Protein AF-A0A7I8VWS4-F1 (afdb_monomer)

Solvent-accessible surface area (backbone atoms only — not comparable to full-atom values): 45517 Å² total; per-residue (Å²): 125,75,73,67,64,61,66,64,58,60,60,64,64,61,76,52,66,89,84,66,71,73,38,46,51,31,59,54,70,61,37,36,38,35,37,26,59,60,66,60,71,60,40,41,75,38,78,86,65,87,64,78,62,92,76,53,64,41,37,33,36,35,39,28,40,64,86,44,62,29,54,75,32,78,76,51,76,36,69,62,56,59,71,47,60,47,67,45,83,55,57,91,85,61,58,32,39,38,42,32,24,52,66,18,42,35,36,35,34,30,51,45,73,52,96,44,43,37,36,77,74,40,72,40,77,79,47,74,49,75,42,80,89,35,37,58,53,32,74,47,65,49,46,62,34,80,50,64,41,59,58,76,79,61,88,79,58,59,43,63,67,79,40,38,40,73,43,90,32,50,32,33,33,46,28,75,90,44,82,87,40,42,33,50,36,37,39,36,34,28,29,57,28,38,40,32,39,36,41,42,40,91,86,78,70,48,73,50,74,54,78,44,52,72,54,83,86,45,71,49,66,36,63,32,39,32,79,36,38,34,55,84,20,25,36,41,35,42,38,27,63,27,51,49,90,51,53,36,40,27,34,40,39,35,47,44,61,53,95,85,39,78,48,78,49,80,44,82,50,73,62,45,73,66,92,67,92,61,95,70,38,31,46,70,47,50,41,56,61,39,56,56,34,90,60,58,37,40,36,41,30,35,35,45,94,71,20,20,38,42,36,36,33,35,57,43,76,45,78,43,77,64,59,66,77,63,55,72,72,48,96,61,102,63,90,64,72,41,77,44,80,45,79,42,81,77,34,75,46,79,44,90,30,38,72,51,29,70,22,44,22,57,51,65,65,58,75,84,37,90,69,62,73,44,50,40,35,41,39,26,20,63,72,42,42,40,37,34,31,30,70,79,76,60,39,82,50,47,56,44,90,79,49,84,86,65,62,86,84,61,25,38,47,19,42,28,35,30,52,76,25,34,26,37,40,32,28,25,80,85,57,50,82,45,78,44,77,54,68,72,56,80,46,92,84,53,76,82,54,59,66,57,56,35,53,50,50,53,46,20,62,76,68,64,44,74,48,66,52,62,55,52,71,60,51,49,88,54,37,60,62,32,52,51,52,48,50,56,46,47,72,61,35,58,67,72,58,40,65,72,42,46,49,59,54,28,40,48,49,26,58,48,45,47,55,48,78,80,59,75,26,60,27,49,31,32,48,52,44,27,48,52,52,47,48,52,53,50,52,70,60,60,64,56,79,65,79,98,78,68,80,73,55,60,60,53,48,52,51,48,53,48,46,50,48,60,50,56,71,69,52,86,68,56,54,76,79,75,68,74,80,62,89,78,47,62,51,53,69,69,57,45,66,49,40,40,42,47,54,48,46,55,54,49,50,53,43,50,45,29,42,35,66,48,64,74,46,79,82,58,60,60,50,83,71,38,44,68,50,42,43,54,51,37,51,47,49,52,52,54,56,61,31,44,62,98,84,61,74,55,74,77,56,61,77,51,55,88,82,63,97,55,66,61,58,53,51,38,28,52,47,45,53,54,32,54,40,44,68,70,59,87,54,80,80,52,69,69,57,37,51,55,30,41,52,55,33,75,57,43,97,73,75,82,85,81,68,44,67,45,59,66,44,61,82,54,88,58,68,55,93,64,90,80,86,85,48,51,67,47,81,78,83,65,88,76,59,78,80,50,77,82,58,66,77,64,70,56,41,50,16,63,85,46,60,39,76,66,42,74,58,91,50,90,46,34,29,35,22,71,61,39,63,30,35,33,83,40,74,95,68,89,54,87,68,69,60,73,72,55,65,48,63,44,45,89,82,69,23,49,31,32,70,118

Sequence (804 aa):
MEQIFSIKSQKVHEWIPKGDYNVLCALCDDTLAFTSAQDLKLKAQNPDSPKPIEDATTISLYVCDILEPWHLFLINRRCENIIHLIWSSNSPNQKRLLVADESGKIEVWQRKQTMTHVLLNDWTCTHSVNLSGEIIVCAKWFQNGAERNIKLWREIIGLYDDKYPKIDCKCTVEELQSPGEGADGFCVITSSGLFAWAVISKVNSDVYVEKHSLFQNCRSYIAVADINFHIDSSFVVAVSDGCSTSPISTYKVQISSQNSAYSTSISSGLGIVLQDNSSEISVTHLKFTCRFSLNDELIVVTEQDKRSKVTFLKLDKEVSNLHPAILNASHGNMPLKFEESCWISLAEFMCNSLVMSIAAPHRYGDRSDVNNSFEQVVISESNGAVHLFSLKDWQLSCSSDHFEKYDYDKCLSCVDQSYNGTVFVGLDRYGTITCYKVTNTRDSSFPLSSFCISSMLEYCLLREKDSWDVMCCLKSPNAEAIWKQINDNFYRQLKPVQDYFAVSILMLNVRIQKVLSTSNSRPADYYLEALLTHYWYLFSRKLHLRRPTQMMERVKLQKMIEILSSTIENSRELDPNNLVSLKEIELRQDVFTTCLPSLEFVCQLAIQVFFEVANMSNYLVSIHRNPGALCKLRCLIFVIRNSIKSNFEPPLLRKGVQTQRDGLGRIYTLLTKLWMVRIEKDAECDENLLNDMSLIHAHFLTHPPQVPQTLTSRDFIYQGNASNNFHYGEEPEIKNATNLSSLQRPKQEYDCITQMALGCISTKSTRQCTRCGGLSYYSPTEQKSSQYTCTRWRCLCGGQWRCF

InterPro domains:
  IPR021665 Mediator complex, subunit Med16, N-terminal [PF11635] (133-407)
  IPR048338 Mediator complex, subunit Med16 [PTHR13224] (28-802)
  IPR048339 Mediator complex subunit 16, C-terminal [PF20719] (738-802)
  IPR048616 Mediator of RNA polymerase II transcription subunit 16 , central helical bridge [PF20718] (456-641)
  IPR060769 EIF3B-like, beta-propeller domain superfamily [SSF69322] (29-439)

Structure (mmCIF, N/CA/C/O backbone):
data_AF-A0A7I8VWS4-F1
#
_entry.id   AF-A0A7I8VWS4-F1
#
loop_
_atom_site.group_PDB
_atom_site.id
_atom_site.type_symbol
_atom_site.label_atom_id
_atom_site.label_alt_id
_atom_site.label_comp_id
_atom_site.label_asym_id
_atom_site.label_entity_id
_atom_site.label_seq_id
_atom_site.pdbx_PDB_ins_code
_atom_site.Cartn_x
_atom_site.Cartn_y
_atom_site.Cartn_z
_atom_site.occupancy
_atom_site.B_iso_or_equiv
_atom_site.auth_seq_id
_atom_site.auth_comp_id
_atom_site.auth_asym_id
_atom_site.auth_atom_id
_atom_site.pdbx_PDB_model_num
ATOM 1 N N . MET A 1 1 ? -34.693 -20.554 37.209 1.00 34.50 1 MET A N 1
ATOM 2 C CA . MET A 1 1 ? -33.283 -20.144 37.016 1.00 34.50 1 MET A CA 1
ATOM 3 C C . MET A 1 1 ? -32.827 -20.187 35.553 1.00 34.50 1 MET A C 1
ATOM 5 O O . MET A 1 1 ? -31.902 -19.459 35.235 1.00 34.50 1 MET A O 1
ATOM 9 N N . GLU A 1 2 ? -33.498 -20.900 34.638 1.00 25.77 2 GLU A N 1
ATOM 10 C CA . GLU A 1 2 ? -33.161 -20.878 33.194 1.00 25.77 2 GLU A CA 1
ATOM 11 C C . GLU A 1 2 ? -33.728 -19.671 32.412 1.00 25.77 2 GLU A C 1
ATOM 13 O O . GLU A 1 2 ? -33.180 -19.289 31.386 1.00 25.77 2 GLU A O 1
ATOM 18 N N . GLN A 1 3 ? -34.757 -18.981 32.918 1.00 23.89 3 GLN A N 1
ATOM 19 C CA . GLN A 1 3 ? -35.330 -17.802 32.240 1.00 23.89 3 GLN A CA 1
ATOM 20 C C . GLN A 1 3 ? -34.534 -16.495 32.424 1.00 23.89 3 GLN A C 1
ATOM 22 O O . GLN A 1 3 ? -34.740 -15.550 31.670 1.00 23.89 3 GLN A O 1
ATOM 27 N N . ILE A 1 4 ? -33.597 -16.423 33.379 1.00 27.58 4 ILE A N 1
ATOM 28 C CA . ILE A 1 4 ? -32.823 -15.192 33.646 1.00 27.58 4 ILE A CA 1
ATOM 29 C C . ILE A 1 4 ? -31.620 -15.060 32.691 1.00 27.58 4 ILE A C 1
ATOM 31 O O . ILE A 1 4 ? -31.212 -13.947 32.367 1.00 27.58 4 ILE A O 1
ATOM 35 N N . PHE A 1 5 ? -31.105 -16.171 32.150 1.00 26.02 5 PHE A N 1
ATOM 36 C CA . PHE A 1 5 ? -30.032 -16.146 31.144 1.00 26.02 5 PHE A CA 1
ATOM 37 C C . PHE A 1 5 ? -30.525 -15.818 29.724 1.00 26.02 5 PHE A C 1
ATOM 39 O O . PHE A 1 5 ? -29.746 -15.335 28.909 1.00 26.02 5 PHE A O 1
ATOM 46 N N . SER A 1 6 ? -31.822 -15.984 29.440 1.00 25.03 6 SER A N 1
ATOM 47 C CA . SER A 1 6 ? -32.405 -15.693 28.120 1.00 25.03 6 SER A CA 1
ATOM 48 C C . SER A 1 6 ? -32.612 -14.197 27.841 1.00 25.03 6 SER A C 1
ATOM 50 O O . SER A 1 6 ? -32.764 -13.817 26.684 1.00 25.03 6 SER A O 1
ATOM 52 N N . ILE A 1 7 ? -32.639 -13.341 28.869 1.00 25.48 7 ILE A N 1
ATOM 53 C CA . ILE A 1 7 ? -32.995 -11.916 28.714 1.00 25.48 7 ILE A CA 1
ATOM 54 C C . ILE A 1 7 ? -31.748 -11.035 28.486 1.00 25.48 7 ILE A C 1
ATOM 56 O O . ILE A 1 7 ? -31.857 -9.928 27.965 1.00 25.48 7 ILE A O 1
ATOM 60 N N . LYS A 1 8 ? -30.536 -11.532 28.783 1.00 27.80 8 LYS A N 1
ATOM 61 C CA . LYS A 1 8 ? -29.282 -10.802 28.503 1.00 27.80 8 LYS A CA 1
ATOM 62 C C . LYS A 1 8 ? -28.668 -11.094 27.129 1.00 27.80 8 LYS A C 1
ATOM 64 O O . LYS A 1 8 ? -27.928 -10.250 26.642 1.00 27.80 8 LYS A O 1
ATOM 69 N N . SER A 1 9 ? -29.007 -12.204 26.466 1.00 26.95 9 SER A N 1
ATOM 70 C CA . SER A 1 9 ? -28.551 -12.465 25.087 1.00 26.95 9 SER A CA 1
ATOM 71 C C . SER A 1 9 ? -29.355 -11.699 24.028 1.00 26.95 9 SER A C 1
ATOM 73 O O . SER A 1 9 ? -28.834 -11.425 22.952 1.00 26.95 9 SER A O 1
ATOM 75 N N . GLN A 1 10 ? -30.592 -11.280 24.327 1.00 25.20 10 GLN A N 1
ATOM 76 C CA . GLN A 1 10 ? -31.412 -10.514 23.379 1.00 25.20 10 GLN A CA 1
ATOM 77 C C . GLN A 1 10 ? -30.914 -9.081 23.149 1.00 25.20 10 GLN A C 1
ATOM 79 O O . GLN A 1 10 ? -31.050 -8.586 22.033 1.00 25.20 10 GLN A O 1
ATOM 84 N N . LYS A 1 11 ? -30.276 -8.443 24.143 1.00 27.80 11 LYS A N 1
ATOM 85 C CA . LYS A 1 11 ? -29.691 -7.100 23.973 1.00 27.80 11 LYS A CA 1
ATOM 86 C C . LYS A 1 11 ? -28.351 -7.100 23.238 1.00 27.80 11 LYS A C 1
ATOM 88 O O . LYS A 1 11 ? -28.027 -6.109 22.604 1.00 27.80 11 LYS A O 1
ATOM 93 N N . VAL A 1 12 ? -27.596 -8.203 23.256 1.00 31.64 12 VAL A N 1
ATOM 94 C CA . VAL A 1 12 ? -26.326 -8.310 22.506 1.00 31.64 12 VAL A CA 1
ATOM 95 C C . VAL A 1 12 ? -26.579 -8.308 20.990 1.00 31.64 12 VAL A C 1
ATOM 97 O O . VAL A 1 12 ? -25.778 -7.781 20.228 1.00 31.64 12 VAL A O 1
ATOM 100 N N . HIS A 1 13 ? -27.746 -8.789 20.550 1.00 26.56 13 HIS A N 1
ATOM 101 C CA . HIS A 1 13 ? -28.162 -8.751 19.144 1.00 26.56 13 HIS A CA 1
ATOM 102 C C . HIS A 1 13 ? -28.751 -7.407 18.677 1.00 26.56 13 HIS A C 1
ATOM 104 O O . HIS A 1 13 ? -29.155 -7.308 17.522 1.00 26.56 13 HIS A O 1
ATOM 110 N N . GLU A 1 14 ? -28.849 -6.390 19.538 1.00 25.27 14 GLU A N 1
ATOM 111 C CA . GLU A 1 14 ? -29.332 -5.050 19.150 1.00 25.27 14 GLU A CA 1
ATOM 112 C C . GLU A 1 14 ? -28.202 -4.063 18.825 1.00 25.27 14 GLU A C 1
ATOM 114 O O . GLU A 1 14 ? -28.476 -2.996 18.290 1.00 25.27 14 GLU A O 1
ATOM 119 N N . TRP A 1 15 ? -26.943 -4.420 19.104 1.00 31.14 15 TRP A N 1
ATOM 120 C CA . TRP A 1 15 ? -25.779 -3.538 18.915 1.00 31.14 15 TRP A CA 1
ATOM 121 C C . TRP A 1 15 ? -25.131 -3.668 17.535 1.00 31.14 15 TRP A C 1
ATOM 123 O O . TRP A 1 15 ? -24.329 -2.829 17.140 1.00 31.14 15 TRP A O 1
ATOM 133 N N . ILE A 1 16 ? -25.508 -4.700 16.785 1.00 32.69 16 ILE A N 1
ATOM 134 C CA . ILE A 1 16 ? -25.315 -4.741 15.340 1.00 32.69 16 ILE A CA 1
ATOM 135 C C . ILE A 1 16 ? -26.631 -4.208 14.776 1.00 32.69 16 ILE A C 1
ATOM 137 O O . ILE A 1 16 ? -27.661 -4.834 15.052 1.00 32.69 16 ILE A O 1
ATOM 141 N N . PRO A 1 17 ? -26.660 -3.069 14.057 1.00 31.92 17 PRO A N 1
ATOM 142 C CA . PRO A 1 17 ? -27.892 -2.587 13.455 1.00 31.92 17 PRO A CA 1
ATOM 143 C C . PRO A 1 17 ? -28.497 -3.716 12.616 1.00 31.92 17 PRO A C 1
ATOM 145 O O . PRO A 1 17 ? -27.956 -4.120 11.586 1.00 31.92 17 PRO A O 1
ATOM 148 N N . LYS A 1 18 ? -29.601 -4.286 13.116 1.00 26.58 18 LYS A N 1
ATOM 149 C CA . LYS A 1 18 ? -30.382 -5.327 12.447 1.00 26.58 18 LYS A CA 1
ATOM 150 C C . LYS A 1 18 ? -30.856 -4.754 11.113 1.00 26.58 18 LYS A C 1
ATOM 152 O O . LYS A 1 18 ? -31.862 -4.053 11.074 1.00 26.58 18 LYS A O 1
ATOM 157 N N . GLY A 1 19 ? -30.121 -5.038 10.042 1.00 31.84 19 GLY A N 1
ATOM 158 C CA . GLY A 1 19 ? -30.481 -4.642 8.680 1.00 31.84 19 GLY A CA 1
ATOM 159 C C . GLY A 1 19 ? -29.334 -4.147 7.800 1.00 31.84 19 GLY A C 1
ATOM 160 O O . GLY A 1 19 ? -29.513 -4.125 6.584 1.00 31.84 19 GLY A O 1
ATOM 161 N N . ASP A 1 20 ? -28.167 -3.812 8.356 1.00 44.34 20 ASP A N 1
ATOM 162 C CA . ASP A 1 20 ? -27.045 -3.316 7.555 1.00 44.34 20 ASP A CA 1
ATOM 163 C C . ASP A 1 20 ? -25.984 -4.403 7.379 1.00 44.34 20 ASP A C 1
ATOM 165 O O . ASP A 1 20 ? -25.277 -4.793 8.303 1.00 44.34 20 ASP A O 1
ATOM 169 N N . TYR A 1 21 ? -25.894 -4.933 6.161 1.00 53.25 21 TYR A N 1
ATOM 170 C CA . TYR A 1 21 ? -24.818 -5.827 5.757 1.00 53.25 21 TYR A CA 1
ATOM 171 C C . TYR A 1 21 ? -23.456 -5.177 6.064 1.00 53.25 21 TYR A C 1
ATOM 173 O O . TYR A 1 21 ? -23.195 -4.066 5.602 1.00 53.25 21 TYR A O 1
ATOM 181 N N . ASN A 1 22 ? -22.580 -5.866 6.806 1.00 67.31 22 ASN A N 1
ATOM 182 C CA . ASN A 1 22 ? -21.244 -5.367 7.153 1.00 67.31 22 ASN A CA 1
ATOM 183 C C . ASN A 1 22 ? -20.377 -5.192 5.892 1.00 67.31 22 ASN A C 1
ATOM 185 O O . ASN A 1 22 ? -19.736 -6.126 5.394 1.00 67.31 22 ASN A O 1
ATOM 189 N N . VAL A 1 23 ? -20.361 -3.968 5.369 1.00 82.06 23 VAL A N 1
ATOM 190 C CA . VAL A 1 23 ? -19.465 -3.537 4.298 1.00 82.06 23 VAL A CA 1
ATOM 191 C C . VAL A 1 23 ? -18.199 -2.980 4.931 1.00 82.06 23 VAL A C 1
ATOM 193 O O . VAL A 1 23 ? -18.249 -2.022 5.695 1.00 82.06 23 VAL A O 1
ATOM 196 N N . LEU A 1 24 ? -17.062 -3.578 4.592 1.00 88.56 24 LEU A N 1
ATOM 197 C CA . LEU A 1 24 ? -15.742 -3.219 5.096 1.00 88.56 24 LEU A CA 1
ATOM 198 C C . LEU A 1 24 ? -14.817 -2.917 3.921 1.00 88.56 24 LEU A C 1
ATOM 200 O O . LEU A 1 24 ? -14.867 -3.618 2.910 1.00 88.56 24 LEU A O 1
ATOM 204 N N . CYS A 1 25 ? -13.932 -1.933 4.074 1.00 91.12 25 CYS A N 1
ATOM 205 C CA . CYS A 1 25 ? -12.808 -1.694 3.169 1.00 91.12 25 CYS A CA 1
ATOM 206 C C . CYS A 1 25 ? -11.474 -1.730 3.909 1.00 91.12 25 CYS A C 1
ATOM 208 O O . CYS A 1 25 ? -11.372 -1.301 5.054 1.00 91.12 25 CYS A O 1
ATOM 210 N N . ALA A 1 26 ? -10.439 -2.174 3.202 1.00 90.50 26 ALA A N 1
ATOM 211 C CA . ALA A 1 26 ? -9.053 -2.030 3.613 1.00 90.50 26 ALA A CA 1
ATOM 212 C C . ALA A 1 26 ? -8.185 -1.676 2.399 1.00 90.50 26 ALA A C 1
ATOM 214 O O . ALA A 1 26 ? -8.167 -2.404 1.398 1.00 90.50 26 ALA A O 1
ATOM 215 N N . LEU A 1 27 ? -7.425 -0.591 2.491 1.00 89.38 27 LEU A N 1
ATOM 216 C CA . LEU A 1 27 ? -6.555 -0.062 1.448 1.00 89.38 27 LEU A CA 1
ATOM 217 C C . LEU A 1 27 ? -5.083 -0.311 1.803 1.00 89.38 27 LEU A C 1
ATOM 219 O O . LEU A 1 27 ? -4.622 -0.039 2.910 1.00 89.38 27 LEU A O 1
ATOM 223 N N . CYS A 1 28 ? -4.303 -0.827 0.852 1.00 86.25 28 CYS A N 1
ATOM 224 C CA . CYS A 1 28 ? -2.858 -0.979 1.017 1.00 86.25 28 CYS A CA 1
ATOM 225 C C . CYS A 1 28 ? -2.099 -0.678 -0.270 1.00 86.25 28 CYS A C 1
ATOM 227 O O . CYS A 1 28 ? -2.120 -1.450 -1.235 1.00 86.25 28 CYS A O 1
ATOM 229 N N . ASP A 1 29 ? -1.328 0.408 -0.238 1.00 80.69 29 ASP A N 1
ATOM 230 C CA . ASP A 1 29 ? -0.799 1.081 -1.421 1.00 80.69 29 ASP A CA 1
ATOM 231 C C . ASP A 1 29 ? -1.933 1.275 -2.447 1.00 80.69 29 ASP A C 1
ATOM 233 O O . ASP A 1 29 ? -2.873 2.003 -2.160 1.00 80.69 29 ASP A O 1
ATOM 237 N N . ASP A 1 30 ? -1.865 0.636 -3.613 1.00 81.06 30 ASP A N 1
ATOM 238 C CA . ASP A 1 30 ? -2.804 0.716 -4.739 1.00 81.06 30 ASP A CA 1
ATOM 239 C C . ASP A 1 30 ? -3.871 -0.399 -4.746 1.00 81.06 30 ASP A C 1
ATOM 241 O O . ASP A 1 30 ? -4.644 -0.515 -5.688 1.00 81.06 30 ASP A O 1
ATOM 245 N N . THR A 1 31 ? -3.922 -1.263 -3.727 1.00 87.75 31 THR A N 1
ATOM 246 C CA . THR A 1 31 ? -4.875 -2.390 -3.672 1.00 87.75 31 THR A CA 1
ATOM 247 C C . THR A 1 31 ? -5.956 -2.154 -2.636 1.00 87.75 31 THR A C 1
ATOM 249 O O . THR A 1 31 ? -5.643 -1.971 -1.458 1.00 87.75 31 THR A O 1
ATOM 252 N N . LEU A 1 32 ? -7.213 -2.250 -3.061 1.00 91.06 32 LEU A N 1
ATOM 253 C CA . LEU A 1 32 ? -8.381 -2.212 -2.190 1.00 91.06 32 LEU A CA 1
ATOM 254 C C . LEU A 1 32 ? -8.939 -3.629 -2.019 1.00 91.06 32 LEU A C 1
ATOM 256 O O . LEU A 1 32 ? -9.196 -4.312 -3.010 1.00 91.06 32 LEU A O 1
ATOM 260 N N . ALA A 1 33 ? -9.128 -4.063 -0.774 1.00 92.00 33 ALA A N 1
ATOM 261 C CA . ALA A 1 33 ? -9.950 -5.220 -0.426 1.00 92.00 33 ALA A CA 1
ATOM 262 C C . ALA A 1 33 ? -11.254 -4.737 0.194 1.00 92.00 33 ALA A C 1
ATOM 264 O O . ALA A 1 33 ? -11.234 -3.812 1.008 1.00 92.00 33 ALA A O 1
ATOM 265 N N . PHE A 1 34 ? -12.368 -5.364 -0.168 1.00 92.31 34 PHE A N 1
ATOM 266 C CA . PHE A 1 34 ? -13.657 -4.992 0.388 1.00 92.31 34 PHE A CA 1
ATOM 267 C C . PHE A 1 34 ? -14.696 -6.105 0.370 1.00 92.31 34 PHE A C 1
ATOM 269 O O . PHE A 1 34 ? -14.615 -7.039 -0.430 1.00 92.31 34 PHE A O 1
ATOM 276 N N . THR A 1 35 ? -15.692 -5.992 1.246 1.00 90.25 35 THR A N 1
ATOM 277 C CA . THR A 1 35 ? -16.852 -6.885 1.269 1.00 90.25 35 THR A CA 1
ATOM 278 C C . THR A 1 35 ? -18.057 -6.264 0.585 1.00 90.25 35 THR A C 1
ATOM 280 O O . THR A 1 35 ? -18.272 -5.056 0.623 1.00 90.25 35 THR A O 1
ATOM 283 N N . SER A 1 36 ? -18.874 -7.107 -0.034 1.00 85.44 36 SER A N 1
ATOM 284 C CA . SER A 1 36 ? -20.215 -6.730 -0.466 1.00 85.44 36 SER A CA 1
ATOM 285 C C . SER A 1 36 ? -21.169 -7.899 -0.258 1.00 85.44 36 SER A C 1
ATOM 287 O O . SER A 1 36 ? -20.820 -9.052 -0.526 1.00 85.44 36 SER A O 1
ATOM 289 N N . ALA A 1 37 ? -22.378 -7.595 0.207 1.00 75.50 37 ALA A N 1
ATOM 290 C CA . ALA A 1 37 ? -23.481 -8.552 0.246 1.00 75.50 37 ALA A CA 1
ATOM 291 C C . ALA A 1 37 ? -24.133 -8.756 -1.131 1.00 75.50 37 ALA A C 1
ATOM 293 O O . ALA A 1 37 ? -24.852 -9.729 -1.339 1.00 75.50 37 ALA A O 1
ATOM 294 N N . GLN A 1 38 ? -23.872 -7.864 -2.093 1.00 74.38 38 GLN A N 1
ATOM 295 C CA . GLN A 1 38 ? -24.326 -8.025 -3.471 1.00 74.38 38 GLN A CA 1
ATOM 296 C C . GLN A 1 38 ? -23.275 -8.785 -4.289 1.00 74.38 38 GLN A C 1
ATOM 298 O O . GLN A 1 38 ? -22.066 -8.574 -4.148 1.00 74.38 38 GLN A O 1
ATOM 303 N N . ASP A 1 39 ? -23.726 -9.646 -5.205 1.00 75.44 39 ASP A N 1
ATOM 304 C CA . ASP A 1 39 ? -22.831 -10.187 -6.226 1.00 75.44 39 ASP A CA 1
ATOM 305 C C . ASP A 1 39 ? -22.582 -9.118 -7.302 1.00 75.44 39 ASP A C 1
ATOM 307 O O . ASP A 1 39 ? -23.333 -8.958 -8.268 1.00 75.44 39 ASP A O 1
ATOM 311 N N . LEU A 1 40 ? -21.507 -8.355 -7.108 1.00 75.38 40 LEU A N 1
ATOM 312 C CA . LEU A 1 40 ? -21.116 -7.261 -7.992 1.00 75.38 40 LEU A CA 1
ATOM 313 C C . LEU A 1 40 ? -20.704 -7.742 -9.388 1.00 75.38 40 LEU A C 1
ATOM 315 O O . LEU A 1 40 ? -20.784 -6.964 -10.336 1.00 75.38 40 LEU A O 1
ATOM 319 N N . LYS A 1 41 ? -20.307 -9.013 -9.555 1.00 71.44 41 LYS A N 1
ATOM 320 C CA . LYS A 1 41 ? -20.009 -9.568 -10.885 1.00 71.44 41 LYS A CA 1
ATOM 321 C C . LYS A 1 41 ? -21.280 -9.811 -11.690 1.00 71.44 41 LYS A C 1
ATOM 323 O O . LYS A 1 41 ? -21.280 -9.559 -12.890 1.00 71.44 41 LYS A O 1
ATOM 328 N N . LEU A 1 42 ? -22.354 -10.265 -11.043 1.00 66.12 42 LEU A N 1
ATOM 329 C CA . LEU A 1 42 ? -23.664 -10.382 -11.692 1.00 66.12 42 LEU A CA 1
ATOM 330 C C . LEU A 1 42 ? -24.238 -9.001 -12.029 1.00 66.12 42 LEU A C 1
ATOM 332 O O . LEU A 1 42 ? -24.734 -8.801 -13.136 1.00 66.12 42 LEU A O 1
ATOM 336 N N . LYS A 1 43 ? -24.086 -8.027 -11.123 1.00 65.38 43 LYS A N 1
ATOM 337 C CA . LYS A 1 43 ? -24.483 -6.629 -11.358 1.00 65.38 43 LYS A CA 1
ATOM 338 C C . LYS A 1 43 ? -23.740 -5.997 -12.540 1.00 65.38 43 LYS A C 1
ATOM 340 O O . LYS A 1 43 ? -24.355 -5.300 -13.335 1.00 65.38 43 LYS A O 1
ATOM 345 N N . ALA A 1 44 ? -22.448 -6.292 -12.691 1.00 61.66 44 ALA A N 1
ATOM 346 C CA . ALA A 1 44 ? -21.647 -5.855 -13.836 1.00 61.66 44 ALA A CA 1
ATOM 347 C C . ALA A 1 44 ? -22.123 -6.445 -15.178 1.00 61.66 44 ALA A C 1
ATOM 349 O O . ALA A 1 44 ? -21.906 -5.845 -16.222 1.00 61.66 44 ALA A O 1
ATOM 350 N N . GLN A 1 45 ? -22.760 -7.621 -15.172 1.00 64.25 45 GLN A N 1
ATOM 351 C CA . GLN A 1 45 ? -23.283 -8.257 -16.388 1.00 64.25 45 GLN A CA 1
ATOM 352 C C . GLN A 1 45 ? -24.712 -7.809 -16.729 1.00 64.25 45 GLN A C 1
ATOM 354 O O . GLN A 1 45 ? -25.077 -7.828 -17.899 1.00 64.25 45 GLN A O 1
ATOM 359 N N . ASN A 1 46 ? -25.507 -7.413 -15.728 1.00 62.53 46 ASN A N 1
ATOM 360 C CA . ASN A 1 46 ? -26.893 -6.963 -15.879 1.00 62.53 46 ASN A CA 1
ATOM 361 C C . ASN A 1 46 ? -27.163 -5.720 -15.001 1.00 62.53 46 ASN A C 1
ATOM 363 O O . ASN A 1 46 ? -27.691 -5.867 -13.889 1.00 62.53 46 ASN A O 1
ATOM 367 N N . PRO A 1 47 ? -26.845 -4.503 -15.483 1.00 60.38 47 PRO A N 1
ATOM 368 C CA . PRO A 1 47 ? -27.001 -3.265 -14.710 1.00 60.38 47 PRO A CA 1
ATOM 369 C C . PRO A 1 47 ? -28.462 -2.965 -14.337 1.00 60.38 47 PRO A C 1
ATOM 371 O O . PRO A 1 47 ? -28.716 -2.389 -13.281 1.00 60.38 47 PRO A O 1
ATOM 374 N N . ASP A 1 48 ? -29.418 -3.432 -15.148 1.00 54.97 48 ASP A N 1
ATOM 375 C CA . ASP A 1 48 ? -30.860 -3.230 -14.953 1.00 54.97 48 ASP A CA 1
ATOM 376 C C . ASP A 1 48 ? -31.515 -4.236 -13.997 1.00 54.97 48 ASP A C 1
ATOM 378 O O . ASP A 1 48 ? -32.731 -4.194 -13.836 1.00 54.97 48 ASP A O 1
ATOM 382 N N . SER A 1 49 ? -30.766 -5.157 -13.374 1.00 47.22 49 SER A N 1
ATOM 383 C CA . SER A 1 49 ? -31.323 -6.101 -12.392 1.00 47.22 49 SER A CA 1
ATOM 384 C C . SER A 1 49 ? -31.417 -5.442 -11.005 1.00 47.22 49 SER A C 1
ATOM 386 O O . SER A 1 49 ? -30.432 -5.398 -10.265 1.00 47.22 49 SER A O 1
ATOM 388 N N . PRO A 1 50 ? -32.584 -4.904 -10.596 1.00 46.16 50 PRO A N 1
ATOM 389 C CA . PRO A 1 50 ? -32.684 -4.066 -9.422 1.00 46.16 50 PRO A CA 1
ATOM 390 C C . PRO A 1 50 ? -33.413 -4.888 -8.379 1.00 46.16 50 PRO A C 1
ATOM 392 O O . PRO A 1 50 ? -34.622 -4.758 -8.209 1.00 46.16 50 PRO A O 1
ATOM 395 N N . LYS A 1 51 ? -32.707 -5.808 -7.737 1.00 42.81 51 LYS A N 1
ATOM 396 C CA . LYS A 1 51 ? -33.138 -6.309 -6.440 1.00 42.81 51 LYS A CA 1
ATOM 397 C C . LYS A 1 51 ? -31.906 -6.794 -5.692 1.00 42.81 51 LYS A C 1
ATOM 399 O O . LYS A 1 51 ? -31.196 -7.649 -6.227 1.00 42.81 51 LYS A O 1
ATOM 404 N N . PRO A 1 52 ? -31.623 -6.277 -4.479 1.00 46.16 52 PRO A N 1
ATOM 405 C CA . PRO A 1 52 ? -30.845 -7.073 -3.545 1.00 46.16 52 PRO A CA 1
ATOM 406 C C . PRO A 1 52 ? -31.513 -8.447 -3.524 1.00 46.16 52 PRO A C 1
ATOM 408 O O . PRO A 1 52 ? -32.742 -8.530 -3.502 1.00 46.16 52 PRO A O 1
ATOM 411 N N . ILE A 1 53 ? -30.739 -9.524 -3.618 1.00 45.25 53 ILE A N 1
ATOM 412 C CA . ILE A 1 53 ? -31.298 -10.820 -3.254 1.00 45.25 53 ILE A CA 1
ATOM 413 C C . ILE A 1 53 ? -31.678 -10.615 -1.784 1.00 45.25 53 ILE A C 1
ATOM 415 O O . ILE A 1 53 ? -30.794 -10.467 -0.947 1.00 45.25 53 ILE A O 1
ATOM 419 N N . GLU A 1 54 ? -32.972 -10.463 -1.490 1.00 42.72 54 GLU A N 1
ATOM 420 C CA . GLU A 1 54 ? -33.479 -10.246 -0.124 1.00 42.72 54 GLU A CA 1
ATOM 421 C C . GLU A 1 54 ? -33.075 -11.418 0.797 1.00 42.72 54 GLU A C 1
ATOM 423 O O . GLU A 1 54 ? -33.032 -11.260 2.011 1.00 42.72 54 GLU A O 1
ATOM 428 N N . ASP A 1 55 ? -32.629 -12.525 0.189 1.00 43.03 55 ASP A N 1
ATOM 429 C CA . ASP A 1 55 ? -32.030 -13.714 0.793 1.00 43.03 55 ASP A CA 1
ATOM 430 C C . ASP A 1 55 ? -30.517 -13.869 0.494 1.00 43.03 55 ASP A C 1
ATOM 432 O O . ASP A 1 55 ? -30.026 -14.990 0.338 1.00 43.03 55 ASP A O 1
ATOM 436 N N . ALA A 1 56 ? -29.743 -12.787 0.334 1.00 50.56 56 ALA A N 1
ATOM 437 C CA . ALA A 1 56 ? -28.287 -12.890 0.185 1.00 50.56 56 ALA A CA 1
ATOM 438 C C . ALA A 1 56 ? -27.653 -13.351 1.509 1.00 50.56 56 ALA A C 1
ATOM 440 O O . ALA A 1 56 ? -27.114 -12.560 2.277 1.00 50.56 56 ALA A O 1
ATOM 441 N N . THR A 1 57 ? -27.675 -14.657 1.769 1.00 60.59 57 THR A N 1
ATOM 442 C CA . THR A 1 57 ? -27.042 -15.284 2.939 1.00 60.59 57 THR A CA 1
ATOM 443 C C . THR A 1 57 ? -25.515 -15.305 2.850 1.00 60.59 57 THR A C 1
ATOM 445 O O . THR A 1 57 ? -24.875 -15.953 3.672 1.00 60.59 57 THR A O 1
ATOM 448 N N . THR A 1 58 ? -24.917 -14.692 1.820 1.00 75.12 58 THR A N 1
ATOM 449 C CA . THR A 1 58 ? -23.481 -14.795 1.550 1.00 75.12 58 THR A CA 1
ATOM 450 C C . THR A 1 58 ? -22.824 -13.446 1.301 1.00 75.12 58 THR A C 1
ATOM 452 O O . THR A 1 58 ? -23.223 -12.710 0.399 1.00 75.12 58 THR A O 1
ATOM 455 N N . ILE A 1 59 ? -21.740 -13.179 2.021 1.00 83.69 59 ILE A N 1
ATOM 456 C CA . ILE A 1 59 ? -20.857 -12.031 1.837 1.00 83.69 59 ILE A CA 1
ATOM 457 C C . ILE A 1 59 ? -19.708 -12.416 0.911 1.00 83.69 59 ILE A C 1
ATOM 459 O O . ILE A 1 59 ? -19.013 -13.416 1.109 1.00 83.69 59 ILE A O 1
ATOM 463 N N . SER A 1 60 ? -19.496 -11.603 -0.117 1.00 88.06 60 SER A N 1
ATOM 464 C CA . SER A 1 60 ? -18.415 -11.775 -1.083 1.00 88.06 60 SER A CA 1
ATOM 465 C C . SER A 1 60 ? -17.248 -10.846 -0.752 1.00 88.06 60 SER A C 1
ATOM 467 O O . SER A 1 60 ? -17.445 -9.651 -0.538 1.00 88.06 60 SER A O 1
ATOM 469 N N . LEU A 1 61 ? -16.031 -11.391 -0.735 1.00 90.75 61 LEU A N 1
ATOM 470 C CA . LEU A 1 61 ? -14.783 -10.649 -0.556 1.00 90.75 61 LEU A CA 1
ATOM 471 C C . LEU A 1 61 ? -14.151 -10.363 -1.922 1.00 90.75 61 LEU A C 1
ATOM 473 O O . LEU A 1 61 ? -13.725 -11.288 -2.623 1.00 90.75 61 LEU A O 1
ATOM 477 N N . TYR A 1 62 ? -14.054 -9.086 -2.273 1.00 91.38 62 TYR A N 1
ATOM 478 C CA . TYR A 1 62 ? -13.479 -8.599 -3.521 1.00 91.38 62 TYR A CA 1
ATOM 479 C C . TYR A 1 62 ? -12.139 -7.898 -3.297 1.00 91.38 62 TYR A C 1
ATOM 481 O O . TYR A 1 62 ? -11.877 -7.326 -2.239 1.00 91.38 62 TYR A O 1
ATOM 489 N N . VAL A 1 63 ? -11.302 -7.917 -4.331 1.00 91.50 63 VAL A N 1
ATOM 490 C CA . VAL A 1 63 ? -10.099 -7.096 -4.450 1.00 91.50 63 VAL A CA 1
ATOM 491 C C . VAL A 1 63 ? -10.051 -6.438 -5.822 1.00 91.50 63 VAL A C 1
ATOM 493 O O . VAL A 1 63 ? -10.360 -7.068 -6.835 1.00 91.50 63 VAL A O 1
ATOM 496 N N . CYS A 1 64 ? -9.612 -5.184 -5.856 1.00 88.69 64 CYS A N 1
ATOM 497 C CA . CYS A 1 64 ? -9.323 -4.454 -7.084 1.00 88.69 64 CYS A CA 1
ATOM 498 C C . CYS A 1 64 ? -8.077 -3.569 -6.933 1.00 88.69 64 CYS A C 1
ATOM 500 O O . CYS A 1 64 ? -7.642 -3.247 -5.822 1.00 88.69 64 CYS A O 1
ATOM 502 N N . ASP A 1 65 ? -7.496 -3.189 -8.070 1.00 86.62 65 ASP A N 1
ATOM 503 C CA . ASP A 1 65 ? -6.548 -2.076 -8.126 1.00 86.62 65 ASP A CA 1
ATOM 504 C C . ASP A 1 65 ? -7.365 -0.783 -8.076 1.00 86.62 65 ASP A C 1
ATOM 506 O O . ASP A 1 65 ? -8.326 -0.632 -8.833 1.00 86.62 65 ASP A O 1
ATOM 510 N N . ILE A 1 66 ? -7.021 0.136 -7.173 1.00 84.19 66 ILE A N 1
ATOM 511 C CA . ILE A 1 66 ? -7.764 1.389 -7.036 1.00 84.19 66 ILE A CA 1
ATOM 512 C C . ILE A 1 66 ? -7.666 2.238 -8.298 1.00 84.19 66 ILE A C 1
ATOM 514 O O . ILE A 1 66 ? -8.554 3.052 -8.491 1.00 84.19 66 ILE A O 1
ATOM 518 N N . LEU A 1 67 ? -6.634 2.050 -9.134 1.00 78.75 67 LEU A N 1
ATOM 519 C CA . LEU A 1 67 ? -6.436 2.773 -10.393 1.00 78.75 67 LEU A CA 1
ATOM 520 C C . LEU A 1 67 ? -7.315 2.250 -11.539 1.00 78.75 67 LEU A C 1
ATOM 522 O O . LEU A 1 67 ? -7.582 2.991 -12.483 1.00 78.75 67 LEU A O 1
ATOM 526 N N . GLU A 1 68 ? -7.769 0.998 -11.445 1.00 79.56 68 GLU A N 1
ATOM 527 C CA . GLU A 1 68 ? -8.681 0.347 -12.394 1.00 79.56 68 GLU A CA 1
ATOM 528 C C . GLU A 1 68 ? -9.854 -0.315 -11.633 1.00 79.56 68 GLU A C 1
ATOM 530 O O . GLU A 1 68 ? -10.026 -1.540 -11.676 1.00 79.56 68 GLU A O 1
ATOM 535 N N . PRO A 1 69 ? -10.681 0.463 -10.905 1.00 79.31 69 PRO A N 1
ATOM 536 C CA . PRO A 1 69 ? -11.672 -0.073 -9.966 1.00 79.31 69 PRO A CA 1
ATOM 537 C C . PRO A 1 69 ? -12.803 -0.867 -10.641 1.00 79.31 69 PRO A C 1
ATOM 539 O O . PRO A 1 69 ? -13.500 -1.633 -9.976 1.00 79.31 69 PRO A O 1
ATOM 542 N N . TRP A 1 70 ? -12.984 -0.726 -11.959 1.00 82.44 70 TRP A N 1
ATOM 543 C CA . TRP A 1 70 ? -13.950 -1.508 -12.739 1.00 82.44 70 TRP A CA 1
ATOM 544 C C . TRP A 1 70 ? -13.532 -2.979 -12.912 1.00 82.44 70 TRP A C 1
ATOM 546 O O . TRP A 1 70 ? -14.379 -3.825 -13.210 1.00 82.44 70 TRP A O 1
ATOM 556 N N . HIS A 1 71 ? -12.260 -3.327 -12.689 1.00 82.94 71 HIS A N 1
ATOM 557 C CA . HIS A 1 71 ? -11.770 -4.704 -12.745 1.00 82.94 71 HIS A CA 1
ATOM 558 C C . HIS A 1 71 ? -11.779 -5.370 -11.360 1.00 82.94 71 HIS A C 1
ATOM 560 O O . HIS A 1 71 ? -10.831 -5.260 -10.581 1.00 82.94 71 HIS A O 1
ATOM 566 N N . LEU A 1 72 ? -12.859 -6.106 -11.072 1.00 86.25 72 LEU A N 1
ATOM 567 C CA . LEU A 1 72 ? -13.077 -6.782 -9.790 1.00 86.25 72 LEU A CA 1
ATOM 568 C C . LEU A 1 72 ? -12.628 -8.250 -9.786 1.00 86.25 72 LEU A C 1
ATOM 570 O O . LEU A 1 72 ? -13.045 -9.060 -10.624 1.00 86.25 72 LEU A O 1
ATOM 574 N N . PHE A 1 73 ? -11.885 -8.637 -8.750 1.00 86.94 73 PHE A N 1
ATOM 575 C CA . PHE A 1 73 ? -11.487 -10.020 -8.498 1.00 86.94 73 PHE A CA 1
ATOM 576 C C . PHE A 1 73 ? -12.135 -10.534 -7.215 1.00 86.94 73 PHE A C 1
ATOM 578 O O . PHE A 1 73 ? -12.034 -9.917 -6.164 1.00 86.94 73 PHE A O 1
ATOM 585 N N . LEU A 1 74 ? -12.822 -11.671 -7.306 1.00 88.31 74 LEU A N 1
ATOM 586 C CA . LEU A 1 74 ? -13.460 -12.320 -6.161 1.00 88.31 74 LEU A CA 1
ATOM 587 C C . LEU A 1 74 ? -12.438 -13.252 -5.503 1.00 88.31 74 LEU A C 1
ATOM 589 O O . LEU A 1 74 ? -11.922 -14.136 -6.185 1.00 88.31 74 LEU A O 1
ATOM 593 N N . ILE A 1 75 ? -12.172 -13.066 -4.210 1.00 88.62 75 ILE A N 1
ATOM 594 C CA . ILE A 1 75 ? -11.277 -13.930 -3.426 1.00 88.62 75 ILE A CA 1
ATOM 595 C C . ILE A 1 75 ? -12.052 -15.103 -2.838 1.00 88.62 75 ILE A C 1
ATOM 597 O O . ILE A 1 75 ? -11.662 -16.255 -3.009 1.00 88.62 75 ILE A O 1
ATOM 601 N N . ASN A 1 76 ? -13.135 -14.808 -2.117 1.00 87.38 76 ASN A N 1
ATOM 602 C CA . ASN A 1 76 ? -13.895 -15.810 -1.380 1.00 87.38 76 ASN A CA 1
ATOM 603 C C . ASN A 1 76 ? -15.359 -15.372 -1.205 1.00 87.38 76 ASN A C 1
ATOM 605 O O . ASN A 1 76 ? -15.655 -14.177 -1.227 1.00 87.38 76 ASN A O 1
ATOM 609 N N . ARG A 1 77 ? -16.262 -16.336 -1.008 1.00 86.69 77 ARG A N 1
ATOM 610 C CA . ARG A 1 77 ? -17.650 -16.114 -0.577 1.00 86.69 77 ARG A CA 1
ATOM 611 C C . ARG A 1 77 ? -17.859 -16.821 0.757 1.00 86.69 77 ARG A C 1
ATOM 613 O O . ARG A 1 77 ? -17.462 -17.976 0.895 1.00 86.69 77 ARG A O 1
ATOM 620 N N . ARG A 1 78 ? -18.460 -16.139 1.727 1.00 81.06 78 ARG A N 1
ATOM 621 C CA . ARG A 1 78 ? -18.715 -16.663 3.077 1.00 81.06 78 ARG A CA 1
ATOM 622 C C . ARG A 1 78 ? -20.171 -16.498 3.461 1.00 81.06 78 ARG A C 1
ATOM 624 O O . ARG A 1 78 ? -20.821 -15.598 2.946 1.00 81.06 78 ARG A O 1
ATOM 631 N N . CYS A 1 79 ? -20.658 -17.346 4.358 1.00 77.25 79 CYS A N 1
ATOM 632 C CA . CYS A 1 79 ? -21.994 -17.204 4.936 1.00 77.25 79 CYS A CA 1
ATOM 633 C C . CYS A 1 79 ? -21.966 -16.350 6.209 1.00 77.25 79 CYS A C 1
ATOM 635 O O . CYS A 1 79 ? -22.943 -15.689 6.539 1.00 77.25 79 CYS A O 1
ATOM 637 N N . GLU A 1 80 ? -20.839 -16.356 6.919 1.00 82.19 80 GLU A N 1
ATOM 638 C CA . GLU A 1 80 ? -20.626 -15.577 8.130 1.00 82.19 80 GLU A CA 1
ATOM 639 C C . GLU A 1 80 ? -20.203 -14.137 7.817 1.00 82.19 80 GLU A C 1
ATOM 641 O O . GLU A 1 80 ? -19.499 -13.866 6.835 1.00 82.19 80 GLU A O 1
ATOM 646 N N . ASN A 1 81 ? -20.581 -13.215 8.705 1.00 83.25 81 ASN A N 1
ATOM 647 C CA . ASN A 1 81 ? -20.164 -11.823 8.619 1.00 83.25 81 ASN A CA 1
ATOM 648 C C . ASN A 1 81 ? -18.659 -11.690 8.840 1.00 83.25 81 ASN A C 1
ATOM 650 O O . ASN A 1 81 ? -18.108 -12.170 9.831 1.00 83.25 81 ASN A O 1
ATOM 654 N N . ILE A 1 82 ? -17.996 -10.993 7.921 1.00 88.00 82 ILE A N 1
ATOM 655 C CA . ILE A 1 82 ? -16.614 -10.556 8.108 1.00 88.00 82 ILE A CA 1
ATOM 656 C C . ILE A 1 82 ? -16.655 -9.306 8.993 1.00 88.00 82 ILE A C 1
ATOM 658 O O . ILE A 1 82 ? -17.422 -8.387 8.713 1.00 88.00 82 ILE A O 1
ATOM 662 N N . ILE A 1 83 ? -15.845 -9.288 10.054 1.00 87.81 83 ILE A N 1
ATOM 663 C CA . ILE A 1 83 ? -15.776 -8.183 11.026 1.00 87.81 83 ILE A CA 1
ATOM 664 C C . ILE A 1 83 ? -14.544 -7.308 10.777 1.00 87.81 83 ILE A C 1
ATOM 666 O O . ILE A 1 83 ? -14.629 -6.088 10.877 1.00 87.81 83 ILE A O 1
ATOM 670 N N . HIS A 1 84 ? -13.401 -7.904 10.414 1.00 87.75 84 HIS A N 1
ATOM 671 C CA . HIS A 1 84 ? -12.161 -7.155 10.170 1.00 87.75 84 HIS A CA 1
ATOM 672 C C . HIS A 1 84 ? -11.468 -7.569 8.876 1.00 87.75 84 HIS A C 1
ATOM 674 O O . HIS A 1 84 ? -11.296 -8.759 8.595 1.00 87.75 84 HIS A O 1
ATOM 680 N N . LEU A 1 85 ? -11.002 -6.558 8.138 1.00 91.44 85 LEU A N 1
ATOM 681 C CA . LEU A 1 85 ? -10.114 -6.673 6.983 1.00 91.44 85 LEU A CA 1
ATOM 682 C C . LEU A 1 85 ? -8.863 -5.837 7.233 1.00 91.44 85 LEU A C 1
ATOM 684 O O . LEU A 1 85 ? -8.957 -4.623 7.390 1.00 91.44 85 LEU A O 1
ATOM 688 N N . ILE A 1 86 ? -7.685 -6.465 7.285 1.00 90.12 86 ILE A N 1
ATOM 689 C CA . ILE A 1 86 ? -6.448 -5.744 7.626 1.00 90.12 86 ILE A CA 1
ATOM 690 C C . ILE A 1 86 ? -5.270 -6.238 6.796 1.00 90.12 86 ILE A C 1
ATOM 692 O O . ILE A 1 86 ? -4.927 -7.422 6.792 1.00 90.12 86 ILE A O 1
ATOM 696 N N . TRP A 1 87 ? -4.586 -5.303 6.146 1.00 88.81 87 TRP A N 1
ATOM 697 C CA . TRP A 1 87 ? -3.358 -5.573 5.407 1.00 88.81 87 TRP A CA 1
ATOM 698 C C . TRP A 1 87 ? -2.125 -5.626 6.307 1.00 88.81 87 TRP A C 1
ATOM 700 O O . TRP A 1 87 ? -1.948 -4.784 7.194 1.00 88.81 87 TRP A O 1
ATOM 710 N N . SER A 1 88 ? -1.224 -6.565 6.019 1.00 85.00 88 SER A N 1
ATOM 711 C CA . SER A 1 88 ? 0.091 -6.619 6.651 1.00 85.00 88 SER A CA 1
ATOM 712 C C . SER A 1 88 ? 0.922 -5.389 6.276 1.00 85.00 88 SER A C 1
ATOM 714 O O . SER A 1 88 ? 1.009 -4.998 5.109 1.00 85.00 88 SER A O 1
ATOM 716 N N . SER A 1 89 ? 1.574 -4.773 7.263 1.00 69.19 89 SER A N 1
ATOM 717 C CA . SER A 1 89 ? 2.571 -3.714 7.041 1.00 69.19 89 SER A CA 1
ATOM 718 C C . SER A 1 89 ? 3.911 -4.264 6.539 1.00 69.19 89 SER A C 1
ATOM 720 O O . SER A 1 89 ? 4.713 -3.509 5.981 1.00 69.19 89 SER A O 1
ATOM 722 N N . ASN A 1 90 ? 4.141 -5.569 6.709 1.00 60.38 90 ASN A N 1
ATOM 723 C CA . ASN A 1 90 ? 5.430 -6.214 6.491 1.00 60.38 90 ASN A CA 1
ATOM 724 C C . ASN A 1 90 ? 5.724 -6.430 5.001 1.00 60.38 90 ASN A C 1
ATOM 726 O O . ASN A 1 90 ? 4.958 -7.082 4.300 1.00 60.38 90 ASN A O 1
ATOM 730 N N . SER A 1 91 ? 6.870 -5.888 4.568 1.00 55.53 91 SER A N 1
ATOM 731 C CA . SER A 1 91 ? 7.491 -5.970 3.237 1.00 55.53 91 SER A CA 1
ATOM 732 C C . SER A 1 91 ? 6.610 -5.558 2.034 1.00 55.53 91 SER A C 1
ATOM 734 O O . SER A 1 91 ? 5.535 -6.112 1.811 1.00 55.53 91 SER A O 1
ATOM 736 N N . PRO A 1 92 ? 7.078 -4.658 1.142 1.00 54.97 92 PRO A N 1
ATOM 737 C CA . PRO A 1 92 ? 6.317 -4.225 -0.047 1.00 54.97 92 PRO A CA 1
ATOM 738 C C . PRO A 1 92 ? 5.962 -5.373 -1.014 1.00 54.97 92 PRO A C 1
ATOM 740 O O . PRO A 1 92 ? 5.079 -5.240 -1.869 1.00 54.97 92 PRO A O 1
ATOM 743 N N . ASN A 1 93 ? 6.647 -6.503 -0.866 1.00 52.91 93 ASN A N 1
ATOM 744 C CA . ASN A 1 93 ? 6.651 -7.626 -1.782 1.00 52.91 93 ASN A CA 1
ATOM 745 C C . ASN A 1 93 ? 5.770 -8.806 -1.313 1.00 52.91 93 ASN A C 1
ATOM 747 O O . ASN A 1 93 ? 5.345 -9.605 -2.143 1.00 52.91 93 ASN A O 1
ATOM 751 N N . GLN A 1 94 ? 5.428 -8.902 -0.022 1.00 66.75 94 GLN A N 1
ATOM 752 C CA . GLN A 1 94 ? 4.606 -9.990 0.533 1.00 66.75 94 GLN A CA 1
ATOM 753 C C . GLN A 1 94 ? 3.416 -9.445 1.326 1.00 66.75 94 GLN A C 1
ATOM 755 O O . GLN A 1 94 ? 3.288 -9.664 2.527 1.00 66.75 94 GLN A O 1
ATOM 760 N N . LYS A 1 95 ? 2.520 -8.738 0.636 1.00 77.56 95 LYS A N 1
ATOM 761 C CA . LYS A 1 95 ? 1.275 -8.268 1.249 1.00 77.56 95 LYS A CA 1
ATOM 762 C C . LYS A 1 95 ? 0.352 -9.444 1.553 1.00 77.56 95 LYS A C 1
ATOM 764 O O . LYS A 1 95 ? -0.029 -10.185 0.642 1.00 77.56 95 LYS A O 1
ATOM 769 N N . ARG A 1 96 ? -0.029 -9.573 2.819 1.00 87.06 96 ARG A N 1
ATOM 770 C CA . ARG A 1 96 ? -1.014 -10.533 3.315 1.00 87.06 96 ARG A CA 1
ATOM 771 C C . ARG A 1 96 ? -2.252 -9.775 3.783 1.00 87.06 96 ARG A C 1
ATOM 773 O O . ARG A 1 96 ? -2.140 -8.707 4.382 1.00 87.06 96 ARG A O 1
ATOM 780 N N . LEU A 1 97 ? -3.421 -10.320 3.486 1.00 91.62 97 LEU A N 1
ATOM 781 C CA . LEU A 1 97 ? -4.714 -9.825 3.937 1.00 91.62 97 LEU A CA 1
ATOM 782 C C . LEU A 1 97 ? -5.200 -10.726 5.069 1.00 91.62 97 LEU A C 1
ATOM 784 O O . LEU A 1 97 ? -5.342 -11.931 4.878 1.00 91.62 97 LEU A O 1
ATOM 788 N N . LEU A 1 98 ? -5.448 -10.151 6.238 1.00 93.00 98 LEU A N 1
ATOM 789 C CA . LEU A 1 98 ? -6.100 -10.837 7.345 1.00 93.00 98 LEU A CA 1
ATOM 790 C C . LEU A 1 98 ? -7.605 -10.609 7.252 1.00 93.00 98 LEU A C 1
ATOM 792 O O . LEU A 1 98 ? -8.047 -9.466 7.128 1.00 93.00 98 LEU A O 1
ATOM 796 N N . VAL A 1 99 ? -8.364 -11.700 7.312 1.00 93.44 99 VAL A N 1
ATOM 797 C CA . VAL A 1 99 ? -9.827 -11.709 7.265 1.00 93.44 99 VAL A CA 1
ATOM 798 C C . VAL A 1 99 ? -10.334 -12.432 8.504 1.00 93.44 99 VAL A C 1
ATOM 800 O O . VAL A 1 99 ? -10.088 -13.630 8.659 1.00 93.44 99 VAL A O 1
ATOM 803 N N . ALA A 1 100 ? -11.041 -11.714 9.369 1.00 91.38 100 ALA A N 1
ATOM 804 C CA . ALA A 1 100 ? -11.642 -12.258 10.583 1.00 91.38 100 ALA A CA 1
ATOM 805 C C . ALA A 1 100 ? -13.169 -12.217 10.490 1.00 91.38 100 ALA A C 1
ATOM 807 O O . ALA A 1 100 ? -13.730 -11.209 10.054 1.00 91.38 100 ALA A O 1
ATOM 808 N N . ASP A 1 101 ? -13.826 -13.297 10.903 1.00 88.75 101 ASP A N 1
ATOM 809 C CA . ASP A 1 101 ? -15.285 -13.409 10.909 1.00 88.75 101 ASP A CA 1
ATOM 810 C C . ASP A 1 101 ? -15.899 -13.479 12.312 1.00 88.75 101 ASP A C 1
ATOM 812 O O . ASP A 1 101 ? -15.213 -13.610 13.328 1.00 88.75 101 ASP A O 1
ATOM 816 N N . GLU A 1 102 ? -17.226 -13.379 12.344 1.00 85.12 102 GLU A N 1
ATOM 817 C CA . GLU A 1 102 ? -18.050 -13.448 13.552 1.00 85.12 102 GLU A CA 1
ATOM 818 C C . GLU A 1 102 ? -18.003 -14.812 14.247 1.00 85.12 102 GLU A C 1
ATOM 820 O O . GLU A 1 102 ? -18.182 -14.890 15.460 1.00 85.12 102 GLU A O 1
ATOM 825 N N . SER A 1 103 ? -17.691 -15.883 13.512 1.00 86.31 103 SER A N 1
ATOM 826 C CA . SER A 1 103 ? -17.581 -17.234 14.076 1.00 86.31 103 SER A CA 1
ATOM 827 C C . SER A 1 103 ? -16.294 -17.470 14.876 1.00 86.31 103 SER A C 1
ATOM 829 O O . SER A 1 103 ? -16.148 -18.520 15.510 1.00 86.31 103 SER A O 1
ATOM 831 N N . GLY A 1 104 ? -15.361 -16.512 14.840 1.00 86.25 104 GLY A N 1
ATOM 832 C CA . GLY A 1 104 ? -14.054 -16.617 15.482 1.00 86.25 104 GLY A CA 1
ATOM 833 C C . GLY A 1 104 ? -12.972 -17.212 14.581 1.00 86.25 104 GLY A C 1
ATOM 834 O O . GLY A 1 104 ? -11.871 -17.515 15.051 1.00 86.25 104 GLY A O 1
ATOM 835 N N . LYS A 1 105 ? -13.239 -17.386 13.284 1.00 91.38 105 LYS A N 1
ATOM 836 C CA . LYS A 1 105 ? -12.270 -17.890 12.313 1.00 91.38 105 LYS A CA 1
ATOM 837 C C . LYS A 1 105 ? -11.507 -16.728 11.675 1.00 91.38 105 LYS A C 1
ATOM 839 O O . LYS A 1 105 ? -12.051 -15.742 11.178 1.00 91.38 105 LYS A O 1
ATOM 844 N N . ILE A 1 106 ? -10.190 -16.874 11.686 1.00 93.44 106 ILE A N 1
ATOM 845 C CA . ILE A 1 106 ? -9.221 -15.916 11.168 1.00 93.44 106 ILE A CA 1
ATOM 846 C C . ILE A 1 106 ? -8.484 -16.601 10.033 1.00 93.44 106 ILE A C 1
ATOM 848 O O . ILE A 1 106 ? -7.929 -17.687 10.203 1.00 93.44 106 ILE A O 1
ATOM 852 N N . GLU A 1 107 ? -8.470 -15.977 8.867 1.00 92.69 107 GLU A N 1
ATOM 853 C CA . GLU A 1 107 ? -7.755 -16.473 7.699 1.00 92.69 107 GLU A CA 1
ATOM 854 C C . GLU A 1 107 ? -6.753 -15.436 7.214 1.00 92.69 107 GLU A C 1
ATOM 856 O O . GLU A 1 107 ? -7.047 -14.242 7.131 1.00 92.69 107 GLU A O 1
ATOM 861 N N . VAL A 1 108 ? -5.569 -15.915 6.853 1.00 91.88 108 VAL A N 1
ATOM 862 C CA . VAL A 1 108 ? -4.538 -15.115 6.207 1.00 91.88 108 VAL A CA 1
ATOM 863 C C . VAL A 1 108 ? -4.524 -15.472 4.731 1.00 91.88 108 VAL A C 1
ATOM 865 O O . VAL A 1 108 ? -4.214 -16.597 4.343 1.00 91.88 108 VAL A O 1
ATOM 868 N N . TRP A 1 109 ? -4.855 -14.494 3.903 1.00 90.81 109 TRP A N 1
ATOM 869 C CA . TRP A 1 109 ? -4.866 -14.598 2.456 1.00 90.81 109 TRP A CA 1
ATOM 870 C C . TRP A 1 109 ? -3.628 -13.928 1.888 1.00 90.81 109 TRP A C 1
ATOM 872 O O . TRP A 1 109 ? -3.259 -12.819 2.273 1.00 90.81 109 TRP A O 1
ATOM 882 N N . GLN A 1 110 ? -2.983 -14.583 0.935 1.00 87.44 110 GLN A N 1
ATOM 883 C CA . GLN A 1 110 ? -1.899 -13.979 0.179 1.00 87.44 110 GLN A CA 1
ATOM 884 C C . GLN A 1 110 ? -2.096 -14.245 -1.303 1.00 87.44 110 GLN A C 1
ATOM 886 O O . GLN A 1 110 ? -2.698 -15.244 -1.702 1.00 87.44 110 GLN A O 1
ATOM 891 N N . ARG A 1 111 ? -1.541 -13.362 -2.127 1.00 84.06 111 ARG A N 1
ATOM 892 C CA . ARG A 1 111 ? -1.447 -13.617 -3.563 1.00 84.06 111 ARG A CA 1
ATOM 893 C C . ARG A 1 111 ? -0.579 -14.835 -3.787 1.00 84.06 111 ARG A C 1
ATOM 895 O O . ARG A 1 111 ? 0.487 -14.937 -3.173 1.00 84.06 111 ARG A O 1
ATOM 902 N N . LYS A 1 112 ? -1.003 -15.731 -4.670 1.00 76.50 112 LYS A N 1
ATOM 903 C CA . LYS A 1 112 ? -0.228 -16.924 -4.988 1.00 76.50 112 LYS A CA 1
ATOM 904 C C . LYS A 1 112 ? 1.133 -16.495 -5.532 1.00 76.50 112 LYS A C 1
ATOM 906 O O . LYS A 1 112 ? 1.235 -15.893 -6.602 1.00 76.50 112 LYS A O 1
ATOM 911 N N . GLN A 1 113 ? 2.178 -16.762 -4.756 1.00 68.38 113 GLN A N 1
ATOM 912 C CA . GLN A 1 113 ? 3.547 -16.488 -5.166 1.00 68.38 113 GLN A CA 1
ATOM 913 C C . GLN A 1 113 ? 4.063 -17.725 -5.880 1.00 68.38 113 GLN A C 1
ATOM 915 O O . GLN A 1 113 ? 4.222 -18.788 -5.286 1.00 68.38 113 GLN A O 1
ATOM 920 N N . THR A 1 114 ? 4.312 -17.583 -7.172 1.00 59.09 114 THR A N 1
ATOM 921 C CA . THR A 1 114 ? 5.160 -18.526 -7.901 1.00 59.09 114 THR A CA 1
ATOM 922 C C . THR A 1 114 ? 6.582 -17.976 -7.901 1.00 59.09 114 THR A C 1
ATOM 924 O O . THR A 1 114 ? 6.783 -16.778 -7.691 1.00 59.09 114 THR A O 1
ATOM 927 N N . MET A 1 115 ? 7.589 -18.814 -8.164 1.00 51.72 115 MET A N 1
ATOM 928 C CA . MET A 1 115 ? 8.989 -18.356 -8.212 1.00 51.72 115 MET A CA 1
ATOM 929 C C . MET A 1 115 ? 9.213 -17.180 -9.183 1.00 51.72 115 MET A C 1
ATOM 931 O O . MET A 1 115 ? 10.184 -16.436 -9.046 1.00 51.72 115 MET A O 1
ATOM 935 N N . THR A 1 116 ? 8.323 -16.995 -10.160 1.00 49.62 116 THR A N 1
ATOM 936 C CA . THR A 1 116 ? 8.445 -15.980 -11.207 1.00 49.62 116 THR A CA 1
ATOM 937 C C . THR A 1 116 ? 7.423 -14.845 -11.091 1.00 49.62 116 THR A C 1
ATOM 939 O O . THR A 1 116 ? 7.732 -13.728 -11.517 1.00 49.62 116 THR A O 1
ATOM 942 N N . HIS A 1 117 ? 6.233 -15.066 -10.514 1.00 61.94 117 HIS A N 1
ATOM 943 C CA . HIS A 1 117 ? 5.117 -14.117 -10.625 1.00 61.94 117 HIS A CA 1
ATOM 944 C C . HIS A 1 117 ? 4.238 -14.021 -9.368 1.00 61.94 117 HIS A C 1
ATOM 946 O O . HIS A 1 117 ? 4.021 -15.004 -8.659 1.00 61.94 117 HIS A O 1
ATOM 952 N N . VAL A 1 118 ? 3.673 -12.823 -9.169 1.00 69.94 118 VAL A N 1
ATOM 953 C CA . VAL A 1 118 ? 2.612 -12.518 -8.202 1.00 69.94 118 VAL A CA 1
ATOM 954 C C . VAL A 1 118 ? 1.482 -11.838 -8.972 1.00 69.94 118 VAL A C 1
ATOM 956 O O . VAL A 1 118 ? 1.701 -10.781 -9.568 1.00 69.94 118 VAL A O 1
ATOM 959 N N . LEU A 1 119 ? 0.305 -12.461 -9.001 1.00 79.62 119 LEU A N 1
ATOM 960 C CA . LEU A 1 119 ? -0.860 -11.971 -9.739 1.00 79.62 119 LEU A CA 1
ATOM 961 C C . LEU A 1 119 ? -1.878 -11.336 -8.787 1.00 79.62 119 LEU A C 1
ATOM 963 O O . LEU A 1 119 ? -2.048 -11.784 -7.656 1.00 79.62 119 LEU A O 1
ATOM 967 N N . LEU A 1 120 ? -2.558 -10.288 -9.248 1.00 82.81 120 LEU A N 1
ATOM 968 C CA . LEU A 1 120 ? -3.634 -9.620 -8.515 1.00 82.81 120 LEU A CA 1
ATOM 969 C C . LEU A 1 120 ? -4.903 -10.479 -8.447 1.00 82.81 120 LEU A C 1
ATOM 971 O O . LEU A 1 120 ? -5.657 -10.365 -7.489 1.00 82.81 120 LEU A O 1
ATOM 975 N N . ASN A 1 121 ? -5.136 -11.345 -9.432 1.00 85.12 121 ASN A N 1
ATOM 976 C CA . ASN A 1 121 ? -6.345 -12.160 -9.537 1.00 85.12 121 ASN A CA 1
ATOM 977 C C . ASN A 1 121 ? -6.197 -13.602 -9.024 1.00 85.12 121 ASN A C 1
ATOM 979 O O . ASN A 1 121 ? -7.140 -14.375 -9.158 1.00 85.12 121 ASN A O 1
ATOM 983 N N . ASP A 1 122 ? -5.055 -13.962 -8.429 1.00 83.94 122 ASP A N 1
ATOM 984 C CA . ASP A 1 122 ? -4.785 -15.312 -7.914 1.00 83.94 122 ASP A CA 1
ATOM 985 C C . ASP A 1 122 ? -4.428 -15.259 -6.420 1.00 83.94 122 ASP A C 1
ATOM 987 O O . ASP A 1 122 ? -3.357 -14.775 -6.035 1.00 83.94 122 ASP A O 1
ATOM 991 N N . TRP A 1 123 ? -5.345 -15.731 -5.574 1.00 88.25 123 TRP A N 1
ATOM 992 C CA . TRP A 1 123 ? -5.258 -15.660 -4.114 1.00 88.25 123 TRP A CA 1
ATOM 993 C C . TRP A 1 123 ? -5.381 -17.042 -3.486 1.00 88.25 123 TRP A C 1
ATOM 995 O O . TRP A 1 123 ? -6.189 -17.869 -3.900 1.00 88.25 123 TRP A O 1
ATOM 1005 N N . THR A 1 124 ? -4.602 -17.271 -2.434 1.00 88.81 124 THR A N 1
ATOM 1006 C CA . THR A 1 124 ? -4.609 -18.515 -1.662 1.00 88.81 124 THR A CA 1
ATOM 1007 C C . THR A 1 124 ? -4.628 -18.206 -0.172 1.00 88.81 124 THR A C 1
ATOM 1009 O O . THR A 1 124 ? -3.861 -17.359 0.294 1.00 88.81 124 THR A O 1
ATOM 1012 N N . CYS A 1 125 ? -5.465 -18.921 0.577 1.00 89.44 125 CYS A N 1
ATOM 1013 C CA . CYS A 1 125 ? -5.421 -18.918 2.035 1.00 89.44 125 CYS A CA 1
ATOM 1014 C C . CYS A 1 125 ? -4.182 -19.695 2.502 1.00 89.44 125 CYS A C 1
ATOM 1016 O O . CYS A 1 125 ? -4.029 -20.867 2.158 1.00 89.44 125 CYS A O 1
ATOM 1018 N N . THR A 1 126 ? -3.291 -19.055 3.258 1.00 86.12 126 THR A N 1
ATOM 1019 C CA . THR A 1 126 ? -2.070 -19.689 3.785 1.00 86.12 126 THR A CA 1
ATOM 1020 C C . THR A 1 126 ? -2.279 -20.329 5.133 1.00 86.12 126 THR A C 1
ATOM 1022 O O . THR A 1 126 ? -1.835 -21.448 5.369 1.00 86.12 126 THR A O 1
ATOM 1025 N N . HIS A 1 127 ? -2.945 -19.603 6.021 1.00 87.88 127 HIS A N 1
ATOM 1026 C CA . HIS A 1 127 ? -3.129 -19.991 7.405 1.00 87.88 127 HIS A CA 1
ATOM 1027 C C . HIS A 1 127 ? -4.567 -19.714 7.806 1.00 87.88 127 HIS A C 1
ATOM 1029 O O . HIS A 1 127 ? -5.147 -18.699 7.418 1.00 87.88 127 HIS A O 1
ATOM 1035 N N . SER A 1 128 ? -5.123 -20.612 8.610 1.00 90.94 128 SER A N 1
ATOM 1036 C CA . SER A 1 128 ? -6.417 -20.426 9.244 1.00 90.94 128 SER A CA 1
ATOM 1037 C C . SER A 1 128 ? -6.293 -20.779 10.719 1.00 90.94 128 SER A C 1
ATOM 1039 O O . SER A 1 128 ? -5.770 -21.835 11.067 1.00 90.94 128 SER A O 1
ATOM 1041 N N . VAL A 1 129 ? -6.746 -19.873 11.577 1.00 91.19 129 VAL A N 1
ATOM 1042 C CA . VAL A 1 129 ? -6.801 -20.038 13.029 1.00 91.19 129 VAL A CA 1
ATOM 1043 C C . VAL A 1 129 ? -8.261 -19.916 13.438 1.00 91.19 129 VAL A C 1
ATOM 1045 O O . VAL A 1 129 ? -8.946 -19.004 12.990 1.00 91.19 129 VAL A O 1
ATOM 1048 N N . ASN A 1 130 ? -8.746 -20.827 14.278 1.00 92.12 130 ASN A N 1
ATOM 1049 C CA . ASN A 1 130 ? -10.130 -20.812 14.744 1.00 92.12 130 ASN A CA 1
ATOM 1050 C C . ASN A 1 130 ? -10.191 -20.621 16.267 1.00 92.12 130 ASN A C 1
ATOM 1052 O O . ASN A 1 130 ? -9.620 -21.402 17.037 1.00 92.12 130 ASN A O 1
ATOM 1056 N N . LEU A 1 131 ? -10.894 -19.578 16.696 1.00 88.50 131 LEU A N 1
ATOM 1057 C CA . LEU A 1 131 ? -11.246 -19.280 18.078 1.00 88.50 131 LEU A CA 1
ATOM 1058 C C . LEU A 1 131 ? -12.723 -19.622 18.287 1.00 88.50 131 LEU A C 1
ATOM 1060 O O . LEU A 1 131 ? -13.577 -18.751 18.386 1.00 88.50 131 LEU A O 1
ATOM 1064 N N . SER A 1 132 ? -13.015 -20.920 18.340 1.00 82.38 132 SER A N 1
ATOM 1065 C CA . SER A 1 132 ? -14.378 -21.444 18.434 1.00 82.38 132 SER A CA 1
ATOM 1066 C C . SER A 1 132 ? -15.192 -20.780 19.553 1.00 82.38 132 SER A C 1
ATOM 1068 O O . SER A 1 132 ? -14.796 -20.864 20.719 1.00 82.38 132 SER A O 1
ATOM 1070 N N . GLY A 1 133 ? -16.343 -20.197 19.209 1.00 81.50 133 GLY A N 1
ATOM 1071 C CA . GLY A 1 133 ? -17.278 -19.614 20.179 1.00 81.50 133 GLY A CA 1
ATOM 1072 C C . GLY A 1 133 ? -16.908 -18.210 20.668 1.00 81.50 133 GLY A C 1
ATOM 1073 O O . GLY A 1 133 ? -17.593 -17.687 21.543 1.00 81.50 133 GLY A O 1
ATOM 1074 N N . GLU A 1 134 ? -15.853 -17.605 20.123 1.00 88.31 134 GLU A N 1
ATOM 1075 C CA . GLU A 1 134 ? -15.422 -16.246 20.448 1.00 88.31 134 GLU A CA 1
ATOM 1076 C C . GLU A 1 134 ? -15.712 -15.307 19.275 1.00 88.31 134 GLU A C 1
ATOM 1078 O O . GLU A 1 134 ? -15.309 -15.578 18.146 1.00 88.31 134 GLU A O 1
ATOM 1083 N N . ILE A 1 135 ? -16.360 -14.173 19.545 1.00 87.94 135 ILE A N 1
ATOM 1084 C CA . ILE A 1 135 ? -16.588 -13.134 18.533 1.00 87.94 135 ILE A CA 1
ATOM 1085 C C . ILE A 1 135 ? -15.373 -12.211 18.519 1.00 87.94 135 ILE A C 1
ATOM 1087 O O . ILE A 1 135 ? -14.939 -11.730 19.568 1.00 87.94 135 ILE A O 1
ATOM 1091 N N . ILE A 1 136 ? -14.813 -11.959 17.339 1.00 90.25 136 ILE A N 1
ATOM 1092 C CA . ILE A 1 136 ? -13.639 -11.097 17.179 1.00 90.25 136 ILE A CA 1
ATOM 1093 C C . ILE A 1 136 ? -14.084 -9.636 17.188 1.00 90.25 136 ILE A C 1
ATOM 1095 O O . ILE A 1 136 ? -14.922 -9.242 16.387 1.00 90.25 136 ILE A O 1
ATOM 1099 N N . VAL A 1 137 ? -13.491 -8.828 18.066 1.00 89.38 137 VAL A N 1
ATOM 1100 C CA . VAL A 1 137 ? -13.790 -7.391 18.201 1.00 89.38 137 VAL A CA 1
ATOM 1101 C C . VAL A 1 137 ? -12.738 -6.533 17.515 1.00 89.38 137 VAL A C 1
ATOM 1103 O O . VAL A 1 137 ? -13.078 -5.507 16.940 1.00 89.38 137 VAL A O 1
ATOM 1106 N N . CYS A 1 138 ? -11.465 -6.930 17.558 1.00 90.44 138 CYS A N 1
ATOM 1107 C CA . CYS A 1 138 ? -10.366 -6.184 16.945 1.00 90.44 138 CYS A CA 1
ATOM 1108 C C . CYS A 1 138 ? -9.241 -7.132 16.522 1.00 90.44 138 CYS A C 1
ATOM 1110 O O . CYS A 1 138 ? -9.009 -8.151 17.174 1.00 90.44 138 CYS A O 1
ATOM 1112 N N . ALA A 1 139 ? -8.525 -6.793 15.452 1.00 91.88 139 ALA A N 1
ATOM 1113 C CA . ALA A 1 139 ? -7.343 -7.514 14.995 1.00 91.88 139 ALA A CA 1
ATOM 1114 C C . ALA A 1 139 ? -6.218 -6.537 14.613 1.00 91.88 139 ALA A C 1
ATOM 1116 O O . ALA A 1 139 ? -6.470 -5.388 14.251 1.00 91.88 139 ALA A O 1
ATOM 1117 N N . LYS A 1 140 ? -4.960 -6.981 14.670 1.00 90.56 140 LYS A N 1
ATOM 1118 C CA . LYS A 1 140 ? -3.797 -6.204 14.214 1.00 90.56 140 LYS A CA 1
ATOM 1119 C C . LYS A 1 140 ? -2.648 -7.127 13.812 1.00 90.56 140 LYS A C 1
ATOM 1121 O O . LYS A 1 140 ? -2.442 -8.167 14.424 1.00 90.56 140 LYS A O 1
ATOM 1126 N N . TRP A 1 141 ? -1.873 -6.741 12.802 1.00 90.38 141 TRP A N 1
ATOM 1127 C CA . TRP A 1 141 ? -0.605 -7.407 12.472 1.00 90.38 141 TRP A CA 1
ATOM 1128 C C . TRP A 1 141 ? 0.493 -7.050 13.481 1.00 90.38 141 TRP A C 1
ATOM 1130 O O . TRP A 1 141 ? 0.372 -6.056 14.181 1.00 90.38 141 TRP A O 1
ATOM 1140 N N . PHE A 1 142 ? 1.572 -7.823 13.554 1.00 87.88 142 PHE A N 1
ATOM 1141 C CA . PHE A 1 142 ? 2.791 -7.438 14.273 1.00 87.88 142 PHE A CA 1
ATOM 1142 C C . PHE A 1 142 ? 3.620 -6.428 13.480 1.00 87.88 142 PHE A C 1
ATOM 1144 O O . PHE A 1 142 ? 3.516 -6.353 12.253 1.00 87.88 142 PHE A O 1
ATOM 1151 N N . GLN A 1 143 ? 4.469 -5.675 14.179 1.00 81.12 143 GLN A N 1
ATOM 1152 C CA . GLN A 1 143 ? 5.385 -4.722 13.565 1.00 81.12 143 GLN A CA 1
ATOM 1153 C C . GLN A 1 143 ? 6.834 -5.219 13.625 1.00 81.12 143 GLN A C 1
ATOM 1155 O O . GLN A 1 143 ? 7.373 -5.480 14.701 1.00 81.12 143 GLN A O 1
ATOM 1160 N N . ASN A 1 144 ? 7.515 -5.210 12.476 1.00 73.31 144 ASN A N 1
ATOM 1161 C CA . ASN A 1 144 ? 8.888 -5.717 12.333 1.00 73.31 144 ASN A CA 1
ATOM 1162 C C . ASN A 1 144 ? 9.994 -4.648 12.520 1.00 73.31 144 ASN A C 1
ATOM 1164 O O . ASN A 1 144 ? 11.081 -4.781 11.966 1.00 73.31 144 ASN A O 1
ATOM 1168 N N . GLY A 1 145 ? 9.737 -3.586 13.293 1.00 58.53 145 GLY A N 1
ATOM 1169 C CA . GLY A 1 145 ? 10.792 -2.716 13.848 1.00 58.53 145 GLY A CA 1
ATOM 1170 C C . GLY A 1 145 ? 11.546 -1.780 12.886 1.00 58.53 145 GLY A C 1
ATOM 1171 O O . GLY A 1 145 ? 12.641 -1.339 13.205 1.00 58.53 145 GLY A O 1
ATOM 1172 N N . ALA A 1 146 ? 11.010 -1.443 11.706 1.00 60.06 146 ALA A N 1
ATOM 1173 C CA . ALA A 1 146 ? 11.682 -0.500 10.800 1.00 60.06 146 ALA A CA 1
ATOM 1174 C C . ALA A 1 146 ? 10.733 0.570 10.245 1.00 60.06 146 ALA A C 1
ATOM 1176 O O . ALA A 1 146 ? 10.144 0.418 9.167 1.00 60.06 146 ALA A O 1
ATOM 1177 N N . GLU A 1 147 ? 10.646 1.703 10.938 1.00 63.38 147 GLU A N 1
ATOM 1178 C CA . GLU A 1 147 ? 9.958 2.914 10.477 1.00 63.38 147 GLU A CA 1
ATOM 1179 C C . GLU A 1 147 ? 10.987 4.020 10.182 1.00 63.38 147 GLU A C 1
ATOM 1181 O O . GLU A 1 147 ? 12.025 4.124 10.836 1.00 63.38 147 GLU A O 1
ATOM 1186 N N . ARG A 1 148 ? 10.742 4.839 9.155 1.00 59.91 148 ARG A N 1
ATOM 1187 C CA . ARG A 1 148 ? 11.524 6.065 8.912 1.00 59.91 148 ARG A CA 1
ATOM 1188 C C . ARG A 1 148 ? 10.608 7.259 9.104 1.00 59.91 148 ARG A C 1
ATOM 1190 O O . ARG A 1 148 ? 9.498 7.247 8.565 1.00 59.91 148 ARG A O 1
ATOM 1197 N N . ASN A 1 149 ? 11.099 8.273 9.810 1.00 61.41 149 ASN A N 1
ATOM 1198 C CA . ASN A 1 149 ? 10.388 9.531 9.980 1.00 61.41 149 ASN A CA 1
ATOM 1199 C C . ASN A 1 149 ? 10.551 10.409 8.731 1.00 61.41 149 ASN A C 1
ATOM 1201 O O . ASN A 1 149 ? 11.565 10.327 8.030 1.00 61.41 149 ASN A O 1
ATOM 1205 N N . ILE A 1 150 ? 9.583 11.286 8.484 1.00 65.12 150 ILE A N 1
ATOM 1206 C CA . ILE A 1 150 ? 9.706 12.384 7.525 1.00 65.12 150 ILE A CA 1
ATOM 1207 C C . ILE A 1 150 ? 9.826 13.680 8.312 1.00 65.12 150 ILE A C 1
ATOM 1209 O O . ILE A 1 150 ? 8.896 14.032 9.028 1.00 65.12 150 ILE A O 1
ATOM 1213 N N . LYS A 1 151 ? 10.925 14.416 8.119 1.00 61.38 151 LYS A N 1
ATOM 1214 C CA . LYS A 1 151 ? 11.068 15.786 8.627 1.00 61.38 151 LYS A CA 1
ATOM 1215 C C . LYS A 1 151 ? 10.832 16.796 7.499 1.00 61.38 151 LYS A C 1
ATOM 1217 O O . LYS A 1 151 ? 11.650 16.906 6.586 1.00 61.38 151 LYS A O 1
ATOM 1222 N N . LEU A 1 152 ? 9.722 17.535 7.546 1.00 57.72 152 LEU A N 1
ATOM 1223 C CA . LEU A 1 152 ? 9.235 18.445 6.486 1.00 57.72 152 LEU A CA 1
ATOM 1224 C C . LEU A 1 152 ? 9.735 19.906 6.617 1.00 57.72 152 LEU A C 1
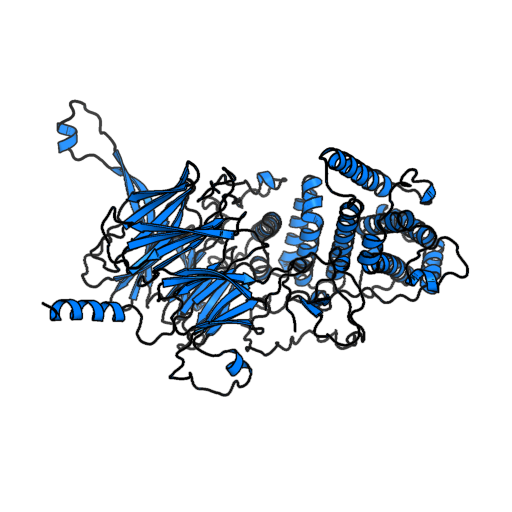ATOM 1226 O O . LEU A 1 152 ? 9.215 20.801 5.951 1.00 57.72 152 LEU A O 1
ATOM 1230 N N . TRP A 1 153 ? 10.740 20.176 7.455 1.00 50.44 153 TRP A N 1
ATOM 1231 C CA . TRP A 1 153 ? 11.259 21.533 7.725 1.00 50.44 153 TRP A CA 1
ATOM 1232 C C . TRP A 1 153 ? 12.656 21.805 7.160 1.00 50.44 153 TRP A C 1
ATOM 1234 O O . TRP A 1 153 ? 13.122 22.942 7.164 1.00 50.44 153 TRP A O 1
ATOM 1244 N N . ARG A 1 154 ? 13.358 20.776 6.676 1.00 55.66 154 ARG A N 1
ATOM 1245 C CA . ARG A 1 154 ? 14.777 20.888 6.329 1.00 55.66 154 ARG A CA 1
ATOM 1246 C C . ARG A 1 154 ? 14.986 20.977 4.821 1.00 55.66 154 ARG A C 1
ATOM 1248 O O . ARG A 1 154 ? 15.458 20.030 4.201 1.00 55.66 154 ARG A O 1
ATOM 1255 N N . GLU A 1 155 ? 14.672 22.134 4.239 1.00 53.16 155 GLU A N 1
ATOM 1256 C CA . GLU A 1 155 ? 14.927 22.423 2.815 1.00 53.16 155 GLU A CA 1
ATOM 1257 C C . GLU A 1 155 ? 16.421 22.335 2.435 1.00 53.16 155 GLU A C 1
ATOM 1259 O O . GLU A 1 155 ? 16.757 22.111 1.275 1.00 53.16 155 GLU A O 1
ATOM 1264 N N . ILE A 1 156 ? 17.317 22.477 3.421 1.00 54.62 156 ILE A N 1
ATOM 1265 C CA . ILE A 1 156 ? 18.768 22.636 3.229 1.00 54.62 156 ILE A CA 1
ATOM 1266 C C . ILE A 1 156 ? 19.543 21.315 3.409 1.00 54.62 156 ILE A C 1
ATOM 1268 O O . ILE A 1 156 ? 20.710 21.226 3.028 1.00 54.62 156 ILE A O 1
ATOM 1272 N N . ILE A 1 157 ? 18.929 20.260 3.959 1.00 61.12 157 ILE A N 1
ATOM 1273 C CA . ILE A 1 157 ? 19.646 18.995 4.163 1.00 61.12 157 ILE A CA 1
ATOM 1274 C C . ILE A 1 157 ? 19.785 18.233 2.845 1.00 61.12 157 ILE A C 1
ATOM 1276 O O . ILE A 1 157 ? 18.799 17.842 2.223 1.00 61.12 157 ILE A O 1
ATOM 1280 N N . GLY A 1 158 ? 21.039 18.017 2.443 1.00 66.69 158 GLY A N 1
ATOM 1281 C CA . GLY A 1 158 ? 21.385 17.413 1.161 1.00 66.69 158 GLY A CA 1
ATOM 1282 C C . GLY A 1 158 ? 21.299 15.889 1.117 1.00 66.69 158 GLY A C 1
ATOM 1283 O O . GLY A 1 158 ? 21.058 15.362 0.039 1.00 66.69 158 GLY A O 1
ATOM 1284 N N . LEU A 1 159 ? 21.479 15.172 2.234 1.00 82.06 159 LEU A N 1
ATOM 1285 C CA . LEU A 1 159 ? 21.531 13.703 2.253 1.00 82.06 159 LEU A CA 1
ATOM 1286 C C . LEU A 1 159 ? 20.253 13.078 2.821 1.00 82.06 159 LEU A C 1
ATOM 1288 O O . LEU A 1 159 ? 19.675 13.560 3.795 1.00 82.06 159 LEU A O 1
ATOM 1292 N N . TYR A 1 160 ? 19.821 11.969 2.224 1.00 83.88 160 TYR A N 1
ATOM 1293 C CA . TYR A 1 160 ? 18.582 11.287 2.595 1.00 83.88 160 TYR A CA 1
ATOM 1294 C C . TYR A 1 160 ? 18.593 10.723 4.013 1.00 83.88 160 TYR A C 1
ATOM 1296 O O . TYR A 1 160 ? 17.551 10.752 4.659 1.00 83.88 160 TYR A O 1
ATOM 1304 N N . ASP A 1 161 ? 19.728 10.247 4.522 1.00 78.81 161 ASP A N 1
ATOM 1305 C CA . ASP A 1 161 ? 19.787 9.711 5.888 1.00 78.81 161 ASP A CA 1
ATOM 1306 C C . ASP A 1 161 ? 19.584 10.803 6.953 1.00 78.81 161 ASP A C 1
ATOM 1308 O O . ASP A 1 161 ? 18.961 10.552 7.984 1.00 78.81 161 ASP A O 1
ATOM 1312 N N . ASP A 1 162 ? 20.001 12.037 6.659 1.00 77.50 162 ASP A N 1
ATOM 1313 C CA . ASP A 1 162 ? 19.800 13.196 7.532 1.00 77.50 162 ASP A CA 1
ATOM 1314 C C . ASP A 1 162 ? 18.392 13.803 7.386 1.00 77.50 162 ASP A C 1
ATOM 1316 O O . ASP A 1 162 ? 17.837 14.366 8.339 1.00 77.50 162 ASP A O 1
ATOM 1320 N N . LYS A 1 163 ? 17.817 13.721 6.176 1.00 77.75 163 LYS A N 1
ATOM 1321 C CA . LYS A 1 163 ? 16.471 14.225 5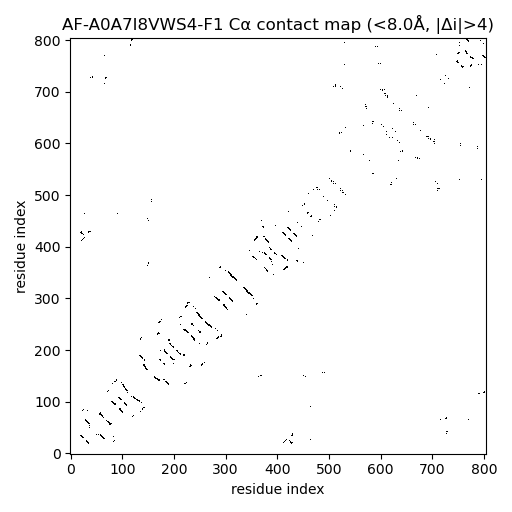.855 1.00 77.75 163 LYS A CA 1
ATOM 1322 C C . LYS A 1 163 ? 15.368 13.284 6.358 1.00 77.75 163 LYS A C 1
ATOM 1324 O O . LYS A 1 163 ? 14.334 13.754 6.833 1.00 77.75 163 LYS A O 1
ATOM 1329 N N . TYR A 1 164 ? 15.602 11.973 6.298 1.00 78.19 164 TYR A N 1
ATOM 1330 C CA . TYR A 1 164 ? 14.661 10.915 6.676 1.00 78.19 164 TYR A CA 1
ATOM 1331 C C . TYR A 1 164 ? 15.280 9.998 7.740 1.00 78.19 164 TYR A C 1
ATOM 1333 O O . TYR A 1 164 ? 15.652 8.854 7.431 1.00 78.19 164 TYR A O 1
ATOM 1341 N N . PRO A 1 165 ? 15.413 10.486 8.989 1.00 74.19 165 PRO A N 1
ATOM 1342 C CA . PRO A 1 165 ? 16.048 9.720 10.047 1.00 74.19 165 PRO A CA 1
ATOM 1343 C C . PRO A 1 165 ? 15.266 8.433 10.315 1.00 74.19 165 PRO A C 1
ATOM 1345 O O . PRO A 1 165 ? 14.028 8.402 10.311 1.00 74.19 165 PRO A O 1
ATOM 1348 N N . LYS A 1 166 ? 16.009 7.351 10.548 1.00 73.12 166 LYS A N 1
ATOM 1349 C CA . LYS A 1 166 ? 15.430 6.090 11.012 1.00 73.12 166 LYS A CA 1
ATOM 1350 C C . LYS A 1 166 ? 14.879 6.298 12.419 1.00 73.12 166 LYS A C 1
ATOM 1352 O O . LYS A 1 166 ? 15.513 6.962 13.235 1.00 73.12 166 LYS A O 1
ATOM 1357 N N . ILE A 1 167 ? 13.690 5.762 12.668 1.00 70.31 167 ILE A N 1
ATOM 1358 C CA . ILE A 1 167 ? 13.145 5.670 14.017 1.00 70.31 167 ILE A CA 1
ATOM 1359 C C . ILE A 1 167 ? 13.538 4.288 14.517 1.00 70.31 167 ILE A C 1
ATOM 1361 O O . ILE A 1 167 ? 13.159 3.285 13.907 1.00 70.31 167 ILE A O 1
ATOM 1365 N N . ASP A 1 168 ? 14.312 4.244 15.597 1.00 64.12 168 ASP A N 1
ATOM 1366 C CA . ASP A 1 168 ? 14.713 2.999 16.247 1.00 64.12 168 ASP A CA 1
ATOM 1367 C C . ASP A 1 168 ? 13.517 2.422 17.020 1.00 64.12 168 ASP A C 1
ATOM 1369 O O . ASP A 1 168 ? 13.427 2.501 18.243 1.00 64.12 168 ASP A O 1
ATOM 1373 N N . CYS A 1 169 ? 12.550 1.872 16.287 1.00 66.69 169 CYS A N 1
ATOM 1374 C CA . CYS A 1 169 ? 11.445 1.117 16.859 1.00 66.69 169 CYS A CA 1
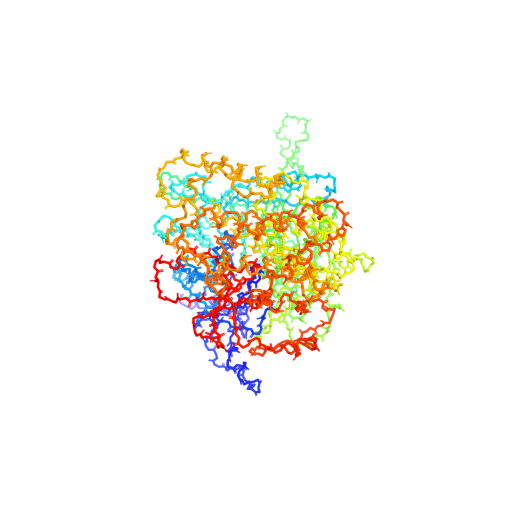ATOM 1375 C C . CYS A 1 169 ? 11.872 -0.340 17.021 1.00 66.69 169 CYS A C 1
ATOM 1377 O O . CYS A 1 169 ? 12.301 -0.976 16.060 1.00 66.69 169 CYS A O 1
ATOM 1379 N N . LYS A 1 170 ? 11.692 -0.912 18.211 1.00 73.75 170 LYS A N 1
ATOM 1380 C CA . LYS A 1 170 ? 11.853 -2.359 18.381 1.00 73.75 170 LYS A CA 1
ATOM 1381 C C . LYS A 1 170 ? 10.698 -3.095 17.698 1.00 73.75 170 LYS A C 1
ATOM 1383 O O . LYS A 1 170 ? 9.590 -2.568 17.592 1.00 73.75 170 LYS A O 1
ATOM 1388 N N . CYS A 1 171 ? 10.953 -4.306 17.210 1.00 78.69 171 CYS A N 1
ATOM 1389 C CA . CYS A 1 171 ? 9.871 -5.161 16.731 1.00 78.69 171 CYS A CA 1
ATOM 1390 C C . CYS A 1 171 ? 8.969 -5.579 17.903 1.00 78.69 171 CYS A C 1
ATOM 1392 O O . CYS A 1 171 ? 9.427 -5.682 19.037 1.00 78.69 171 CYS A O 1
ATOM 1394 N N . THR A 1 172 ? 7.676 -5.775 17.647 1.00 79.12 172 THR A N 1
ATOM 1395 C CA . THR A 1 172 ? 6.704 -6.124 18.702 1.00 79.12 172 THR A CA 1
ATOM 1396 C C . THR A 1 172 ? 6.864 -7.556 19.195 1.00 79.12 172 THR A C 1
ATOM 1398 O O . THR A 1 172 ? 6.527 -7.858 20.333 1.00 79.12 172 THR A O 1
ATOM 1401 N N . VAL A 1 173 ? 7.333 -8.442 18.316 1.00 80.69 173 VAL A N 1
ATOM 1402 C CA . VAL A 1 173 ? 7.612 -9.846 18.613 1.00 80.69 173 VAL A CA 1
ATOM 1403 C C . VAL A 1 173 ? 8.890 -10.223 17.880 1.00 80.69 173 VAL A C 1
ATOM 1405 O O . VAL A 1 173 ? 8.996 -9.979 16.678 1.00 80.69 173 VAL A O 1
ATOM 1408 N N . GLU A 1 174 ? 9.840 -10.818 18.590 1.00 79.62 174 GLU A N 1
ATOM 1409 C CA . GLU A 1 174 ? 11.078 -11.341 18.010 1.00 79.62 174 GLU A CA 1
ATOM 1410 C C . GLU A 1 174 ? 10.910 -12.803 17.571 1.00 79.62 174 GLU A C 1
ATOM 1412 O O . GLU A 1 174 ? 10.117 -13.570 18.125 1.00 79.62 174 GLU A O 1
ATOM 1417 N N . GLU A 1 175 ? 11.635 -13.207 16.535 1.00 77.19 175 GLU A N 1
ATOM 1418 C CA . GLU A 1 175 ? 11.628 -14.584 16.051 1.00 77.19 175 GLU A CA 1
ATOM 1419 C C . GLU A 1 175 ? 12.444 -15.499 16.984 1.00 77.19 175 GLU A C 1
ATOM 1421 O O . GLU A 1 175 ? 13.574 -15.183 17.351 1.00 77.19 175 GLU A O 1
ATOM 1426 N N . LEU A 1 176 ? 11.897 -16.667 17.358 1.00 76.25 176 LEU A N 1
ATOM 1427 C CA . LEU A 1 176 ? 12.548 -17.581 18.321 1.00 76.25 176 LEU A CA 1
ATOM 1428 C C . LEU A 1 176 ? 13.935 -18.056 17.875 1.00 76.25 176 LEU A C 1
ATOM 1430 O O . LEU A 1 176 ? 14.784 -18.353 18.712 1.00 76.25 176 LEU A O 1
ATOM 1434 N N . GLN A 1 177 ? 14.136 -18.188 16.563 1.00 71.94 177 GLN A N 1
ATOM 1435 C CA . GLN A 1 177 ? 15.356 -18.741 15.970 1.00 71.94 177 GLN A CA 1
ATOM 1436 C C . GLN A 1 177 ? 16.361 -17.654 15.548 1.00 71.94 177 GLN A C 1
ATOM 1438 O O . GLN A 1 177 ? 17.535 -17.969 15.353 1.00 71.94 177 GLN A O 1
ATOM 1443 N N . SER A 1 178 ? 15.933 -16.390 15.442 1.00 70.81 178 SER A N 1
ATOM 1444 C CA . SER A 1 178 ? 16.770 -15.237 15.083 1.00 70.81 178 SER A CA 1
ATOM 1445 C C . SER A 1 178 ? 16.454 -14.026 15.984 1.00 70.81 178 SER A C 1
ATOM 1447 O O . SER A 1 178 ? 15.661 -13.159 15.610 1.00 70.81 178 SER A O 1
ATOM 1449 N N . PRO A 1 179 ? 17.077 -13.930 17.180 1.00 67.88 179 PRO A N 1
ATOM 1450 C CA . PRO A 1 179 ? 16.845 -12.810 18.091 1.00 67.88 179 PRO A CA 1
ATOM 1451 C C . PRO A 1 179 ? 17.237 -11.481 17.430 1.00 67.88 179 PRO A C 1
ATOM 1453 O O . PRO A 1 179 ? 18.299 -11.370 16.811 1.00 67.88 179 PRO A O 1
ATOM 1456 N N . GLY A 1 180 ? 16.367 -10.477 17.555 1.00 68.12 180 GLY A N 1
ATOM 1457 C CA . GLY A 1 180 ? 16.486 -9.177 16.885 1.00 68.12 180 GLY A CA 1
ATOM 1458 C C . GLY A 1 180 ? 15.805 -9.071 15.512 1.00 68.12 180 GLY A C 1
ATOM 1459 O O . GLY A 1 180 ? 15.632 -7.955 15.018 1.00 68.12 180 GLY A O 1
ATOM 1460 N N . GLU A 1 181 ? 15.365 -10.176 14.900 1.00 74.88 181 GLU A N 1
ATOM 1461 C CA . GLU A 1 181 ? 14.492 -10.128 13.721 1.00 74.88 181 GLU A CA 1
ATOM 1462 C C . GLU A 1 181 ? 13.016 -10.154 14.136 1.00 74.88 181 GLU A C 1
ATOM 1464 O O . GLU A 1 181 ? 12.592 -10.984 14.938 1.00 74.88 181 GLU A O 1
ATOM 1469 N N . GLY A 1 182 ? 12.209 -9.256 13.560 1.00 77.56 182 GLY A N 1
ATOM 1470 C CA . GLY A 1 182 ? 10.769 -9.224 13.818 1.00 77.56 182 GLY A CA 1
ATOM 1471 C C . GLY A 1 182 ? 10.057 -10.456 13.258 1.00 77.56 182 GLY A C 1
ATOM 1472 O O . GLY A 1 182 ? 10.251 -10.803 12.087 1.00 77.56 182 GLY A O 1
ATOM 1473 N N . ALA A 1 183 ? 9.235 -11.100 14.082 1.00 81.12 183 ALA A N 1
ATOM 1474 C CA . ALA A 1 183 ? 8.399 -12.226 13.692 1.00 81.12 183 ALA A CA 1
ATOM 1475 C C . ALA A 1 183 ? 7.147 -11.749 12.940 1.00 81.12 183 ALA A C 1
ATOM 1477 O O . ALA A 1 183 ? 6.528 -10.749 13.303 1.00 81.12 183 ALA A O 1
ATOM 1478 N N . ASP A 1 184 ? 6.729 -12.498 11.919 1.00 85.00 184 ASP A N 1
ATOM 1479 C CA . ASP A 1 184 ? 5.459 -12.231 11.246 1.00 85.00 184 ASP A CA 1
ATOM 1480 C C . ASP A 1 184 ? 4.309 -12.862 12.031 1.00 85.00 184 ASP A C 1
ATOM 1482 O O . ASP A 1 184 ? 4.407 -13.990 12.499 1.00 85.00 184 ASP A O 1
ATOM 1486 N N . GLY A 1 185 ? 3.189 -12.161 12.152 1.00 88.44 185 GLY A N 1
ATOM 1487 C CA . GLY A 1 185 ? 2.037 -12.674 12.882 1.00 88.44 185 GLY A CA 1
ATOM 1488 C C . GLY A 1 185 ? 1.008 -11.597 13.173 1.00 88.44 185 GLY A C 1
ATOM 1489 O O . GLY A 1 185 ? 1.123 -10.469 12.692 1.00 88.44 185 GLY A O 1
ATOM 1490 N N . PHE A 1 186 ? -0.015 -11.955 13.932 1.00 91.81 186 PHE A N 1
ATOM 1491 C CA . PHE A 1 186 ? -1.124 -11.067 14.257 1.00 91.81 186 PHE A CA 1
ATOM 1492 C C . PHE A 1 186 ? -1.636 -11.304 15.678 1.00 91.81 186 PHE A C 1
ATOM 1494 O O . PHE A 1 186 ? -1.470 -12.382 16.245 1.00 91.81 186 PHE A O 1
ATOM 1501 N N . CYS A 1 187 ? -2.295 -10.300 16.244 1.00 93.12 187 CYS A N 1
ATOM 1502 C CA . CYS A 1 187 ? -3.047 -10.390 17.488 1.00 93.12 187 CYS A CA 1
ATOM 1503 C C . CYS A 1 187 ? -4.515 -10.031 17.264 1.00 93.12 187 CYS A C 1
ATOM 1505 O O . CYS A 1 187 ? -4.863 -9.305 16.330 1.00 93.12 187 CYS A O 1
ATOM 1507 N N . VAL A 1 188 ? -5.377 -10.566 18.124 1.00 93.88 188 VAL A N 1
ATOM 1508 C CA . VAL A 1 188 ? -6.818 -10.338 18.119 1.00 93.88 188 VAL A CA 1
ATOM 1509 C C . VAL A 1 188 ? -7.355 -10.192 19.536 1.00 93.88 188 VAL A C 1
ATOM 1511 O O . VAL A 1 188 ? -6.851 -10.804 20.480 1.00 93.88 188 VAL A O 1
ATOM 1514 N N . ILE A 1 189 ? -8.415 -9.403 19.663 1.00 93.25 189 ILE A N 1
ATOM 1515 C CA . ILE A 1 189 ? -9.207 -9.248 20.881 1.00 93.25 189 ILE A CA 1
ATOM 1516 C C . ILE A 1 189 ? -10.609 -9.763 20.597 1.00 93.25 189 ILE A C 1
ATOM 1518 O O . ILE A 1 189 ? -11.183 -9.491 19.542 1.00 93.25 189 ILE A O 1
ATOM 1522 N N . THR A 1 190 ? -11.148 -10.506 21.551 1.00 92.12 190 THR A N 1
ATOM 1523 C CA . THR A 1 190 ? -12.482 -11.107 21.478 1.00 92.12 190 THR A CA 1
ATOM 1524 C C . THR A 1 190 ? -13.456 -10.410 22.421 1.00 92.12 190 THR A C 1
ATOM 1526 O O . THR A 1 190 ? -13.047 -9.767 23.392 1.00 92.12 190 THR A O 1
ATOM 1529 N N . SER A 1 191 ? -14.752 -10.584 22.176 1.00 90.25 191 SER A N 1
ATOM 1530 C CA . SER A 1 191 ? -15.818 -9.984 22.985 1.00 90.25 191 SER A CA 1
ATOM 1531 C C . SER A 1 191 ? -15.856 -10.503 24.420 1.00 90.25 191 SER A C 1
ATOM 1533 O O . SER A 1 191 ? -16.398 -9.831 25.289 1.00 90.25 191 SER A O 1
ATOM 1535 N N . SER A 1 192 ? -15.261 -11.666 24.706 1.00 89.69 192 SER A N 1
ATOM 1536 C CA . SER A 1 192 ? -15.168 -12.203 26.069 1.00 89.69 192 SER A CA 1
ATOM 1537 C C . SER A 1 192 ? -13.940 -11.717 26.853 1.00 89.69 192 SER A C 1
ATOM 1539 O O . SER A 1 192 ? -13.732 -12.135 27.997 1.00 89.69 192 SER A O 1
ATOM 1541 N N . GLY A 1 193 ? -13.108 -10.854 26.261 1.00 88.12 193 GLY A N 1
ATOM 1542 C CA . GLY A 1 193 ? -11.912 -10.331 26.916 1.00 88.12 193 GLY A CA 1
ATOM 1543 C C . GLY A 1 193 ? -10.650 -11.165 26.732 1.00 88.12 193 GLY A C 1
ATOM 1544 O O . GLY A 1 193 ? -9.675 -10.958 27.460 1.00 88.12 193 GLY A O 1
ATOM 1545 N N . LEU A 1 194 ? -10.639 -12.109 25.786 1.00 90.81 194 LEU A N 1
ATOM 1546 C CA . LEU A 1 194 ? -9.416 -12.828 25.429 1.00 90.81 194 LEU A CA 1
ATOM 1547 C C . LEU A 1 194 ? -8.591 -12.018 24.437 1.00 90.81 194 LEU A C 1
ATOM 1549 O O . LEU A 1 194 ? -9.097 -11.598 23.393 1.00 90.81 194 LEU A O 1
ATOM 1553 N N . PHE A 1 195 ? -7.307 -11.896 24.748 1.00 92.44 195 PHE A N 1
ATOM 1554 C CA . PHE A 1 195 ? -6.250 -11.515 23.831 1.00 92.44 195 PHE A CA 1
ATOM 1555 C C . PHE A 1 195 ? -5.599 -12.785 23.289 1.00 92.44 195 PHE A C 1
ATOM 1557 O O . PHE A 1 195 ? -4.972 -13.543 24.032 1.00 92.44 195 PHE A O 1
ATOM 1564 N N . ALA A 1 196 ? -5.763 -13.039 21.998 1.00 92.19 196 ALA A N 1
ATOM 1565 C CA . ALA A 1 196 ? -5.114 -14.153 21.327 1.00 92.19 196 ALA A CA 1
ATOM 1566 C C . ALA A 1 196 ? -4.111 -13.625 20.310 1.00 92.19 196 ALA A C 1
ATOM 1568 O O . ALA A 1 196 ? -4.327 -12.592 19.680 1.00 92.19 196 ALA A O 1
ATOM 1569 N N . TRP A 1 197 ? -3.010 -14.336 20.129 1.00 93.44 197 TRP A N 1
ATOM 1570 C CA . TRP A 1 197 ? -2.014 -13.972 19.136 1.00 93.44 197 TRP A CA 1
ATOM 1571 C C . TRP A 1 197 ? -1.513 -15.209 18.407 1.00 93.44 197 TRP A C 1
ATOM 1573 O O . TRP A 1 197 ? -1.541 -16.318 18.939 1.00 93.44 197 TRP A O 1
ATOM 1583 N N . ALA A 1 198 ? -1.096 -15.005 17.162 1.00 91.81 198 ALA A N 1
ATOM 1584 C CA . ALA A 1 198 ? -0.571 -16.035 16.290 1.00 91.81 198 ALA A CA 1
ATOM 1585 C C . ALA A 1 198 ? 0.748 -15.569 15.664 1.00 91.81 198 ALA A C 1
ATOM 1587 O O . ALA A 1 198 ? 0.767 -14.573 14.940 1.00 91.81 198 ALA A O 1
ATOM 1588 N N . VAL A 1 199 ? 1.839 -16.291 15.920 1.00 88.94 199 VAL A N 1
ATOM 1589 C CA . VAL A 1 199 ? 3.137 -16.079 15.264 1.00 88.94 199 VAL A CA 1
ATOM 1590 C C . VAL A 1 199 ? 3.294 -17.085 14.132 1.00 88.94 199 VAL A C 1
ATOM 1592 O O . VAL A 1 199 ? 3.160 -18.289 14.335 1.00 88.94 199 VAL A O 1
ATOM 1595 N N . ILE A 1 200 ? 3.615 -16.588 12.944 1.00 86.06 200 ILE A N 1
ATOM 1596 C CA . ILE A 1 200 ? 3.903 -17.361 11.740 1.00 86.06 200 ILE A CA 1
ATOM 1597 C C . ILE A 1 200 ? 5.427 -17.456 11.606 1.00 86.06 200 ILE A C 1
ATOM 1599 O O . ILE A 1 200 ? 6.099 -16.464 11.312 1.00 86.06 200 ILE A O 1
ATOM 1603 N N . SER A 1 201 ? 5.985 -18.649 11.814 1.00 79.12 201 SER A N 1
ATOM 1604 C CA . SER A 1 201 ? 7.428 -18.881 11.679 1.00 79.12 201 SER A CA 1
ATOM 1605 C C . SER A 1 201 ? 7.873 -18.761 10.221 1.00 79.12 201 SER A C 1
ATOM 1607 O O . SER A 1 201 ? 7.277 -19.385 9.339 1.00 79.12 201 SER A O 1
ATOM 1609 N N . LYS A 1 202 ? 8.962 -18.026 9.950 1.00 73.06 202 LYS A N 1
ATOM 1610 C CA . LYS A 1 202 ? 9.496 -17.903 8.582 1.00 73.06 202 LYS A CA 1
ATOM 1611 C C . LYS A 1 202 ? 10.215 -19.165 8.109 1.00 73.06 202 LYS A C 1
ATOM 1613 O O . LYS A 1 202 ? 10.323 -19.380 6.905 1.00 73.06 202 LYS A O 1
ATOM 1618 N N . VAL A 1 203 ? 10.709 -19.984 9.038 1.00 68.12 203 VAL A N 1
ATOM 1619 C CA . VAL A 1 203 ? 11.549 -21.154 8.735 1.00 68.12 203 VAL A CA 1
ATOM 1620 C C . VAL A 1 203 ? 10.703 -22.383 8.411 1.00 68.12 203 VAL A C 1
ATOM 1622 O O . VAL A 1 203 ? 10.928 -23.022 7.386 1.00 68.12 203 VAL A O 1
ATOM 1625 N N . ASN A 1 204 ? 9.696 -22.676 9.238 1.00 66.62 204 ASN A N 1
ATOM 1626 C CA . ASN A 1 204 ? 8.877 -23.883 9.082 1.00 66.62 204 ASN A CA 1
ATOM 1627 C C . ASN A 1 204 ? 7.480 -23.616 8.504 1.00 66.62 204 ASN A C 1
ATOM 1629 O O . ASN A 1 204 ? 6.772 -24.562 8.182 1.00 66.62 204 ASN A O 1
ATOM 1633 N N . SER A 1 205 ? 7.062 -22.349 8.369 1.00 73.25 205 SER A N 1
ATOM 1634 C CA . SER A 1 205 ? 5.663 -21.968 8.082 1.00 73.25 205 SER A CA 1
ATOM 1635 C C . SER A 1 205 ? 4.642 -22.456 9.125 1.00 73.25 205 SER A C 1
ATOM 1637 O O . SER A 1 205 ? 3.435 -22.367 8.893 1.00 73.25 205 SER A O 1
ATOM 1639 N N . ASP A 1 206 ? 5.115 -22.936 10.279 1.00 80.81 206 ASP A N 1
ATOM 1640 C CA . ASP A 1 206 ? 4.281 -23.308 11.418 1.00 80.81 206 ASP A CA 1
ATOM 1641 C C . ASP A 1 206 ? 3.665 -22.061 12.062 1.00 80.81 206 ASP A C 1
ATOM 1643 O O . ASP A 1 206 ? 4.268 -20.981 12.079 1.00 80.81 206 ASP A O 1
ATOM 1647 N N . VAL A 1 207 ? 2.465 -22.227 12.622 1.00 84.88 207 VAL A N 1
ATOM 1648 C CA . VAL A 1 207 ? 1.736 -21.161 13.315 1.00 84.88 207 VAL A CA 1
ATOM 1649 C C . VAL A 1 207 ? 1.639 -21.496 14.798 1.00 84.88 207 VAL A C 1
ATOM 1651 O O . VAL A 1 207 ? 1.003 -22.477 15.180 1.00 84.88 207 VAL A O 1
ATOM 1654 N N . TYR A 1 208 ? 2.245 -20.660 15.635 1.00 87.38 208 TYR A N 1
ATOM 1655 C CA . TYR A 1 208 ? 2.133 -20.727 17.090 1.00 87.38 208 TYR A CA 1
ATOM 1656 C C . TYR A 1 208 ? 0.977 -19.846 17.533 1.00 87.38 208 TYR A C 1
ATOM 1658 O O . TYR A 1 208 ? 0.969 -18.668 17.192 1.00 87.38 208 TYR A O 1
ATOM 1666 N N . VAL A 1 209 ? 0.016 -20.393 18.277 1.00 89.69 209 VAL A N 1
ATOM 1667 C CA . VAL A 1 209 ? -1.166 -19.655 18.741 1.00 89.69 209 VAL A CA 1
ATOM 1668 C C . VAL A 1 209 ? -1.267 -19.741 20.256 1.00 89.69 209 VAL A C 1
ATOM 1670 O O . VAL A 1 209 ? -1.314 -20.842 20.804 1.00 89.69 209 VAL A O 1
ATOM 1673 N N . GLU A 1 210 ? -1.385 -18.596 20.923 1.00 89.75 210 GLU A N 1
ATOM 1674 C CA . GLU A 1 210 ? -1.679 -18.521 22.357 1.00 89.75 210 GLU A CA 1
ATOM 1675 C C . GLU A 1 210 ? -2.891 -17.637 22.648 1.00 89.75 210 GLU A C 1
ATOM 1677 O O . GLU A 1 210 ? -3.279 -16.781 21.849 1.00 89.75 210 GLU A O 1
ATOM 1682 N N . LYS A 1 211 ? -3.505 -17.868 23.813 1.00 90.25 211 LYS A N 1
ATOM 1683 C CA . LYS A 1 211 ? -4.700 -17.167 24.288 1.00 90.25 211 LYS A CA 1
ATOM 1684 C C . LYS A 1 211 ? -4.494 -16.772 25.744 1.00 90.25 211 LYS A C 1
ATOM 1686 O O . LYS A 1 211 ? -4.237 -17.631 26.582 1.00 90.25 211 LYS A O 1
ATOM 1691 N N . HIS A 1 212 ? -4.667 -15.493 26.037 1.00 89.88 212 HIS A N 1
ATOM 1692 C CA . HIS A 1 212 ? -4.500 -14.906 27.362 1.00 89.88 212 HIS A CA 1
ATOM 1693 C C . HIS A 1 212 ? -5.735 -14.078 27.708 1.00 89.88 212 HIS A C 1
ATOM 1695 O O . HIS A 1 212 ? -6.361 -13.493 26.828 1.00 89.88 212 HIS A O 1
ATOM 1701 N N . SER A 1 213 ? -6.113 -14.023 28.984 1.00 88.75 213 SER A N 1
ATOM 1702 C CA . SER A 1 213 ? -7.151 -13.081 29.415 1.00 88.75 213 SER A CA 1
ATOM 1703 C C . SER A 1 213 ? -6.538 -11.704 29.662 1.00 88.75 213 SER A C 1
ATOM 1705 O O . SER A 1 213 ? -5.525 -11.602 30.353 1.00 88.75 213 SER A O 1
ATOM 1707 N N . LEU A 1 214 ? -7.184 -10.649 29.157 1.00 85.06 214 LEU A N 1
ATOM 1708 C CA . LEU A 1 214 ? -6.799 -9.265 29.450 1.00 85.06 214 LEU A CA 1
ATOM 1709 C C . LEU A 1 214 ? -7.024 -8.899 30.926 1.00 85.06 214 LEU A C 1
ATOM 1711 O O . LEU A 1 214 ? -6.244 -8.147 31.506 1.00 85.06 214 LEU A O 1
ATOM 1715 N N . PHE A 1 215 ? -8.050 -9.464 31.567 1.00 81.94 215 PHE A N 1
ATOM 1716 C CA . PHE A 1 215 ? -8.504 -9.057 32.902 1.00 81.94 215 PHE A CA 1
ATOM 1717 C C . PHE A 1 215 ? -7.879 -9.872 34.044 1.00 81.94 215 PHE A C 1
ATOM 1719 O O . PHE A 1 215 ? -8.581 -10.220 34.991 1.00 81.94 215 PHE A O 1
ATOM 1726 N N . GLN A 1 216 ? -6.586 -10.216 33.949 1.00 71.12 216 GLN A N 1
ATOM 1727 C CA . GLN A 1 216 ? -5.812 -10.902 35.003 1.00 71.12 216 GLN A CA 1
ATOM 1728 C C . GLN A 1 216 ? -6.621 -11.999 35.739 1.00 71.12 216 GLN A C 1
ATOM 1730 O O . GLN A 1 216 ? -6.775 -11.969 36.958 1.00 71.12 216 GLN A O 1
ATOM 1735 N N . ASN A 1 217 ? -7.128 -12.968 34.958 1.00 67.88 217 ASN A N 1
ATOM 1736 C CA . ASN A 1 217 ? -7.928 -14.154 35.338 1.00 67.88 217 ASN A CA 1
ATOM 1737 C C . ASN A 1 217 ? -9.461 -14.028 35.301 1.00 67.88 217 ASN A C 1
ATOM 1739 O O . ASN A 1 217 ? -10.143 -15.034 35.500 1.00 67.88 217 ASN A O 1
ATOM 1743 N N . CYS A 1 218 ? -10.021 -12.864 34.977 1.00 71.88 218 CYS A N 1
ATOM 1744 C CA . CYS A 1 218 ? -11.462 -12.714 34.744 1.00 71.88 218 CYS A CA 1
ATOM 1745 C C . CYS A 1 218 ? -11.790 -12.621 33.249 1.00 71.88 218 CYS A C 1
ATOM 1747 O O . CYS A 1 218 ? -10.912 -12.400 32.423 1.00 71.88 218 CYS A O 1
ATOM 1749 N N . ARG A 1 219 ? -13.058 -12.800 32.879 1.00 78.06 219 ARG A N 1
ATOM 1750 C CA . ARG A 1 219 ? -13.571 -12.426 31.554 1.00 78.06 219 ARG A CA 1
ATOM 1751 C C . ARG A 1 219 ? -14.548 -11.280 31.744 1.00 78.06 219 ARG A C 1
ATOM 1753 O O . ARG A 1 219 ? -15.391 -11.350 32.637 1.00 78.06 219 ARG A O 1
ATOM 1760 N N . SER A 1 220 ? -14.420 -10.248 30.925 1.00 83.31 220 SER A N 1
ATOM 1761 C CA . SER A 1 220 ? -15.387 -9.157 30.859 1.00 83.31 220 SER A CA 1
ATOM 1762 C C . SER A 1 220 ? -15.823 -8.988 29.420 1.00 83.31 220 SER A C 1
ATOM 1764 O O . SER A 1 220 ? -15.051 -9.252 28.498 1.00 83.31 220 SER A O 1
ATOM 1766 N N . TYR A 1 221 ? -17.069 -8.565 29.248 1.00 88.62 221 TYR A N 1
ATOM 1767 C CA . TYR A 1 221 ? -17.592 -8.257 27.933 1.00 88.62 221 TYR A CA 1
ATOM 1768 C C . TYR A 1 221 ? -16.889 -7.017 27.373 1.00 88.62 221 TYR A C 1
ATOM 1770 O O . TYR A 1 221 ? -16.743 -6.014 28.071 1.00 88.62 221 TYR A O 1
ATOM 1778 N N . ILE A 1 222 ? -16.455 -7.105 26.121 1.00 89.50 222 ILE A N 1
ATOM 1779 C CA . ILE A 1 222 ? -15.875 -6.007 25.356 1.00 89.50 222 ILE A CA 1
ATOM 1780 C C . ILE A 1 222 ? -16.756 -5.799 24.129 1.00 89.50 222 ILE A C 1
ATOM 1782 O O . ILE A 1 222 ? -16.908 -6.711 23.316 1.00 89.50 222 ILE A O 1
ATOM 1786 N N . ALA A 1 223 ? -17.310 -4.597 23.998 1.00 87.38 223 ALA A N 1
ATOM 1787 C CA . ALA A 1 223 ? -18.064 -4.186 22.820 1.00 87.38 223 ALA A CA 1
ATOM 1788 C C . ALA A 1 223 ? -17.140 -3.587 21.754 1.00 87.38 223 ALA A C 1
ATOM 1790 O O . ALA A 1 223 ? -17.275 -3.893 20.573 1.00 87.38 223 ALA A O 1
ATOM 1791 N N . VAL A 1 224 ? -16.183 -2.751 22.174 1.00 89.50 224 VAL A N 1
ATOM 1792 C CA . VAL A 1 224 ? -15.328 -1.969 21.272 1.00 89.50 224 VAL A CA 1
ATOM 1793 C C . VAL A 1 224 ? -13.881 -2.036 21.746 1.00 89.50 224 VAL A C 1
ATOM 1795 O O . VAL A 1 224 ? -13.608 -1.912 22.943 1.00 89.50 224 VAL A O 1
ATOM 1798 N N . ALA A 1 225 ? -12.948 -2.222 20.811 1.00 91.81 225 ALA A N 1
ATOM 1799 C CA . ALA A 1 225 ? -11.520 -2.242 21.097 1.00 91.81 225 ALA A CA 1
ATOM 1800 C C . ALA A 1 225 ? -10.679 -1.723 19.925 1.00 91.81 225 ALA A C 1
ATOM 1802 O O . ALA A 1 225 ? -11.019 -1.947 18.763 1.00 91.81 225 ALA A O 1
ATOM 1803 N N . ASP A 1 226 ? -9.532 -1.121 20.234 1.00 91.94 226 ASP A N 1
ATOM 1804 C CA . ASP A 1 226 ? -8.478 -0.847 19.252 1.00 91.94 226 ASP A CA 1
ATOM 1805 C C . ASP A 1 226 ? -7.096 -1.202 19.814 1.00 91.94 226 ASP A C 1
ATOM 1807 O O . ASP A 1 226 ? -6.883 -1.244 21.031 1.00 91.94 226 ASP A O 1
ATOM 1811 N N . ILE A 1 227 ? -6.160 -1.488 18.909 1.00 91.12 227 ILE A N 1
ATOM 1812 C CA . ILE A 1 227 ? -4.798 -1.927 19.222 1.00 91.12 227 ILE A CA 1
ATOM 1813 C C . ILE A 1 227 ? -3.801 -1.018 18.511 1.00 91.12 227 ILE A C 1
ATOM 1815 O O . ILE A 1 227 ? -3.855 -0.845 17.283 1.00 91.12 227 ILE A O 1
ATOM 1819 N N . ASN A 1 228 ? -2.830 -0.513 19.266 1.00 87.88 228 ASN A N 1
ATOM 1820 C CA . ASN A 1 228 ? -1.726 0.282 18.753 1.00 87.88 228 ASN A CA 1
ATOM 1821 C C . ASN A 1 228 ? -0.357 -0.255 19.174 1.00 87.88 228 ASN A C 1
ATOM 1823 O O . ASN A 1 228 ? -0.246 -0.994 20.152 1.00 87.88 228 ASN A O 1
ATOM 1827 N N . PHE A 1 229 ? 0.692 0.124 18.443 1.00 83.69 229 PHE A N 1
ATOM 1828 C CA . PHE A 1 229 ? 2.068 -0.227 18.791 1.00 83.69 229 PHE A CA 1
ATOM 1829 C C . PHE A 1 229 ? 2.739 0.916 19.546 1.00 83.69 229 PHE A C 1
ATOM 1831 O O . PHE A 1 229 ? 2.700 2.069 19.111 1.00 83.69 229 PHE A O 1
ATOM 1838 N N . HIS A 1 230 ? 3.408 0.573 20.637 1.00 81.50 230 HIS A N 1
ATOM 1839 C CA . HIS A 1 230 ? 4.273 1.467 21.390 1.00 81.50 230 HIS A CA 1
ATOM 1840 C C . HIS A 1 230 ? 5.740 1.220 21.018 1.00 81.50 230 HIS A C 1
ATOM 1842 O O . HIS A 1 230 ? 6.129 0.099 20.674 1.00 81.50 230 HIS A O 1
ATOM 1848 N N . ILE A 1 231 ? 6.579 2.254 21.119 1.00 75.38 231 ILE A N 1
ATOM 1849 C CA . ILE A 1 231 ? 7.999 2.182 20.728 1.00 75.38 231 ILE A CA 1
ATOM 1850 C C . ILE A 1 231 ? 8.803 1.144 21.537 1.00 75.38 231 ILE A C 1
ATOM 1852 O O . ILE A 1 231 ? 9.764 0.559 21.036 1.00 75.38 231 ILE A O 1
ATOM 1856 N N . ASP A 1 232 ? 8.346 0.842 22.757 1.00 77.31 232 ASP A N 1
ATOM 1857 C CA . ASP A 1 232 ? 8.926 -0.149 23.676 1.00 77.31 232 ASP A CA 1
ATOM 1858 C C . ASP A 1 232 ? 8.620 -1.616 23.302 1.00 77.31 232 ASP A C 1
ATOM 1860 O O . ASP A 1 232 ? 8.528 -2.458 24.196 1.00 77.31 232 ASP A O 1
ATOM 1864 N N . SER A 1 233 ? 8.390 -1.970 22.031 1.00 80.12 233 SER A N 1
ATOM 1865 C CA . SER A 1 233 ? 8.017 -3.344 21.607 1.00 80.12 233 SER A CA 1
ATOM 1866 C C . SER A 1 233 ? 6.729 -3.899 22.246 1.00 80.12 233 SER A C 1
ATOM 1868 O O . SER A 1 233 ? 6.539 -5.107 22.333 1.00 80.12 233 SER A O 1
ATOM 1870 N N . SER A 1 234 ? 5.830 -3.031 22.708 1.00 86.50 234 SER A N 1
ATOM 1871 C CA . SER A 1 234 ? 4.578 -3.426 23.370 1.00 86.50 234 SER A CA 1
ATOM 1872 C C . SER A 1 234 ? 3.361 -2.951 22.588 1.00 86.50 234 SER A C 1
ATOM 1874 O O . SER A 1 234 ? 3.424 -1.989 21.824 1.00 86.50 234 SER A O 1
ATOM 1876 N N . PHE A 1 235 ? 2.245 -3.639 22.781 1.00 89.12 235 PHE A N 1
ATOM 1877 C CA . PHE A 1 235 ? 0.937 -3.238 22.292 1.00 89.12 235 PHE A CA 1
ATOM 1878 C C . PHE A 1 235 ? 0.234 -2.419 23.367 1.00 89.12 235 PHE A C 1
ATOM 1880 O O . PHE A 1 235 ? 0.232 -2.813 24.534 1.00 89.12 235 PHE A O 1
ATOM 1887 N N . VAL A 1 236 ? -0.392 -1.319 22.970 1.00 89.50 236 VAL A N 1
ATOM 1888 C CA . VAL A 1 236 ? -1.350 -0.587 23.800 1.00 89.50 236 VAL A CA 1
ATOM 1889 C C . VAL A 1 236 ? -2.737 -0.917 23.279 1.00 89.50 236 VAL A C 1
ATOM 1891 O O . VAL A 1 236 ? -3.014 -0.813 22.085 1.00 89.50 236 VAL A O 1
ATOM 1894 N N . VAL A 1 237 ? -3.589 -1.376 24.179 1.00 91.81 237 VAL A N 1
ATOM 1895 C CA . VAL A 1 237 ? -4.926 -1.880 23.892 1.00 91.81 237 VAL A CA 1
ATOM 1896 C C . VAL A 1 237 ? -5.916 -1.026 24.666 1.00 91.81 237 VAL A C 1
ATOM 1898 O O . VAL A 1 237 ? -5.782 -0.918 25.880 1.00 91.81 237 VAL A O 1
ATOM 1901 N N . ALA A 1 238 ? -6.897 -0.435 23.991 1.00 91.50 238 ALA A N 1
ATOM 1902 C CA . ALA A 1 238 ? -8.002 0.281 24.631 1.00 91.50 238 ALA A CA 1
ATOM 1903 C C . ALA A 1 238 ? -9.295 -0.510 24.432 1.00 91.50 238 ALA A C 1
ATOM 1905 O O . ALA A 1 238 ? -9.572 -0.937 23.310 1.00 91.50 238 ALA A O 1
ATOM 1906 N N . VAL A 1 239 ? -10.066 -0.724 25.502 1.00 92.38 239 VAL A N 1
ATOM 1907 C CA . VAL A 1 239 ? -11.293 -1.535 25.478 1.00 92.38 239 VAL A CA 1
ATOM 1908 C C . VAL A 1 239 ? -12.423 -0.877 26.264 1.00 92.38 239 VAL A C 1
ATOM 1910 O O . VAL A 1 239 ? -12.205 -0.268 27.315 1.00 92.38 239 VAL A O 1
ATOM 1913 N N . SER A 1 240 ? -13.645 -1.038 25.766 1.00 90.94 240 SER A N 1
ATOM 1914 C CA . SER A 1 240 ? -14.879 -0.613 26.428 1.00 90.94 240 SER A CA 1
ATOM 1915 C C . SER A 1 240 ? -15.949 -1.698 26.298 1.00 90.94 240 SER A C 1
ATOM 1917 O O . SER A 1 240 ? -16.020 -2.404 25.289 1.00 90.94 240 SER A O 1
ATOM 1919 N N . ASP A 1 241 ? -16.796 -1.828 27.315 1.00 87.25 241 ASP A N 1
ATOM 1920 C CA . ASP A 1 241 ? -17.995 -2.677 27.298 1.00 87.25 241 ASP A CA 1
ATOM 1921 C C . ASP A 1 241 ? -19.189 -2.003 26.587 1.00 87.25 241 ASP A C 1
ATOM 1923 O O . ASP A 1 241 ? -20.263 -2.597 26.494 1.00 87.25 241 ASP A O 1
ATOM 1927 N N . GLY A 1 242 ? -18.995 -0.782 26.071 1.00 83.44 242 GLY A N 1
ATOM 1928 C CA . GLY A 1 242 ? -19.996 0.011 25.363 1.00 83.44 242 GLY A CA 1
ATOM 1929 C C . GLY A 1 242 ? -20.828 0.920 26.267 1.00 83.44 242 GLY A C 1
ATOM 1930 O O . GLY A 1 242 ? -21.565 1.763 25.759 1.00 83.44 242 GLY A O 1
ATOM 1931 N N . CYS A 1 243 ? -20.723 0.801 27.591 1.00 81.69 243 CYS A N 1
ATOM 1932 C CA . CYS A 1 243 ? -21.451 1.660 28.520 1.00 81.69 243 CYS A CA 1
ATOM 1933 C C . CYS A 1 243 ? -20.653 2.934 28.842 1.00 81.69 243 CYS A C 1
ATOM 1935 O O . CYS A 1 243 ? -19.427 2.921 28.863 1.00 81.69 243 CYS A O 1
ATOM 1937 N N . SER A 1 244 ? -21.338 4.046 29.121 1.00 74.12 244 SER A N 1
ATOM 1938 C CA . SER A 1 244 ? -20.693 5.272 29.615 1.00 74.12 244 SER A CA 1
ATOM 1939 C C . SER A 1 244 ? -20.337 5.230 31.102 1.00 74.12 244 SER A C 1
ATOM 1941 O O . SER A 1 244 ? -19.483 5.989 31.552 1.00 74.12 244 SER A O 1
ATOM 1943 N N . THR A 1 245 ? -21.008 4.372 31.879 1.00 78.00 245 THR A N 1
ATOM 1944 C CA . THR A 1 245 ? -20.816 4.286 33.340 1.00 78.00 245 THR A CA 1
ATOM 1945 C C . THR A 1 245 ? -19.562 3.509 33.734 1.00 78.00 245 THR A C 1
ATOM 1947 O O . THR A 1 245 ? -19.044 3.666 34.840 1.00 78.00 245 THR A O 1
ATOM 1950 N N . SER A 1 246 ? -19.075 2.663 32.833 1.00 83.19 246 SER A N 1
ATOM 1951 C CA . SER A 1 246 ? -17.844 1.899 32.963 1.00 83.19 246 SER A CA 1
ATOM 1952 C C . SER A 1 246 ? -16.667 2.712 32.407 1.00 83.19 246 SER A C 1
ATOM 1954 O O . SER A 1 246 ? -16.795 3.413 31.400 1.00 83.19 246 SER A O 1
ATOM 1956 N N . PRO A 1 247 ? -15.484 2.639 33.039 1.00 86.75 247 PRO A N 1
ATOM 1957 C CA . PRO A 1 247 ? -14.300 3.267 32.482 1.00 86.75 247 PRO A CA 1
ATOM 1958 C C . PRO A 1 247 ? -13.835 2.518 31.230 1.00 86.75 247 PRO A C 1
ATOM 1960 O O . PRO A 1 247 ? -13.815 1.284 31.194 1.00 86.75 247 PRO A O 1
ATOM 1963 N N . ILE A 1 248 ? -13.358 3.261 30.233 1.00 89.62 248 ILE A N 1
ATOM 1964 C CA . ILE A 1 248 ? -12.592 2.679 29.128 1.00 89.62 248 ILE A CA 1
ATOM 1965 C C . ILE A 1 248 ? -11.252 2.250 29.720 1.00 89.62 248 ILE A C 1
ATOM 1967 O O . ILE A 1 248 ? -10.525 3.067 30.285 1.00 89.62 248 ILE A O 1
ATOM 1971 N N . SER A 1 249 ? -10.927 0.966 29.633 1.00 90.00 249 SER A N 1
ATOM 1972 C CA . SER A 1 249 ? -9.704 0.418 30.221 1.00 90.00 249 SER A CA 1
ATOM 1973 C C . SER A 1 249 ? -8.609 0.321 29.170 1.00 90.00 249 SER A C 1
ATOM 1975 O O . SER A 1 249 ? -8.859 -0.020 28.013 1.00 90.00 249 SER A O 1
ATOM 1977 N N . THR A 1 250 ? -7.383 0.643 29.573 1.00 90.25 250 THR A N 1
ATOM 1978 C CA . THR A 1 250 ? -6.206 0.500 28.718 1.00 90.25 250 THR A CA 1
ATOM 1979 C C . THR A 1 250 ? -5.307 -0.603 29.258 1.00 90.25 250 THR A C 1
ATOM 1981 O O . THR A 1 250 ? -5.241 -0.822 30.465 1.00 90.25 250 THR A O 1
ATOM 1984 N N . TYR A 1 251 ? -4.629 -1.330 28.377 1.00 90.75 251 TYR A N 1
ATOM 1985 C CA . TYR A 1 251 ? -3.715 -2.415 28.722 1.00 90.75 251 TYR A CA 1
ATOM 1986 C C . TYR A 1 251 ? -2.449 -2.300 27.886 1.00 90.75 251 TYR A C 1
ATOM 1988 O O . TYR A 1 251 ? -2.510 -2.056 26.683 1.00 90.75 251 TYR A O 1
ATOM 1996 N N . LYS A 1 252 ? -1.298 -2.523 28.516 1.00 90.38 252 LYS A N 1
ATOM 1997 C CA . LYS A 1 252 ? -0.012 -2.683 27.840 1.00 90.38 252 LYS A CA 1
ATOM 1998 C C . LYS A 1 252 ? 0.326 -4.171 27.812 1.00 90.38 252 LYS A C 1
ATOM 2000 O O . LYS A 1 252 ? 0.414 -4.807 28.864 1.00 90.38 252 LYS A O 1
ATOM 2005 N N . VAL A 1 253 ? 0.477 -4.725 26.613 1.00 90.81 253 VAL A N 1
ATOM 2006 C CA . VAL A 1 253 ? 0.768 -6.144 26.377 1.00 90.81 253 VAL A CA 1
ATOM 2007 C C . VAL A 1 253 ? 2.134 -6.275 25.724 1.00 90.81 253 VAL A C 1
ATOM 2009 O O . VAL A 1 253 ? 2.408 -5.621 24.720 1.00 90.81 253 VAL A O 1
ATOM 2012 N N . GLN A 1 254 ? 2.995 -7.128 26.262 1.00 90.06 254 GLN A N 1
ATOM 2013 C CA . GLN A 1 254 ? 4.310 -7.404 25.696 1.00 90.06 254 GLN A CA 1
ATOM 2014 C C . GLN A 1 254 ? 4.461 -8.904 25.457 1.00 90.06 254 GLN A C 1
ATOM 2016 O O . GLN A 1 254 ? 4.132 -9.720 26.316 1.00 90.06 254 GLN A O 1
ATOM 2021 N N . ILE A 1 255 ? 4.956 -9.263 24.274 1.00 89.69 255 ILE A N 1
ATOM 2022 C CA . ILE A 1 255 ? 5.213 -10.648 23.883 1.00 89.69 255 ILE A CA 1
ATOM 2023 C C . ILE A 1 255 ? 6.726 -10.795 23.768 1.00 89.69 255 ILE A C 1
ATOM 2025 O O . ILE A 1 255 ? 7.359 -10.120 22.959 1.00 89.69 255 ILE A O 1
ATOM 2029 N N . SER A 1 256 ? 7.317 -11.652 24.594 1.00 84.81 256 SER A N 1
ATOM 2030 C CA . SER A 1 256 ? 8.758 -11.891 24.597 1.00 84.81 256 SER A CA 1
ATOM 2031 C C . SER A 1 256 ? 9.082 -13.314 24.164 1.00 84.81 256 SER A C 1
ATOM 2033 O O . SER A 1 256 ? 8.399 -14.261 24.544 1.00 84.81 256 SER A O 1
ATOM 2035 N N . SER A 1 257 ? 10.131 -13.472 23.363 1.00 82.38 257 SER A N 1
ATOM 2036 C CA . SER A 1 257 ? 10.707 -14.768 23.008 1.00 82.38 257 SER A CA 1
ATOM 2037 C C . SER A 1 257 ? 11.793 -15.123 24.027 1.00 82.38 257 SER A C 1
ATOM 2039 O O . SER A 1 257 ? 12.897 -14.580 23.972 1.00 82.38 257 SER A O 1
ATOM 2041 N N . GLN A 1 258 ? 11.502 -16.013 24.977 1.00 75.00 258 GLN A N 1
ATOM 2042 C CA . GLN A 1 258 ? 12.473 -16.489 25.970 1.00 75.00 258 GLN A CA 1
ATOM 2043 C C . GLN A 1 258 ? 12.595 -18.013 25.906 1.00 75.00 258 GLN A C 1
ATOM 2045 O O . GLN A 1 258 ? 11.596 -18.721 25.857 1.00 75.00 258 GLN A O 1
ATOM 2050 N N . ASN A 1 259 ? 13.825 -18.539 25.950 1.00 64.00 259 ASN A N 1
ATOM 2051 C CA . ASN A 1 259 ? 14.101 -19.979 26.068 1.00 64.00 259 ASN A CA 1
ATOM 2052 C C . ASN A 1 259 ? 13.323 -20.855 25.066 1.00 64.00 259 ASN A C 1
ATOM 2054 O O . ASN A 1 259 ? 12.705 -21.842 25.460 1.00 64.00 259 ASN A O 1
ATOM 2058 N N . SER A 1 260 ? 13.338 -20.509 23.773 1.00 71.44 260 SER A N 1
ATOM 2059 C CA . SER A 1 260 ? 12.619 -21.228 22.700 1.00 71.44 260 SER A CA 1
ATOM 2060 C C . SER A 1 260 ? 11.086 -21.294 22.833 1.00 71.44 260 SER A C 1
ATOM 2062 O O . SER A 1 260 ? 10.444 -22.023 22.082 1.00 71.44 260 SER A O 1
ATOM 2064 N N . ALA A 1 261 ? 10.494 -20.485 23.715 1.00 81.31 261 ALA A N 1
ATOM 2065 C CA . ALA A 1 261 ? 9.055 -20.291 23.826 1.00 81.31 261 ALA A CA 1
ATOM 2066 C C . ALA A 1 261 ? 8.696 -18.798 23.799 1.00 81.31 261 ALA A C 1
ATOM 2068 O O . ALA A 1 261 ? 9.522 -17.919 24.056 1.00 81.31 261 ALA A O 1
ATOM 2069 N N . TYR A 1 262 ? 7.442 -18.514 23.477 1.00 86.25 262 TYR A N 1
ATOM 2070 C CA . TYR A 1 262 ? 6.876 -17.182 23.624 1.00 86.25 262 TYR A CA 1
ATOM 2071 C C . TYR A 1 262 ? 6.244 -17.049 25.011 1.00 86.25 262 TYR A C 1
ATOM 2073 O O . TYR A 1 262 ? 5.686 -18.003 25.543 1.00 86.25 262 TYR A O 1
ATOM 2081 N N . SER A 1 263 ? 6.344 -15.870 25.614 1.00 86.50 263 SER A N 1
ATOM 2082 C CA . SER A 1 263 ? 5.659 -15.532 26.859 1.00 86.50 263 SER A CA 1
ATOM 2083 C C . SER A 1 263 ? 4.990 -14.169 26.730 1.00 86.50 263 SER A C 1
ATOM 2085 O O . SER A 1 263 ? 5.527 -13.255 26.103 1.00 86.50 263 SER A O 1
ATOM 2087 N N . THR A 1 264 ? 3.799 -14.038 27.312 1.00 88.94 264 THR A N 1
ATOM 2088 C CA . THR A 1 264 ? 2.996 -12.810 27.246 1.00 88.94 264 THR A CA 1
ATOM 2089 C C . THR A 1 264 ? 2.890 -12.193 28.634 1.00 88.94 264 THR A C 1
ATOM 2091 O O . THR A 1 264 ? 2.478 -12.868 29.576 1.00 88.94 264 THR A O 1
ATOM 2094 N N . SER A 1 265 ? 3.233 -10.913 28.769 1.00 89.06 265 SER A N 1
ATOM 2095 C CA . SER A 1 265 ? 2.986 -10.120 29.975 1.00 89.06 265 SER A CA 1
ATOM 2096 C C . SER A 1 265 ? 1.929 -9.052 29.692 1.00 89.06 265 SER A C 1
ATOM 2098 O O . SER A 1 265 ? 1.977 -8.355 28.679 1.00 89.06 265 SER A O 1
ATOM 2100 N N . ILE A 1 266 ? 0.942 -8.948 30.585 1.00 89.56 266 ILE A N 1
ATOM 2101 C CA . ILE A 1 266 ? -0.175 -8.002 30.476 1.00 89.56 266 ILE A CA 1
ATOM 2102 C C . ILE A 1 266 ? -0.183 -7.131 31.730 1.00 89.56 266 ILE A C 1
ATOM 2104 O O . ILE A 1 266 ? -0.352 -7.630 32.846 1.00 89.56 266 ILE A O 1
ATOM 2108 N N . SER A 1 267 ? -0.020 -5.825 31.542 1.00 88.88 267 SER A N 1
ATOM 2109 C CA . SER A 1 267 ? -0.139 -4.818 32.596 1.00 88.88 267 SER A CA 1
ATOM 2110 C C . SER A 1 267 ? -1.309 -3.888 32.306 1.00 88.88 267 SER A C 1
ATOM 2112 O O . SER A 1 267 ? -1.429 -3.372 31.195 1.00 88.88 267 SER A O 1
ATOM 2114 N N . SER A 1 268 ? -2.157 -3.657 33.304 1.00 86.31 268 SER A N 1
ATOM 2115 C CA . SER A 1 268 ? -3.249 -2.687 33.211 1.00 86.31 268 SER A CA 1
ATOM 2116 C C . SER A 1 268 ? -2.694 -1.261 33.166 1.00 86.31 268 SER A C 1
ATOM 2118 O O . SER A 1 268 ? -1.809 -0.911 33.945 1.00 86.31 268 SER A O 1
ATOM 2120 N N . GLY A 1 269 ? -3.207 -0.460 32.241 1.00 80.94 269 GLY A N 1
ATOM 2121 C CA . GLY A 1 269 ? -2.963 0.972 32.125 1.00 80.94 269 GLY A CA 1
ATOM 2122 C C . GLY A 1 269 ? -4.048 1.800 32.817 1.00 80.94 269 GLY A C 1
ATOM 2123 O O . GLY A 1 269 ? -4.901 1.280 33.540 1.00 80.94 269 GLY A O 1
ATOM 2124 N N . LEU A 1 270 ? -4.002 3.113 32.598 1.00 82.00 270 LEU A N 1
ATOM 2125 C CA . LEU A 1 270 ? -4.949 4.064 33.178 1.00 82.00 270 LEU A CA 1
ATOM 2126 C C . LEU A 1 270 ? -6.318 3.960 32.505 1.00 82.00 270 LEU A C 1
ATOM 2128 O O . LEU A 1 270 ? -6.421 3.964 31.274 1.00 82.00 270 LEU A O 1
ATOM 2132 N N . GLY A 1 271 ? -7.364 3.885 33.325 1.00 80.31 271 GLY A N 1
ATOM 2133 C CA . GLY A 1 271 ? -8.744 3.956 32.862 1.00 80.31 271 GLY A CA 1
ATOM 2134 C C . GLY A 1 271 ? -9.147 5.388 32.509 1.00 80.31 271 GLY A C 1
ATOM 2135 O O . GLY A 1 271 ? -8.698 6.341 33.145 1.00 80.31 271 GLY A O 1
ATOM 2136 N N . ILE A 1 272 ? -10.012 5.533 31.513 1.00 83.44 272 ILE A N 1
ATOM 2137 C CA . ILE A 1 272 ? -10.625 6.802 31.120 1.00 83.44 272 ILE A CA 1
ATOM 2138 C C . ILE A 1 272 ? -12.060 6.788 31.628 1.00 83.44 272 ILE A C 1
ATOM 2140 O O . ILE A 1 272 ? -12.842 5.910 31.263 1.00 83.44 272 ILE A O 1
ATOM 2144 N N . VAL A 1 273 ? -12.408 7.771 32.451 1.00 82.06 273 VAL A N 1
ATOM 2145 C CA . VAL A 1 273 ? -13.786 8.001 32.891 1.00 82.06 273 VAL A CA 1
ATOM 2146 C C . VAL A 1 273 ? -14.336 9.180 32.104 1.00 82.06 273 VAL A C 1
ATOM 2148 O O . VAL A 1 273 ? -13.761 10.268 32.124 1.00 82.06 273 VAL A O 1
ATOM 2151 N N . LEU A 1 274 ? -15.444 8.964 31.404 1.00 76.69 274 LEU A N 1
ATOM 2152 C CA . LEU A 1 274 ? -16.140 10.020 30.679 1.00 76.69 274 LEU A CA 1
ATOM 2153 C C . LEU A 1 274 ? -16.913 10.877 31.694 1.00 76.69 274 LEU A C 1
ATOM 2155 O O . LEU A 1 274 ? -17.686 10.348 32.487 1.00 76.69 274 LEU A O 1
ATOM 2159 N N . GLN A 1 275 ? -16.695 12.194 31.702 1.00 66.81 275 GLN A N 1
ATOM 2160 C CA . GLN A 1 275 ? -17.274 13.115 32.698 1.00 66.81 275 GLN A CA 1
ATOM 2161 C C . GLN A 1 275 ? -18.738 13.518 32.412 1.00 66.81 275 GLN A C 1
ATOM 2163 O O . GLN A 1 275 ? -19.218 14.527 32.928 1.00 66.81 275 GLN A O 1
ATOM 2168 N N . ASP A 1 276 ? -19.470 12.735 31.617 1.00 62.34 276 ASP A N 1
ATOM 2169 C CA . ASP A 1 276 ? -20.835 13.064 31.208 1.00 62.34 276 ASP A CA 1
ATOM 2170 C C . ASP A 1 276 ? -21.865 12.336 32.101 1.00 62.34 276 ASP A C 1
ATOM 2172 O O . ASP A 1 276 ? -22.034 11.121 32.047 1.00 62.34 276 ASP A O 1
ATOM 2176 N N . ASN A 1 277 ? -22.577 13.103 32.939 1.00 54.31 277 ASN A N 1
ATOM 2177 C CA . ASN A 1 277 ? -23.520 12.616 33.966 1.00 54.31 277 ASN A CA 1
ATOM 2178 C C . ASN A 1 277 ? -24.870 12.082 33.422 1.00 54.31 277 ASN A C 1
ATOM 2180 O O . ASN A 1 277 ? -25.795 11.842 34.203 1.00 54.31 277 ASN A O 1
ATOM 2184 N N . SER A 1 278 ? -25.038 11.936 32.105 1.00 61.91 278 SER A N 1
ATOM 2185 C CA . SER A 1 278 ? -26.293 11.481 31.489 1.00 61.91 278 SER A CA 1
ATOM 2186 C C . SER A 1 278 ? -26.316 9.966 31.280 1.00 61.91 278 SER A C 1
ATOM 2188 O O . SER A 1 278 ? -25.405 9.385 30.696 1.00 61.91 278 SER A O 1
ATOM 2190 N N . SER A 1 279 ? -27.401 9.327 31.715 1.00 59.47 279 SER A N 1
ATOM 2191 C CA . SER A 1 279 ? -27.544 7.869 31.824 1.00 59.47 279 SER A CA 1
ATOM 2192 C C . SER A 1 279 ? -27.715 7.092 30.507 1.00 59.47 279 SER A C 1
ATOM 2194 O O . SER A 1 279 ? -27.820 5.871 30.559 1.00 59.47 279 SER A O 1
ATOM 2196 N N . GLU A 1 280 ? -27.754 7.753 29.346 1.00 66.50 280 GLU A N 1
ATOM 2197 C CA . GLU A 1 280 ? -28.078 7.128 28.046 1.00 66.50 280 GLU A CA 1
ATOM 2198 C C . GLU A 1 280 ? -26.954 7.246 27.004 1.00 66.50 280 GLU A C 1
ATOM 2200 O O . GLU A 1 280 ? -27.205 7.218 25.804 1.00 66.50 280 GLU A O 1
ATOM 2205 N N . ILE A 1 281 ? -25.705 7.388 27.451 1.00 78.19 281 ILE A N 1
ATOM 2206 C CA . ILE A 1 281 ? -24.553 7.447 26.546 1.00 78.19 281 ILE A CA 1
ATOM 2207 C C . ILE A 1 281 ? -23.974 6.040 26.326 1.00 78.19 281 ILE A C 1
ATOM 2209 O O . ILE A 1 281 ? -23.700 5.319 27.290 1.00 78.19 281 ILE A O 1
ATOM 2213 N N . SER A 1 282 ? -23.725 5.664 25.070 1.00 86.06 282 SER A N 1
ATOM 2214 C CA . SER A 1 282 ? -22.990 4.440 24.710 1.00 86.06 282 SER A CA 1
ATOM 2215 C C . SER A 1 282 ? -21.707 4.745 23.943 1.00 86.06 282 SER A C 1
ATOM 2217 O O . SER A 1 282 ? -21.682 5.624 23.086 1.00 86.06 282 SER A O 1
ATOM 2219 N N . VAL A 1 283 ? -20.630 4.013 24.227 1.00 87.75 283 VAL A N 1
ATOM 2220 C CA . VAL A 1 283 ? -19.365 4.109 23.481 1.00 87.75 283 VAL A CA 1
ATOM 2221 C C . VAL A 1 283 ? -19.466 3.235 22.233 1.00 87.75 283 VAL A C 1
ATOM 2223 O O . VAL A 1 283 ? -19.650 2.024 22.349 1.00 87.75 283 VAL A O 1
ATOM 2226 N N . THR A 1 284 ? -19.339 3.838 21.049 1.00 87.31 284 THR A N 1
ATOM 2227 C CA . THR A 1 284 ? -19.522 3.144 19.761 1.00 87.31 284 THR A CA 1
ATOM 2228 C C . THR A 1 284 ? -18.208 2.865 19.042 1.00 87.31 284 THR A C 1
ATOM 2230 O O . THR A 1 284 ? -18.034 1.776 18.502 1.00 87.31 284 THR A O 1
ATOM 2233 N N . HIS A 1 285 ? -17.253 3.801 19.073 1.00 89.06 285 HIS A N 1
ATOM 2234 C CA . HIS A 1 285 ? -15.960 3.647 18.398 1.00 89.06 285 HIS A CA 1
ATOM 2235 C C . HIS A 1 285 ? -14.793 4.058 19.295 1.00 89.06 285 HIS A C 1
ATOM 2237 O O . HIS A 1 285 ? -14.852 5.066 20.000 1.00 89.06 285 HIS A O 1
ATOM 2243 N N . LEU A 1 286 ? -13.705 3.292 19.208 1.00 91.38 286 LEU A N 1
ATOM 2244 C CA . LEU A 1 286 ? -12.395 3.617 19.764 1.00 91.38 286 LEU A CA 1
ATOM 2245 C C . LEU A 1 286 ? -11.375 3.547 18.632 1.00 91.38 286 LEU A C 1
ATOM 2247 O O . LEU A 1 286 ? -11.353 2.566 17.885 1.00 91.38 286 LEU A O 1
ATOM 2251 N N . LYS A 1 287 ? -10.537 4.575 18.488 1.00 90.31 287 LYS A N 1
ATOM 2252 C CA . LYS A 1 287 ? -9.498 4.587 17.455 1.00 90.31 287 LYS A CA 1
ATOM 2253 C C . LYS A 1 287 ? -8.249 5.325 17.906 1.00 90.31 287 LYS A C 1
ATOM 2255 O O . LYS A 1 287 ? -8.321 6.493 18.271 1.00 90.31 287 LYS A O 1
ATOM 2260 N N . PHE A 1 288 ? -7.091 4.687 17.821 1.00 89.00 288 PHE A N 1
ATOM 2261 C CA . PHE A 1 288 ? -5.815 5.374 17.992 1.00 89.00 288 PHE A CA 1
ATOM 2262 C C . PHE A 1 288 ? -5.497 6.251 16.773 1.00 89.00 288 PHE A C 1
ATOM 2264 O O . PHE A 1 288 ? -5.725 5.859 15.625 1.00 89.00 288 PHE A O 1
ATOM 2271 N N . THR A 1 289 ? -4.952 7.443 17.020 1.00 79.81 289 THR A N 1
ATOM 2272 C CA . THR A 1 289 ? -4.719 8.481 15.992 1.00 79.81 289 THR A CA 1
ATOM 2273 C C . THR A 1 289 ? -3.581 8.152 15.024 1.00 79.81 289 THR A C 1
ATOM 2275 O O . THR A 1 289 ? -3.574 8.630 13.892 1.00 79.81 289 THR A O 1
ATOM 2278 N N . CYS A 1 290 ? -2.630 7.320 15.449 1.00 70.06 290 CYS A N 1
ATOM 2279 C CA . CYS A 1 290 ? -1.467 6.900 14.672 1.00 70.06 290 CYS A CA 1
ATOM 2280 C C . CYS A 1 290 ? -1.267 5.390 14.800 1.00 70.06 290 CYS A C 1
ATOM 2282 O O . CYS A 1 290 ? -1.586 4.815 15.837 1.00 70.06 290 CYS A O 1
ATOM 2284 N N . ARG A 1 291 ? -0.640 4.754 13.798 1.00 64.94 291 ARG A N 1
ATOM 2285 C CA . ARG A 1 291 ? -0.151 3.364 13.923 1.00 64.94 291 ARG A CA 1
ATOM 2286 C C . ARG A 1 291 ? 1.015 3.203 14.905 1.00 64.94 291 ARG A C 1
ATOM 2288 O O . ARG A 1 291 ? 1.269 2.084 15.326 1.00 64.94 291 ARG A O 1
ATOM 2295 N N . PHE A 1 292 ? 1.732 4.279 15.226 1.00 63.91 292 PHE A N 1
ATOM 2296 C CA . PHE A 1 292 ? 2.835 4.283 16.188 1.00 63.91 292 PHE A CA 1
ATOM 2297 C C . PHE A 1 292 ? 2.562 5.324 17.253 1.00 63.91 292 PHE A C 1
ATOM 2299 O O . PHE A 1 292 ? 2.503 6.518 16.953 1.00 63.91 292 PHE A O 1
ATOM 2306 N N . SER A 1 293 ? 2.394 4.859 18.485 1.00 61.16 293 SER A N 1
ATOM 2307 C CA . SER A 1 293 ? 2.252 5.722 19.644 1.00 61.16 293 SER A CA 1
ATOM 2308 C C . SER A 1 293 ? 3.636 6.112 20.163 1.00 61.16 293 SER A C 1
ATOM 2310 O O . SER A 1 293 ? 4.380 5.272 20.673 1.00 61.16 293 SER A O 1
ATOM 2312 N N . LEU A 1 294 ? 3.994 7.388 19.995 1.00 60.19 294 LEU A N 1
ATOM 2313 C CA . LEU A 1 294 ? 4.904 8.074 20.925 1.00 60.19 294 LEU A CA 1
ATOM 2314 C C . LEU A 1 294 ? 4.120 8.807 22.017 1.00 60.19 294 LEU A C 1
ATOM 2316 O O . LEU A 1 294 ? 4.583 8.905 23.147 1.00 60.19 294 LEU A O 1
ATOM 2320 N N . ASN A 1 295 ? 2.945 9.319 21.646 1.00 62.25 295 ASN A N 1
ATOM 2321 C CA . ASN A 1 295 ? 1.976 9.930 22.534 1.00 62.25 295 ASN A CA 1
ATOM 2322 C C . ASN A 1 295 ? 0.746 9.024 22.489 1.00 62.25 295 ASN A C 1
ATOM 2324 O O . ASN A 1 295 ? 0.172 8.851 21.409 1.00 62.25 295 ASN A O 1
ATOM 2328 N N . ASP A 1 296 ? 0.363 8.431 23.619 1.00 76.81 296 ASP A N 1
ATOM 2329 C CA . ASP A 1 296 ? -0.842 7.607 23.685 1.00 76.81 296 ASP A CA 1
ATOM 2330 C C . ASP A 1 296 ? -2.059 8.515 23.485 1.00 76.81 296 ASP A C 1
ATOM 2332 O O . ASP A 1 296 ? -2.468 9.254 24.375 1.00 76.81 296 ASP A O 1
ATOM 2336 N N . GLU A 1 297 ? -2.596 8.504 22.268 1.00 86.50 297 GLU A N 1
ATOM 2337 C CA . GLU A 1 297 ? -3.691 9.363 21.833 1.00 86.50 297 GLU A CA 1
ATOM 2338 C C . GLU A 1 297 ? -4.839 8.530 21.280 1.00 86.50 297 GLU A C 1
ATOM 2340 O O . GLU A 1 297 ? -4.658 7.697 20.384 1.00 86.50 297 GLU A O 1
ATOM 2345 N N . LEU A 1 298 ? -6.034 8.790 21.793 1.00 90.00 298 LEU A N 1
ATOM 2346 C CA . LEU A 1 298 ? -7.217 7.983 21.557 1.00 90.00 298 LEU A CA 1
ATOM 2347 C C . LEU A 1 298 ? -8.385 8.871 21.136 1.00 90.00 298 LEU A C 1
ATOM 2349 O O . LEU A 1 298 ? -8.683 9.877 21.774 1.00 90.00 298 LEU A O 1
ATOM 2353 N N . ILE A 1 299 ? -9.068 8.470 20.073 1.00 90.56 299 ILE A N 1
ATOM 2354 C CA . ILE A 1 299 ? -10.352 9.023 19.660 1.00 90.56 299 ILE A CA 1
ATOM 2355 C C . ILE A 1 299 ? -11.431 8.143 20.270 1.00 90.56 299 ILE A C 1
ATOM 2357 O O . ILE A 1 299 ? -11.445 6.929 20.041 1.00 90.56 299 ILE A O 1
ATOM 2361 N N . VAL A 1 300 ? -12.331 8.759 21.024 1.00 91.50 300 VAL A N 1
ATOM 2362 C CA . VAL A 1 300 ? -13.500 8.100 21.600 1.00 91.50 300 VAL A CA 1
ATOM 2363 C C . VAL A 1 300 ? -14.739 8.704 20.965 1.00 91.50 300 VAL A C 1
ATOM 2365 O O . VAL A 1 300 ? -14.884 9.924 20.902 1.00 91.50 300 VAL A O 1
ATOM 2368 N N . VAL A 1 301 ? -15.635 7.849 20.480 1.00 90.00 301 VAL A N 1
ATOM 2369 C CA . VAL A 1 301 ? -16.944 8.284 19.998 1.00 90.00 301 VAL A CA 1
ATOM 2370 C C . VAL A 1 301 ? -18.019 7.745 20.910 1.00 90.00 301 VAL A C 1
ATOM 2372 O O . VAL A 1 301 ? -18.107 6.539 21.156 1.00 90.00 301 VAL A O 1
ATOM 2375 N N . THR A 1 302 ? -18.840 8.662 21.394 1.00 89.50 302 THR A N 1
ATOM 2376 C CA . THR A 1 302 ? -20.007 8.358 22.201 1.00 89.50 302 THR A CA 1
ATOM 2377 C C . THR A 1 302 ? -21.274 8.699 21.435 1.00 89.50 302 THR A C 1
ATOM 2379 O O . THR A 1 302 ? -21.305 9.637 20.641 1.00 89.50 302 THR A O 1
ATOM 2382 N N . GLU A 1 303 ? -22.321 7.914 21.632 1.00 87.69 303 GLU A N 1
ATOM 2383 C CA . GLU A 1 303 ? -23.642 8.132 21.060 1.00 87.69 303 GLU A CA 1
ATOM 2384 C C . GLU A 1 303 ? -24.608 8.595 22.148 1.00 87.69 303 GLU A C 1
ATOM 2386 O O . GLU A 1 303 ? -24.631 8.038 23.245 1.00 87.69 303 GLU A O 1
ATOM 2391 N N . GLN A 1 304 ? -25.403 9.611 21.820 1.00 83.00 304 GLN A N 1
ATOM 2392 C CA . GLN A 1 304 ? -26.495 10.126 22.634 1.00 83.00 304 GLN A CA 1
ATOM 2393 C C . GLN A 1 304 ? -27.637 10.555 21.706 1.00 83.00 304 GLN A C 1
ATOM 2395 O O . GLN A 1 304 ? -27.433 11.384 20.820 1.00 83.00 304 GLN A O 1
ATOM 2400 N N . ASP A 1 305 ? -28.842 10.010 21.890 1.00 80.50 305 ASP A N 1
ATOM 2401 C CA . ASP A 1 305 ? -30.052 10.409 21.148 1.00 80.50 305 ASP A CA 1
ATOM 2402 C C . ASP A 1 305 ? -29.881 10.459 19.612 1.00 80.50 305 ASP A C 1
ATOM 2404 O O . ASP A 1 305 ? -30.310 11.409 18.949 1.00 80.50 305 ASP A O 1
ATOM 2408 N N . LYS A 1 306 ? -29.245 9.434 19.023 1.00 79.56 306 LYS A N 1
ATOM 2409 C CA . LYS A 1 306 ? -28.919 9.341 17.580 1.00 79.56 306 LYS A CA 1
ATOM 2410 C C . LYS A 1 306 ? -27.935 10.398 17.058 1.00 79.56 306 LYS A C 1
ATOM 2412 O O . LYS A 1 306 ? -27.813 10.599 15.846 1.00 79.56 306 LYS A O 1
ATOM 2417 N N . ARG A 1 307 ? -27.235 11.082 17.956 1.00 85.38 307 ARG A N 1
ATOM 2418 C CA . ARG A 1 307 ? -26.109 11.964 17.651 1.00 85.38 307 ARG A CA 1
ATOM 2419 C C . ARG A 1 307 ? -24.843 11.365 18.222 1.00 85.38 307 ARG A C 1
ATOM 2421 O O . ARG A 1 307 ? -24.884 10.652 19.221 1.00 85.38 307 ARG A O 1
ATOM 2428 N N . SER A 1 308 ? -23.716 11.679 17.605 1.00 88.06 308 SER A N 1
ATOM 2429 C CA . SER A 1 308 ? -22.417 11.252 18.109 1.00 88.06 308 SER A CA 1
ATOM 2430 C C . SER A 1 308 ? -21.608 12.433 18.633 1.00 88.06 308 SER A C 1
ATOM 2432 O O . SER A 1 308 ? -21.640 13.523 18.069 1.00 88.06 308 SER A O 1
ATOM 2434 N N . LYS A 1 309 ? -20.857 12.216 19.707 1.00 90.06 309 LYS A N 1
ATOM 2435 C CA . LYS A 1 309 ? -19.844 13.130 20.229 1.00 90.06 309 LYS A CA 1
ATOM 2436 C C . LYS A 1 309 ? -18.484 12.470 20.042 1.00 90.06 309 LYS A C 1
ATOM 2438 O O . LYS A 1 309 ? -18.262 11.350 20.490 1.00 90.06 309 LYS A O 1
ATOM 2443 N N . VAL A 1 310 ? -17.585 13.158 19.352 1.00 90.88 310 VAL A N 1
ATOM 2444 C CA . VAL A 1 310 ? -16.206 12.727 19.116 1.00 90.88 310 VAL A CA 1
ATOM 2445 C C . VAL A 1 310 ? -15.310 13.468 20.097 1.00 90.88 310 VAL A C 1
ATOM 2447 O O . VAL A 1 310 ? -15.276 14.698 20.081 1.00 90.88 310 VAL A O 1
ATOM 2450 N N . THR A 1 311 ? -14.577 12.743 20.935 1.00 90.75 311 THR A N 1
ATOM 2451 C CA . THR A 1 311 ? -13.604 13.310 21.872 1.00 90.75 311 THR A CA 1
ATOM 2452 C C . THR A 1 311 ? -12.199 12.817 21.545 1.00 90.75 311 THR A C 1
ATOM 2454 O O . THR A 1 311 ? -11.958 11.630 21.310 1.00 90.75 311 THR A O 1
ATOM 2457 N N . PHE A 1 312 ? -11.256 13.752 21.493 1.00 90.25 312 PHE A N 1
ATOM 2458 C CA . PHE A 1 312 ? -9.844 13.480 21.263 1.00 90.25 312 PHE A CA 1
ATOM 2459 C C . PHE A 1 312 ? -9.115 13.522 22.601 1.00 90.25 312 PHE A C 1
ATOM 2461 O O . PHE A 1 312 ? -9.094 14.561 23.258 1.00 90.25 312 PHE A O 1
ATOM 2468 N N . LEU A 1 313 ? -8.518 12.405 23.002 1.00 89.56 313 LEU A N 1
ATOM 2469 C CA . LEU A 1 313 ? -7.842 12.246 24.284 1.00 89.56 313 LEU A CA 1
ATOM 2470 C C . LEU A 1 313 ? -6.346 12.015 24.079 1.00 89.56 313 LEU A C 1
ATOM 2472 O O . LEU A 1 313 ? -5.939 11.315 23.151 1.00 89.56 313 LEU A O 1
ATOM 2476 N N . LYS A 1 314 ? -5.531 12.547 24.987 1.00 87.94 314 LYS A N 1
ATOM 2477 C CA . LYS A 1 314 ? -4.090 12.285 25.056 1.00 87.94 314 LYS A CA 1
ATOM 2478 C C . LYS A 1 314 ? -3.689 11.942 26.480 1.00 87.94 314 LYS A C 1
ATOM 2480 O O . LYS A 1 314 ? -4.135 12.593 27.422 1.00 87.94 314 LYS A O 1
ATOM 2485 N N . LEU A 1 315 ? -2.826 10.946 26.627 1.00 84.44 315 LEU A N 1
ATOM 2486 C CA . LEU A 1 315 ? -2.164 10.656 27.886 1.00 84.44 315 LEU A CA 1
ATOM 2487 C C . LEU A 1 315 ? -1.045 11.678 28.110 1.00 84.44 315 LEU A C 1
ATOM 2489 O O . LEU A 1 315 ? -0.095 11.756 27.324 1.00 84.44 315 LEU A O 1
ATOM 2493 N N . ASP A 1 316 ? -1.157 12.464 29.174 1.00 82.06 316 ASP A N 1
ATOM 2494 C CA . ASP A 1 316 ? -0.142 13.438 29.569 1.00 82.06 316 ASP A CA 1
ATOM 2495 C C . ASP A 1 316 ? 0.167 13.338 31.065 1.00 82.06 316 ASP A C 1
ATOM 2497 O O . ASP A 1 316 ? -0.536 12.667 31.825 1.00 82.06 316 ASP A O 1
ATOM 2501 N N . LYS A 1 317 ? 1.251 13.985 31.492 1.00 80.69 317 LYS A N 1
ATOM 2502 C CA . LYS A 1 317 ? 1.626 14.070 32.905 1.00 80.69 317 LYS A CA 1
ATOM 2503 C C . LYS A 1 317 ? 1.114 15.375 33.489 1.00 80.69 317 LYS A C 1
ATOM 2505 O O . LYS A 1 317 ? 1.596 16.447 33.128 1.00 80.69 317 LYS A O 1
ATOM 2510 N N . GLU A 1 318 ? 0.189 15.283 34.431 1.00 76.88 318 GLU A N 1
ATOM 2511 C CA . GLU A 1 318 ? -0.249 16.432 35.212 1.00 76.88 318 GLU A CA 1
ATOM 2512 C C . GLU A 1 318 ? 0.472 16.484 36.556 1.00 76.88 318 GLU A C 1
ATOM 2514 O O . GLU A 1 318 ? 0.669 15.480 37.245 1.00 76.88 318 GLU A O 1
ATOM 2519 N N . VAL A 1 319 ? 0.878 17.694 36.937 1.00 74.00 319 VAL A N 1
ATOM 2520 C CA . VAL A 1 319 ? 1.495 17.953 38.236 1.00 74.00 319 VAL A CA 1
ATOM 2521 C C . VAL A 1 319 ? 0.392 18.295 39.227 1.00 74.00 319 VAL A C 1
ATOM 2523 O O . VAL A 1 319 ? -0.098 19.425 39.256 1.00 74.00 319 VAL A O 1
ATOM 2526 N N . SER A 1 320 ? 0.027 17.327 40.059 1.00 68.62 320 SER A N 1
ATOM 2527 C CA . SER A 1 320 ? -1.000 17.493 41.084 1.00 68.62 320 SER A CA 1
ATOM 2528 C C . SER A 1 320 ? -0.383 17.838 42.438 1.00 68.62 320 SER A C 1
ATOM 2530 O O . SER A 1 320 ? 0.684 17.346 42.823 1.00 68.62 320 SER A O 1
ATOM 2532 N N . ASN A 1 321 ? -1.073 18.697 43.190 1.00 66.38 321 ASN A N 1
ATOM 2533 C CA . ASN A 1 321 ? -0.723 18.972 44.580 1.00 66.38 321 ASN A CA 1
ATOM 2534 C C . ASN A 1 321 ? -1.296 17.862 45.464 1.00 66.38 321 ASN A C 1
ATOM 2536 O O . ASN A 1 321 ? -2.494 17.584 45.414 1.00 66.38 321 ASN A O 1
ATOM 2540 N N . LEU A 1 322 ? -0.454 17.251 46.299 1.00 62.88 322 LEU A N 1
ATOM 2541 C CA . LEU A 1 322 ? -0.917 16.270 47.276 1.00 62.88 322 LEU A CA 1
ATOM 2542 C C . LEU A 1 322 ? -1.929 16.898 48.239 1.00 62.88 322 LEU A C 1
ATOM 2544 O O . LEU A 1 322 ? -1.802 18.056 48.647 1.00 62.88 322 LEU A O 1
ATOM 2548 N N . HIS A 1 323 ? -2.922 16.104 48.637 1.00 65.31 323 HIS A N 1
ATOM 2549 C CA . HIS A 1 323 ? -3.913 16.527 49.616 1.00 65.31 323 HIS A CA 1
ATOM 2550 C C . HIS A 1 323 ? -3.217 16.961 50.927 1.00 65.31 323 HIS A C 1
ATOM 2552 O O . HIS A 1 323 ? -2.325 16.249 51.404 1.00 65.31 323 HIS A O 1
ATOM 2558 N N . PRO A 1 324 ? -3.628 18.073 51.569 1.00 62.09 324 PRO A N 1
ATOM 2559 C CA . PRO A 1 324 ? -2.969 18.606 52.767 1.00 62.09 324 PRO A CA 1
ATOM 2560 C C . PRO A 1 324 ? -2.886 17.607 53.933 1.00 62.09 324 PRO A C 1
ATOM 2562 O O . PRO A 1 324 ? -1.968 17.678 54.740 1.00 62.09 324 PRO A O 1
ATOM 2565 N N . ALA A 1 325 ? -3.783 16.618 53.994 1.00 63.78 325 ALA A N 1
ATOM 2566 C CA . ALA A 1 325 ? -3.712 15.535 54.982 1.00 63.78 325 ALA A CA 1
ATOM 2567 C C . ALA A 1 325 ? -2.464 14.634 54.842 1.00 63.78 325 ALA A C 1
ATOM 2569 O O . ALA A 1 325 ? -1.971 14.135 55.848 1.00 63.78 325 ALA A O 1
ATOM 2570 N N . ILE A 1 326 ? -1.942 14.443 53.623 1.00 62.22 326 ILE A N 1
ATOM 2571 C CA . ILE A 1 326 ? -0.717 13.665 53.355 1.00 62.22 326 ILE A CA 1
ATOM 2572 C C . ILE A 1 326 ? 0.520 14.523 53.658 1.00 62.22 326 ILE A C 1
ATOM 2574 O O . ILE A 1 326 ? 1.485 14.038 54.242 1.00 62.22 326 ILE A O 1
ATOM 2578 N N . LEU A 1 327 ? 0.454 15.821 53.343 1.00 58.28 327 LEU A N 1
ATOM 2579 C CA . LEU A 1 327 ? 1.510 16.795 53.646 1.00 58.28 327 LEU A CA 1
ATOM 2580 C C . LEU A 1 327 ? 1.688 17.009 55.159 1.00 58.28 327 LEU A C 1
ATOM 2582 O O . LEU A 1 327 ? 2.813 17.163 55.627 1.00 58.28 327 LEU A O 1
ATOM 2586 N N . ASN A 1 328 ? 0.603 16.943 55.937 1.00 58.50 328 ASN A N 1
ATOM 2587 C CA . ASN A 1 328 ? 0.640 17.071 57.398 1.00 58.50 328 ASN A CA 1
ATOM 2588 C C . ASN A 1 328 ? 1.279 15.861 58.110 1.00 58.50 328 ASN A C 1
ATOM 2590 O O . ASN A 1 328 ? 1.640 15.975 59.279 1.00 58.50 328 ASN A O 1
ATOM 2594 N N . ALA A 1 329 ? 1.421 14.714 57.431 1.00 58.91 329 ALA A N 1
ATOM 2595 C CA . ALA A 1 329 ? 2.091 13.525 57.967 1.00 58.91 329 ALA A CA 1
ATOM 2596 C C . ALA A 1 329 ? 3.614 13.535 57.727 1.00 58.91 329 ALA A C 1
ATOM 2598 O O . ALA A 1 329 ? 4.358 12.838 58.419 1.00 58.91 329 ALA A O 1
ATOM 2599 N N . SER A 1 330 ? 4.097 14.335 56.773 1.00 55.50 330 SER A N 1
ATOM 2600 C CA . SER A 1 330 ? 5.523 14.528 56.508 1.00 55.50 330 SER A CA 1
ATOM 2601 C C . SER A 1 330 ? 6.037 15.771 57.236 1.00 55.50 330 SER A C 1
ATOM 2603 O O . SER A 1 330 ? 5.711 16.896 56.868 1.00 55.50 330 SER A O 1
ATOM 2605 N N . HIS A 1 331 ? 6.875 15.592 58.260 1.00 52.09 331 HIS A N 1
ATOM 2606 C CA . HIS A 1 331 ? 7.623 16.694 58.869 1.00 52.09 331 HIS A CA 1
ATOM 2607 C C . HIS A 1 331 ? 8.604 17.300 57.847 1.00 52.09 331 HIS A C 1
ATOM 2609 O O . HIS A 1 331 ? 9.744 16.859 57.729 1.00 52.09 331 HIS A O 1
ATOM 2615 N N . GLY A 1 332 ? 8.166 18.312 57.099 1.00 53.62 332 GLY A N 1
ATOM 2616 C CA . GLY A 1 332 ? 9.024 19.063 56.186 1.00 53.62 332 GLY A CA 1
ATOM 2617 C C . GLY A 1 332 ? 8.229 19.991 55.274 1.00 53.62 332 GLY A C 1
ATOM 2618 O O . GLY A 1 332 ? 7.476 19.533 54.425 1.00 53.62 332 GLY A O 1
ATOM 2619 N N . ASN A 1 333 ? 8.427 21.302 55.432 1.00 53.19 333 ASN A N 1
ATOM 2620 C CA . ASN A 1 333 ? 7.862 22.358 54.586 1.00 53.19 333 ASN A CA 1
ATOM 2621 C C . ASN A 1 333 ? 8.454 22.329 53.160 1.00 53.19 333 ASN A C 1
ATOM 2623 O O . ASN A 1 333 ? 9.234 23.206 52.789 1.00 53.19 333 ASN A O 1
ATOM 2627 N N . MET A 1 334 ? 8.076 21.349 52.340 1.00 52.41 334 MET A N 1
ATOM 2628 C CA . MET A 1 334 ? 8.153 21.466 50.883 1.00 52.41 334 MET A CA 1
ATOM 2629 C C . MET A 1 334 ? 6.830 21.020 50.255 1.00 52.41 334 MET A C 1
ATOM 2631 O O . MET A 1 334 ? 6.325 19.956 50.613 1.00 52.41 334 MET A O 1
ATOM 2635 N N . PRO A 1 335 ? 6.268 21.782 49.298 1.00 54.50 335 PRO A N 1
ATOM 2636 C CA . PRO A 1 335 ? 5.182 21.279 48.473 1.00 54.50 335 PRO A CA 1
ATOM 2637 C C . PRO A 1 335 ? 5.738 20.150 47.597 1.00 54.50 335 PRO A C 1
ATOM 2639 O O . PRO A 1 335 ? 6.406 20.394 46.591 1.00 54.50 335 PRO A O 1
ATOM 2642 N N . LEU A 1 336 ? 5.502 18.907 48.011 1.00 59.22 336 LEU A N 1
ATOM 2643 C CA . LEU A 1 336 ? 5.783 17.723 47.208 1.00 59.22 336 LEU A CA 1
ATOM 2644 C C . LEU A 1 336 ? 4.816 17.729 46.019 1.00 59.22 336 LEU A C 1
ATOM 2646 O O . LEU A 1 336 ? 3.639 17.398 46.150 1.00 59.22 336 LEU A O 1
ATOM 2650 N N . LYS A 1 337 ? 5.317 18.182 44.869 1.00 62.06 337 LYS A N 1
ATOM 2651 C CA . LYS A 1 337 ? 4.638 18.073 43.578 1.00 62.06 337 LYS A CA 1
ATOM 2652 C C . LYS A 1 337 ? 4.708 16.615 43.128 1.00 62.06 337 LYS A C 1
ATOM 2654 O O . LYS A 1 337 ? 5.804 16.059 43.071 1.00 62.06 337 LYS A O 1
ATOM 2659 N N . PHE A 1 338 ? 3.561 16.007 42.841 1.00 67.00 338 PHE A N 1
ATOM 2660 C CA . PHE A 1 338 ? 3.476 14.642 42.327 1.00 67.00 338 PHE A CA 1
ATOM 2661 C C . PHE A 1 338 ? 3.070 14.696 40.853 1.00 67.00 338 PHE A C 1
ATOM 2663 O O . PHE A 1 338 ? 2.073 15.328 40.511 1.00 67.00 338 PHE A O 1
ATOM 2670 N N . GLU A 1 339 ? 3.869 14.081 39.983 1.00 71.06 339 GLU A N 1
ATOM 2671 C CA . GLU A 1 339 ? 3.530 13.924 38.567 1.00 71.06 339 GLU A CA 1
ATOM 2672 C C . GLU A 1 339 ? 2.698 12.652 38.406 1.00 71.06 339 GLU A C 1
ATOM 2674 O O . GLU A 1 339 ? 3.216 11.545 38.563 1.00 71.06 339 GLU A O 1
ATOM 2679 N N . GLU A 1 340 ? 1.415 12.805 38.095 1.00 77.06 340 GLU A N 1
ATOM 2680 C CA . GLU A 1 340 ? 0.520 11.694 37.779 1.00 77.06 340 GLU A CA 1
ATOM 2681 C C . GLU A 1 340 ? 0.222 11.696 36.280 1.00 77.06 340 GLU A C 1
ATOM 2683 O O . GLU A 1 340 ? 0.056 12.745 35.663 1.00 77.06 340 GLU A O 1
ATOM 2688 N N . SER A 1 341 ? 0.189 10.516 35.663 1.00 78.56 341 SER A N 1
ATOM 2689 C CA . SER A 1 341 ? -0.246 10.405 34.269 1.00 78.56 341 SER A CA 1
ATOM 2690 C C . SER A 1 341 ? -1.768 10.344 34.233 1.00 78.56 341 SER A C 1
ATOM 2692 O O . SER A 1 341 ? -2.365 9.552 34.959 1.00 78.56 341 SER A O 1
ATOM 2694 N N . CYS A 1 342 ? -2.398 11.161 33.398 1.00 82.62 342 CYS A N 1
ATOM 2695 C CA . CYS A 1 342 ? -3.845 11.178 33.234 1.00 82.62 342 CYS A CA 1
ATOM 2696 C C . CYS A 1 342 ? -4.228 11.417 31.770 1.00 82.62 342 CYS A C 1
ATOM 2698 O O . CYS A 1 342 ? -3.429 11.882 30.955 1.00 82.62 342 CYS A O 1
ATOM 2700 N N . TRP A 1 343 ? -5.458 11.045 31.429 1.00 85.06 343 TRP A N 1
ATOM 2701 C CA . TRP A 1 343 ? -6.018 11.288 30.107 1.00 85.06 343 TRP A CA 1
ATOM 2702 C C . TRP A 1 343 ? -6.665 12.670 30.064 1.00 85.06 343 TRP A C 1
ATOM 2704 O O . TRP A 1 343 ? -7.594 12.941 30.823 1.00 85.06 343 TRP A O 1
ATOM 2714 N N . ILE A 1 344 ? -6.193 13.520 29.155 1.00 86.31 344 ILE A N 1
ATOM 2715 C CA . ILE A 1 344 ? -6.658 14.897 28.979 1.00 86.31 344 ILE A CA 1
ATOM 2716 C C . ILE A 1 344 ? -7.442 15.002 27.669 1.00 86.31 344 ILE A C 1
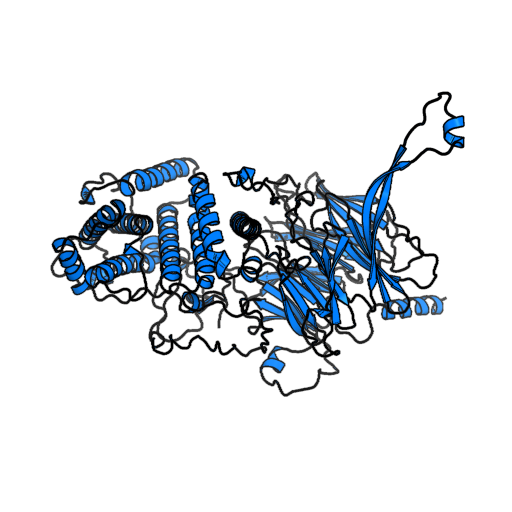ATOM 2718 O O . ILE A 1 344 ? -6.997 14.506 26.631 1.00 86.31 344 ILE A O 1
ATOM 2722 N N . SER A 1 345 ? -8.602 15.665 27.716 1.00 86.19 345 SER A N 1
ATOM 2723 C CA . SER A 1 345 ? -9.400 15.996 26.528 1.00 86.19 345 SER A CA 1
ATOM 2724 C C . SER A 1 345 ? -8.776 17.175 25.784 1.00 86.19 345 SER A C 1
ATOM 2726 O O . SER A 1 345 ? -8.618 18.260 26.341 1.00 86.19 345 SER A O 1
ATOM 2728 N N . LEU A 1 346 ? -8.386 16.948 24.529 1.00 85.31 346 LEU A N 1
ATOM 2729 C CA . LEU A 1 346 ? -7.778 17.950 23.653 1.00 85.31 346 LEU A CA 1
ATOM 2730 C C . LEU A 1 346 ? -8.828 18.728 22.861 1.00 85.31 346 LEU A C 1
ATOM 2732 O O . LEU A 1 346 ? -8.704 19.939 22.688 1.00 85.31 346 LEU A O 1
ATOM 2736 N N . ALA A 1 347 ? -9.846 18.027 22.362 1.00 86.06 347 ALA A N 1
ATOM 2737 C CA . ALA A 1 347 ? -10.942 18.615 21.610 1.00 86.06 347 ALA A CA 1
ATOM 2738 C C . ALA A 1 347 ? -12.181 17.722 21.668 1.00 86.06 347 ALA A C 1
ATOM 2740 O O . ALA A 1 347 ? -12.082 16.495 21.733 1.00 86.06 347 ALA A O 1
ATOM 2741 N N . GLU A 1 348 ? -13.348 18.352 21.575 1.00 88.50 348 GLU A N 1
ATOM 2742 C CA . GLU A 1 348 ? -14.640 17.678 21.503 1.00 88.50 348 GLU A CA 1
ATOM 2743 C C . GLU A 1 348 ? -15.440 18.243 20.331 1.00 88.50 348 GLU A C 1
ATOM 2745 O O . GLU A 1 348 ? -15.456 19.455 20.099 1.00 88.50 348 GLU A O 1
ATOM 2750 N N . PHE A 1 349 ? -16.104 17.367 19.584 1.00 87.88 349 PHE A N 1
ATOM 2751 C CA . PHE A 1 349 ? -16.932 17.742 18.449 1.00 87.88 349 PHE A CA 1
ATOM 2752 C C . PHE A 1 349 ? -18.268 17.007 18.493 1.00 87.88 349 PHE A C 1
ATOM 2754 O O . PHE A 1 349 ? -18.313 15.792 18.671 1.00 87.88 349 PHE A O 1
ATOM 2761 N N . MET A 1 350 ? -19.358 17.749 18.304 1.00 87.44 350 MET A N 1
ATOM 2762 C CA . MET A 1 350 ? -20.706 17.191 18.228 1.00 87.44 350 MET A CA 1
ATOM 2763 C C . MET A 1 350 ? -21.089 16.973 16.765 1.00 87.44 350 MET A C 1
ATOM 2765 O O . MET A 1 350 ? -21.215 17.933 16.004 1.00 87.44 350 MET A O 1
ATOM 2769 N N . CYS A 1 351 ? -21.302 15.717 16.393 1.00 84.12 351 CYS A N 1
ATOM 2770 C CA . CYS A 1 351 ? -21.854 15.312 15.109 1.00 84.12 351 CYS A CA 1
ATOM 2771 C C . CYS A 1 351 ? -23.382 15.433 15.122 1.00 84.12 351 CYS A C 1
ATOM 2773 O O . CYS A 1 351 ? -24.049 15.179 16.131 1.00 84.12 351 CYS A O 1
ATOM 2775 N N . ASN A 1 352 ? -23.957 15.798 13.977 1.00 82.69 352 ASN A N 1
ATOM 2776 C CA . ASN A 1 352 ? -25.412 15.925 13.838 1.00 82.69 352 ASN A CA 1
ATOM 2777 C C . ASN A 1 352 ? -26.103 14.567 13.664 1.00 82.69 352 ASN A C 1
ATOM 2779 O O . ASN A 1 352 ? -27.325 14.473 13.802 1.00 82.69 352 ASN A O 1
ATOM 2783 N N . SER A 1 353 ? -25.327 13.537 13.341 1.00 84.69 353 SER A N 1
ATOM 2784 C CA . SER A 1 353 ? -25.774 12.177 13.082 1.00 84.69 353 SER A CA 1
ATOM 2785 C C . SER A 1 353 ? -24.790 11.157 13.666 1.00 84.69 353 SER A C 1
ATOM 2787 O O . SER A 1 353 ? -23.784 11.530 14.275 1.00 84.69 353 SER A O 1
ATOM 2789 N N . LEU A 1 354 ? -25.097 9.869 13.506 1.00 85.81 354 LEU A N 1
ATOM 2790 C CA . LEU A 1 354 ? -24.270 8.769 13.994 1.00 85.81 354 LEU A CA 1
ATOM 2791 C C . LEU A 1 354 ? -22.981 8.638 13.194 1.00 85.81 354 LEU A C 1
ATOM 2793 O O . LEU A 1 354 ? -23.016 8.650 11.966 1.00 85.81 354 LEU A O 1
ATOM 2797 N N . VAL A 1 355 ? -21.854 8.464 13.878 1.00 88.44 355 VAL A N 1
ATOM 2798 C CA . VAL A 1 355 ? -20.580 8.138 13.227 1.00 88.44 355 VAL A CA 1
ATOM 2799 C C . VAL A 1 355 ? -20.590 6.681 12.771 1.00 88.44 355 VAL A C 1
ATOM 2801 O O . VAL A 1 355 ? -20.773 5.768 13.577 1.00 88.44 355 VAL A O 1
ATOM 2804 N N . MET A 1 356 ? -20.334 6.468 11.482 1.00 86.50 356 MET A N 1
ATOM 2805 C CA . MET A 1 356 ? -20.282 5.140 10.870 1.00 86.50 356 MET A CA 1
ATOM 2806 C C . MET A 1 356 ? -18.876 4.547 10.913 1.00 86.50 356 MET A C 1
ATOM 2808 O O . MET A 1 356 ? -18.695 3.393 11.293 1.00 86.50 356 MET A O 1
ATOM 2812 N N . SER A 1 357 ? -17.863 5.329 10.533 1.00 88.38 357 SER A N 1
ATOM 2813 C CA . SER A 1 357 ? -16.489 4.837 10.429 1.00 88.38 357 SER A CA 1
ATOM 2814 C C . SER A 1 357 ? -15.456 5.956 10.567 1.00 88.38 357 SER A C 1
ATOM 2816 O O . SER A 1 357 ? -15.703 7.105 10.179 1.00 88.38 357 SER A O 1
ATOM 2818 N N . ILE A 1 358 ? -14.293 5.592 11.118 1.00 90.44 358 ILE A N 1
ATOM 2819 C CA . ILE A 1 358 ? -13.155 6.474 11.397 1.00 90.44 358 ILE A CA 1
ATOM 2820 C C . ILE A 1 358 ? -11.904 5.905 10.725 1.00 90.44 358 ILE A C 1
ATOM 2822 O O . ILE A 1 358 ? -11.470 4.792 11.043 1.00 90.44 358 ILE A O 1
ATOM 2826 N N . ALA A 1 359 ? -11.277 6.699 9.859 1.00 88.25 359 ALA A N 1
ATOM 2827 C CA . ALA A 1 359 ? -9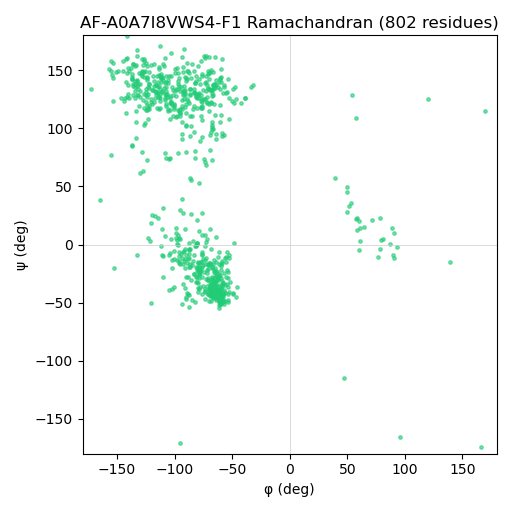.989 6.378 9.253 1.00 88.25 359 ALA A CA 1
ATOM 2828 C C . ALA A 1 359 ? -8.906 7.338 9.752 1.00 88.25 359 ALA A C 1
ATOM 2830 O O . ALA A 1 359 ? -9.063 8.558 9.706 1.00 88.25 359 ALA A O 1
ATOM 2831 N N . ALA A 1 360 ? -7.797 6.767 10.214 1.00 83.81 360 ALA A N 1
ATOM 2832 C CA . ALA A 1 360 ? -6.632 7.496 10.694 1.00 83.81 360 ALA A CA 1
ATOM 2833 C C . ALA A 1 360 ? -5.431 7.256 9.762 1.00 83.81 360 ALA A C 1
ATOM 2835 O O . ALA A 1 360 ? -5.331 6.180 9.152 1.00 83.81 360 ALA A O 1
ATOM 2836 N N . PRO A 1 361 ? -4.498 8.219 9.663 1.00 75.69 361 PRO A N 1
ATOM 2837 C CA . PRO A 1 361 ? -3.358 8.097 8.776 1.00 75.69 361 PRO A CA 1
ATOM 2838 C C . PRO A 1 361 ? -2.448 6.950 9.219 1.00 75.69 361 PRO A C 1
ATOM 2840 O O . PRO A 1 361 ? -2.162 6.729 10.395 1.00 75.69 361 PRO A O 1
ATOM 2843 N N . HIS A 1 362 ? -1.972 6.199 8.233 1.00 73.94 362 HIS A N 1
ATOM 2844 C CA . HIS A 1 362 ? -1.130 5.026 8.451 1.00 73.94 362 HIS A CA 1
ATOM 2845 C C . HIS A 1 362 ? 0.331 5.377 8.748 1.00 73.94 362 HIS A C 1
ATOM 2847 O O . HIS A 1 362 ? 1.046 4.576 9.351 1.00 73.94 362 HIS A O 1
ATOM 2853 N N . ARG A 1 363 ? 0.777 6.545 8.278 1.00 71.44 363 ARG A N 1
ATOM 2854 C CA . ARG A 1 363 ? 2.137 7.057 8.429 1.00 71.44 363 ARG A CA 1
ATOM 2855 C C . ARG A 1 363 ? 2.320 7.710 9.798 1.00 71.44 363 ARG A C 1
ATOM 2857 O O . ARG A 1 363 ? 1.485 8.497 10.226 1.00 71.44 363 ARG A O 1
ATOM 2864 N N . TYR A 1 364 ? 3.474 7.465 10.409 1.00 63.66 364 TYR A N 1
ATOM 2865 C CA . TYR A 1 364 ? 3.984 8.282 11.503 1.00 63.66 364 TYR A CA 1
ATOM 2866 C C . TYR A 1 364 ? 4.622 9.574 10.961 1.00 63.66 364 TYR A C 1
ATOM 2868 O O . TYR A 1 364 ? 5.505 9.519 10.097 1.00 63.66 364 TYR A O 1
ATOM 2876 N N . GLY A 1 365 ? 4.194 10.731 11.460 1.00 61.03 365 GLY A N 1
ATOM 2877 C CA . GLY A 1 365 ? 4.873 12.000 11.224 1.00 61.03 365 GLY A CA 1
ATOM 2878 C C . GLY A 1 365 ? 5.155 12.729 12.532 1.00 61.03 365 GLY A C 1
ATOM 2879 O O . GLY A 1 365 ? 4.451 12.583 13.531 1.00 61.03 365 GLY A O 1
ATOM 2880 N N . ASP A 1 366 ? 6.252 13.483 12.536 1.00 60.72 366 ASP A N 1
ATOM 2881 C CA . ASP A 1 366 ? 6.567 14.384 13.636 1.00 60.72 366 ASP A CA 1
ATOM 2882 C C . ASP A 1 366 ? 5.572 15.552 13.611 1.00 60.72 366 ASP A C 1
ATOM 2884 O O . ASP A 1 366 ? 5.529 16.337 12.659 1.00 60.72 366 ASP A O 1
ATOM 2888 N N . ARG A 1 367 ? 4.743 15.653 14.651 1.00 61.41 367 ARG A N 1
ATOM 2889 C CA . ARG A 1 367 ? 3.717 16.699 14.770 1.00 61.41 367 ARG A CA 1
ATOM 2890 C C . ARG A 1 367 ? 4.272 18.064 15.137 1.00 61.41 367 ARG A C 1
ATOM 2892 O O . ARG A 1 367 ? 3.561 19.059 15.008 1.00 61.41 367 ARG A O 1
ATOM 2899 N N . SER A 1 368 ? 5.533 18.130 15.563 1.00 55.75 368 SER A N 1
ATOM 2900 C CA . SER A 1 368 ? 6.215 19.409 15.766 1.00 55.75 368 SER A CA 1
ATOM 2901 C C . SER A 1 368 ? 6.501 20.134 14.443 1.00 55.75 368 SER A C 1
ATOM 2903 O O . SER A 1 368 ? 6.718 21.349 14.435 1.00 55.75 368 SER A O 1
ATOM 2905 N N . ASP A 1 369 ? 6.426 19.428 13.309 1.00 55.97 369 ASP A N 1
ATOM 2906 C CA . ASP A 1 369 ? 6.649 20.013 11.995 1.00 55.97 369 ASP A CA 1
ATOM 2907 C C . ASP A 1 369 ? 5.444 20.847 11.541 1.00 55.97 369 ASP A C 1
ATOM 2909 O O . ASP A 1 369 ? 4.416 20.340 11.088 1.00 55.97 369 ASP A O 1
ATOM 2913 N N . VAL A 1 370 ? 5.617 22.171 11.564 1.00 50.81 370 VAL A N 1
ATOM 2914 C CA . VAL A 1 370 ? 4.608 23.166 11.155 1.00 50.81 370 VAL A CA 1
ATOM 2915 C C . VAL A 1 370 ? 4.056 22.907 9.742 1.00 50.81 370 VAL A C 1
ATOM 2917 O O . VAL A 1 370 ? 2.887 23.206 9.490 1.00 50.81 370 VAL A O 1
ATOM 2920 N N . ASN A 1 371 ? 4.858 22.296 8.864 1.00 52.81 371 ASN A N 1
ATOM 2921 C CA . ASN A 1 371 ? 4.539 22.007 7.462 1.00 52.81 371 ASN A CA 1
ATOM 2922 C C . ASN A 1 371 ? 3.815 20.663 7.234 1.00 52.81 371 ASN A C 1
ATOM 2924 O O . ASN A 1 371 ? 3.436 20.357 6.100 1.00 52.81 371 ASN A O 1
ATOM 2928 N N . ASN A 1 372 ? 3.612 19.840 8.268 1.00 59.81 372 ASN A N 1
ATOM 2929 C CA . ASN A 1 372 ? 3.022 18.508 8.131 1.00 59.81 372 ASN A CA 1
ATOM 2930 C C . ASN A 1 372 ? 1.484 18.563 8.066 1.00 59.81 372 ASN A C 1
ATOM 2932 O O . ASN A 1 372 ? 0.780 18.346 9.044 1.00 59.81 372 ASN A O 1
ATOM 2936 N N . SER A 1 373 ? 0.955 18.878 6.881 1.00 58.38 373 SER A N 1
ATOM 2937 C CA . SER A 1 373 ? -0.487 19.068 6.634 1.00 58.38 373 SER A CA 1
ATOM 2938 C C . SER A 1 373 ? -1.298 17.779 6.410 1.00 58.38 373 SER A C 1
ATOM 2940 O O . SER A 1 373 ? -2.505 17.857 6.178 1.00 58.38 373 SER A O 1
ATOM 2942 N N . PHE A 1 374 ? -0.653 16.608 6.421 1.00 63.41 374 PHE A N 1
ATOM 2943 C CA . PHE A 1 374 ? -1.238 15.336 5.959 1.00 63.41 374 PHE A CA 1
ATOM 2944 C C . PHE A 1 374 ? -1.674 14.397 7.087 1.00 63.41 374 PHE A C 1
ATOM 2946 O O . PHE A 1 374 ? -2.083 13.267 6.834 1.00 63.41 374 PHE A O 1
ATOM 2953 N N . GLU A 1 375 ? -1.584 14.851 8.333 1.00 72.94 375 GLU A N 1
ATOM 2954 C CA . GLU A 1 375 ? -2.103 14.122 9.488 1.00 72.94 375 GLU A CA 1
ATOM 2955 C C . GLU A 1 375 ? -3.544 14.541 9.741 1.00 72.94 375 GLU A C 1
ATOM 2957 O O . GLU A 1 375 ? -3.839 15.405 10.568 1.00 72.94 375 GLU A O 1
ATOM 2962 N N . GLN A 1 376 ? -4.439 13.961 8.945 1.00 79.81 376 GLN A N 1
ATOM 2963 C CA . GLN A 1 376 ? -5.867 14.215 9.035 1.00 79.81 376 GLN A CA 1
ATOM 2964 C C . GLN A 1 376 ? -6.620 12.920 9.288 1.00 79.81 376 GLN A C 1
ATOM 2966 O O . GLN A 1 376 ? -6.366 11.922 8.614 1.00 79.81 376 GLN A O 1
ATOM 2971 N N . VAL A 1 377 ? -7.559 12.968 10.227 1.00 86.94 377 VAL A N 1
ATOM 2972 C CA . VAL A 1 377 ? -8.503 11.883 10.503 1.00 86.94 377 VAL A CA 1
ATOM 2973 C C . VAL A 1 377 ? -9.785 12.142 9.729 1.00 86.94 377 VAL A C 1
ATOM 2975 O O . VAL A 1 377 ? -10.290 13.266 9.714 1.00 86.94 377 VAL A O 1
ATOM 2978 N N . VAL A 1 378 ? -10.305 11.093 9.101 1.00 88.31 378 VAL A N 1
ATOM 2979 C CA . VAL A 1 378 ? -11.571 11.112 8.369 1.00 88.31 378 VAL A CA 1
ATOM 2980 C C . VAL A 1 378 ? -12.648 10.475 9.234 1.00 88.31 378 VAL A C 1
ATOM 2982 O O . VAL A 1 378 ? -12.467 9.358 9.719 1.00 88.31 378 VAL A O 1
ATOM 2985 N N . ILE A 1 379 ? -13.771 11.167 9.400 1.00 89.44 379 ILE A N 1
ATOM 2986 C CA . ILE A 1 379 ? -14.954 10.667 10.105 1.00 89.44 379 ILE A CA 1
ATOM 2987 C C . ILE A 1 379 ? -16.143 10.732 9.152 1.00 89.44 379 ILE A C 1
ATOM 2989 O O . ILE A 1 379 ? -16.381 11.766 8.531 1.00 89.44 379 ILE A O 1
ATOM 2993 N N . SER A 1 380 ? -16.872 9.626 9.030 1.00 87.81 380 SER A N 1
ATOM 2994 C CA . SER A 1 380 ? -18.087 9.518 8.211 1.00 87.81 380 SER A CA 1
ATOM 2995 C C . SER A 1 380 ? -19.333 9.422 9.092 1.00 87.81 380 SER A C 1
ATOM 2997 O O . SER A 1 380 ? -19.318 8.728 10.109 1.00 87.81 380 SER A O 1
ATOM 2999 N N . GLU A 1 381 ? -20.401 10.116 8.705 1.00 84.94 381 GLU A N 1
ATOM 3000 C CA . GLU A 1 381 ? -21.688 10.159 9.404 1.00 84.94 381 GLU A CA 1
ATOM 3001 C C . GLU A 1 381 ? -22.801 9.425 8.632 1.00 84.94 381 GLU A C 1
ATOM 3003 O O . GLU A 1 381 ? -22.783 9.325 7.401 1.00 84.94 381 GLU A O 1
ATOM 3008 N N . SER A 1 382 ? -23.830 8.965 9.352 1.00 82.06 382 SER A N 1
ATOM 3009 C CA . SER A 1 382 ? -24.957 8.206 8.790 1.00 82.06 382 SER A CA 1
ATOM 3010 C C . SER A 1 382 ? -25.852 9.026 7.848 1.00 82.06 382 SER A C 1
ATOM 3012 O O . SER A 1 382 ? -26.539 8.473 6.996 1.00 82.06 382 SER A O 1
ATOM 3014 N N . ASN A 1 383 ? -25.790 10.358 7.940 1.00 76.50 383 ASN A N 1
ATOM 3015 C CA . ASN A 1 383 ? -26.438 11.299 7.015 1.00 76.50 383 ASN A CA 1
ATOM 3016 C C . ASN A 1 383 ? -25.649 11.513 5.700 1.00 76.50 383 ASN A C 1
ATOM 3018 O O . ASN A 1 383 ? -26.064 12.326 4.876 1.00 76.50 383 ASN A O 1
ATOM 3022 N N . GLY A 1 384 ? -24.509 10.833 5.522 1.00 74.81 384 GLY A N 1
ATOM 3023 C CA . GLY A 1 384 ? -23.612 10.985 4.373 1.00 74.81 384 GLY A CA 1
ATOM 3024 C C . GLY A 1 384 ? -22.562 12.091 4.518 1.00 74.81 384 GLY A C 1
ATOM 3025 O O . GLY A 1 384 ? -21.752 12.275 3.608 1.00 74.81 384 GLY A O 1
ATOM 3026 N N . ALA A 1 385 ? -22.531 12.816 5.640 1.00 81.88 385 ALA A N 1
ATOM 3027 C CA . ALA A 1 385 ? -21.511 13.823 5.895 1.00 81.88 385 ALA A CA 1
ATOM 3028 C C . ALA A 1 385 ? -20.142 13.184 6.162 1.00 81.88 385 ALA A C 1
ATOM 3030 O O . ALA A 1 385 ? -20.020 12.100 6.733 1.00 81.88 385 ALA A O 1
ATOM 3031 N N . VAL A 1 386 ? -19.090 13.883 5.743 1.00 84.81 386 VAL A N 1
ATOM 3032 C CA . VAL A 1 386 ? -17.696 13.491 5.953 1.00 84.81 386 VAL A CA 1
ATOM 3033 C C . VAL A 1 386 ? -16.939 14.679 6.524 1.00 84.81 386 VAL A C 1
ATOM 3035 O O . VAL A 1 386 ? -16.951 15.775 5.956 1.00 84.81 386 VAL A O 1
ATOM 3038 N N . HIS A 1 387 ? -16.265 14.443 7.643 1.00 86.25 387 HIS A N 1
ATOM 3039 C CA . HIS A 1 387 ? -15.506 15.431 8.392 1.00 86.25 387 HIS A CA 1
ATOM 3040 C C . HIS A 1 387 ? -14.020 15.079 8.370 1.00 86.25 387 HIS A C 1
ATOM 3042 O O . HIS A 1 387 ? -13.630 13.944 8.648 1.00 86.25 387 HIS A O 1
ATOM 3048 N N . LEU A 1 388 ? -13.187 16.067 8.048 1.00 85.62 388 LEU A N 1
ATOM 3049 C CA . LEU A 1 388 ? -11.730 15.960 8.094 1.00 85.62 388 LEU A CA 1
ATOM 3050 C C . LEU A 1 388 ? -11.211 16.759 9.285 1.00 85.62 388 LEU A C 1
ATOM 3052 O O . LEU A 1 388 ? -11.384 17.978 9.323 1.00 85.62 388 LEU A O 1
ATOM 3056 N N . PHE A 1 389 ? -10.549 16.099 10.231 1.00 84.50 389 PHE A N 1
ATOM 3057 C CA . PHE A 1 389 ? -9.951 16.728 11.411 1.00 84.50 389 PHE A CA 1
ATOM 3058 C C . PHE A 1 389 ? -8.434 16.778 11.286 1.00 84.50 389 PHE A C 1
ATOM 3060 O O . PHE A 1 389 ? -7.804 15.758 11.021 1.00 84.50 389 PHE A O 1
ATOM 3067 N N . SER A 1 390 ? -7.835 17.951 11.500 1.00 82.00 390 SER A N 1
ATOM 3068 C CA . SER A 1 390 ? -6.376 18.086 11.605 1.00 82.00 390 SER A CA 1
ATOM 3069 C C . SER A 1 390 ? -5.908 17.582 12.968 1.00 82.00 390 SER A C 1
ATOM 3071 O O . SER A 1 390 ? -6.320 18.136 13.985 1.00 82.00 390 SER A O 1
ATOM 3073 N N . LEU A 1 391 ? -5.006 16.597 12.998 1.00 76.69 391 LEU A N 1
ATOM 3074 C CA . LEU A 1 391 ? -4.375 16.108 14.235 1.00 76.69 391 LEU A CA 1
ATOM 3075 C C . LEU A 1 391 ? -3.346 17.087 14.820 1.00 76.69 391 LEU A C 1
ATOM 3077 O O . LEU A 1 391 ? -2.899 16.915 15.951 1.00 76.69 391 LEU A O 1
ATOM 3081 N N . LYS A 1 392 ? -2.958 18.113 14.056 1.00 73.31 392 LYS A N 1
ATOM 3082 C CA . LYS A 1 392 ? -2.053 19.167 14.527 1.00 73.31 392 LYS A CA 1
ATOM 3083 C C . LYS A 1 392 ? -2.760 20.120 15.489 1.00 73.31 392 LYS A C 1
ATOM 3085 O O . LYS A 1 392 ? -2.231 20.429 16.549 1.00 73.31 392 LYS A O 1
ATOM 3090 N N . ASP A 1 393 ? -3.954 20.565 15.102 1.00 73.12 393 ASP A N 1
ATOM 3091 C CA . ASP A 1 393 ? -4.701 21.600 15.828 1.00 73.12 393 ASP A CA 1
ATOM 3092 C C . ASP A 1 393 ? -5.972 21.057 16.493 1.00 73.12 393 ASP A C 1
ATOM 3094 O O . ASP A 1 393 ? -6.708 21.822 17.104 1.00 73.12 393 ASP A O 1
ATOM 3098 N N . TRP A 1 394 ? -6.261 19.761 16.330 1.00 75.56 394 TRP A N 1
ATOM 3099 C CA . TRP A 1 394 ? -7.452 19.083 16.860 1.00 75.56 394 TRP A CA 1
ATOM 3100 C C . TRP A 1 394 ? -8.764 19.775 16.478 1.00 75.56 394 TRP A C 1
ATOM 3102 O O . TRP A 1 394 ? -9.725 19.835 17.235 1.00 75.56 394 TRP A O 1
ATOM 3112 N N . GLN A 1 395 ? -8.789 20.327 15.268 1.00 78.69 395 GLN A N 1
ATOM 3113 C CA . GLN A 1 395 ? -9.874 21.163 14.768 1.00 78.69 395 GLN A CA 1
ATOM 3114 C C . GLN A 1 395 ? -10.361 20.656 13.413 1.00 78.69 395 GLN A C 1
ATOM 3116 O O . GLN A 1 395 ? -9.581 20.138 12.602 1.00 78.69 395 GLN A O 1
ATOM 3121 N N . LEU A 1 396 ? -11.649 20.874 13.147 1.00 78.62 396 LEU A N 1
ATOM 3122 C CA . LEU A 1 396 ? -12.277 20.569 11.868 1.00 78.62 396 LEU A CA 1
ATOM 3123 C C . LEU A 1 396 ? -11.593 21.370 10.747 1.00 78.62 396 LEU A C 1
ATOM 3125 O O . LEU A 1 396 ? -11.527 22.597 10.784 1.00 78.62 396 LEU A O 1
ATOM 3129 N N . SER A 1 397 ? -11.036 20.669 9.766 1.00 69.81 397 SER A N 1
ATOM 3130 C CA . SER A 1 397 ? -10.395 21.252 8.581 1.00 69.81 397 SER A CA 1
ATOM 3131 C C . SER A 1 397 ? -11.375 21.424 7.429 1.00 69.81 397 SER A C 1
ATOM 3133 O O . SER A 1 397 ? -11.280 22.396 6.685 1.00 69.81 397 SER A O 1
ATOM 3135 N N . CYS A 1 398 ? -12.295 20.472 7.263 1.00 68.62 398 CYS A N 1
ATOM 3136 C CA . CYS A 1 398 ? -13.316 20.498 6.224 1.00 68.62 398 CYS A CA 1
ATOM 3137 C C . CYS A 1 398 ? -14.538 19.690 6.675 1.00 68.62 398 CYS A C 1
ATOM 3139 O O . CYS A 1 398 ? -14.390 18.653 7.325 1.00 68.62 398 CYS A O 1
ATOM 3141 N N . SER A 1 399 ? -15.728 20.162 6.312 1.00 65.25 399 SER A N 1
ATOM 3142 C CA . SER A 1 399 ? -16.989 19.428 6.445 1.00 65.25 399 SER A CA 1
ATOM 3143 C C . SER A 1 399 ? -17.685 19.365 5.085 1.00 65.25 399 SER A C 1
ATOM 3145 O O . SER A 1 399 ? -17.409 20.184 4.205 1.00 65.25 399 SER A O 1
ATOM 3147 N N . SER A 1 400 ? -18.545 18.367 4.896 1.00 58.22 400 SER A N 1
ATOM 3148 C CA . SER A 1 400 ? -19.059 17.917 3.597 1.00 58.22 400 SER A CA 1
ATOM 3149 C C . SER A 1 400 ? -19.918 18.886 2.786 1.00 58.22 400 SER A C 1
ATOM 3151 O O . SER A 1 400 ? -20.373 18.500 1.713 1.00 58.22 400 SER A O 1
ATOM 3153 N N . ASP A 1 401 ? -20.083 20.141 3.198 1.00 47.97 401 ASP A N 1
ATOM 3154 C CA . ASP A 1 401 ? -20.673 21.179 2.339 1.00 47.97 401 ASP A CA 1
ATOM 3155 C C . ASP A 1 401 ? -19.837 21.443 1.062 1.00 47.97 401 ASP A C 1
ATOM 3157 O O . ASP A 1 401 ? -20.301 22.106 0.134 1.00 47.97 401 ASP A O 1
ATOM 3161 N N . HIS A 1 402 ? -18.617 20.891 0.984 1.00 42.84 402 HIS A N 1
ATOM 3162 C CA . HIS A 1 402 ? -17.710 20.961 -0.168 1.00 42.84 402 HIS A CA 1
ATOM 3163 C C . HIS A 1 402 ? -17.669 19.709 -1.059 1.00 42.84 402 HIS A C 1
ATOM 3165 O O . HIS A 1 402 ? -17.003 19.739 -2.096 1.00 42.84 402 HIS A O 1
ATOM 3171 N N . PHE A 1 403 ? -18.351 18.621 -0.694 1.00 50.22 403 PHE A N 1
ATOM 3172 C CA . PHE A 1 403 ? -18.530 17.482 -1.595 1.00 50.22 403 PHE A CA 1
ATOM 3173 C C . PHE A 1 403 ? -19.845 17.692 -2.347 1.00 50.22 403 PHE A C 1
ATOM 3175 O O . PHE A 1 403 ? -20.845 18.068 -1.738 1.00 50.22 403 PHE A O 1
ATOM 3182 N N . GLU A 1 404 ? -19.850 17.524 -3.676 1.00 42.16 404 GLU A N 1
ATOM 3183 C CA . GLU A 1 404 ? -21.099 17.569 -4.448 1.00 42.16 404 GLU A CA 1
ATOM 3184 C C . GLU A 1 404 ? -22.115 16.662 -3.748 1.00 42.16 404 GLU A C 1
ATOM 3186 O O . GLU A 1 404 ? -21.811 15.497 -3.501 1.00 42.16 404 GLU A O 1
ATOM 3191 N N . LYS A 1 405 ? -23.269 17.219 -3.351 1.00 38.94 405 LYS A N 1
ATOM 3192 C CA . LYS A 1 405 ? -24.334 16.488 -2.656 1.00 38.94 405 LYS A CA 1
ATOM 3193 C C . LYS A 1 405 ? -24.758 15.300 -3.519 1.00 38.94 405 LYS A C 1
ATOM 3195 O O . LYS A 1 405 ? -25.581 15.450 -4.417 1.00 38.94 405 LYS A O 1
ATOM 3200 N N . TYR A 1 406 ? -24.170 14.138 -3.266 1.00 46.34 406 TYR A N 1
ATOM 3201 C CA . TYR A 1 406 ? -24.684 12.870 -3.752 1.00 46.34 406 TYR A CA 1
ATOM 3202 C C . TYR A 1 406 ? -25.938 12.537 -2.942 1.00 46.34 406 TYR A C 1
ATOM 3204 O O . TYR A 1 406 ? -26.030 12.909 -1.773 1.00 46.34 406 TYR A O 1
ATOM 3212 N N . ASP A 1 407 ? -26.915 11.909 -3.603 1.00 45.50 407 ASP A N 1
ATOM 3213 C CA . ASP A 1 407 ? -28.214 11.519 -3.045 1.00 45.50 407 ASP A CA 1
ATOM 3214 C C . ASP A 1 407 ? -28.145 11.128 -1.564 1.00 45.50 407 ASP A C 1
ATOM 3216 O O . ASP A 1 407 ? -27.294 10.331 -1.167 1.00 45.50 407 ASP A O 1
ATOM 3220 N N . TYR A 1 408 ? -29.108 11.622 -0.779 1.00 42.97 408 TYR A N 1
ATOM 3221 C CA . TYR A 1 408 ? -29.286 11.349 0.655 1.00 42.97 408 TYR A CA 1
ATOM 3222 C C . TYR A 1 408 ? -29.326 9.846 1.028 1.00 42.97 408 TYR A C 1
ATOM 3224 O O . TYR A 1 408 ? -29.262 9.513 2.206 1.00 42.97 408 TYR A O 1
ATOM 3232 N N . ASP A 1 409 ? -29.384 8.943 0.043 1.00 48.88 409 ASP A N 1
ATOM 3233 C CA . ASP A 1 409 ? -29.348 7.485 0.209 1.00 48.88 409 ASP A CA 1
ATOM 3234 C C . ASP A 1 409 ? -27.934 6.864 0.231 1.00 48.88 409 ASP A C 1
ATOM 3236 O O . ASP A 1 409 ? -27.800 5.668 0.516 1.00 48.88 409 ASP A O 1
ATOM 3240 N N . LYS A 1 410 ? -26.868 7.623 -0.067 1.00 62.78 410 LYS A N 1
ATOM 3241 C CA . LYS A 1 410 ? -25.489 7.101 -0.168 1.00 62.78 410 LYS A CA 1
ATOM 3242 C C . LYS A 1 410 ? -24.612 7.536 1.009 1.00 62.78 410 LYS A C 1
ATOM 3244 O O . LYS A 1 410 ? -23.729 8.377 0.874 1.00 62.78 410 LYS A O 1
ATOM 3249 N N . CYS A 1 411 ? -24.837 6.928 2.172 1.00 75.81 411 CYS A N 1
ATOM 3250 C CA . CYS A 1 411 ? -23.933 7.035 3.318 1.00 75.81 411 CYS A CA 1
ATOM 3251 C C . CYS A 1 411 ? -22.697 6.129 3.138 1.00 75.81 411 CYS A C 1
ATOM 3253 O O . CYS A 1 411 ? -22.825 4.979 2.709 1.00 75.81 411 CYS A O 1
ATOM 3255 N N . LEU A 1 412 ? -21.511 6.639 3.496 1.00 83.69 412 LEU A N 1
ATOM 3256 C CA . LEU A 1 412 ? -20.286 5.840 3.578 1.00 83.69 412 LEU A CA 1
ATOM 3257 C C . LEU A 1 412 ? -20.305 5.003 4.863 1.00 83.69 412 LEU A C 1
ATOM 3259 O O . LEU A 1 412 ? -20.180 5.540 5.961 1.00 83.69 412 LEU A O 1
ATOM 3263 N N . SER A 1 413 ? -20.449 3.689 4.723 1.00 84.19 413 SER A N 1
ATOM 3264 C CA . SER A 1 413 ? -20.496 2.743 5.840 1.00 84.19 413 SER A CA 1
ATOM 3265 C C . SER A 1 413 ? -19.109 2.416 6.390 1.00 84.19 413 SER A C 1
ATOM 3267 O O . SER A 1 413 ? -18.954 2.192 7.586 1.00 84.19 413 SER A O 1
ATOM 3269 N N . CYS A 1 414 ? -18.089 2.389 5.531 1.00 87.69 414 CYS A N 1
ATOM 3270 C CA . CYS A 1 414 ? -16.709 2.133 5.927 1.00 87.69 414 CYS A CA 1
ATOM 3271 C C . CYS A 1 414 ? -15.764 3.044 5.149 1.00 87.69 414 CYS A C 1
ATOM 3273 O O . CYS A 1 414 ? -15.939 3.234 3.942 1.00 87.69 414 CYS A O 1
ATOM 3275 N N . VAL A 1 415 ? -14.770 3.601 5.840 1.00 90.31 415 VAL A N 1
ATOM 3276 C CA . VAL A 1 415 ? -13.726 4.434 5.244 1.00 90.31 415 VAL A CA 1
ATOM 3277 C C . VAL A 1 415 ? -12.342 3.909 5.607 1.00 90.31 415 VAL A C 1
ATOM 3279 O O . VAL A 1 415 ? -12.112 3.452 6.725 1.00 90.31 415 VAL A O 1
ATOM 3282 N N . ASP A 1 416 ? -11.403 4.011 4.670 1.00 90.81 416 ASP A N 1
ATOM 3283 C CA . ASP A 1 416 ? -9.986 3.755 4.921 1.00 90.81 416 ASP A CA 1
ATOM 3284 C C . ASP A 1 416 ? -9.099 4.756 4.169 1.00 90.81 416 ASP A C 1
ATOM 3286 O O . ASP A 1 416 ? -9.469 5.293 3.120 1.00 90.81 416 ASP A O 1
ATOM 3290 N N . GLN A 1 417 ? -7.918 5.035 4.712 1.00 87.31 417 GLN A N 1
ATOM 3291 C CA . GLN A 1 417 ? -7.019 6.071 4.213 1.00 87.31 417 GLN A CA 1
ATOM 3292 C C . GLN A 1 417 ? -5.747 5.471 3.614 1.00 87.31 417 GLN A C 1
ATOM 3294 O O . GLN A 1 417 ? -5.186 4.495 4.108 1.00 87.31 417 GLN A O 1
ATOM 3299 N N . SER A 1 418 ? -5.263 6.093 2.540 1.00 86.38 418 SER A N 1
ATOM 3300 C CA . SER A 1 418 ? -3.977 5.762 1.919 1.00 86.38 418 SER A CA 1
ATOM 3301 C C . SER A 1 418 ? -2.812 5.910 2.901 1.00 86.38 418 SER A C 1
ATOM 3303 O O . SER A 1 418 ? -2.893 6.632 3.899 1.00 86.38 418 SER A O 1
ATOM 3305 N N . TYR A 1 419 ? -1.690 5.250 2.594 1.00 79.81 419 TYR A N 1
ATOM 3306 C CA . TYR A 1 419 ? -0.538 5.219 3.493 1.00 79.81 419 TYR A CA 1
ATOM 3307 C C . TYR A 1 419 ? -0.034 6.625 3.850 1.00 79.81 419 TYR A C 1
ATOM 3309 O O . TYR A 1 419 ? 0.267 6.893 5.014 1.00 79.81 419 TYR A O 1
ATOM 3317 N N . ASN A 1 420 ? 0.015 7.533 2.870 1.00 78.50 420 ASN A N 1
ATOM 3318 C CA . ASN A 1 420 ? 0.502 8.893 3.078 1.00 78.50 420 ASN A CA 1
ATOM 3319 C C . ASN A 1 420 ? -0.572 9.876 3.574 1.00 78.50 420 ASN A C 1
ATOM 3321 O O . ASN A 1 420 ? -0.240 11.030 3.843 1.00 78.50 420 ASN A O 1
ATOM 3325 N N . GLY A 1 421 ? -1.833 9.449 3.695 1.00 79.62 421 GLY A N 1
ATOM 3326 C CA . GLY A 1 421 ? -2.932 10.293 4.171 1.00 79.62 421 GLY A CA 1
ATOM 3327 C C . GLY A 1 421 ? -3.510 11.262 3.131 1.00 79.62 421 GLY A C 1
ATOM 3328 O O . GLY A 1 421 ? -4.392 12.047 3.465 1.00 79.62 421 GLY A O 1
ATOM 3329 N N . THR A 1 422 ? -3.046 11.232 1.876 1.00 80.44 422 THR A N 1
ATOM 3330 C CA . THR A 1 422 ? -3.441 12.200 0.828 1.00 80.44 422 THR A CA 1
ATOM 3331 C C . THR A 1 422 ? -4.736 11.840 0.108 1.00 80.44 422 THR A C 1
ATOM 3333 O O . THR A 1 422 ? -5.332 12.682 -0.560 1.00 80.44 422 THR A O 1
ATOM 3336 N N . VAL A 1 423 ? -5.168 10.590 0.215 1.00 84.38 423 VAL A N 1
ATOM 3337 C CA . VAL A 1 423 ? -6.401 10.062 -0.377 1.00 84.38 423 VAL A CA 1
ATOM 3338 C C . VAL A 1 423 ? -7.094 9.175 0.652 1.00 84.38 423 VAL A C 1
ATOM 3340 O O . VAL A 1 423 ? -6.415 8.438 1.375 1.00 84.38 423 VAL A O 1
ATOM 3343 N N . PHE A 1 424 ? -8.422 9.212 0.702 1.00 88.00 424 PHE A N 1
ATOM 3344 C CA . PHE A 1 424 ? -9.222 8.200 1.392 1.00 88.00 424 PHE A CA 1
ATOM 3345 C C . PHE A 1 424 ? -10.240 7.579 0.442 1.00 88.00 424 PHE A C 1
ATOM 3347 O O . PHE A 1 424 ? -10.652 8.186 -0.549 1.00 88.00 424 PHE A O 1
ATOM 3354 N N . VAL A 1 425 ? -10.623 6.350 0.752 1.00 89.31 425 VAL A N 1
ATOM 3355 C CA . VAL A 1 425 ? -11.626 5.582 0.027 1.00 89.31 425 VAL A CA 1
ATOM 3356 C C . VAL A 1 425 ? -12.769 5.289 0.987 1.00 89.31 425 VAL A C 1
ATOM 3358 O O . VAL A 1 425 ? -12.534 4.945 2.143 1.00 89.31 425 VAL A O 1
ATOM 3361 N N . GLY A 1 426 ? -13.998 5.447 0.513 1.00 89.06 426 GLY A N 1
ATOM 3362 C CA . GLY A 1 426 ? -15.208 5.105 1.242 1.00 89.06 426 GLY A CA 1
ATOM 3363 C C . GLY A 1 426 ? -16.067 4.131 0.451 1.00 89.06 426 GLY A C 1
ATOM 3364 O O . GLY A 1 426 ? -16.159 4.227 -0.775 1.00 89.06 426 GLY A O 1
ATOM 3365 N N . LEU A 1 427 ? -16.710 3.212 1.158 1.00 87.50 427 LEU A N 1
ATOM 3366 C CA . LEU A 1 427 ? -17.716 2.312 0.608 1.00 87.50 427 LEU A CA 1
ATOM 3367 C C . LEU A 1 427 ? -19.094 2.664 1.136 1.00 87.50 427 LEU A C 1
ATOM 3369 O O . LEU A 1 427 ? -19.232 2.968 2.318 1.00 87.50 427 LEU A O 1
ATOM 3373 N N . ASP A 1 428 ? -20.102 2.558 0.277 1.00 82.38 428 ASP A N 1
ATOM 3374 C CA . ASP A 1 428 ? -21.500 2.577 0.700 1.00 82.38 428 ASP A CA 1
ATOM 3375 C C . ASP A 1 428 ? -22.042 1.157 0.968 1.00 82.38 428 ASP A C 1
ATOM 3377 O O . ASP A 1 428 ? -21.458 0.141 0.575 1.00 82.38 428 ASP A O 1
ATOM 3381 N N . ARG A 1 429 ? -23.227 1.086 1.585 1.00 75.44 429 ARG A N 1
ATOM 3382 C CA . ARG A 1 429 ? -23.975 -0.164 1.839 1.00 75.44 429 ARG A CA 1
ATOM 3383 C C . ARG A 1 429 ? -24.326 -0.970 0.577 1.00 75.44 429 ARG A C 1
ATOM 3385 O O . ARG A 1 429 ? -24.693 -2.139 0.672 1.00 75.44 429 ARG A O 1
ATOM 3392 N N . TYR A 1 430 ? -24.243 -0.358 -0.602 1.00 74.75 430 TYR A N 1
ATOM 3393 C CA . TYR A 1 430 ? -24.563 -0.972 -1.892 1.00 74.75 430 TYR A CA 1
ATOM 3394 C C . TYR A 1 430 ? -23.317 -1.479 -2.633 1.00 74.75 430 TYR A C 1
ATOM 3396 O O . TYR A 1 430 ? -23.440 -2.038 -3.729 1.00 74.75 430 TYR A O 1
ATOM 3404 N N . GLY A 1 431 ? -22.132 -1.324 -2.037 1.00 77.44 431 GLY A N 1
ATOM 3405 C CA . GLY A 1 431 ? -20.857 -1.717 -2.620 1.00 77.44 431 GLY A CA 1
ATOM 3406 C C . GLY A 1 431 ? -20.320 -0.738 -3.662 1.00 77.44 431 GLY A C 1
ATOM 3407 O O . GLY A 1 431 ? -19.543 -1.165 -4.503 1.00 77.44 431 GLY A O 1
ATOM 3408 N N . THR A 1 432 ? -20.724 0.534 -3.648 1.00 83.25 432 THR A N 1
ATOM 3409 C CA . THR A 1 432 ? -20.126 1.607 -4.456 1.00 83.25 432 THR A CA 1
ATOM 3410 C C . THR A 1 432 ? -18.836 2.091 -3.800 1.00 83.25 432 THR A C 1
ATOM 3412 O O . THR A 1 432 ? -18.832 2.468 -2.629 1.00 83.25 432 THR A O 1
ATOM 3415 N N . ILE A 1 433 ? -17.747 2.137 -4.569 1.00 86.56 433 ILE A N 1
ATOM 3416 C CA . ILE A 1 433 ? -16.465 2.709 -4.138 1.00 86.56 433 ILE A CA 1
ATOM 3417 C C . ILE A 1 433 ? -16.427 4.199 -4.475 1.00 86.56 433 ILE A C 1
ATOM 3419 O O . ILE A 1 433 ? -16.569 4.587 -5.633 1.00 86.56 433 ILE A O 1
ATOM 3423 N N . THR A 1 434 ? -16.159 5.026 -3.471 1.00 85.69 434 THR A N 1
ATOM 3424 C CA . THR A 1 434 ? -15.901 6.462 -3.614 1.00 85.69 434 THR A CA 1
ATOM 3425 C C . THR A 1 434 ? -14.471 6.767 -3.183 1.00 85.69 434 THR A C 1
ATOM 3427 O O . THR A 1 434 ? -13.977 6.218 -2.203 1.00 85.69 434 THR A O 1
ATOM 3430 N N . CYS A 1 435 ? -13.767 7.613 -3.930 1.00 85.12 435 CYS A N 1
ATOM 3431 C CA . CYS A 1 435 ? -12.372 7.956 -3.664 1.00 85.12 435 CYS A CA 1
ATOM 3432 C C . CYS A 1 435 ? -12.235 9.476 -3.617 1.00 85.12 435 CYS A C 1
ATOM 3434 O O . CYS A 1 435 ? -12.606 10.165 -4.568 1.00 85.12 435 CYS A O 1
ATOM 3436 N N . TYR A 1 436 ? -11.699 9.992 -2.516 1.00 81.12 436 TYR A N 1
ATOM 3437 C CA . TYR A 1 436 ? -11.609 11.419 -2.241 1.00 81.12 436 TYR A CA 1
ATOM 3438 C C . TYR A 1 436 ? -10.162 11.839 -2.023 1.00 81.12 436 TYR A C 1
ATOM 3440 O O . TYR A 1 436 ? -9.392 11.186 -1.316 1.00 81.12 436 TYR A O 1
ATOM 3448 N N . LYS A 1 437 ? -9.800 12.985 -2.600 1.00 80.62 437 LYS A N 1
ATOM 3449 C CA . LYS A 1 437 ? -8.511 13.627 -2.344 1.00 80.62 437 LYS A CA 1
ATOM 3450 C C . LYS A 1 437 ? -8.590 14.408 -1.039 1.00 80.62 437 LYS A C 1
ATOM 3452 O O . LYS A 1 437 ? -9.449 15.271 -0.881 1.00 80.62 437 LYS A O 1
ATOM 3457 N N . VAL A 1 438 ? -7.652 14.149 -0.142 1.00 75.31 438 VAL A N 1
ATOM 3458 C CA . VAL A 1 438 ? -7.458 14.913 1.089 1.00 75.31 438 VAL A CA 1
ATOM 3459 C C . VAL A 1 438 ? -6.548 16.091 0.765 1.00 75.31 438 VAL A C 1
ATOM 3461 O O . VAL A 1 438 ? -5.321 15.982 0.759 1.00 75.31 438 VAL A O 1
ATOM 3464 N N . THR A 1 439 ? -7.144 17.233 0.438 1.00 65.38 439 THR A N 1
ATOM 3465 C CA . THR A 1 439 ? -6.413 18.499 0.313 1.00 65.38 439 THR A CA 1
ATOM 3466 C C . THR A 1 439 ? -6.588 19.308 1.590 1.00 65.38 439 THR A C 1
ATOM 3468 O O . THR A 1 439 ? -7.705 19.437 2.076 1.00 65.38 439 THR A O 1
ATOM 3471 N N . ASN A 1 440 ? -5.508 19.872 2.136 1.00 55.97 440 ASN A N 1
ATOM 3472 C CA . ASN A 1 440 ? -5.613 20.800 3.260 1.00 55.97 440 ASN A CA 1
ATOM 3473 C C . ASN A 1 440 ? -6.309 22.088 2.778 1.00 55.97 440 ASN A C 1
ATOM 3475 O O . ASN A 1 440 ? -5.704 22.874 2.055 1.00 55.97 440 ASN A O 1
ATOM 3479 N N . THR A 1 441 ? -7.594 22.252 3.098 1.00 50.81 441 THR A N 1
ATOM 3480 C CA . THR A 1 441 ? -8.454 23.341 2.602 1.00 50.81 441 THR A CA 1
ATOM 3481 C C . THR A 1 441 ? -8.616 24.498 3.577 1.00 50.81 441 THR A C 1
ATOM 3483 O O . THR A 1 441 ? -9.445 25.365 3.315 1.00 50.81 441 THR A O 1
ATOM 3486 N N . ARG A 1 442 ? -7.856 24.563 4.682 1.00 47.00 442 ARG A N 1
ATOM 3487 C CA . ARG A 1 442 ? -8.015 25.693 5.615 1.00 47.00 442 ARG A CA 1
ATOM 3488 C C . ARG A 1 442 ? -7.751 27.049 4.964 1.00 47.00 442 ARG A C 1
ATOM 3490 O O . ARG A 1 442 ? -8.415 28.010 5.322 1.00 47.00 442 ARG A O 1
ATOM 3497 N N . ASP A 1 443 ? -6.894 27.081 3.946 1.00 41.91 443 ASP A N 1
ATOM 3498 C CA . ASP A 1 443 ? -6.672 28.252 3.109 1.00 41.91 443 ASP A CA 1
ATOM 3499 C C . ASP A 1 443 ? -6.851 27.873 1.636 1.00 41.91 443 ASP A C 1
ATOM 3501 O O . ASP A 1 443 ? -5.960 27.310 0.998 1.00 41.91 443 ASP A O 1
ATOM 3505 N N . SER A 1 444 ? -7.994 28.230 1.044 1.00 43.62 444 SER A N 1
ATOM 3506 C CA . SER A 1 444 ? -8.216 28.149 -0.411 1.00 43.62 444 SER A CA 1
ATOM 3507 C C . SER A 1 444 ? -7.171 28.929 -1.231 1.00 43.62 444 SER A C 1
ATOM 3509 O O . SER A 1 444 ? -7.106 28.795 -2.453 1.00 43.62 444 SER A O 1
ATOM 3511 N N . SER A 1 445 ? -6.367 29.762 -0.567 1.00 39.28 445 SER A N 1
ATOM 3512 C CA . SER A 1 445 ? -5.326 30.625 -1.118 1.00 39.28 445 SER A CA 1
ATOM 3513 C C . SER A 1 445 ? -3.953 29.956 -1.263 1.00 39.28 445 SER A C 1
ATOM 3515 O O . SER A 1 445 ? -3.166 30.442 -2.077 1.00 39.28 445 SER A O 1
ATOM 3517 N N . PHE A 1 446 ? -3.654 28.844 -0.574 1.00 44.91 446 PHE A N 1
ATOM 3518 C CA . PHE A 1 446 ? -2.341 28.191 -0.678 1.00 44.91 446 PHE A CA 1
ATOM 3519 C C . PHE A 1 446 ? -2.446 26.707 -1.059 1.00 44.91 446 PHE A C 1
ATOM 3521 O O . PHE A 1 446 ? -2.779 25.867 -0.224 1.00 44.91 446 PHE A O 1
ATOM 3528 N N . PRO A 1 447 ? -2.135 26.331 -2.318 1.00 56.28 447 PRO A N 1
ATOM 3529 C CA . PRO A 1 447 ? -1.966 24.924 -2.660 1.00 56.28 447 PRO A CA 1
ATOM 3530 C C . PRO A 1 447 ? -0.839 24.313 -1.817 1.00 56.28 447 PRO A C 1
ATOM 3532 O O . PRO A 1 447 ? 0.113 25.005 -1.456 1.00 56.28 447 PRO A O 1
ATOM 3535 N N . LEU A 1 448 ? -0.936 23.005 -1.549 1.00 64.25 448 LEU A N 1
ATOM 3536 C CA . LEU A 1 448 ? 0.126 22.212 -0.922 1.00 64.25 448 LEU A CA 1
ATOM 3537 C C . LEU A 1 448 ? 1.504 22.641 -1.440 1.00 64.25 448 LEU A C 1
ATOM 3539 O O . LEU A 1 448 ? 1.731 22.655 -2.655 1.00 64.25 448 LEU A O 1
ATOM 3543 N N . SER A 1 449 ? 2.409 22.984 -0.518 1.00 72.00 449 SER A N 1
ATOM 3544 C CA . SER A 1 449 ? 3.756 23.423 -0.878 1.00 72.00 449 SER A CA 1
ATOM 3545 C C . SER A 1 449 ? 4.429 22.373 -1.762 1.00 72.00 449 SER A C 1
ATOM 3547 O O . SER A 1 449 ? 4.458 21.184 -1.425 1.00 72.00 449 SER A O 1
ATOM 3549 N N . SER A 1 450 ? 5.006 22.814 -2.883 1.00 76.06 450 SER A N 1
ATOM 3550 C CA . SER A 1 450 ? 5.782 21.962 -3.792 1.00 76.06 450 SER A CA 1
ATOM 3551 C C . SER A 1 450 ? 6.876 21.186 -3.049 1.00 76.06 450 SER A C 1
ATOM 3553 O O . SER A 1 450 ? 7.138 20.028 -3.371 1.00 76.06 450 SER A O 1
ATOM 3555 N N . PHE A 1 451 ? 7.440 21.779 -1.990 1.00 77.62 451 PHE A N 1
ATOM 3556 C CA . PHE A 1 451 ? 8.416 21.132 -1.116 1.00 77.62 451 PHE A CA 1
ATOM 3557 C C . PHE A 1 451 ? 7.845 19.915 -0.372 1.00 77.62 451 PHE A C 1
ATOM 3559 O O . PHE A 1 451 ? 8.507 18.879 -0.260 1.00 77.62 451 PHE A O 1
ATOM 3566 N N . CYS A 1 452 ? 6.610 20.021 0.126 1.00 77.62 452 CYS A N 1
ATOM 3567 C CA . CYS A 1 452 ? 5.954 18.939 0.855 1.00 77.62 452 CYS A CA 1
ATOM 3568 C C . CYS A 1 452 ? 5.677 17.750 -0.069 1.00 77.62 452 CYS A C 1
ATOM 3570 O O . CYS A 1 452 ? 6.030 16.621 0.263 1.00 77.62 452 CYS A O 1
ATOM 3572 N N . ILE A 1 453 ? 5.134 18.013 -1.263 1.00 80.88 453 ILE A N 1
ATOM 3573 C CA . ILE A 1 453 ? 4.883 16.976 -2.275 1.00 80.88 453 ILE A CA 1
ATOM 3574 C C . ILE A 1 453 ? 6.201 16.309 -2.692 1.00 80.88 453 ILE A C 1
ATOM 3576 O O . ILE A 1 453 ? 6.287 15.083 -2.718 1.00 80.88 453 ILE A O 1
ATOM 3580 N N . SER A 1 454 ? 7.245 17.102 -2.956 1.00 85.81 454 SER A N 1
ATOM 3581 C CA . SER A 1 454 ? 8.583 16.600 -3.293 1.00 85.81 454 SER A CA 1
ATOM 3582 C C . SER A 1 454 ? 9.134 15.660 -2.213 1.00 85.81 454 SER A C 1
ATOM 3584 O O . SER A 1 454 ? 9.523 14.528 -2.504 1.00 85.81 454 SER A O 1
ATOM 3586 N N . SER A 1 455 ? 9.066 16.073 -0.946 1.00 82.81 455 SER A N 1
ATOM 3587 C CA . SER A 1 455 ? 9.563 15.272 0.179 1.00 82.81 455 SER A CA 1
ATOM 3588 C C . SER A 1 455 ? 8.750 13.989 0.407 1.00 82.81 455 SER A C 1
ATOM 3590 O O . SER A 1 455 ? 9.310 12.957 0.768 1.00 82.81 455 SER A O 1
ATOM 3592 N N . MET A 1 456 ? 7.440 14.000 0.147 1.00 82.75 456 MET A N 1
ATOM 3593 C CA . MET A 1 456 ? 6.618 12.784 0.213 1.00 82.75 456 MET A CA 1
ATOM 3594 C C . MET A 1 456 ? 6.929 11.806 -0.923 1.00 82.75 456 MET A C 1
ATOM 3596 O O . MET A 1 456 ? 6.982 10.599 -0.690 1.00 82.75 456 MET A O 1
ATOM 3600 N N . LEU A 1 457 ? 7.172 12.302 -2.140 1.00 87.56 457 LEU A N 1
ATOM 3601 C CA . LEU A 1 457 ? 7.571 11.461 -3.272 1.00 87.56 457 LEU A CA 1
ATOM 3602 C C . LEU A 1 457 ? 8.955 10.832 -3.049 1.00 87.56 457 LEU A C 1
ATOM 3604 O O . LEU A 1 457 ? 9.133 9.640 -3.302 1.00 87.56 457 LEU A O 1
ATOM 3608 N N . GLU A 1 458 ? 9.910 11.597 -2.519 1.00 87.12 458 GLU A N 1
ATOM 3609 C CA . GLU A 1 458 ? 11.217 11.086 -2.083 1.00 87.12 458 GLU A CA 1
ATOM 3610 C C . GLU A 1 458 ? 11.083 10.042 -0.964 1.00 87.12 458 GLU A C 1
ATOM 3612 O O . GLU A 1 458 ? 11.758 9.013 -0.984 1.00 87.12 458 GLU A O 1
ATOM 3617 N N . TYR A 1 459 ? 10.183 10.255 -0.004 1.00 84.19 459 TYR A N 1
ATOM 3618 C CA . TYR A 1 459 ? 9.921 9.267 1.038 1.00 84.19 459 TYR A CA 1
ATOM 3619 C C . TYR A 1 459 ? 9.317 7.970 0.487 1.00 84.19 459 TYR A C 1
ATOM 3621 O O . TYR A 1 459 ? 9.747 6.881 0.876 1.00 84.19 459 TYR A O 1
ATOM 3629 N N . CYS A 1 460 ? 8.368 8.065 -0.451 1.00 85.19 460 CYS A N 1
ATOM 3630 C CA . CYS A 1 460 ? 7.818 6.897 -1.144 1.00 85.19 460 CYS A CA 1
ATOM 3631 C C . CYS A 1 460 ? 8.925 6.121 -1.871 1.00 85.19 460 CYS A C 1
ATOM 3633 O O . CYS A 1 460 ? 8.982 4.896 -1.764 1.00 85.19 460 CYS A O 1
ATOM 3635 N N . LEU A 1 461 ? 9.844 6.834 -2.536 1.00 85.31 461 LEU A N 1
ATOM 3636 C CA . LEU A 1 461 ? 11.019 6.250 -3.185 1.00 85.31 461 LEU A CA 1
ATOM 3637 C C . LEU A 1 461 ? 11.892 5.481 -2.179 1.00 85.31 461 LEU A C 1
ATOM 3639 O O . LEU A 1 461 ? 12.215 4.320 -2.419 1.00 85.31 461 LEU A O 1
ATOM 3643 N N . LEU A 1 462 ? 12.220 6.095 -1.038 1.00 82.19 462 LEU A N 1
ATOM 3644 C CA . LEU A 1 462 ? 13.077 5.506 0.000 1.00 82.19 462 LEU A CA 1
ATOM 3645 C C . LEU A 1 462 ? 12.450 4.315 0.729 1.00 82.19 462 LEU A C 1
ATOM 3647 O O . LEU A 1 462 ? 13.169 3.415 1.166 1.00 82.19 462 LEU A O 1
ATOM 3651 N N . ARG A 1 463 ? 11.124 4.314 0.900 1.00 76.94 463 ARG A N 1
ATOM 3652 C CA . ARG A 1 463 ? 10.375 3.208 1.522 1.00 76.94 463 ARG A CA 1
ATOM 3653 C C . ARG A 1 463 ? 9.968 2.123 0.528 1.00 76.94 463 ARG A C 1
ATOM 3655 O O . ARG A 1 463 ? 9.378 1.134 0.957 1.00 76.94 463 ARG A O 1
ATOM 3662 N N . GLU A 1 464 ? 10.242 2.316 -0.763 1.00 75.44 464 GLU A N 1
ATOM 3663 C CA . GLU A 1 464 ? 9.735 1.474 -1.855 1.00 75.44 464 GLU A CA 1
ATOM 3664 C C . GLU A 1 464 ? 8.204 1.299 -1.786 1.00 75.44 464 GLU A C 1
ATOM 3666 O O . GLU A 1 464 ? 7.644 0.252 -2.126 1.00 75.44 464 GLU A O 1
ATOM 3671 N N . LYS A 1 465 ? 7.521 2.344 -1.307 1.00 77.75 465 LYS A N 1
ATOM 3672 C CA . LYS A 1 465 ? 6.063 2.432 -1.249 1.00 77.75 465 LYS A CA 1
ATOM 3673 C C . LYS A 1 465 ? 5.557 3.104 -2.509 1.00 77.75 465 LYS A C 1
ATOM 3675 O O . LYS A 1 465 ? 6.261 3.876 -3.160 1.00 77.75 465 LYS A O 1
ATOM 3680 N N . ASP A 1 466 ? 4.333 2.770 -2.882 1.00 78.94 466 ASP A N 1
ATOM 3681 C CA . ASP A 1 466 ? 3.765 3.364 -4.074 1.00 78.94 466 ASP A CA 1
ATOM 3682 C C . ASP A 1 466 ? 3.375 4.824 -3.835 1.00 78.94 466 ASP A C 1
ATOM 3684 O O . ASP A 1 466 ? 2.842 5.161 -2.787 1.00 78.94 466 ASP A O 1
ATOM 3688 N N . SER A 1 467 ? 3.641 5.677 -4.821 1.00 84.06 467 SER A N 1
ATOM 3689 C CA . SER A 1 467 ? 3.431 7.123 -4.748 1.00 84.06 467 SER A CA 1
ATOM 3690 C C . SER A 1 467 ? 2.112 7.593 -5.365 1.00 84.06 467 SER A C 1
ATOM 3692 O O . SER A 1 467 ? 1.928 8.792 -5.558 1.00 84.06 467 SER A O 1
ATOM 3694 N N . TRP A 1 468 ? 1.221 6.675 -5.755 1.00 82.69 468 TRP A N 1
ATOM 3695 C CA . TRP A 1 468 ? 0.008 7.004 -6.516 1.00 82.69 468 TRP A CA 1
ATOM 3696 C C . TRP A 1 468 ? -0.886 8.023 -5.789 1.00 82.69 468 TRP A C 1
ATOM 3698 O O . TRP A 1 468 ? -1.415 8.936 -6.421 1.00 82.69 468 TRP A O 1
ATOM 3708 N N . ASP A 1 469 ? -1.001 7.906 -4.467 1.00 81.94 469 ASP A N 1
ATOM 3709 C CA . ASP A 1 469 ? -1.826 8.749 -3.605 1.00 81.94 469 ASP A CA 1
ATOM 3710 C C . ASP A 1 469 ? -1.290 10.188 -3.564 1.00 81.94 469 ASP A C 1
ATOM 3712 O O . ASP A 1 469 ? -2.056 11.148 -3.661 1.00 81.94 469 ASP A O 1
ATOM 3716 N N . VAL A 1 470 ? 0.031 10.363 -3.499 1.00 84.56 470 VAL A N 1
ATOM 3717 C CA . VAL A 1 470 ? 0.699 11.673 -3.576 1.00 84.56 470 VAL A CA 1
ATOM 3718 C C . VAL A 1 470 ? 0.593 12.257 -4.985 1.00 84.56 470 VAL A C 1
ATOM 3720 O O . VAL A 1 470 ? 0.366 13.458 -5.149 1.00 84.56 470 VAL A O 1
ATOM 3723 N N . MET A 1 471 ? 0.705 11.415 -6.018 1.00 81.50 471 MET A N 1
ATOM 3724 C CA . MET A 1 471 ? 0.567 11.837 -7.416 1.00 81.50 471 MET A CA 1
ATOM 3725 C C . MET A 1 471 ? -0.834 12.389 -7.723 1.00 81.50 471 MET A C 1
ATOM 3727 O O . MET A 1 471 ? -0.949 13.288 -8.555 1.00 81.50 471 MET A O 1
ATOM 3731 N N . CYS A 1 472 ? -1.884 11.930 -7.030 1.00 77.94 472 CYS A N 1
ATOM 3732 C CA . CYS A 1 472 ? -3.246 12.468 -7.162 1.00 77.94 472 CYS A CA 1
ATOM 3733 C C . CYS A 1 472 ? -3.366 13.944 -6.734 1.00 77.94 472 CYS A C 1
ATOM 3735 O O . CYS A 1 472 ? -4.270 14.651 -7.192 1.00 77.94 472 CYS A O 1
ATOM 3737 N N . CYS A 1 473 ? -2.453 14.417 -5.879 1.00 75.88 473 CYS A N 1
ATOM 3738 C CA . CYS A 1 473 ? -2.390 15.803 -5.409 1.00 75.88 473 CYS A CA 1
ATOM 3739 C C . CYS A 1 473 ? -1.516 16.708 -6.296 1.00 75.88 473 CYS A C 1
ATOM 3741 O O . CYS A 1 473 ? -1.502 17.928 -6.109 1.00 75.88 473 CYS A O 1
ATOM 3743 N N . LEU A 1 474 ? -0.783 16.142 -7.261 1.00 76.88 474 LEU A N 1
ATOM 3744 C CA . LEU A 1 474 ? 0.127 16.889 -8.124 1.00 76.88 474 LEU A CA 1
ATOM 3745 C C . LEU A 1 474 ? -0.645 17.657 -9.209 1.00 76.88 474 LEU A C 1
ATOM 3747 O O . LEU A 1 474 ? -1.276 17.064 -10.082 1.00 76.88 474 LEU A O 1
ATOM 3751 N N . LYS A 1 475 ? -0.549 18.991 -9.199 1.00 73.81 475 LYS A N 1
ATOM 3752 C CA . LYS A 1 475 ? -1.089 19.851 -10.266 1.00 73.81 475 LYS A CA 1
ATOM 3753 C C . LYS A 1 475 ? -0.034 20.091 -11.355 1.00 73.81 475 LYS A C 1
ATOM 3755 O O . LYS A 1 475 ? 1.129 20.346 -11.044 1.00 73.81 475 LYS A O 1
ATOM 3760 N N . SER A 1 476 ? -0.458 20.104 -12.624 1.00 68.25 476 SER A N 1
ATOM 3761 C CA . SER A 1 476 ? 0.405 20.326 -13.801 1.00 68.25 476 SER A CA 1
ATOM 3762 C C . SER A 1 476 ? 1.390 21.510 -13.704 1.00 68.25 476 SER A C 1
ATOM 3764 O O . SER A 1 476 ? 2.544 21.294 -14.068 1.00 68.25 476 SER A O 1
ATOM 3766 N N . PRO A 1 477 ? 1.028 22.725 -13.230 1.00 69.62 477 PRO A N 1
ATOM 3767 C CA . PRO A 1 477 ? 1.976 23.848 -13.191 1.00 69.62 477 PRO A CA 1
ATOM 3768 C C . PRO A 1 477 ? 3.129 23.657 -12.192 1.00 69.62 477 PRO A C 1
ATOM 3770 O O . PRO A 1 477 ? 4.224 24.160 -12.420 1.00 69.62 477 PRO A O 1
ATOM 3773 N N . ASN A 1 478 ? 2.925 22.895 -11.113 1.00 74.56 478 ASN A N 1
ATOM 3774 C CA . ASN A 1 478 ? 3.954 22.668 -10.089 1.00 74.56 478 ASN A CA 1
ATOM 3775 C C . ASN A 1 478 ? 4.832 21.449 -10.400 1.00 74.56 478 ASN A C 1
ATOM 3777 O O . ASN A 1 478 ? 5.903 21.286 -9.814 1.00 74.56 478 ASN A O 1
ATOM 3781 N N . ALA A 1 479 ? 4.391 20.588 -11.320 1.00 79.12 479 ALA A N 1
ATOM 3782 C CA . ALA A 1 479 ? 5.038 19.315 -11.600 1.00 79.12 479 ALA A CA 1
ATOM 3783 C C . ALA A 1 479 ? 6.478 19.471 -12.123 1.00 79.12 479 ALA A C 1
ATOM 3785 O O . ALA A 1 479 ? 7.314 18.624 -11.823 1.00 79.12 479 ALA A O 1
ATOM 3786 N N . GLU A 1 480 ? 6.811 20.559 -12.832 1.00 84.25 480 GLU A N 1
ATOM 3787 C CA . GLU A 1 480 ? 8.156 20.750 -13.393 1.00 84.25 480 GLU A CA 1
ATOM 3788 C C . GLU A 1 480 ? 9.147 21.160 -12.306 1.00 84.25 480 GLU A C 1
ATOM 3790 O O . GLU A 1 480 ? 10.254 20.628 -12.241 1.00 84.25 480 GLU A O 1
ATOM 3795 N N . ALA A 1 481 ? 8.731 22.072 -11.423 1.00 84.94 481 ALA A N 1
ATOM 3796 C CA . ALA A 1 481 ? 9.532 22.499 -10.283 1.00 84.94 481 ALA A CA 1
ATOM 3797 C C . ALA A 1 481 ? 9.804 21.325 -9.332 1.00 84.94 481 ALA A C 1
ATOM 3799 O O . ALA A 1 481 ? 10.946 21.108 -8.932 1.00 84.94 481 ALA A O 1
ATOM 3800 N N . ILE A 1 482 ? 8.773 20.525 -9.039 1.00 86.19 482 ILE A N 1
ATOM 3801 C CA . ILE A 1 482 ? 8.892 19.330 -8.194 1.00 86.19 482 ILE A CA 1
ATOM 3802 C C . ILE A 1 482 ? 9.805 18.292 -8.855 1.00 86.19 482 ILE A C 1
ATOM 3804 O O . ILE A 1 482 ? 10.691 17.749 -8.200 1.00 86.19 482 ILE A O 1
ATOM 3808 N N . TRP A 1 483 ? 9.642 18.051 -10.159 1.00 88.31 483 TRP A N 1
ATOM 3809 C CA . TRP A 1 483 ? 10.509 17.149 -10.917 1.00 88.31 483 TRP A CA 1
ATOM 3810 C C . TRP A 1 483 ? 11.985 17.573 -10.851 1.00 88.31 483 TRP A C 1
ATOM 3812 O O . TRP A 1 483 ? 12.835 16.735 -10.545 1.00 88.31 483 TRP A O 1
ATOM 3822 N N . LYS A 1 484 ? 12.303 18.856 -11.086 1.00 87.69 484 LYS A N 1
ATOM 3823 C CA . LYS A 1 484 ? 13.684 19.371 -10.984 1.00 87.69 484 LYS A CA 1
ATOM 3824 C C . LYS A 1 484 ? 14.235 19.189 -9.573 1.00 87.69 484 LYS A C 1
ATOM 3826 O O . LYS A 1 484 ? 15.302 18.613 -9.409 1.00 87.69 484 LYS A O 1
ATOM 3831 N N . GLN A 1 485 ? 13.461 19.580 -8.562 1.00 87.88 485 GLN A N 1
ATOM 3832 C CA . GLN A 1 485 ? 13.868 19.494 -7.163 1.00 87.88 485 GLN A CA 1
ATOM 3833 C C . GLN A 1 485 ? 14.190 18.058 -6.721 1.00 87.88 485 GLN A C 1
ATOM 3835 O O . GLN A 1 485 ? 15.218 17.835 -6.086 1.00 87.88 485 GLN A O 1
ATOM 3840 N N . ILE A 1 486 ? 13.341 17.084 -7.067 1.00 89.25 486 ILE A N 1
ATOM 3841 C CA . ILE A 1 486 ? 13.567 15.671 -6.728 1.00 89.25 486 ILE A CA 1
ATOM 3842 C C . ILE A 1 486 ? 14.851 15.160 -7.388 1.00 89.25 486 ILE A C 1
ATOM 3844 O O . ILE A 1 486 ? 15.648 14.487 -6.737 1.00 89.25 486 ILE A O 1
ATOM 3848 N N . ASN A 1 487 ? 15.069 15.482 -8.668 1.00 89.56 487 ASN A N 1
ATOM 3849 C CA . ASN A 1 487 ? 16.270 15.043 -9.377 1.00 89.56 487 ASN A CA 1
ATOM 3850 C C . ASN A 1 487 ? 17.532 15.701 -8.806 1.00 89.56 487 ASN A C 1
ATOM 3852 O O . ASN A 1 487 ? 18.505 14.997 -8.547 1.00 89.56 487 ASN A O 1
ATOM 3856 N N . ASP A 1 488 ? 17.510 17.004 -8.528 1.00 89.19 488 ASP A N 1
ATOM 3857 C CA . ASP A 1 488 ? 18.641 17.707 -7.918 1.00 89.19 488 ASP A CA 1
ATOM 3858 C C . ASP A 1 488 ? 18.993 17.119 -6.544 1.00 89.19 488 ASP A C 1
ATOM 3860 O O . ASP A 1 488 ? 20.165 16.882 -6.247 1.00 89.19 488 ASP A O 1
ATOM 3864 N N . ASN A 1 489 ? 17.987 16.815 -5.717 1.00 88.12 489 ASN A N 1
ATOM 3865 C CA . ASN A 1 489 ? 18.192 16.169 -4.421 1.00 88.12 489 ASN A CA 1
ATOM 3866 C C . ASN A 1 489 ? 18.724 14.739 -4.571 1.00 88.12 489 ASN A C 1
ATOM 3868 O O . ASN A 1 489 ? 19.600 14.326 -3.811 1.00 88.12 489 ASN A O 1
ATOM 3872 N N . PHE A 1 490 ? 18.231 13.983 -5.552 1.00 89.94 490 PHE A N 1
ATOM 3873 C CA . PHE A 1 490 ? 18.683 12.621 -5.823 1.00 89.94 490 PHE A CA 1
ATOM 3874 C C . PHE A 1 490 ? 20.148 12.576 -6.278 1.00 89.94 490 PHE A C 1
ATOM 3876 O O . PHE A 1 490 ? 20.934 11.778 -5.768 1.00 89.94 490 PHE A O 1
ATOM 3883 N N . TYR A 1 491 ? 20.553 13.468 -7.184 1.00 88.81 491 TYR A N 1
ATOM 3884 C CA . TYR A 1 491 ? 21.928 13.512 -7.690 1.00 88.81 491 TYR A CA 1
ATOM 3885 C C . TYR A 1 491 ? 22.942 14.071 -6.681 1.00 88.81 491 TYR A C 1
ATOM 3887 O O . TYR A 1 491 ? 24.144 13.873 -6.861 1.00 88.81 491 TYR A O 1
ATOM 3895 N N . ARG A 1 492 ? 22.488 14.702 -5.589 1.00 89.31 492 ARG A N 1
ATOM 3896 C CA . ARG A 1 492 ? 23.336 15.049 -4.431 1.00 89.31 492 ARG A CA 1
ATOM 3897 C C . ARG A 1 492 ? 23.649 13.856 -3.523 1.00 89.31 492 ARG A C 1
ATOM 3899 O O . ARG A 1 492 ? 24.551 13.959 -2.696 1.00 89.31 492 ARG A O 1
ATOM 3906 N N . GLN A 1 493 ? 22.922 12.743 -3.647 1.00 88.69 493 GLN A N 1
ATOM 3907 C CA . GLN A 1 493 ? 23.141 11.568 -2.801 1.00 88.69 493 GLN A CA 1
ATOM 3908 C C . GLN A 1 493 ? 24.457 10.862 -3.124 1.00 88.69 493 GLN A C 1
ATOM 3910 O O . GLN A 1 493 ? 25.008 10.994 -4.214 1.00 88.69 493 GLN A O 1
ATOM 3915 N N . LEU A 1 494 ? 24.936 10.035 -2.197 1.00 87.06 494 LEU A N 1
ATOM 3916 C CA . LEU A 1 494 ? 26.092 9.176 -2.440 1.00 87.06 494 LEU A CA 1
ATOM 3917 C C . LEU A 1 494 ? 25.818 8.201 -3.598 1.00 87.06 494 LEU A C 1
ATOM 3919 O O . LEU A 1 494 ? 24.722 7.649 -3.717 1.00 87.06 494 LEU A O 1
ATOM 3923 N N . LYS A 1 495 ? 26.843 7.927 -4.413 1.00 82.12 495 LYS A N 1
ATOM 3924 C CA . LYS A 1 495 ? 26.756 7.044 -5.589 1.00 82.12 495 LYS A CA 1
ATOM 3925 C C . LYS A 1 495 ? 26.092 5.676 -5.311 1.00 82.12 495 LYS A C 1
ATOM 3927 O O . LYS A 1 495 ? 25.224 5.300 -6.094 1.00 82.12 495 LYS A O 1
ATOM 3932 N N . PRO A 1 496 ? 26.362 4.976 -4.187 1.00 81.69 496 PRO A N 1
ATOM 3933 C CA . PRO A 1 496 ? 25.679 3.717 -3.875 1.00 81.69 496 PRO A CA 1
ATOM 3934 C C . PRO A 1 496 ? 24.156 3.851 -3.715 1.00 81.69 496 PRO A C 1
ATOM 3936 O O . PRO A 1 496 ? 23.416 2.949 -4.101 1.00 81.69 496 PRO A O 1
ATOM 3939 N N . VAL A 1 497 ? 23.679 4.975 -3.169 1.00 82.75 497 VAL A N 1
ATOM 3940 C CA . VAL A 1 497 ? 22.241 5.258 -3.012 1.00 82.75 497 VAL A CA 1
ATOM 3941 C C . VAL A 1 497 ? 21.614 5.537 -4.373 1.00 82.75 497 VAL A C 1
ATOM 3943 O O . VAL A 1 497 ? 20.546 5.005 -4.680 1.00 82.75 497 VAL A O 1
ATOM 3946 N N . GLN A 1 498 ? 22.305 6.319 -5.209 1.00 86.19 498 GLN A N 1
ATOM 3947 C CA . GLN A 1 498 ? 21.860 6.592 -6.574 1.00 86.19 498 GLN A CA 1
ATOM 3948 C C . GLN A 1 498 ? 21.732 5.299 -7.385 1.00 86.19 498 GLN A C 1
ATOM 3950 O O . GLN A 1 498 ? 20.717 5.080 -8.039 1.00 86.19 498 GLN A O 1
ATOM 3955 N N . ASP A 1 499 ? 22.724 4.413 -7.296 1.00 81.94 499 ASP A N 1
ATOM 3956 C CA . ASP A 1 499 ? 22.726 3.144 -8.022 1.00 81.94 499 ASP A CA 1
ATOM 3957 C C . ASP A 1 499 ? 21.629 2.190 -7.514 1.00 81.94 499 ASP A C 1
ATOM 3959 O O . ASP A 1 499 ? 20.980 1.507 -8.308 1.00 81.94 499 ASP A O 1
ATOM 3963 N N . TYR A 1 500 ? 21.360 2.169 -6.203 1.00 81.88 500 TYR A N 1
ATOM 3964 C CA . TYR A 1 500 ? 20.292 1.345 -5.628 1.00 81.88 500 TYR A CA 1
ATOM 3965 C C . TYR A 1 500 ? 18.899 1.763 -6.134 1.00 81.88 500 TYR A C 1
ATOM 3967 O O . TYR A 1 500 ? 18.102 0.915 -6.538 1.00 81.88 500 TYR A O 1
ATOM 3975 N N . PHE A 1 501 ? 18.615 3.068 -6.170 1.00 84.31 501 PHE A N 1
ATOM 3976 C CA . PHE A 1 501 ? 17.303 3.612 -6.545 1.00 84.31 501 PHE A CA 1
ATOM 3977 C C . PHE A 1 501 ? 17.191 4.049 -8.017 1.00 84.31 501 PHE A C 1
ATOM 3979 O O . PHE A 1 501 ? 16.148 4.572 -8.412 1.00 84.31 501 PHE A O 1
ATOM 3986 N N . ALA A 1 502 ? 18.210 3.807 -8.850 1.00 85.12 502 ALA A N 1
ATOM 3987 C CA . ALA A 1 502 ? 18.305 4.317 -10.223 1.00 85.12 502 ALA A CA 1
ATOM 3988 C C . ALA A 1 502 ? 17.085 3.985 -11.103 1.00 85.12 502 ALA A C 1
ATOM 3990 O O . ALA A 1 502 ? 16.591 4.832 -11.841 1.00 85.12 502 ALA A O 1
ATOM 3991 N N . VAL A 1 503 ? 16.561 2.757 -11.023 1.00 85.00 503 VAL A N 1
ATOM 3992 C CA . VAL A 1 503 ? 15.354 2.376 -11.781 1.00 85.00 503 VAL A CA 1
ATOM 3993 C C . VAL A 1 503 ? 14.114 3.058 -11.200 1.00 85.00 503 VAL A C 1
ATOM 3995 O O . VAL A 1 503 ? 13.278 3.561 -11.946 1.00 85.00 503 VAL A O 1
ATOM 3998 N N . SER A 1 504 ? 13.997 3.102 -9.873 1.00 86.31 504 SER A N 1
ATOM 3999 C CA . SER A 1 504 ? 12.829 3.647 -9.179 1.00 86.31 504 SER A CA 1
ATOM 4000 C C . SER A 1 504 ? 12.660 5.152 -9.420 1.00 86.31 504 SER A C 1
ATOM 4002 O O . SER A 1 504 ? 11.541 5.597 -9.675 1.00 86.31 504 SER A O 1
ATOM 4004 N N . ILE A 1 505 ? 13.753 5.928 -9.434 1.00 89.81 505 ILE A N 1
ATOM 4005 C CA . ILE A 1 505 ? 13.708 7.369 -9.733 1.00 89.81 505 ILE A CA 1
ATOM 4006 C C . ILE A 1 505 ? 13.334 7.646 -11.194 1.00 89.81 505 ILE A C 1
ATOM 4008 O O . ILE A 1 505 ? 12.524 8.530 -11.462 1.00 89.81 505 ILE A O 1
ATOM 4012 N N . LEU A 1 506 ? 13.841 6.853 -12.147 1.00 88.75 506 LEU A N 1
ATOM 4013 C CA . LEU A 1 506 ? 13.475 6.990 -13.559 1.00 88.75 506 LEU A CA 1
ATOM 4014 C C . LEU A 1 506 ? 11.982 6.717 -13.759 1.00 88.75 506 LEU A C 1
ATOM 4016 O O . LEU A 1 506 ? 11.302 7.466 -14.455 1.00 88.75 506 LEU A O 1
ATOM 4020 N N . MET A 1 507 ? 11.436 5.708 -13.081 1.00 86.62 507 MET A N 1
ATOM 4021 C CA . MET A 1 507 ? 10.006 5.404 -13.145 1.00 86.62 507 MET A CA 1
ATOM 4022 C C . MET A 1 507 ? 9.138 6.440 -12.426 1.00 86.62 507 MET A C 1
ATOM 4024 O O . MET A 1 507 ? 8.019 6.700 -12.870 1.00 86.62 507 MET A O 1
ATOM 4028 N N . LEU A 1 508 ? 9.640 7.076 -11.366 1.00 87.62 508 LEU A N 1
ATOM 4029 C CA . LEU A 1 508 ? 8.991 8.244 -10.770 1.00 87.62 508 LEU A CA 1
ATOM 4030 C C . LEU A 1 508 ? 8.974 9.425 -11.755 1.00 87.62 508 LEU A C 1
ATOM 4032 O O . LEU A 1 508 ? 7.930 10.048 -11.941 1.00 87.62 508 LEU A O 1
ATOM 4036 N N . ASN A 1 509 ? 10.082 9.672 -12.460 1.00 87.50 509 ASN A N 1
ATOM 4037 C CA . ASN A 1 509 ? 10.166 10.698 -13.501 1.00 87.50 509 ASN A CA 1
ATOM 4038 C C . ASN A 1 509 ? 9.168 10.441 -14.637 1.00 87.50 509 ASN A C 1
ATOM 4040 O O . ASN A 1 509 ? 8.483 11.374 -15.046 1.00 87.50 509 ASN A O 1
ATOM 4044 N N . VAL A 1 510 ? 9.000 9.192 -15.089 1.00 83.75 510 VAL A N 1
ATOM 4045 C CA . VAL A 1 510 ? 7.951 8.821 -16.062 1.00 83.75 510 VAL A CA 1
ATOM 4046 C C . VAL A 1 510 ? 6.569 9.275 -15.576 1.00 83.75 510 VAL A C 1
ATOM 4048 O O . VAL A 1 510 ? 5.832 9.915 -16.326 1.00 83.75 510 VAL A O 1
ATOM 4051 N N . ARG A 1 511 ? 6.223 8.993 -14.312 1.00 81.50 511 ARG A N 1
ATOM 4052 C CA . ARG A 1 511 ? 4.917 9.356 -13.729 1.00 81.50 511 ARG A CA 1
ATOM 4053 C C . ARG A 1 511 ? 4.720 10.868 -13.640 1.00 81.50 511 ARG A C 1
ATOM 4055 O O . ARG A 1 511 ? 3.644 11.353 -13.968 1.00 81.50 511 ARG A O 1
ATOM 4062 N N . ILE A 1 512 ? 5.741 11.617 -13.226 1.00 83.44 512 ILE A N 1
ATOM 4063 C CA . ILE A 1 512 ? 5.653 13.081 -13.128 1.00 83.44 512 ILE A CA 1
ATOM 4064 C C . ILE A 1 512 ? 5.546 13.718 -14.521 1.00 83.44 512 ILE A C 1
ATOM 4066 O O . ILE A 1 512 ? 4.727 14.611 -14.733 1.00 83.44 512 ILE A O 1
ATOM 4070 N N . GLN A 1 513 ? 6.306 13.223 -15.501 1.00 79.69 513 GLN A N 1
ATOM 4071 C CA . GLN A 1 513 ? 6.277 13.738 -16.874 1.00 79.69 513 GLN A CA 1
ATOM 4072 C C . GLN A 1 513 ? 4.942 13.475 -17.581 1.00 79.69 513 GLN A C 1
ATOM 4074 O O . GLN A 1 513 ? 4.503 14.314 -18.366 1.00 79.69 513 GLN A O 1
ATOM 4079 N N . LYS A 1 514 ? 4.239 12.382 -17.249 1.00 75.81 514 LYS A N 1
ATOM 4080 C CA . LYS A 1 514 ? 2.854 12.161 -17.704 1.00 75.81 514 LYS A CA 1
ATOM 4081 C C . LYS A 1 514 ? 1.901 13.287 -17.284 1.00 75.81 514 LYS A C 1
ATOM 4083 O O . LYS A 1 514 ? 0.980 13.607 -18.031 1.00 75.81 514 LYS A O 1
ATOM 4088 N N . VAL A 1 515 ? 2.125 13.899 -16.117 1.00 75.31 515 VAL A N 1
ATOM 4089 C CA . VAL A 1 515 ? 1.312 15.018 -15.602 1.00 75.31 515 VAL A CA 1
ATOM 4090 C C . VAL A 1 515 ? 1.643 16.333 -16.321 1.00 75.31 515 VAL A C 1
ATOM 4092 O O . VAL A 1 515 ? 0.791 17.205 -16.446 1.00 75.31 515 VAL A O 1
ATOM 4095 N N . LEU A 1 516 ? 2.875 16.482 -16.822 1.00 71.38 516 LEU A N 1
ATOM 4096 C CA . LEU A 1 516 ? 3.430 17.752 -17.301 1.00 71.38 516 LEU A CA 1
ATOM 4097 C C . LEU A 1 516 ? 2.944 18.232 -18.673 1.00 71.38 516 LEU A C 1
ATOM 4099 O O . LEU A 1 516 ? 3.204 19.375 -19.032 1.00 71.38 516 LEU A O 1
ATOM 4103 N N . SER A 1 517 ? 2.214 17.418 -19.436 1.00 59.25 517 SER A N 1
ATOM 4104 C CA . SER A 1 517 ? 1.554 17.773 -20.710 1.00 59.25 517 SER A CA 1
ATOM 4105 C C . SER A 1 517 ? 2.429 18.271 -21.881 1.00 59.25 517 SER A C 1
ATOM 4107 O O . SER A 1 517 ? 1.896 18.432 -22.976 1.00 59.25 517 SER A O 1
ATOM 4109 N N . THR A 1 518 ? 3.742 18.472 -21.716 1.00 52.81 518 THR A N 1
ATOM 4110 C CA . THR A 1 518 ? 4.560 19.251 -22.670 1.00 52.81 518 THR A CA 1
ATOM 4111 C C . THR A 1 518 ? 5.324 18.461 -23.739 1.00 52.81 518 THR A C 1
ATOM 4113 O O . THR A 1 518 ? 5.881 19.077 -24.639 1.00 52.81 518 THR A O 1
ATOM 4116 N N . SER A 1 519 ? 5.356 17.124 -23.724 1.00 53.56 519 SER A N 1
ATOM 4117 C CA . SER A 1 519 ? 5.827 16.318 -24.875 1.00 53.56 519 SER A CA 1
ATOM 4118 C C . SER A 1 519 ? 5.588 14.824 -24.648 1.00 53.56 519 SER A C 1
ATOM 4120 O O . SER A 1 519 ? 5.916 14.299 -23.587 1.00 53.56 519 SER A O 1
ATOM 4122 N N . ASN A 1 520 ? 5.059 14.120 -25.654 1.00 57.53 520 ASN A N 1
ATOM 4123 C CA . ASN A 1 520 ? 4.776 12.681 -25.556 1.00 57.53 520 ASN A CA 1
ATOM 4124 C C . ASN A 1 520 ? 6.047 11.803 -25.517 1.00 57.53 520 ASN A C 1
ATOM 4126 O O . ASN A 1 520 ? 5.958 10.641 -25.132 1.00 57.53 520 ASN A O 1
ATOM 4130 N N . SER A 1 521 ? 7.222 12.333 -25.884 1.00 64.88 521 SER A N 1
ATOM 4131 C CA . SER A 1 521 ? 8.468 11.554 -25.988 1.00 64.88 521 SER A CA 1
ATOM 4132 C C . SER A 1 521 ? 9.247 11.412 -24.675 1.00 64.88 521 SER A C 1
ATOM 4134 O O . SER A 1 521 ? 9.880 10.385 -24.442 1.00 64.88 521 SER A O 1
ATOM 4136 N N . ARG A 1 522 ? 9.185 12.394 -23.763 1.00 73.69 522 ARG A N 1
ATOM 4137 C CA . ARG A 1 522 ? 9.971 12.364 -22.510 1.00 73.69 522 ARG A CA 1
ATOM 4138 C C . ARG A 1 522 ? 9.646 11.177 -21.590 1.00 73.69 522 ARG A C 1
ATOM 4140 O O . ARG A 1 522 ? 10.583 10.588 -21.052 1.00 73.69 522 ARG A O 1
ATOM 4147 N N . PRO A 1 523 ? 8.372 10.779 -21.384 1.00 75.62 523 PRO A N 1
ATOM 4148 C CA . PRO A 1 523 ? 8.063 9.587 -20.593 1.00 75.62 523 PRO A CA 1
ATOM 4149 C C . PRO A 1 523 ? 8.641 8.306 -21.212 1.00 75.62 523 PRO A C 1
ATOM 4151 O O . PRO A 1 523 ? 9.102 7.427 -20.484 1.00 75.62 523 PRO A O 1
ATOM 4154 N N . ALA A 1 524 ? 8.655 8.209 -22.545 1.00 77.62 524 ALA A N 1
ATOM 4155 C CA . ALA A 1 524 ? 9.249 7.081 -23.254 1.00 77.62 524 ALA A CA 1
ATOM 4156 C C . ALA A 1 524 ? 10.773 7.028 -23.054 1.00 77.62 524 ALA A C 1
ATOM 4158 O O . ALA A 1 524 ? 11.305 5.954 -22.778 1.00 77.62 524 ALA A O 1
ATOM 4159 N N . ASP A 1 525 ? 11.460 8.175 -23.085 1.00 80.38 525 ASP A N 1
ATOM 4160 C CA . ASP A 1 525 ? 12.910 8.257 -22.858 1.00 80.38 525 ASP A CA 1
ATOM 4161 C C . ASP A 1 525 ? 13.316 7.738 -21.476 1.00 80.38 525 ASP A C 1
ATOM 4163 O O . ASP A 1 525 ? 14.194 6.881 -21.368 1.00 80.38 525 ASP A O 1
ATOM 4167 N N . TYR A 1 526 ? 12.647 8.201 -20.415 1.00 84.44 526 TYR A N 1
ATOM 4168 C CA . TYR A 1 526 ? 12.930 7.734 -19.053 1.00 84.44 526 TYR A CA 1
ATOM 4169 C C . TYR A 1 526 ? 12.602 6.252 -18.868 1.00 84.44 526 TYR A C 1
ATOM 4171 O O . TYR A 1 526 ? 13.314 5.551 -18.149 1.00 84.44 526 TYR A O 1
ATOM 4179 N N . TYR A 1 527 ? 11.553 5.753 -19.526 1.00 83.31 527 TYR A N 1
ATOM 4180 C CA . TYR A 1 527 ? 11.207 4.334 -19.489 1.00 83.31 527 TYR A CA 1
ATOM 4181 C C . TYR A 1 527 ? 12.271 3.466 -20.173 1.00 83.31 527 TYR A C 1
ATOM 4183 O O . TYR A 1 527 ? 12.700 2.454 -19.615 1.00 83.31 527 TYR A O 1
ATOM 4191 N N . LEU A 1 528 ? 12.738 3.875 -21.355 1.00 83.12 528 LEU A N 1
ATOM 4192 C CA . LEU A 1 528 ? 13.816 3.192 -22.070 1.00 83.12 528 LEU A CA 1
ATOM 4193 C C . LEU A 1 528 ? 15.128 3.253 -21.285 1.00 83.12 528 LEU A C 1
ATOM 4195 O O . LEU A 1 528 ? 15.827 2.246 -21.176 1.00 83.12 528 LEU A O 1
ATOM 4199 N N . GLU A 1 529 ? 15.436 4.389 -20.660 1.00 85.88 529 GLU A N 1
ATOM 4200 C CA . GLU A 1 529 ? 16.588 4.497 -19.769 1.00 85.88 529 GLU A CA 1
ATOM 4201 C C . GLU A 1 529 ? 16.453 3.571 -18.548 1.00 85.88 529 GLU A C 1
ATOM 4203 O O . GLU A 1 529 ? 17.433 2.942 -18.133 1.00 85.88 529 GLU A O 1
ATOM 4208 N N . ALA A 1 530 ? 15.250 3.428 -17.988 1.00 86.12 530 ALA A N 1
ATOM 4209 C CA . ALA A 1 530 ? 14.982 2.504 -16.889 1.00 86.12 530 ALA A CA 1
ATOM 4210 C C . ALA A 1 530 ? 15.159 1.041 -17.322 1.00 86.12 530 ALA A C 1
ATOM 4212 O O . ALA A 1 530 ? 15.725 0.251 -16.562 1.00 86.12 530 ALA A O 1
ATOM 4213 N N . LEU A 1 531 ? 14.745 0.683 -18.544 1.00 83.94 531 LEU A N 1
ATOM 4214 C CA . LEU A 1 531 ? 14.984 -0.638 -19.136 1.00 83.94 531 LEU A CA 1
ATOM 4215 C C . LEU A 1 531 ? 16.478 -0.907 -19.343 1.00 83.94 531 LEU A C 1
ATOM 4217 O O . LEU A 1 531 ? 16.966 -1.949 -18.910 1.00 83.94 531 LEU A O 1
ATOM 4221 N N . LEU A 1 532 ? 17.226 0.038 -19.919 1.00 85.19 532 LEU A N 1
ATOM 4222 C CA . LEU A 1 532 ? 18.680 -0.084 -20.092 1.00 85.19 532 LEU A CA 1
ATOM 4223 C C . LEU A 1 532 ? 19.395 -0.239 -18.750 1.00 85.19 532 LEU A C 1
ATOM 4225 O O . LEU A 1 532 ? 20.248 -1.109 -18.592 1.00 85.19 532 LEU A O 1
ATOM 4229 N N . THR A 1 533 ? 19.006 0.564 -17.762 1.00 83.56 533 THR A N 1
ATOM 4230 C CA . THR A 1 533 ? 19.535 0.490 -16.395 1.00 83.56 533 THR A CA 1
ATOM 4231 C C . THR A 1 533 ? 19.195 -0.862 -15.757 1.00 83.56 533 THR A C 1
ATOM 4233 O O . THR A 1 533 ? 20.041 -1.498 -15.131 1.00 83.56 533 THR A O 1
ATOM 4236 N N . HIS A 1 534 ? 17.974 -1.360 -15.960 1.00 79.88 534 HIS A N 1
ATOM 4237 C CA . HIS A 1 534 ? 17.568 -2.681 -15.494 1.00 79.88 534 HIS A CA 1
ATOM 4238 C C . HIS A 1 534 ? 18.397 -3.798 -16.135 1.00 79.88 534 HIS A C 1
ATOM 4240 O O . HIS A 1 534 ? 18.887 -4.671 -15.418 1.00 79.88 534 HIS A O 1
ATOM 4246 N N . TYR A 1 535 ? 18.581 -3.764 -17.453 1.00 78.75 535 TYR A N 1
ATOM 4247 C CA . TYR A 1 535 ? 19.394 -4.733 -18.180 1.00 78.75 535 TYR A CA 1
ATOM 4248 C C . TYR A 1 535 ? 20.854 -4.680 -17.751 1.00 78.75 535 TYR A C 1
ATOM 4250 O O . TYR A 1 535 ? 21.434 -5.729 -17.488 1.00 78.75 535 TYR A O 1
ATOM 4258 N N . TRP A 1 536 ? 21.419 -3.487 -17.569 1.00 76.94 536 TRP A N 1
ATOM 4259 C CA . TRP A 1 536 ? 22.761 -3.308 -17.016 1.00 76.94 536 TRP A CA 1
ATOM 4260 C C . TRP A 1 536 ? 22.931 -4.031 -15.673 1.00 76.94 536 TRP A C 1
ATOM 4262 O O . TRP A 1 536 ? 23.847 -4.843 -15.512 1.00 76.94 536 TRP A O 1
ATOM 4272 N N . TYR A 1 537 ? 22.001 -3.833 -14.732 1.00 73.88 537 TYR A N 1
ATOM 4273 C CA . TYR A 1 537 ? 22.020 -4.551 -13.453 1.00 73.88 537 TYR A CA 1
ATOM 4274 C C . TYR A 1 537 ? 21.763 -6.056 -13.593 1.00 73.88 537 TYR A C 1
ATOM 4276 O O . TYR A 1 537 ? 22.345 -6.850 -12.855 1.00 73.88 537 TYR A O 1
ATOM 4284 N N . LEU A 1 538 ? 20.902 -6.481 -14.520 1.00 70.75 538 LEU A N 1
ATOM 4285 C CA . LEU A 1 538 ? 20.664 -7.903 -14.768 1.00 70.75 538 LEU A CA 1
ATOM 4286 C C . LEU A 1 538 ? 21.911 -8.601 -15.312 1.00 70.75 538 LEU A C 1
ATOM 4288 O O . LEU A 1 538 ? 22.242 -9.680 -14.824 1.00 70.75 538 LEU A O 1
ATOM 4292 N N . PHE A 1 539 ? 22.598 -8.012 -16.290 1.00 67.44 539 PHE A N 1
ATOM 4293 C CA . PHE A 1 539 ? 23.798 -8.595 -16.884 1.00 67.44 539 PHE A CA 1
ATOM 4294 C C . PHE A 1 539 ? 24.951 -8.613 -15.884 1.00 67.44 539 PHE A C 1
ATOM 4296 O O . PHE A 1 539 ? 25.512 -9.682 -15.645 1.00 67.44 539 PHE A O 1
ATOM 4303 N N . SER A 1 540 ? 25.216 -7.493 -15.205 1.00 62.06 540 SER A N 1
ATOM 4304 C CA . SER A 1 540 ? 26.244 -7.424 -14.155 1.00 62.06 540 SER A CA 1
ATOM 4305 C C . SER A 1 540 ? 25.996 -8.399 -12.997 1.00 62.06 540 SER A C 1
ATOM 4307 O O . SER A 1 540 ? 26.946 -8.986 -12.493 1.00 62.06 540 SER A O 1
ATOM 4309 N N . ARG A 1 541 ? 24.741 -8.653 -12.592 1.00 58.44 541 ARG A N 1
ATOM 4310 C CA . ARG A 1 541 ? 24.426 -9.641 -11.538 1.00 58.44 541 ARG A CA 1
ATOM 4311 C C . ARG A 1 541 ? 24.447 -11.096 -12.029 1.00 58.44 541 ARG A C 1
ATOM 4313 O O . ARG A 1 541 ? 24.864 -11.979 -11.283 1.00 58.44 541 ARG A O 1
ATOM 4320 N N . LYS A 1 542 ? 23.977 -11.386 -13.251 1.00 52.12 542 LYS A N 1
ATOM 4321 C CA . LYS A 1 542 ? 23.806 -12.767 -13.766 1.00 52.12 542 LYS A CA 1
ATOM 4322 C C . LYS A 1 542 ? 25.020 -13.367 -14.461 1.00 52.12 542 LYS A C 1
ATOM 4324 O O . LYS A 1 542 ? 25.052 -14.587 -14.639 1.00 52.12 542 LYS A O 1
ATOM 4329 N N . LEU A 1 543 ? 26.024 -12.560 -14.786 1.00 47.75 543 LEU A N 1
ATOM 4330 C CA . LEU A 1 543 ? 27.351 -13.037 -15.180 1.00 47.75 543 LEU A CA 1
ATOM 4331 C C . LEU A 1 543 ? 27.998 -13.967 -14.119 1.00 47.75 543 LEU A C 1
ATOM 4333 O O . LEU A 1 543 ? 28.953 -14.667 -14.428 1.00 47.75 543 LEU A O 1
ATOM 4337 N N . HIS A 1 544 ? 27.434 -14.065 -12.904 1.00 48.16 544 HIS A N 1
ATOM 4338 C CA . HIS A 1 544 ? 28.059 -14.713 -11.743 1.00 48.16 544 HIS A CA 1
ATOM 4339 C C . HIS A 1 544 ? 27.451 -16.031 -11.244 1.00 48.16 544 HIS A C 1
ATOM 4341 O O . HIS A 1 544 ? 27.814 -16.491 -10.169 1.00 48.16 544 HIS A O 1
ATOM 4347 N N . LEU A 1 545 ? 26.573 -16.712 -11.981 1.00 37.50 545 LEU A N 1
ATOM 4348 C CA . LEU A 1 545 ? 26.057 -18.015 -11.521 1.00 37.50 545 LEU A CA 1
ATOM 4349 C C . LEU A 1 545 ? 26.957 -19.208 -11.935 1.00 37.50 545 LEU A C 1
ATOM 4351 O O . LEU A 1 545 ? 26.490 -20.174 -12.532 1.00 37.50 545 LEU A O 1
ATOM 4355 N N . ARG A 1 546 ? 28.243 -19.213 -11.562 1.00 32.09 546 ARG A N 1
ATOM 4356 C CA . ARG A 1 546 ? 28.860 -20.465 -11.065 1.00 32.09 546 ARG A CA 1
ATOM 4357 C C . ARG A 1 546 ? 28.540 -20.494 -9.559 1.00 32.09 546 ARG A C 1
ATOM 4359 O O . ARG A 1 546 ? 28.550 -19.452 -8.930 1.00 32.09 546 ARG A O 1
ATOM 4366 N N . ARG A 1 547 ? 28.085 -21.638 -9.035 1.00 33.00 547 ARG A N 1
ATOM 4367 C CA . ARG A 1 547 ? 27.430 -21.826 -7.711 1.00 33.00 547 ARG A CA 1
ATOM 4368 C C . ARG A 1 547 ? 27.911 -20.874 -6.582 1.00 33.00 547 ARG A C 1
ATOM 4370 O O . ARG A 1 547 ? 29.116 -20.752 -6.399 1.00 33.00 547 ARG A O 1
ATOM 4377 N N . PRO A 1 548 ? 27.009 -20.305 -5.750 1.00 33.62 548 PRO A N 1
ATOM 4378 C CA . PRO A 1 548 ? 27.380 -19.426 -4.645 1.00 33.62 548 PRO A CA 1
ATOM 4379 C C . PRO A 1 548 ? 27.896 -20.244 -3.458 1.00 33.62 548 PRO A C 1
ATOM 4381 O O . PRO A 1 548 ? 27.145 -20.626 -2.564 1.00 33.62 548 PRO A O 1
ATOM 4384 N N . THR A 1 549 ? 29.194 -20.500 -3.428 1.00 36.25 549 THR A N 1
ATOM 4385 C CA . THR A 1 549 ? 29.884 -20.940 -2.215 1.00 36.25 549 THR A CA 1
ATOM 4386 C C . THR A 1 549 ? 31.155 -20.117 -2.093 1.00 36.25 549 THR A C 1
ATOM 4388 O O . THR A 1 549 ? 32.103 -20.396 -2.813 1.00 36.25 549 THR A O 1
ATOM 4391 N N . GLN A 1 550 ? 31.149 -19.149 -1.163 1.00 39.41 550 GLN A N 1
ATOM 4392 C CA . GLN A 1 550 ? 32.274 -18.380 -0.587 1.00 39.41 550 GLN A CA 1
ATOM 4393 C C . GLN A 1 550 ? 32.210 -16.849 -0.797 1.00 39.41 550 GLN A C 1
ATOM 4395 O O . GLN A 1 550 ? 32.159 -16.321 -1.903 1.00 39.41 550 GLN A O 1
ATOM 4400 N N . MET A 1 551 ? 32.283 -16.123 0.327 1.00 37.72 551 MET A N 1
ATOM 4401 C CA . MET A 1 551 ? 32.317 -14.653 0.457 1.00 37.72 551 MET A CA 1
ATOM 4402 C C . MET A 1 551 ? 33.411 -13.950 -0.380 1.00 37.72 551 MET A C 1
ATOM 4404 O O . MET A 1 551 ? 33.249 -12.782 -0.725 1.00 37.72 551 MET A O 1
ATOM 4408 N N . MET A 1 552 ? 34.502 -14.638 -0.744 1.00 33.75 552 MET A N 1
ATOM 4409 C CA . MET A 1 552 ? 35.629 -14.065 -1.502 1.00 33.75 552 MET A CA 1
ATOM 4410 C C . MET A 1 552 ? 35.279 -13.626 -2.938 1.00 33.75 552 MET A C 1
ATOM 4412 O O . MET A 1 552 ? 35.947 -12.747 -3.483 1.00 33.75 552 MET A O 1
ATOM 4416 N N . GLU A 1 553 ? 34.229 -14.174 -3.560 1.00 44.84 553 GLU A N 1
ATOM 4417 C CA . GLU A 1 553 ? 33.845 -13.814 -4.937 1.00 44.84 553 GLU A CA 1
ATOM 4418 C C . GLU A 1 553 ? 33.046 -12.501 -5.029 1.00 44.84 553 GLU A C 1
ATOM 4420 O O . GLU A 1 553 ? 33.113 -11.820 -6.054 1.00 44.84 553 GLU A O 1
ATOM 4425 N N . ARG A 1 554 ? 32.377 -12.067 -3.947 1.00 42.97 554 ARG A N 1
ATOM 4426 C CA . ARG A 1 554 ? 31.660 -10.772 -3.897 1.00 42.97 554 ARG A CA 1
ATOM 4427 C C . ARG A 1 554 ? 32.605 -9.570 -4.013 1.00 42.97 554 ARG A C 1
ATOM 4429 O O . ARG A 1 554 ? 32.243 -8.561 -4.608 1.00 42.97 554 ARG A O 1
ATOM 4436 N N . VAL A 1 555 ? 33.832 -9.695 -3.505 1.00 44.91 555 VAL A N 1
ATOM 4437 C CA . VAL A 1 555 ? 34.858 -8.640 -3.590 1.00 44.91 555 VAL A CA 1
ATOM 4438 C C . VAL A 1 555 ? 35.456 -8.554 -5.002 1.00 44.91 555 VAL A C 1
ATOM 4440 O O . VAL A 1 555 ? 35.729 -7.459 -5.487 1.00 44.91 555 VAL A O 1
ATOM 4443 N N . LYS A 1 556 ? 35.617 -9.688 -5.704 1.00 44.53 556 LYS A N 1
ATOM 4444 C CA . LYS A 1 556 ? 36.048 -9.711 -7.117 1.00 44.53 556 LYS A CA 1
ATOM 4445 C C . LYS A 1 556 ? 34.968 -9.158 -8.057 1.00 44.53 556 LYS A C 1
ATOM 4447 O O . LYS A 1 556 ? 35.299 -8.432 -8.986 1.00 44.53 556 LYS A O 1
ATOM 4452 N N . LEU A 1 557 ? 33.695 -9.450 -7.777 1.00 49.59 557 LEU A N 1
ATOM 4453 C CA . LEU A 1 557 ? 32.515 -8.911 -8.466 1.00 49.59 557 LEU A CA 1
ATOM 4454 C C . LEU A 1 557 ? 32.472 -7.382 -8.417 1.00 49.59 557 LEU A C 1
ATOM 4456 O O . LEU A 1 557 ? 32.320 -6.731 -9.446 1.00 49.59 557 LEU A O 1
ATOM 4460 N N . GLN A 1 558 ? 32.612 -6.822 -7.216 1.00 51.03 558 GLN A N 1
ATOM 4461 C CA . GLN A 1 558 ? 32.550 -5.381 -7.011 1.00 51.03 558 GLN A CA 1
ATOM 4462 C C . GLN A 1 558 ? 33.695 -4.683 -7.743 1.00 51.03 558 GLN A C 1
ATOM 4464 O O . GLN A 1 558 ? 33.436 -3.741 -8.477 1.00 51.03 558 GLN A O 1
ATOM 4469 N N . LYS A 1 559 ? 34.911 -5.245 -7.679 1.00 51.06 559 LYS A N 1
ATOM 4470 C CA . LYS A 1 559 ? 36.061 -4.770 -8.459 1.00 51.06 559 LYS A CA 1
ATOM 4471 C C . LYS A 1 559 ? 35.848 -4.878 -9.970 1.00 51.06 559 LYS A C 1
ATOM 4473 O O . LYS A 1 559 ? 36.254 -3.980 -10.684 1.00 51.06 559 LYS A O 1
ATOM 4478 N N . MET A 1 560 ? 35.218 -5.937 -10.485 1.00 51.00 560 MET A N 1
ATOM 4479 C CA . MET A 1 560 ? 34.992 -6.094 -11.930 1.00 51.00 560 MET A CA 1
ATOM 4480 C C . MET A 1 560 ? 33.898 -5.153 -12.452 1.00 51.00 560 MET A C 1
ATOM 4482 O O . MET A 1 560 ? 34.068 -4.565 -13.513 1.00 51.00 560 MET A O 1
ATOM 4486 N N . ILE A 1 561 ? 32.806 -4.968 -11.701 1.00 55.81 561 ILE A N 1
ATOM 4487 C CA . ILE A 1 561 ? 31.772 -3.967 -12.005 1.00 55.81 561 ILE A CA 1
ATOM 4488 C C . ILE A 1 561 ? 32.373 -2.565 -11.938 1.00 55.81 561 ILE A C 1
ATOM 4490 O O . ILE A 1 561 ? 32.117 -1.775 -12.833 1.00 55.81 561 ILE A O 1
ATOM 4494 N N . GLU A 1 562 ? 33.199 -2.289 -10.930 1.00 57.88 562 GLU A N 1
ATOM 4495 C CA . GLU A 1 562 ? 33.920 -1.028 -10.757 1.00 57.88 562 GLU A CA 1
ATOM 4496 C C . GLU A 1 562 ? 34.944 -0.794 -11.873 1.00 57.88 562 GLU A C 1
ATOM 4498 O O . GLU A 1 562 ? 35.070 0.326 -12.346 1.00 57.88 562 GLU A O 1
ATOM 4503 N N . ILE A 1 563 ? 35.622 -1.834 -12.371 1.00 56.69 563 ILE A N 1
ATOM 4504 C CA . ILE A 1 563 ? 36.501 -1.762 -13.549 1.00 56.69 563 ILE A CA 1
ATOM 4505 C C . ILE A 1 563 ? 35.679 -1.529 -14.824 1.00 56.69 563 ILE A C 1
ATOM 4507 O O . ILE A 1 563 ? 36.045 -0.678 -15.626 1.00 56.69 563 ILE A O 1
ATOM 4511 N N . LEU A 1 564 ? 34.560 -2.235 -15.019 1.00 59.41 564 LEU A N 1
ATOM 4512 C CA . LEU A 1 564 ? 33.676 -2.066 -16.178 1.00 59.41 564 LEU A CA 1
ATOM 4513 C C . LEU A 1 564 ? 33.055 -0.666 -16.217 1.00 59.41 564 LEU A C 1
ATOM 4515 O O . LEU A 1 564 ? 33.050 -0.043 -17.274 1.00 59.41 564 LEU A O 1
ATOM 4519 N N . SER A 1 565 ? 32.572 -0.152 -15.085 1.00 61.88 565 SER A N 1
ATOM 4520 C CA . SER A 1 565 ? 32.036 1.205 -14.999 1.00 61.88 565 SER A CA 1
ATOM 4521 C C . SER A 1 565 ? 33.146 2.251 -15.116 1.00 61.88 565 SER A C 1
ATOM 4523 O O . SER A 1 565 ? 33.058 3.123 -15.970 1.00 61.88 565 SER A O 1
ATOM 4525 N N . SER A 1 566 ? 34.251 2.143 -14.372 1.00 61.03 566 SER A N 1
ATOM 4526 C CA . SER A 1 566 ? 35.329 3.150 -14.418 1.00 61.03 566 SER A CA 1
ATOM 4527 C C . SER A 1 566 ? 36.074 3.209 -15.754 1.00 61.03 566 SER A C 1
ATOM 4529 O O . SER A 1 566 ? 36.410 4.308 -16.204 1.00 61.03 566 SER A O 1
ATOM 4531 N N . THR A 1 567 ? 36.299 2.061 -16.401 1.00 60.88 567 THR A N 1
ATOM 4532 C CA . THR A 1 567 ? 37.038 1.970 -17.668 1.00 60.88 567 THR A CA 1
ATOM 4533 C C . THR A 1 567 ? 36.128 2.299 -18.845 1.00 60.88 567 THR A C 1
ATOM 4535 O O . THR A 1 567 ? 36.477 3.145 -19.660 1.00 60.88 567 THR A O 1
ATOM 4538 N N . ILE A 1 568 ? 34.937 1.692 -18.940 1.00 63.06 568 ILE A N 1
ATOM 4539 C CA . ILE A 1 568 ? 34.084 1.858 -20.126 1.00 63.06 568 ILE A CA 1
ATOM 4540 C C . ILE A 1 568 ? 33.328 3.186 -20.077 1.00 63.06 568 ILE A C 1
ATOM 4542 O O . ILE A 1 568 ? 33.275 3.861 -21.104 1.00 63.06 568 ILE A O 1
ATOM 4546 N N . GLU A 1 569 ? 32.800 3.617 -18.922 1.00 64.94 569 GLU A N 1
ATOM 4547 C CA . GLU A 1 569 ? 31.998 4.851 -18.853 1.00 64.94 569 GLU A CA 1
ATOM 4548 C C . GLU A 1 569 ? 32.825 6.101 -19.181 1.00 64.94 569 GLU A C 1
ATOM 4550 O O . GLU A 1 569 ? 32.302 7.024 -19.803 1.00 64.94 569 GLU A O 1
ATOM 4555 N N . ASN A 1 570 ? 34.123 6.103 -18.854 1.00 66.06 570 ASN A N 1
ATOM 4556 C CA . ASN A 1 570 ? 35.022 7.237 -19.091 1.00 66.06 570 ASN A CA 1
ATOM 4557 C C . ASN A 1 570 ? 35.910 7.089 -20.337 1.00 66.06 570 ASN A C 1
ATOM 4559 O O . ASN A 1 570 ? 36.527 8.068 -20.763 1.00 66.06 570 ASN A O 1
ATOM 4563 N N . SER A 1 571 ? 35.991 5.898 -20.940 1.00 66.69 571 SER A N 1
ATOM 4564 C CA . SER A 1 571 ? 36.819 5.692 -22.132 1.00 66.69 571 SER A CA 1
ATOM 4565 C C . SER A 1 571 ? 36.285 6.467 -23.341 1.00 66.69 571 SER A C 1
ATOM 4567 O O . SER A 1 571 ? 35.088 6.474 -23.639 1.00 66.69 571 SER A O 1
ATOM 4569 N N . ARG A 1 572 ? 37.203 7.096 -24.080 1.00 70.38 572 ARG A N 1
ATOM 4570 C CA . ARG A 1 572 ? 36.963 7.655 -25.424 1.00 70.38 572 ARG A CA 1
ATOM 4571 C C . ARG A 1 572 ? 37.458 6.707 -26.526 1.00 70.38 572 ARG A C 1
ATOM 4573 O O . ARG A 1 572 ? 37.620 7.115 -27.672 1.00 70.38 572 ARG A O 1
ATOM 4580 N N . GLU A 1 573 ? 37.747 5.452 -26.177 1.00 71.31 573 GLU A N 1
ATOM 4581 C CA . GLU A 1 573 ? 38.324 4.477 -27.099 1.00 71.31 573 GLU A CA 1
ATOM 4582 C C . GLU A 1 573 ? 37.296 4.022 -28.138 1.00 71.31 573 GLU A C 1
ATOM 4584 O O . GLU A 1 573 ? 36.219 3.519 -27.809 1.00 71.31 573 GLU A O 1
ATOM 4589 N N . LEU A 1 574 ? 37.649 4.213 -29.411 1.00 63.38 574 LEU A N 1
ATOM 4590 C CA . LEU A 1 574 ? 36.814 3.873 -30.564 1.00 63.38 574 LEU A CA 1
ATOM 4591 C C . LEU A 1 574 ? 36.894 2.390 -30.941 1.00 63.38 574 LEU A C 1
ATOM 4593 O O . LEU A 1 574 ? 35.933 1.860 -31.502 1.00 63.38 574 LEU A O 1
ATOM 4597 N N . ASP A 1 575 ? 38.023 1.742 -30.645 1.00 65.75 575 ASP A N 1
ATOM 4598 C CA . ASP A 1 575 ? 38.235 0.318 -30.896 1.00 65.75 575 ASP A CA 1
ATOM 4599 C C . ASP A 1 575 ? 37.918 -0.485 -29.625 1.00 65.75 575 ASP A C 1
ATOM 4601 O O . ASP A 1 575 ? 38.647 -0.372 -28.635 1.00 65.75 575 ASP A O 1
ATOM 4605 N N . PRO A 1 576 ? 36.862 -1.320 -29.628 1.00 64.94 576 PRO A N 1
ATOM 4606 C CA . PRO A 1 576 ? 36.521 -2.142 -28.473 1.00 64.94 576 PRO A CA 1
ATOM 4607 C C . PRO A 1 576 ? 37.598 -3.186 -28.135 1.00 64.94 576 PRO A C 1
ATOM 4609 O O . PRO A 1 576 ? 37.557 -3.753 -27.048 1.00 64.94 576 PRO A O 1
ATOM 4612 N N . ASN A 1 577 ? 38.550 -3.479 -29.028 1.00 67.94 577 ASN A N 1
ATOM 4613 C CA . ASN A 1 577 ? 39.614 -4.455 -28.768 1.00 67.94 577 ASN A CA 1
ATOM 4614 C C . ASN A 1 577 ? 40.763 -3.896 -27.915 1.00 67.94 577 ASN A C 1
ATOM 4616 O O . ASN A 1 577 ? 41.481 -4.679 -27.293 1.00 67.94 577 ASN A O 1
ATOM 4620 N N . ASN A 1 578 ? 40.929 -2.569 -27.876 1.00 63.00 578 ASN A N 1
ATOM 4621 C CA . ASN A 1 578 ? 41.985 -1.902 -27.105 1.00 63.00 578 ASN A CA 1
ATOM 4622 C C . ASN A 1 578 ? 41.644 -1.784 -25.611 1.00 63.00 578 ASN A C 1
ATOM 4624 O O . ASN A 1 578 ? 42.544 -1.676 -24.778 1.00 63.00 578 ASN A O 1
ATOM 4628 N N . LEU A 1 579 ? 40.367 -1.970 -25.268 1.00 61.47 579 LEU A N 1
ATOM 4629 C CA . LEU A 1 579 ? 39.874 -2.160 -23.908 1.00 61.47 579 LEU A CA 1
ATOM 4630 C C . LEU A 1 579 ? 40.255 -3.576 -23.398 1.00 61.47 579 LEU A C 1
ATOM 4632 O O . LEU A 1 579 ? 39.416 -4.467 -23.257 1.00 61.47 579 LEU A O 1
ATOM 4636 N N . VAL A 1 580 ? 41.551 -3.823 -23.172 1.00 53.06 580 VAL A N 1
ATOM 4637 C CA . VAL A 1 580 ? 42.140 -5.120 -22.758 1.00 53.06 580 VAL A CA 1
ATOM 4638 C C . VAL A 1 580 ? 42.041 -5.274 -21.227 1.00 53.06 580 VAL A C 1
ATOM 4640 O O . VAL A 1 580 ? 42.583 -4.468 -20.484 1.00 53.06 580 VAL A O 1
ATOM 4643 N N . SER A 1 581 ? 41.316 -6.234 -20.639 1.00 50.09 581 SER A N 1
ATOM 4644 C CA . SER A 1 581 ? 41.656 -7.663 -20.480 1.00 50.09 581 SER A CA 1
ATOM 4645 C C . SER A 1 581 ? 40.406 -8.484 -20.091 1.00 50.09 581 SER A C 1
ATOM 4647 O O . SER A 1 581 ? 40.457 -9.408 -19.291 1.00 50.09 581 SER A O 1
ATOM 4649 N N . LEU A 1 582 ? 39.239 -8.167 -20.654 1.00 50.28 582 LEU A N 1
ATOM 4650 C CA . LEU A 1 582 ? 37.958 -8.790 -20.278 1.00 50.28 582 LEU A CA 1
ATOM 4651 C C . LEU A 1 582 ? 37.652 -10.106 -21.017 1.00 50.28 582 LEU A C 1
ATOM 4653 O O . LEU A 1 582 ? 36.493 -10.501 -21.136 1.00 50.28 582 LEU A O 1
ATOM 4657 N N . LYS A 1 583 ? 38.689 -10.830 -21.467 1.00 49.16 583 LYS A N 1
ATOM 4658 C CA . LYS A 1 583 ? 38.559 -12.173 -22.075 1.00 49.16 583 LYS A CA 1
ATOM 4659 C C . LYS A 1 583 ? 37.966 -13.224 -21.120 1.00 49.16 583 LYS A C 1
ATOM 4661 O O . LYS A 1 583 ? 37.687 -14.336 -21.549 1.00 49.16 583 LYS A O 1
ATOM 4666 N N . GLU A 1 584 ? 37.764 -12.882 -19.847 1.00 49.56 584 GLU A N 1
ATOM 4667 C CA . GLU A 1 584 ? 37.152 -13.746 -18.831 1.00 49.56 584 GLU A CA 1
ATOM 4668 C C . GLU A 1 584 ? 35.623 -13.582 -18.699 1.00 49.56 584 GLU A C 1
ATOM 4670 O O . GLU A 1 584 ? 34.997 -14.345 -17.961 1.00 49.56 584 GLU A O 1
ATOM 4675 N N . ILE A 1 585 ? 34.987 -12.632 -19.404 1.00 53.19 585 ILE A N 1
ATOM 4676 C CA . ILE A 1 585 ? 33.524 -12.452 -19.359 1.00 53.19 585 ILE A CA 1
ATOM 4677 C C . ILE A 1 585 ? 32.844 -13.449 -20.312 1.00 53.19 585 ILE A C 1
ATOM 4679 O O . ILE A 1 585 ? 32.346 -13.084 -21.373 1.00 53.19 585 ILE A O 1
ATOM 4683 N N . GLU A 1 586 ? 32.785 -14.726 -19.935 1.00 55.91 586 GLU A N 1
ATOM 4684 C CA . GLU A 1 586 ? 31.922 -15.700 -20.615 1.00 55.91 586 GLU A CA 1
ATOM 4685 C C . GLU A 1 586 ? 30.541 -15.759 -19.942 1.00 55.91 586 GLU A C 1
ATOM 4687 O O . GLU A 1 586 ? 30.406 -16.152 -18.780 1.00 55.91 586 GLU A O 1
ATOM 4692 N N . LEU A 1 587 ? 29.479 -15.428 -20.687 1.00 57.31 587 LEU A N 1
ATOM 4693 C CA . LEU A 1 587 ? 28.116 -15.745 -20.255 1.00 57.31 587 LEU A CA 1
ATOM 4694 C C . LEU A 1 587 ? 27.895 -17.258 -20.366 1.00 57.31 587 LEU A C 1
ATOM 4696 O O . LEU A 1 587 ? 28.176 -17.871 -21.396 1.00 57.31 587 LEU A O 1
ATOM 4700 N N . ARG A 1 588 ? 27.309 -17.874 -19.330 1.00 56.50 588 ARG A N 1
ATOM 4701 C CA . ARG A 1 588 ? 26.784 -19.243 -19.457 1.00 56.50 588 ARG A CA 1
ATOM 4702 C C . ARG A 1 588 ? 25.758 -19.278 -20.591 1.00 56.50 588 ARG A C 1
ATOM 4704 O O . ARG A 1 588 ? 24.876 -18.420 -20.641 1.00 56.50 588 ARG A O 1
ATOM 4711 N N . GLN A 1 589 ? 25.831 -20.300 -21.439 1.00 62.12 589 GLN A N 1
ATOM 4712 C CA . GLN A 1 589 ? 24.936 -20.480 -22.587 1.00 62.12 589 GLN A CA 1
ATOM 4713 C C . GLN A 1 589 ? 23.446 -20.453 -22.185 1.00 62.12 589 GLN A C 1
ATOM 4715 O O . GLN A 1 589 ? 22.625 -19.871 -22.892 1.00 62.12 589 GLN A O 1
ATOM 4720 N N . ASP A 1 590 ? 23.108 -20.964 -21.000 1.00 59.00 590 ASP A N 1
ATOM 4721 C CA . ASP A 1 590 ? 21.745 -20.941 -20.445 1.00 59.00 590 ASP A CA 1
ATOM 4722 C C . ASP A 1 590 ? 21.266 -19.519 -20.095 1.00 59.00 590 ASP A C 1
ATOM 4724 O O . ASP A 1 590 ? 20.113 -19.152 -20.309 1.00 59.00 590 ASP A O 1
ATOM 4728 N N . VAL A 1 591 ? 22.159 -18.675 -19.569 1.00 60.69 591 VAL A N 1
ATOM 4729 C CA . VAL A 1 591 ? 21.844 -17.275 -19.234 1.00 60.69 591 VAL A CA 1
ATOM 4730 C C . VAL A 1 591 ? 21.737 -16.450 -20.510 1.00 60.69 591 VAL A C 1
ATOM 4732 O O . VAL A 1 591 ? 20.833 -15.627 -20.637 1.00 60.69 591 VAL A O 1
ATOM 4735 N N . PHE A 1 592 ? 22.632 -16.699 -21.465 1.00 65.00 592 PHE A N 1
ATOM 4736 C CA . PHE A 1 592 ? 22.624 -16.044 -22.765 1.00 65.00 592 PHE A CA 1
ATOM 4737 C C . PHE A 1 592 ? 21.333 -16.338 -23.540 1.00 65.00 592 PHE A C 1
ATOM 4739 O O . PHE A 1 592 ? 20.662 -15.407 -23.970 1.00 65.00 592 PHE A O 1
ATOM 4746 N N . THR A 1 593 ? 20.932 -17.608 -23.652 1.00 66.44 593 THR A N 1
ATOM 4747 C CA . THR A 1 593 ? 19.673 -18.003 -24.317 1.00 66.44 593 THR A CA 1
ATOM 4748 C C . THR A 1 593 ? 18.446 -17.382 -23.652 1.00 66.44 593 THR A C 1
ATOM 4750 O O . THR A 1 593 ? 17.541 -16.924 -24.342 1.00 66.44 593 THR A O 1
ATOM 4753 N N . THR A 1 594 ? 18.443 -17.281 -22.322 1.00 64.25 594 THR A N 1
ATOM 4754 C CA . THR A 1 594 ? 17.331 -16.678 -21.573 1.00 64.25 594 THR A CA 1
ATOM 4755 C C . THR A 1 594 ? 17.261 -15.155 -21.734 1.00 64.25 594 THR A C 1
ATOM 4757 O O . THR A 1 594 ? 16.171 -14.586 -21.769 1.00 64.25 594 THR A O 1
ATOM 4760 N N . CYS A 1 595 ? 18.411 -14.481 -21.830 1.00 69.31 595 CYS A N 1
ATOM 4761 C CA . CYS A 1 595 ? 18.507 -13.028 -21.995 1.00 69.31 595 CYS A CA 1
ATOM 4762 C C . CYS A 1 595 ? 18.549 -12.569 -23.461 1.00 69.31 595 CYS A C 1
ATOM 4764 O O . CYS A 1 595 ? 18.547 -11.362 -23.699 1.00 69.31 595 CYS A O 1
ATOM 4766 N N . LEU A 1 596 ? 18.578 -13.491 -24.429 1.00 73.44 596 LEU A N 1
ATOM 4767 C CA . LEU A 1 596 ? 18.683 -13.196 -25.860 1.00 73.44 596 LEU A CA 1
ATOM 4768 C C . LEU A 1 596 ? 17.680 -12.132 -26.352 1.00 73.44 596 LEU A C 1
ATOM 4770 O O . LEU A 1 596 ? 18.128 -11.214 -27.031 1.00 73.44 596 LEU A O 1
ATOM 4774 N N . PRO A 1 597 ? 16.392 -12.139 -25.949 1.00 74.00 597 PRO A N 1
ATOM 4775 C CA . PRO A 1 597 ? 15.448 -11.092 -26.356 1.00 74.00 597 PRO A CA 1
ATOM 4776 C C . PRO A 1 597 ? 15.849 -9.694 -25.864 1.00 74.00 597 PRO A C 1
ATOM 4778 O O . PRO A 1 597 ? 15.788 -8.717 -26.604 1.00 74.00 597 PRO A O 1
ATOM 4781 N N . SER A 1 598 ? 16.341 -9.597 -24.626 1.00 75.88 598 SER A N 1
ATOM 4782 C CA . SER A 1 598 ? 16.820 -8.332 -24.060 1.00 75.88 598 SER A CA 1
ATOM 4783 C C . SER A 1 598 ? 18.104 -7.855 -24.746 1.00 75.88 598 SER A C 1
ATOM 4785 O O . SER A 1 598 ? 18.292 -6.658 -24.936 1.00 75.88 598 SER A O 1
ATOM 4787 N N . LEU A 1 599 ? 18.978 -8.784 -25.149 1.00 76.44 599 LEU A N 1
ATOM 4788 C CA . LEU A 1 599 ? 20.194 -8.493 -25.917 1.00 76.44 599 LEU A CA 1
ATOM 4789 C C . LEU A 1 599 ? 19.864 -7.997 -27.335 1.00 76.44 599 LEU A C 1
ATOM 4791 O O . LEU A 1 599 ? 20.449 -7.019 -27.804 1.00 76.44 599 LEU A O 1
ATOM 4795 N N . GLU A 1 600 ? 18.911 -8.649 -28.002 1.00 76.25 600 GLU A N 1
ATOM 4796 C CA . GLU A 1 600 ? 18.387 -8.244 -29.309 1.00 76.25 600 GLU A CA 1
ATOM 4797 C C . GLU A 1 600 ? 17.781 -6.843 -29.250 1.00 76.25 600 GLU A C 1
ATOM 4799 O O . GLU A 1 600 ? 18.115 -5.998 -30.080 1.00 76.25 600 GLU A O 1
ATOM 4804 N N . PHE A 1 601 ? 16.975 -6.565 -28.224 1.00 79.75 601 PHE A N 1
ATOM 4805 C CA . PHE A 1 601 ? 16.391 -5.246 -28.013 1.00 79.75 601 PHE A CA 1
ATOM 4806 C C . PHE A 1 601 ? 17.449 -4.152 -27.845 1.00 79.75 601 PHE A C 1
ATOM 4808 O O . PHE A 1 601 ? 17.320 -3.087 -28.441 1.00 79.75 601 PHE A O 1
ATOM 4815 N N . VAL A 1 602 ? 18.515 -4.399 -27.075 1.00 82.56 602 VAL A N 1
ATOM 4816 C CA . VAL A 1 602 ? 19.623 -3.437 -26.912 1.00 82.56 602 VAL A CA 1
ATOM 4817 C C . VAL A 1 602 ? 20.256 -3.100 -28.268 1.00 82.56 602 VAL A C 1
ATOM 4819 O O . VAL A 1 602 ? 20.508 -1.930 -28.556 1.00 82.56 602 VAL A O 1
ATOM 4822 N N . CYS A 1 603 ? 20.464 -4.101 -29.128 1.00 81.00 603 CYS A N 1
ATOM 4823 C CA . CYS A 1 603 ? 21.002 -3.890 -30.475 1.00 81.00 603 CYS A CA 1
ATOM 4824 C C . CYS A 1 603 ? 20.018 -3.119 -31.368 1.00 81.00 603 CYS A C 1
ATOM 4826 O O . CYS A 1 603 ? 20.412 -2.182 -32.062 1.00 81.00 603 CYS A O 1
ATOM 4828 N N . GLN A 1 604 ? 18.734 -3.477 -31.325 1.00 79.06 604 GLN A N 1
ATOM 4829 C CA . GLN A 1 604 ? 17.679 -2.815 -32.090 1.00 79.06 604 GLN A CA 1
ATOM 4830 C C . GLN A 1 604 ? 17.507 -1.350 -31.678 1.00 79.06 604 GLN A C 1
ATOM 4832 O O . GLN A 1 604 ? 17.384 -0.483 -32.540 1.00 79.06 604 GLN A O 1
ATOM 4837 N N . LEU A 1 605 ? 17.558 -1.057 -30.377 1.00 82.62 605 LEU A N 1
ATOM 4838 C CA . LEU A 1 605 ? 17.487 0.302 -29.852 1.00 82.62 605 LEU A CA 1
ATOM 4839 C C . LEU A 1 605 ? 18.679 1.146 -30.319 1.00 82.62 605 LEU A C 1
ATOM 4841 O O . LEU A 1 605 ? 18.485 2.295 -30.701 1.00 82.62 605 LEU A O 1
ATOM 4845 N N . ALA A 1 606 ? 19.893 0.585 -30.353 1.00 84.56 606 ALA A N 1
ATOM 4846 C CA . ALA A 1 606 ? 21.066 1.287 -30.881 1.00 84.56 606 ALA A CA 1
ATOM 4847 C C . ALA A 1 606 ? 20.915 1.660 -32.360 1.00 84.56 606 ALA A C 1
ATOM 4849 O O . ALA A 1 606 ? 21.199 2.793 -32.745 1.00 84.56 606 ALA A O 1
ATOM 4850 N N . ILE A 1 607 ? 20.410 0.737 -33.178 1.00 80.44 607 ILE A N 1
ATOM 4851 C CA . ILE A 1 607 ? 20.164 0.998 -34.600 1.00 80.44 607 ILE A CA 1
ATOM 4852 C C . ILE A 1 607 ? 19.028 2.019 -34.781 1.00 80.44 607 ILE A C 1
ATOM 4854 O O . ILE A 1 607 ? 19.119 2.894 -35.641 1.00 80.44 607 ILE A O 1
ATOM 4858 N N . GLN A 1 608 ? 17.991 1.973 -33.941 1.00 78.94 608 GLN A N 1
ATOM 4859 C CA . GLN A 1 608 ? 16.914 2.963 -33.973 1.00 78.94 608 GLN A CA 1
ATOM 4860 C C . GLN A 1 608 ? 17.406 4.369 -33.602 1.00 78.94 608 GLN A C 1
ATOM 4862 O O . GLN A 1 608 ? 17.002 5.344 -34.230 1.00 78.94 608 GLN A O 1
ATOM 4867 N N . VAL A 1 609 ? 18.305 4.486 -32.623 1.00 81.94 609 VAL A N 1
ATOM 4868 C CA . VAL A 1 609 ? 18.944 5.763 -32.274 1.00 81.94 609 VAL A CA 1
ATOM 4869 C C . VAL A 1 609 ? 19.690 6.342 -33.477 1.00 81.94 609 VAL A C 1
ATOM 4871 O O . VAL A 1 609 ? 19.574 7.535 -33.753 1.00 81.94 609 VAL A O 1
ATOM 4874 N N . PHE A 1 610 ? 20.406 5.507 -34.234 1.00 83.44 610 PHE A N 1
ATOM 4875 C CA . PHE A 1 610 ? 21.075 5.936 -35.464 1.00 83.44 610 PHE A CA 1
ATOM 4876 C C . PHE A 1 610 ? 20.090 6.430 -36.525 1.00 83.44 610 PHE A C 1
ATOM 4878 O O . PHE A 1 610 ? 20.351 7.450 -37.157 1.00 83.44 610 PHE A O 1
ATOM 4885 N N . PHE A 1 611 ? 18.947 5.761 -36.686 1.00 77.94 611 PHE A N 1
ATOM 4886 C CA . PHE A 1 611 ? 17.885 6.201 -37.593 1.00 77.94 611 PHE A CA 1
ATOM 4887 C C . PHE A 1 611 ? 17.319 7.571 -37.218 1.00 77.94 611 PHE A C 1
ATOM 4889 O O . PHE A 1 611 ? 17.182 8.436 -38.082 1.00 77.94 611 PHE A O 1
ATOM 4896 N N . GLU A 1 612 ? 17.001 7.779 -35.938 1.00 76.38 612 GLU A N 1
ATOM 4897 C CA . GLU A 1 612 ? 16.436 9.043 -35.455 1.00 76.38 612 GLU A CA 1
ATOM 4898 C C . GLU A 1 612 ? 17.403 10.210 -35.654 1.00 76.38 612 GLU A C 1
ATOM 4900 O O . GLU A 1 612 ? 16.987 11.283 -36.095 1.00 76.38 612 GLU A O 1
ATOM 4905 N N . VAL A 1 613 ? 18.692 9.990 -35.376 1.00 79.50 613 VAL A N 1
ATOM 4906 C CA . VAL A 1 613 ? 19.734 11.00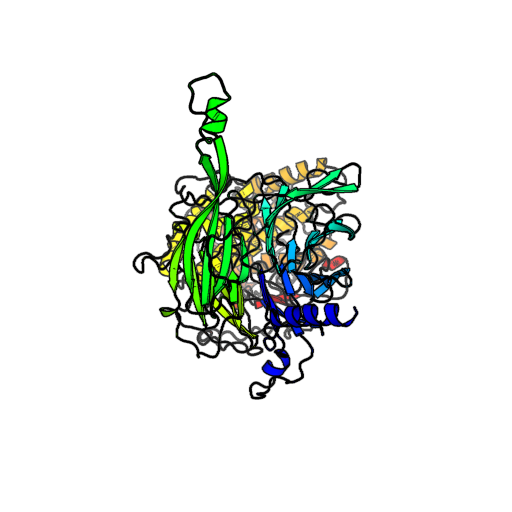3 -35.576 1.00 79.50 613 VAL A CA 1
ATOM 4907 C C . VAL A 1 613 ? 19.964 11.270 -37.065 1.00 79.50 613 VAL A C 1
ATOM 4909 O O . VAL A 1 613 ? 20.071 12.427 -37.455 1.00 79.50 613 VAL A O 1
ATOM 4912 N N . ALA A 1 614 ? 20.002 10.232 -37.906 1.00 77.69 614 ALA A N 1
ATOM 4913 C CA . ALA A 1 614 ? 20.257 10.377 -39.340 1.00 77.69 614 ALA A CA 1
ATOM 4914 C C . ALA A 1 614 ? 19.107 11.053 -40.104 1.00 77.69 614 ALA A C 1
ATOM 4916 O O . ALA A 1 614 ? 19.362 11.815 -41.031 1.00 77.69 614 ALA A O 1
ATOM 4917 N N . ASN A 1 615 ? 17.853 10.803 -39.717 1.00 71.12 615 ASN A N 1
ATOM 4918 C CA . ASN A 1 615 ? 16.678 11.339 -40.415 1.00 71.12 615 ASN A CA 1
ATOM 4919 C C . ASN A 1 615 ? 16.085 12.597 -39.770 1.00 71.12 615 ASN A C 1
ATOM 4921 O O . ASN A 1 615 ? 15.035 13.061 -40.216 1.00 71.12 615 ASN A O 1
ATOM 4925 N N . MET A 1 616 ? 16.713 13.133 -38.714 1.00 63.38 616 MET A N 1
ATOM 4926 C CA . MET A 1 616 ? 16.237 14.307 -37.960 1.00 63.38 616 MET A CA 1
ATOM 4927 C C . MET A 1 616 ? 14.760 14.201 -37.541 1.00 63.38 616 MET A C 1
ATOM 4929 O O . MET A 1 616 ? 14.046 15.195 -37.393 1.00 63.38 616 MET A O 1
ATOM 4933 N N . SER A 1 617 ? 14.279 12.973 -37.369 1.00 58.88 617 SER A N 1
ATOM 4934 C CA . SER A 1 617 ? 12.869 12.683 -37.179 1.00 58.88 617 SER A CA 1
ATOM 4935 C C . SER A 1 617 ? 12.574 12.450 -35.702 1.00 58.88 617 SER A C 1
ATOM 4937 O O . SER A 1 617 ? 13.046 11.474 -35.123 1.00 58.88 617 SER A O 1
ATOM 4939 N N . ASN A 1 618 ? 11.748 13.304 -35.097 1.00 55.06 618 ASN A N 1
ATOM 4940 C CA . ASN A 1 618 ? 11.302 13.157 -33.706 1.00 55.06 618 ASN A CA 1
ATOM 4941 C C . ASN A 1 618 ? 10.072 12.237 -33.617 1.00 55.06 618 ASN A C 1
ATOM 4943 O O . ASN A 1 618 ? 9.023 12.670 -33.141 1.00 55.06 618 ASN A O 1
ATOM 4947 N N . TYR A 1 619 ? 10.158 11.002 -34.128 1.00 52.66 619 TYR A N 1
ATOM 4948 C CA . TYR A 1 619 ? 8.978 10.134 -34.207 1.00 52.66 619 TYR A CA 1
ATOM 4949 C C . TYR A 1 619 ? 8.402 9.825 -32.820 1.00 52.66 619 TYR A C 1
ATOM 4951 O O . TYR A 1 619 ? 7.212 10.058 -32.632 1.00 52.66 619 TYR A O 1
ATOM 4959 N N . LEU A 1 620 ? 9.201 9.356 -31.845 1.00 51.38 620 LEU A N 1
ATOM 4960 C CA . LEU A 1 620 ? 8.686 9.023 -30.501 1.00 51.38 620 LEU A CA 1
ATOM 4961 C C . LEU A 1 620 ? 9.701 9.134 -29.338 1.00 51.38 620 LEU A C 1
ATOM 4963 O O . LEU A 1 620 ? 9.259 9.251 -28.196 1.00 51.38 620 LEU A O 1
ATOM 4967 N N . VAL A 1 621 ? 11.020 9.109 -29.575 1.00 61.88 621 VAL A N 1
ATOM 4968 C CA . VAL A 1 621 ? 12.057 8.988 -28.526 1.00 61.88 621 VAL A CA 1
ATOM 4969 C C . VAL A 1 621 ? 13.175 10.019 -28.779 1.00 61.88 621 VAL A C 1
ATOM 4971 O O . VAL A 1 621 ? 13.556 10.275 -29.914 1.00 61.88 621 VAL A O 1
ATOM 4974 N N . SER A 1 622 ? 13.679 10.682 -27.735 1.00 72.19 622 SER A N 1
ATOM 4975 C CA . SER A 1 622 ? 14.820 11.615 -27.790 1.00 72.19 622 SER A CA 1
ATOM 4976 C C . SER A 1 622 ? 16.023 11.150 -26.960 1.00 72.19 622 SER A C 1
ATOM 4978 O O . SER A 1 622 ? 16.891 11.943 -26.589 1.00 72.19 622 SER A O 1
ATOM 4980 N N . ILE A 1 623 ? 16.128 9.836 -26.733 1.00 77.69 623 ILE A N 1
ATOM 4981 C CA . ILE A 1 623 ? 17.209 9.187 -25.976 1.00 77.69 623 ILE A CA 1
ATOM 4982 C C . ILE A 1 623 ? 18.614 9.516 -26.508 1.00 77.69 623 ILE A C 1
ATOM 4984 O O . ILE A 1 623 ? 19.564 9.576 -25.731 1.00 77.69 623 ILE A O 1
ATOM 4988 N N . HIS A 1 624 ? 18.743 9.813 -27.807 1.00 78.81 624 HIS A N 1
ATOM 4989 C CA . HIS A 1 624 ? 19.996 10.229 -28.445 1.00 78.81 624 HIS A CA 1
ATOM 4990 C C . HIS A 1 624 ? 20.577 11.536 -27.878 1.00 78.81 624 HIS A C 1
ATOM 4992 O O . HIS A 1 624 ? 21.749 11.833 -28.100 1.00 78.81 624 HIS A O 1
ATOM 4998 N N . ARG A 1 625 ? 19.776 12.332 -27.160 1.00 79.56 625 ARG A N 1
ATOM 4999 C CA . ARG A 1 625 ? 20.217 13.570 -26.498 1.00 79.56 625 ARG A CA 1
ATOM 5000 C C . ARG A 1 625 ? 20.775 13.327 -25.099 1.00 79.56 625 ARG A C 1
ATOM 5002 O O . ARG A 1 625 ? 21.436 14.206 -24.560 1.00 79.56 625 ARG A O 1
ATOM 5009 N N . ASN A 1 626 ? 20.505 12.167 -24.500 1.00 81.25 626 ASN A N 1
ATOM 5010 C CA . ASN A 1 626 ? 20.919 11.854 -23.139 1.00 81.25 626 ASN A CA 1
ATOM 5011 C C . ASN A 1 626 ? 22.270 11.107 -23.148 1.00 81.25 626 ASN A C 1
ATOM 5013 O O . ASN A 1 626 ? 22.308 9.909 -23.457 1.00 81.25 626 ASN A O 1
ATOM 5017 N N . PRO A 1 627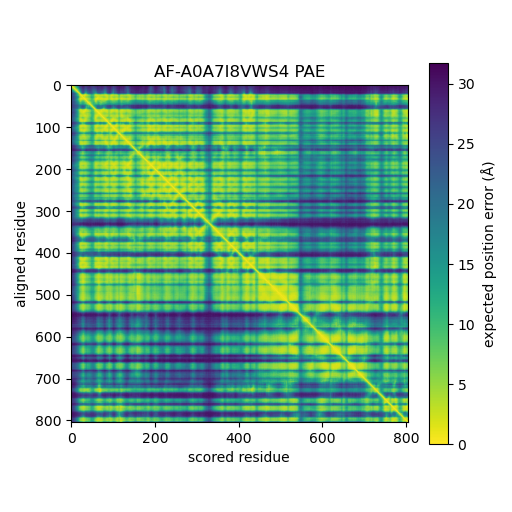 ? 23.387 11.762 -22.771 1.00 81.75 627 PRO A N 1
ATOM 5018 C CA . PRO A 1 627 ? 24.704 11.129 -22.781 1.00 81.75 627 PRO A CA 1
ATOM 5019 C C . PRO A 1 627 ? 24.806 9.966 -21.782 1.00 81.75 627 PRO A C 1
ATOM 5021 O O . PRO A 1 627 ? 25.543 9.013 -22.027 1.00 81.75 627 PRO A O 1
ATOM 5024 N N . GLY A 1 628 ? 24.044 9.991 -20.683 1.00 82.50 628 GLY A N 1
ATOM 5025 C CA . GLY A 1 628 ? 24.008 8.898 -19.709 1.00 82.50 628 GLY A CA 1
ATOM 5026 C C . GLY A 1 628 ? 23.366 7.631 -20.278 1.00 82.50 628 GLY A C 1
ATOM 5027 O O . GLY A 1 628 ? 23.903 6.534 -20.115 1.00 82.50 628 GLY A O 1
ATOM 5028 N N . ALA A 1 629 ? 22.256 7.774 -21.007 1.00 83.25 629 ALA A N 1
ATOM 5029 C CA . ALA A 1 629 ? 21.592 6.653 -21.672 1.00 83.25 629 ALA A CA 1
ATOM 5030 C C . ALA A 1 629 ? 22.456 6.059 -22.800 1.00 83.25 629 ALA A C 1
ATOM 5032 O O . ALA A 1 629 ? 22.593 4.837 -22.886 1.00 83.25 629 ALA A O 1
ATOM 5033 N N . LEU A 1 630 ? 23.104 6.912 -23.606 1.00 86.12 630 LEU A N 1
ATOM 5034 C CA . LEU A 1 630 ? 24.064 6.487 -24.633 1.00 86.12 630 LEU A CA 1
ATOM 5035 C C . LEU A 1 630 ? 25.264 5.747 -24.031 1.00 86.12 630 LEU A C 1
ATOM 5037 O O . LEU A 1 630 ? 25.691 4.732 -24.578 1.00 86.12 630 LEU A O 1
ATOM 5041 N N . CYS A 1 631 ? 25.771 6.207 -22.883 1.00 84.31 631 CYS A N 1
ATOM 5042 C CA . CYS A 1 631 ? 26.847 5.527 -22.169 1.00 84.31 631 CYS A CA 1
ATOM 5043 C C . CYS A 1 631 ? 26.429 4.110 -21.751 1.00 84.31 631 CYS A C 1
ATOM 5045 O O . CYS A 1 631 ? 27.120 3.146 -22.073 1.00 84.31 631 CYS A O 1
ATOM 5047 N N . LYS A 1 632 ? 25.253 3.955 -21.125 1.00 82.25 632 LYS A N 1
ATOM 5048 C CA . LYS A 1 632 ? 24.711 2.640 -20.730 1.00 82.25 632 LYS A CA 1
ATOM 5049 C C . LYS A 1 632 ? 24.520 1.718 -21.935 1.00 82.25 632 LYS A C 1
ATOM 5051 O O . LYS A 1 632 ? 24.862 0.539 -21.866 1.00 82.25 632 LYS A O 1
ATOM 5056 N N . LEU A 1 633 ? 24.005 2.253 -23.042 1.00 86.06 633 LEU A N 1
ATOM 5057 C CA . LEU A 1 633 ? 23.814 1.516 -24.290 1.00 86.06 633 LEU A CA 1
ATOM 5058 C C . LEU A 1 633 ? 25.153 1.028 -24.865 1.00 86.06 633 LEU A C 1
ATOM 5060 O O . LEU A 1 633 ? 25.286 -0.148 -25.200 1.00 86.06 633 LEU A O 1
ATOM 5064 N N . ARG A 1 634 ? 26.165 1.902 -24.896 1.00 84.38 634 ARG A N 1
ATOM 5065 C CA . ARG A 1 634 ? 27.540 1.573 -25.293 1.00 84.38 634 ARG A CA 1
ATOM 5066 C C . ARG A 1 634 ? 28.142 0.480 -24.405 1.00 84.38 634 ARG A C 1
ATOM 5068 O O . ARG A 1 634 ? 28.674 -0.499 -24.929 1.00 84.38 634 ARG A O 1
ATOM 5075 N N . CYS A 1 635 ? 28.028 0.617 -23.083 1.00 79.06 635 CYS A N 1
ATOM 5076 C CA . CYS A 1 635 ? 28.529 -0.368 -22.123 1.00 79.06 635 CYS A CA 1
ATOM 5077 C C . CYS A 1 635 ? 27.858 -1.732 -22.314 1.00 79.06 635 CYS A C 1
ATOM 5079 O O . CYS A 1 635 ? 28.533 -2.760 -22.300 1.00 79.06 635 CYS A O 1
ATOM 5081 N N . LEU A 1 636 ? 26.542 -1.752 -22.543 1.00 80.00 636 LEU A N 1
ATOM 5082 C CA . LEU A 1 636 ? 25.820 -2.982 -22.838 1.00 80.00 636 LEU A CA 1
ATOM 5083 C C . LEU A 1 636 ? 26.337 -3.617 -24.128 1.00 80.00 636 LEU A C 1
ATOM 5085 O O . LEU A 1 636 ? 26.795 -4.748 -24.059 1.00 80.00 636 LEU A O 1
ATOM 5089 N N . ILE A 1 637 ? 26.369 -2.906 -25.261 1.00 80.88 637 ILE A N 1
ATOM 5090 C CA . ILE A 1 637 ? 26.878 -3.441 -26.543 1.00 80.88 637 ILE A CA 1
ATOM 5091 C C . ILE A 1 637 ? 28.286 -4.034 -26.397 1.00 80.88 637 ILE A C 1
ATOM 5093 O O . ILE A 1 637 ? 28.554 -5.117 -26.923 1.00 80.88 637 ILE A O 1
ATOM 5097 N N . PHE A 1 638 ? 29.162 -3.378 -25.633 1.00 78.06 638 PHE A N 1
ATOM 5098 C CA . PHE A 1 638 ? 30.493 -3.898 -25.329 1.00 78.06 638 PHE A CA 1
ATOM 5099 C C . PHE A 1 638 ? 30.446 -5.235 -24.572 1.00 78.06 638 PHE A C 1
ATOM 5101 O O . PHE A 1 638 ? 31.132 -6.188 -24.947 1.00 78.06 638 PHE A O 1
ATOM 5108 N N . VAL A 1 639 ? 29.613 -5.340 -23.531 1.00 73.94 639 VAL A N 1
ATOM 5109 C CA . VAL A 1 639 ? 29.415 -6.591 -22.779 1.00 73.94 639 VAL A CA 1
ATOM 5110 C C . VAL A 1 639 ? 28.814 -7.681 -23.672 1.00 73.94 639 VAL A C 1
ATOM 5112 O O . VAL A 1 639 ? 29.263 -8.825 -23.613 1.00 73.94 639 VAL A O 1
ATOM 5115 N N . ILE A 1 640 ? 27.849 -7.351 -24.538 1.00 75.06 640 ILE A N 1
ATOM 5116 C CA . ILE A 1 640 ? 27.233 -8.302 -25.480 1.00 75.06 640 ILE A CA 1
ATOM 5117 C C . ILE A 1 640 ? 28.292 -8.867 -26.431 1.00 75.06 640 ILE A C 1
ATOM 5119 O O . ILE A 1 640 ? 28.430 -10.083 -26.538 1.00 75.06 640 ILE A O 1
ATOM 5123 N N . ARG A 1 641 ? 29.082 -8.001 -27.075 1.00 75.12 641 ARG A N 1
ATOM 5124 C CA . ARG A 1 641 ? 30.124 -8.407 -28.030 1.00 75.12 641 ARG A CA 1
ATOM 5125 C C . ARG A 1 641 ? 31.149 -9.352 -27.406 1.00 75.12 641 ARG A C 1
ATOM 5127 O O . ARG A 1 641 ? 31.489 -10.357 -28.018 1.00 75.12 641 ARG A O 1
ATOM 5134 N N . ASN A 1 642 ? 31.623 -9.041 -26.200 1.00 69.88 642 ASN A N 1
ATOM 5135 C CA . ASN A 1 642 ? 32.673 -9.824 -25.539 1.00 69.88 642 ASN A CA 1
ATOM 5136 C C . ASN A 1 642 ? 32.163 -11.118 -24.888 1.00 69.88 642 ASN A C 1
ATOM 5138 O O . ASN A 1 642 ? 32.954 -12.022 -24.639 1.00 69.88 642 ASN A O 1
ATOM 5142 N N . SER A 1 643 ? 30.857 -11.225 -24.628 1.00 64.81 643 SER A N 1
ATOM 5143 C CA . SER A 1 643 ? 30.255 -12.410 -24.004 1.00 64.81 643 SER A CA 1
ATOM 5144 C C . SER A 1 643 ? 29.757 -13.464 -24.996 1.00 64.81 643 SER A C 1
ATOM 5146 O O . SER A 1 643 ? 29.494 -14.605 -24.606 1.00 64.81 643 SER A O 1
ATOM 5148 N N . ILE A 1 644 ? 29.644 -13.109 -26.278 1.00 62.75 644 ILE A N 1
ATOM 5149 C CA . ILE A 1 644 ? 29.295 -14.022 -27.365 1.00 62.75 644 ILE A CA 1
ATOM 5150 C C . ILE A 1 644 ? 30.549 -14.803 -27.787 1.00 62.75 644 ILE A C 1
ATOM 5152 O O . ILE A 1 644 ? 31.506 -14.231 -28.305 1.00 62.75 644 ILE A O 1
ATOM 5156 N N . LYS A 1 645 ? 30.542 -16.137 -27.633 1.00 57.09 645 LYS A N 1
ATOM 5157 C CA . LYS A 1 645 ? 31.516 -16.992 -28.339 1.00 57.09 645 LYS A CA 1
ATOM 5158 C C . LYS A 1 645 ? 31.335 -16.780 -29.838 1.00 57.09 645 LYS A C 1
ATOM 5160 O O . LYS A 1 645 ? 30.196 -16.724 -30.293 1.00 57.09 645 LYS A O 1
ATOM 5165 N N . SER A 1 646 ? 32.440 -16.728 -30.582 1.00 51.47 646 SER A N 1
ATOM 5166 C CA . SER A 1 646 ? 32.589 -16.326 -31.996 1.00 51.47 646 SER A CA 1
ATOM 5167 C C . SER A 1 646 ? 31.629 -16.934 -33.042 1.00 51.47 646 SER A C 1
ATOM 5169 O O . SER A 1 646 ? 31.758 -16.622 -34.218 1.00 51.47 646 SER A O 1
ATOM 5171 N N . ASN A 1 647 ? 30.672 -17.784 -32.652 1.00 47.25 647 ASN A N 1
ATOM 5172 C CA . ASN A 1 647 ? 29.741 -18.493 -33.526 1.00 47.25 647 ASN A CA 1
ATOM 5173 C C . ASN A 1 647 ? 28.245 -18.203 -33.246 1.00 47.25 647 ASN A C 1
ATOM 5175 O O . ASN A 1 647 ? 27.401 -18.834 -33.881 1.00 47.25 647 ASN A O 1
ATOM 5179 N N . PHE A 1 648 ? 27.873 -17.312 -32.312 1.00 53.25 648 PHE A N 1
ATOM 5180 C CA . PHE A 1 648 ? 26.453 -17.044 -32.007 1.00 53.25 648 PHE A CA 1
ATOM 5181 C C . PHE A 1 648 ? 26.087 -15.554 -32.045 1.00 53.25 648 PHE A C 1
ATOM 5183 O O . PHE A 1 648 ? 25.927 -14.903 -31.019 1.00 53.25 648 PHE A O 1
ATOM 5190 N N . GLU A 1 649 ? 25.888 -15.009 -33.243 1.00 57.94 649 GLU A N 1
ATOM 5191 C CA . GLU A 1 649 ? 25.333 -13.661 -33.390 1.00 57.94 649 GLU A CA 1
ATOM 5192 C C . GLU A 1 649 ? 23.813 -13.641 -33.130 1.00 57.94 649 GLU A C 1
ATOM 5194 O O . GLU A 1 649 ? 23.113 -14.601 -33.503 1.00 57.94 649 GLU A O 1
ATOM 5199 N N . PRO A 1 650 ? 23.279 -12.556 -32.530 1.00 59.91 650 PRO A N 1
ATOM 5200 C CA . PRO A 1 650 ? 21.850 -12.279 -32.482 1.00 59.91 650 PRO A CA 1
ATOM 5201 C C . PRO A 1 650 ? 21.193 -12.435 -33.871 1.00 59.91 650 PRO A C 1
ATOM 5203 O O . PRO A 1 650 ? 21.739 -11.946 -34.860 1.00 59.91 650 PRO A O 1
ATOM 5206 N N . PRO A 1 651 ? 20.019 -13.080 -33.979 1.00 61.34 651 PRO A N 1
ATOM 5207 C CA . PRO A 1 651 ? 19.255 -13.269 -35.217 1.00 61.34 651 PRO A CA 1
ATOM 5208 C C . PRO A 1 651 ? 19.098 -12.019 -36.097 1.00 61.34 651 PRO A C 1
ATOM 5210 O O . PRO A 1 651 ? 19.150 -12.135 -37.321 1.00 61.34 651 PRO A O 1
ATOM 5213 N N . LEU A 1 652 ? 18.943 -10.836 -35.489 1.00 60.56 652 LEU A N 1
ATOM 5214 C CA . LEU A 1 652 ? 18.882 -9.543 -36.187 1.00 60.56 652 LEU A CA 1
ATOM 5215 C C . LEU A 1 652 ? 20.157 -9.247 -36.991 1.00 60.56 652 LEU A C 1
ATOM 5217 O O . LEU A 1 652 ? 20.079 -8.732 -38.104 1.00 60.56 652 LEU A O 1
ATOM 5221 N N . LEU A 1 653 ? 21.321 -9.623 -36.458 1.00 57.53 653 LEU A N 1
ATOM 5222 C CA . LEU A 1 653 ? 22.613 -9.418 -37.106 1.00 57.53 653 LEU A CA 1
ATOM 5223 C C . LEU A 1 653 ? 22.877 -10.469 -38.194 1.00 57.53 653 LEU A C 1
ATOM 5225 O O . LEU A 1 653 ? 23.458 -10.138 -39.220 1.00 57.53 653 LEU A O 1
ATOM 5229 N N . ARG A 1 654 ? 22.318 -11.683 -38.075 1.00 56.44 654 ARG A N 1
ATOM 5230 C CA . ARG A 1 654 ? 22.483 -12.753 -39.083 1.00 56.44 654 ARG A CA 1
ATOM 5231 C C . ARG A 1 654 ? 21.937 -12.399 -40.470 1.00 56.44 654 ARG A C 1
ATOM 5233 O O . ARG A 1 654 ? 22.423 -12.934 -41.460 1.00 56.44 654 ARG A O 1
ATOM 5240 N N . LYS A 1 655 ? 20.922 -11.529 -40.562 1.00 50.41 655 LYS A N 1
ATOM 5241 C CA . LYS A 1 655 ? 20.297 -11.146 -41.845 1.00 50.41 655 LYS A CA 1
ATOM 5242 C C . LYS A 1 655 ? 21.081 -10.082 -42.627 1.00 50.41 655 LYS A C 1
ATOM 5244 O O . LYS A 1 655 ? 20.894 -9.998 -43.835 1.00 50.41 655 LYS A O 1
ATOM 5249 N N . GLY A 1 656 ? 21.956 -9.314 -41.970 1.00 48.72 656 GLY A N 1
ATOM 5250 C CA . GLY A 1 656 ? 22.810 -8.301 -42.614 1.00 48.72 656 GLY A CA 1
ATOM 5251 C C . GLY A 1 656 ? 24.216 -8.801 -42.982 1.00 48.72 656 GLY A C 1
ATOM 5252 O O . GLY A 1 656 ? 24.974 -8.102 -43.653 1.00 48.72 656 GLY A O 1
ATOM 5253 N N . VAL A 1 657 ? 24.586 -10.011 -42.551 1.00 49.22 657 VAL A N 1
ATOM 5254 C CA . VAL A 1 657 ? 25.959 -10.535 -42.625 1.00 49.22 657 VAL A CA 1
ATOM 5255 C C . VAL A 1 657 ? 26.136 -11.424 -43.857 1.00 49.22 657 VAL A C 1
ATOM 5257 O O . VAL A 1 657 ? 26.170 -12.648 -43.785 1.00 49.22 657 VAL A O 1
ATOM 5260 N N . GLN A 1 658 ? 26.297 -10.792 -45.019 1.00 48.94 658 GLN A N 1
ATOM 5261 C CA . GLN A 1 658 ? 27.143 -11.369 -46.074 1.00 48.94 658 GLN A CA 1
ATOM 5262 C C . GLN A 1 658 ? 28.435 -10.569 -46.305 1.00 48.94 658 GLN A C 1
ATOM 5264 O O . GLN A 1 658 ? 29.329 -11.067 -46.982 1.00 48.94 658 GLN A O 1
ATOM 5269 N N . THR A 1 659 ? 28.602 -9.375 -45.713 1.00 49.19 659 THR A N 1
ATOM 5270 C CA . THR A 1 659 ? 29.706 -8.471 -46.100 1.00 49.19 659 THR A CA 1
ATOM 5271 C C . THR A 1 659 ? 30.548 -7.847 -44.975 1.00 49.19 659 THR A C 1
ATOM 5273 O O . THR A 1 659 ? 31.604 -7.308 -45.297 1.00 49.19 659 THR A O 1
ATOM 5276 N N . GLN A 1 660 ? 30.213 -7.940 -43.676 1.00 51.75 660 GLN A N 1
ATOM 5277 C CA . GLN A 1 660 ? 31.067 -7.382 -42.597 1.00 51.75 660 GLN A CA 1
ATOM 5278 C C . GLN A 1 660 ? 31.236 -8.332 -41.399 1.00 51.75 660 GLN A C 1
ATOM 5280 O O . GLN A 1 660 ? 30.258 -8.828 -40.856 1.00 51.75 660 GLN A O 1
ATOM 5285 N N . ARG A 1 661 ? 32.494 -8.579 -40.995 1.00 54.69 661 ARG A N 1
ATOM 5286 C CA . ARG A 1 661 ? 32.910 -9.592 -39.998 1.00 54.69 661 ARG A CA 1
ATOM 5287 C C . ARG A 1 661 ? 32.770 -9.176 -38.514 1.00 54.69 661 ARG A C 1
ATOM 5289 O O . ARG A 1 661 ? 33.095 -9.988 -37.660 1.00 54.69 661 ARG A O 1
ATOM 5296 N N . ASP A 1 662 ? 32.321 -7.955 -38.188 1.00 68.75 662 ASP A N 1
ATOM 5297 C CA . ASP A 1 662 ? 32.103 -7.504 -36.792 1.00 68.75 662 ASP A CA 1
ATOM 5298 C C . ASP A 1 662 ? 31.065 -6.360 -36.699 1.00 68.75 662 ASP A C 1
ATOM 5300 O O . ASP A 1 662 ? 31.403 -5.179 -36.569 1.00 68.75 662 ASP A O 1
ATOM 5304 N N . GLY A 1 663 ? 29.774 -6.696 -36.806 1.00 73.56 663 GLY A N 1
ATOM 5305 C CA . GLY A 1 663 ? 28.685 -5.707 -36.753 1.00 73.56 663 GLY A CA 1
ATOM 5306 C C . GLY A 1 663 ? 28.548 -5.006 -35.393 1.00 73.56 663 GLY A C 1
ATOM 5307 O O . GLY A 1 663 ? 28.303 -3.800 -35.338 1.00 73.56 663 GLY A O 1
ATOM 5308 N N . LEU A 1 664 ? 28.764 -5.731 -34.289 1.00 76.62 664 LEU A N 1
ATOM 5309 C CA . LEU A 1 664 ? 28.685 -5.180 -32.929 1.00 76.62 664 LEU A CA 1
ATOM 5310 C C . LEU A 1 664 ? 29.827 -4.203 -32.631 1.00 76.62 664 LEU A C 1
ATOM 5312 O O . LEU A 1 664 ? 29.594 -3.177 -31.990 1.00 76.62 664 LEU A O 1
ATOM 5316 N N . GLY A 1 665 ? 31.041 -4.483 -33.118 1.00 78.56 665 GLY A N 1
ATOM 5317 C CA . GLY A 1 665 ? 32.170 -3.559 -33.007 1.00 78.56 665 GLY A CA 1
ATOM 5318 C C . GLY A 1 665 ? 31.896 -2.235 -33.717 1.00 78.56 665 GLY A C 1
ATOM 5319 O O . GLY A 1 665 ? 32.112 -1.170 -33.141 1.00 78.56 665 GLY A O 1
ATOM 5320 N N . ARG A 1 666 ? 31.309 -2.281 -34.921 1.00 79.12 666 ARG A N 1
ATOM 5321 C CA . ARG A 1 666 ? 30.943 -1.065 -35.663 1.00 79.12 666 ARG A CA 1
ATOM 5322 C C . ARG A 1 666 ? 29.852 -0.252 -34.958 1.00 79.12 666 ARG A C 1
ATOM 5324 O O . ARG A 1 666 ? 29.963 0.972 -34.889 1.00 79.12 666 ARG A O 1
ATOM 5331 N N . ILE A 1 667 ? 28.836 -0.913 -34.391 1.00 84.56 667 ILE A N 1
ATOM 5332 C CA . ILE A 1 667 ? 27.801 -0.249 -33.577 1.00 84.56 667 ILE A CA 1
ATOM 5333 C C . ILE A 1 667 ? 28.437 0.433 -32.359 1.00 84.56 667 ILE A C 1
ATOM 5335 O O . ILE A 1 667 ? 28.125 1.591 -32.086 1.00 84.56 667 ILE A O 1
ATOM 5339 N N . TYR A 1 668 ? 29.362 -0.238 -31.662 1.00 84.25 668 TYR A N 1
ATOM 5340 C CA . TYR A 1 668 ? 30.090 0.347 -30.532 1.00 84.25 668 TYR A CA 1
ATOM 5341 C C . TYR A 1 668 ? 30.853 1.614 -30.939 1.00 84.25 668 TYR A C 1
ATOM 5343 O O . TYR A 1 668 ? 30.705 2.649 -30.293 1.00 84.25 668 TYR A O 1
ATOM 5351 N N . THR A 1 669 ? 31.618 1.572 -32.033 1.00 85.56 669 THR A N 1
ATOM 5352 C CA . THR A 1 669 ? 32.392 2.730 -32.504 1.00 85.56 669 THR A CA 1
ATOM 5353 C C . THR A 1 669 ? 31.496 3.926 -32.833 1.00 85.56 669 THR A C 1
ATOM 5355 O O . THR A 1 669 ? 31.809 5.048 -32.432 1.00 85.56 669 THR A O 1
ATOM 5358 N N . LEU A 1 670 ? 30.371 3.712 -33.526 1.00 86.25 670 LEU A N 1
ATOM 5359 C CA . LEU A 1 670 ? 29.438 4.795 -33.855 1.00 86.25 670 LEU A CA 1
ATOM 5360 C C . LEU A 1 670 ? 28.719 5.347 -32.619 1.00 86.25 670 LEU A C 1
ATOM 5362 O O . LEU A 1 670 ? 28.595 6.565 -32.494 1.00 86.25 670 LEU A O 1
ATOM 5366 N N . LEU A 1 671 ? 28.310 4.489 -31.676 1.00 86.50 671 LEU A N 1
ATOM 5367 C CA . LEU A 1 671 ? 27.745 4.933 -30.398 1.00 86.50 671 LEU A CA 1
ATOM 5368 C C . LEU A 1 671 ? 28.753 5.757 -29.593 1.00 86.50 671 LEU A C 1
ATOM 5370 O O . LEU A 1 671 ? 28.370 6.768 -29.012 1.00 86.50 671 LEU A O 1
ATOM 5374 N N . THR A 1 672 ? 30.031 5.366 -29.575 1.00 86.06 672 THR A N 1
ATOM 5375 C CA . THR A 1 672 ? 31.093 6.121 -28.896 1.00 86.06 672 THR A CA 1
ATOM 5376 C C . THR A 1 672 ? 31.299 7.492 -29.533 1.00 86.06 672 THR A C 1
ATOM 5378 O O . THR A 1 672 ? 31.354 8.479 -28.804 1.00 86.06 672 THR A O 1
ATOM 5381 N N . LYS A 1 673 ? 31.335 7.587 -30.872 1.00 86.88 673 LYS A N 1
ATOM 5382 C CA . LYS A 1 673 ? 31.405 8.883 -31.575 1.00 86.88 673 LYS A CA 1
ATOM 5383 C C . LYS A 1 673 ? 30.203 9.769 -31.241 1.00 86.88 673 LYS A C 1
ATOM 5385 O O . LYS A 1 673 ? 30.386 10.921 -30.863 1.00 86.88 673 LYS A O 1
ATOM 5390 N N . LEU A 1 674 ? 28.987 9.222 -31.308 1.00 85.62 674 LEU A N 1
ATOM 5391 C CA . LEU A 1 674 ? 27.764 9.954 -30.967 1.00 85.62 674 LEU A CA 1
ATOM 5392 C C . LEU A 1 674 ? 27.769 10.416 -29.502 1.00 85.62 674 LEU A C 1
ATOM 5394 O O . LEU A 1 674 ? 27.427 11.556 -29.207 1.00 85.62 674 LEU A O 1
ATOM 5398 N N . TRP A 1 675 ? 28.185 9.554 -28.577 1.00 87.38 675 TRP A N 1
ATOM 5399 C CA . TRP A 1 675 ? 28.300 9.885 -27.158 1.00 87.38 675 TRP A CA 1
ATOM 5400 C C . TRP A 1 675 ? 29.309 11.011 -26.902 1.00 87.38 675 TRP A C 1
ATOM 5402 O O . TRP A 1 675 ? 29.003 11.925 -26.138 1.00 87.38 675 TRP A O 1
ATOM 5412 N N . MET A 1 676 ? 30.466 10.993 -27.576 1.00 84.00 676 MET A N 1
ATOM 5413 C CA . MET A 1 676 ? 31.470 12.060 -27.485 1.00 84.00 676 MET A CA 1
ATOM 5414 C C . MET A 1 676 ? 30.900 13.411 -27.934 1.00 84.00 676 MET A C 1
ATOM 5416 O O . MET A 1 676 ? 30.995 14.379 -27.183 1.00 84.00 676 MET A O 1
ATOM 5420 N N . VAL A 1 677 ? 30.213 13.446 -29.082 1.00 83.62 677 VAL A N 1
ATOM 5421 C CA . VAL A 1 677 ? 29.536 14.654 -29.594 1.00 83.62 677 VAL A CA 1
ATOM 5422 C C . VAL A 1 677 ? 28.519 15.194 -28.580 1.00 83.62 677 VAL A C 1
ATOM 5424 O O . VAL A 1 677 ? 28.421 16.398 -28.356 1.00 83.62 677 VAL A O 1
ATOM 5427 N N . ARG A 1 678 ? 27.766 14.312 -27.911 1.00 83.25 678 ARG A N 1
ATOM 5428 C CA . ARG A 1 678 ? 26.723 14.720 -26.952 1.00 83.25 678 ARG A CA 1
ATOM 5429 C C . ARG A 1 678 ? 27.261 15.141 -25.585 1.00 83.25 678 ARG A C 1
ATOM 5431 O O . ARG A 1 678 ? 26.605 15.934 -24.912 1.00 83.25 678 ARG A O 1
ATOM 5438 N N . ILE A 1 679 ? 28.434 14.663 -25.173 1.00 80.38 679 ILE A N 1
ATOM 5439 C CA . ILE A 1 679 ? 29.109 15.145 -23.956 1.00 80.38 679 ILE A CA 1
ATOM 5440 C C . ILE A 1 679 ? 29.613 16.576 -24.121 1.00 80.38 679 ILE A C 1
ATOM 5442 O O . ILE A 1 679 ? 29.576 17.347 -23.162 1.00 80.38 679 ILE A O 1
ATOM 5446 N N . GLU A 1 680 ? 30.036 16.949 -25.326 1.00 76.75 680 GLU A N 1
ATOM 5447 C CA . GLU A 1 680 ? 30.596 18.273 -25.619 1.00 76.75 680 GLU A CA 1
ATOM 5448 C C . GLU A 1 680 ? 29.533 19.393 -25.725 1.00 76.75 680 GLU A C 1
ATOM 5450 O O . GLU A 1 680 ? 29.887 20.533 -25.995 1.00 76.75 680 GLU A O 1
ATOM 5455 N N . LYS A 1 681 ? 28.266 19.096 -25.372 1.00 59.72 681 LYS A N 1
ATOM 5456 C CA . LYS A 1 681 ? 27.071 19.972 -25.346 1.00 59.72 681 LYS A CA 1
ATOM 5457 C C . LYS A 1 681 ? 26.731 20.621 -26.699 1.00 59.72 681 LYS A C 1
ATOM 5459 O O . LYS A 1 681 ? 27.376 21.563 -27.131 1.00 59.72 681 LYS A O 1
ATOM 5464 N N . ASP A 1 682 ? 25.635 20.154 -27.305 1.00 57.91 682 ASP A N 1
ATOM 5465 C CA . ASP A 1 682 ? 24.999 20.710 -28.517 1.00 57.91 682 ASP A CA 1
ATOM 5466 C C . ASP A 1 682 ? 25.881 20.809 -29.779 1.00 57.91 682 ASP A C 1
ATOM 5468 O O . ASP A 1 682 ? 25.543 21.528 -30.715 1.00 57.91 682 ASP A O 1
ATOM 5472 N N . ALA A 1 683 ? 26.963 20.026 -29.863 1.00 67.31 683 ALA A N 1
ATOM 5473 C CA . ALA A 1 683 ? 27.712 19.865 -31.106 1.00 67.31 683 ALA A CA 1
ATOM 5474 C C . ALA A 1 683 ? 26.865 19.136 -32.171 1.00 67.31 683 ALA A C 1
ATOM 5476 O O . ALA A 1 683 ? 26.204 18.124 -31.896 1.00 67.31 683 ALA A O 1
ATOM 5477 N N . GLU A 1 684 ? 26.871 19.666 -33.395 1.00 68.38 684 GLU A N 1
ATOM 5478 C CA . GLU A 1 684 ? 26.239 19.026 -34.547 1.00 68.38 684 GLU A CA 1
ATOM 5479 C C . GLU A 1 684 ? 27.025 17.772 -34.953 1.00 68.38 684 GLU A C 1
ATOM 5481 O O . GLU A 1 684 ? 28.236 17.679 -34.765 1.00 68.38 684 GLU A O 1
ATOM 5486 N N . CYS A 1 685 ? 26.321 16.759 -35.460 1.00 75.56 685 CYS A N 1
ATOM 5487 C CA . CYS A 1 685 ? 26.971 15.541 -35.934 1.00 75.56 685 CYS A CA 1
ATOM 5488 C C . CYS A 1 685 ? 27.572 15.786 -37.320 1.00 75.56 685 CYS A C 1
ATOM 5490 O O . CYS A 1 685 ? 26.856 16.224 -38.217 1.00 75.56 685 CYS A O 1
ATOM 5492 N N . ASP A 1 686 ? 28.842 15.426 -37.509 1.00 79.94 686 ASP A N 1
ATOM 5493 C CA . ASP A 1 686 ? 29.497 15.481 -38.819 1.00 79.94 686 ASP A CA 1
ATOM 5494 C C . ASP A 1 686 ? 28.702 14.706 -39.886 1.00 79.94 686 ASP A C 1
ATOM 5496 O O . ASP A 1 686 ? 28.214 13.599 -39.629 1.00 79.94 686 ASP A O 1
ATOM 5500 N N . GLU A 1 687 ? 28.654 15.217 -41.121 1.00 77.81 687 GLU A N 1
ATOM 5501 C CA . GLU A 1 687 ? 27.956 14.558 -42.241 1.00 77.81 687 GLU A CA 1
ATOM 5502 C C . GLU A 1 687 ? 28.455 13.124 -42.486 1.00 77.81 687 GLU A C 1
ATOM 5504 O O . GLU A 1 687 ? 27.676 12.221 -42.790 1.00 77.81 687 GLU A O 1
ATOM 5509 N N . ASN A 1 688 ? 29.751 12.877 -42.272 1.00 81.94 688 ASN A N 1
ATOM 5510 C CA . ASN A 1 688 ? 30.338 11.540 -42.372 1.00 81.94 688 ASN A CA 1
ATOM 5511 C C . ASN A 1 688 ? 29.762 10.571 -41.328 1.00 81.94 688 ASN A C 1
ATOM 5513 O O . ASN A 1 688 ? 29.505 9.409 -41.640 1.00 81.94 688 ASN A O 1
ATOM 5517 N N . LEU A 1 689 ? 29.524 11.046 -40.100 1.00 82.56 689 LEU A N 1
ATOM 5518 C CA . LEU A 1 689 ? 28.928 10.245 -39.032 1.00 82.56 689 LEU A CA 1
ATOM 5519 C C . LEU A 1 689 ? 27.456 9.941 -39.340 1.00 82.56 689 LEU A C 1
ATOM 5521 O O . LEU A 1 689 ? 27.020 8.804 -39.159 1.00 82.56 689 LEU A O 1
ATOM 5525 N N . LEU A 1 690 ? 26.708 10.931 -39.837 1.00 82.38 690 LEU A N 1
ATOM 5526 C CA . LEU A 1 690 ? 25.313 10.766 -40.263 1.00 82.38 690 LEU A CA 1
ATOM 5527 C C . LEU A 1 690 ? 25.181 9.736 -41.396 1.00 82.38 690 LEU A C 1
ATOM 5529 O O . LEU A 1 690 ? 24.314 8.863 -41.335 1.00 82.38 690 LEU A O 1
ATOM 5533 N N . ASN A 1 691 ? 26.082 9.784 -42.381 1.00 81.25 691 ASN A N 1
ATOM 5534 C CA . ASN A 1 691 ? 26.135 8.826 -43.486 1.00 81.25 691 ASN A CA 1
ATOM 5535 C C . ASN A 1 691 ? 26.481 7.406 -43.013 1.00 81.25 691 ASN A C 1
ATOM 5537 O O . ASN A 1 691 ? 25.847 6.439 -43.431 1.00 81.25 691 ASN A O 1
ATOM 5541 N N . ASP A 1 692 ? 27.442 7.252 -42.101 1.00 81.62 692 ASP A N 1
ATOM 5542 C CA . ASP A 1 692 ? 27.763 5.943 -41.520 1.00 81.62 692 ASP A CA 1
ATOM 5543 C C . ASP A 1 692 ? 26.579 5.342 -40.739 1.00 81.62 692 ASP A C 1
ATOM 5545 O O . ASP A 1 692 ? 26.329 4.134 -40.811 1.00 81.62 692 ASP A O 1
ATOM 5549 N N . MET A 1 693 ? 25.833 6.177 -40.009 1.00 82.56 693 MET A N 1
ATOM 5550 C CA . MET A 1 693 ? 24.646 5.776 -39.246 1.00 82.56 693 MET A CA 1
ATOM 5551 C C . MET A 1 693 ? 23.476 5.370 -40.154 1.00 82.56 693 MET A C 1
ATOM 5553 O O . MET A 1 693 ? 22.846 4.335 -39.912 1.00 82.56 693 MET A O 1
ATOM 5557 N N . SER A 1 694 ? 23.211 6.134 -41.218 1.00 79.12 694 SER A N 1
ATOM 5558 C CA . SER A 1 694 ? 22.152 5.826 -42.188 1.00 79.12 694 SER A CA 1
ATOM 5559 C C . SER A 1 694 ? 22.446 4.543 -42.966 1.00 79.12 694 SER A C 1
ATOM 5561 O O . SER A 1 694 ? 21.543 3.724 -43.161 1.00 79.12 694 SER A O 1
ATOM 5563 N N . LEU A 1 695 ? 23.716 4.310 -43.322 1.00 79.31 695 LEU A N 1
ATOM 5564 C CA . LEU A 1 695 ? 24.163 3.069 -43.946 1.00 79.31 695 LEU A CA 1
ATOM 5565 C C . LEU A 1 695 ? 23.885 1.875 -43.041 1.00 79.31 695 LEU A C 1
ATOM 5567 O O . LEU A 1 695 ? 23.267 0.921 -43.499 1.00 79.31 695 LEU A O 1
ATOM 5571 N N . ILE A 1 696 ? 24.286 1.904 -41.767 1.00 74.69 696 ILE A N 1
ATOM 5572 C CA . ILE A 1 696 ? 24.019 0.778 -40.858 1.00 74.69 696 ILE A CA 1
ATOM 5573 C C . ILE A 1 696 ? 22.522 0.505 -40.747 1.00 74.69 696 ILE A C 1
ATOM 5575 O O . ILE A 1 696 ? 22.117 -0.644 -40.907 1.00 74.69 696 ILE A O 1
ATOM 5579 N N . HIS A 1 697 ? 21.696 1.532 -40.545 1.00 72.69 697 HIS A N 1
ATOM 5580 C CA . HIS A 1 697 ? 20.248 1.343 -40.496 1.00 72.69 697 HIS A CA 1
ATOM 5581 C C . HIS A 1 697 ? 19.701 0.711 -41.787 1.00 72.69 697 HIS A C 1
ATOM 5583 O O . HIS A 1 697 ? 18.915 -0.225 -41.719 1.00 72.69 697 HIS A O 1
ATOM 5589 N N . ALA A 1 698 ? 20.151 1.143 -42.969 1.00 69.56 698 ALA A N 1
ATOM 5590 C CA . ALA A 1 698 ? 19.686 0.582 -44.241 1.00 69.56 698 ALA A CA 1
ATOM 5591 C C . ALA A 1 698 ? 19.973 -0.927 -44.398 1.00 69.56 698 ALA A C 1
ATOM 5593 O O . ALA A 1 698 ? 19.247 -1.615 -45.115 1.00 69.56 698 ALA A O 1
ATOM 5594 N N . HIS A 1 699 ? 20.999 -1.454 -43.720 1.00 69.06 699 HIS A N 1
ATOM 5595 C CA . HIS A 1 699 ? 21.331 -2.884 -43.736 1.00 69.06 699 HIS A CA 1
ATOM 5596 C C . HIS A 1 699 ? 20.511 -3.712 -42.731 1.00 69.06 699 HIS A C 1
ATOM 5598 O O . HIS A 1 699 ? 20.495 -4.942 -42.829 1.00 69.06 699 HIS A O 1
ATOM 5604 N N . PHE A 1 700 ? 19.822 -3.074 -41.779 1.00 65.19 700 PHE A N 1
ATOM 5605 C CA . PHE A 1 700 ? 19.058 -3.745 -40.730 1.00 65.19 700 PHE A CA 1
ATOM 5606 C C . PHE A 1 700 ? 17.590 -3.311 -40.759 1.00 65.19 700 PHE A C 1
ATOM 5608 O O . PHE A 1 700 ? 17.252 -2.169 -40.482 1.00 65.19 700 PHE A O 1
ATOM 5615 N N . LEU A 1 701 ? 16.685 -4.252 -41.031 1.00 58.47 701 LEU A N 1
ATOM 5616 C CA . LEU A 1 701 ? 15.251 -4.019 -40.853 1.00 58.47 701 LEU A CA 1
ATOM 5617 C C . LEU A 1 701 ? 14.951 -3.874 -39.354 1.00 58.47 701 LEU A C 1
ATOM 5619 O O . LEU A 1 701 ? 14.943 -4.873 -38.632 1.00 58.47 701 LEU A O 1
ATOM 5623 N N . THR A 1 702 ? 14.707 -2.650 -38.884 1.00 57.19 702 THR A N 1
ATOM 5624 C CA . THR A 1 702 ? 14.273 -2.392 -37.508 1.00 57.19 702 THR A CA 1
ATOM 5625 C C . THR A 1 702 ? 12.793 -2.046 -37.441 1.00 57.19 702 THR A C 1
ATOM 5627 O O . THR A 1 702 ? 12.223 -1.390 -38.312 1.00 57.19 702 THR A O 1
ATOM 5630 N N . HIS A 1 703 ? 12.160 -2.488 -36.359 1.00 61.44 703 HIS A N 1
ATOM 5631 C CA . HIS A 1 703 ? 10.883 -1.945 -35.915 1.00 61.44 703 HIS A CA 1
ATOM 5632 C C . HIS A 1 703 ? 11.153 -0.907 -34.814 1.00 61.44 703 HIS A C 1
ATOM 5634 O O . HIS A 1 703 ? 12.105 -1.085 -34.047 1.00 61.44 703 HIS A O 1
ATOM 5640 N N . PRO A 1 704 ? 10.350 0.162 -34.691 1.00 62.97 704 PRO A N 1
ATOM 5641 C CA . PRO A 1 704 ? 10.500 1.092 -33.579 1.00 62.97 704 PRO A CA 1
ATOM 5642 C C . PRO A 1 704 ? 10.297 0.354 -32.241 1.00 62.97 704 PRO A C 1
ATOM 5644 O O . PRO A 1 704 ? 9.447 -0.546 -32.169 1.00 62.97 704 PRO A O 1
ATOM 5647 N N . PRO A 1 705 ? 11.063 0.702 -31.187 1.00 63.34 705 PRO A N 1
ATOM 5648 C CA . PRO A 1 705 ? 10.933 0.086 -29.873 1.00 63.34 705 PRO A CA 1
ATOM 5649 C C . PRO A 1 705 ? 9.508 0.272 -29.352 1.00 63.34 705 PRO A C 1
ATOM 5651 O O . PRO A 1 705 ? 8.962 1.377 -29.367 1.00 63.34 705 PRO A O 1
ATOM 5654 N N . GLN A 1 706 ? 8.898 -0.820 -28.895 1.00 64.69 706 GLN A N 1
ATOM 5655 C CA . GLN A 1 706 ? 7.525 -0.805 -28.406 1.00 64.69 706 GLN A CA 1
ATOM 5656 C C . GLN A 1 706 ? 7.524 -0.400 -26.934 1.00 64.69 706 GLN A C 1
ATOM 5658 O O . GLN A 1 706 ? 7.844 -1.175 -26.030 1.00 64.69 706 GLN A O 1
ATOM 5663 N N . VAL A 1 707 ? 7.169 0.856 -26.694 1.00 63.19 707 VAL A N 1
ATOM 5664 C CA . VAL A 1 707 ? 6.880 1.361 -25.354 1.00 63.19 707 VAL A CA 1
ATOM 5665 C C . VAL A 1 707 ? 5.405 1.074 -25.062 1.00 63.19 707 VAL A C 1
ATOM 5667 O O . VAL A 1 707 ? 4.570 1.323 -25.935 1.00 63.19 707 VAL A O 1
ATOM 5670 N N . PRO A 1 708 ? 5.052 0.545 -23.873 1.00 59.81 708 PRO A N 1
ATOM 5671 C CA . PRO A 1 708 ? 3.658 0.328 -23.503 1.00 59.81 708 PRO A CA 1
ATOM 5672 C C . PRO A 1 708 ? 2.794 1.555 -23.808 1.00 59.81 708 PRO A C 1
ATOM 5674 O O . PRO A 1 708 ? 3.104 2.662 -23.366 1.00 59.81 708 PRO A O 1
ATOM 5677 N N . GLN A 1 709 ? 1.715 1.360 -24.571 1.00 56.62 709 GLN A N 1
ATOM 5678 C CA . GLN A 1 709 ? 0.907 2.460 -25.105 1.00 56.62 709 GLN A CA 1
ATOM 5679 C C . GLN A 1 709 ? 0.354 3.360 -23.995 1.00 56.62 709 GLN A C 1
ATOM 5681 O O . GLN A 1 709 ? 0.306 4.578 -24.164 1.00 56.62 709 GLN A O 1
ATOM 5686 N N . THR A 1 710 ? 0.042 2.812 -22.813 1.00 54.81 710 THR A N 1
ATOM 5687 C CA . THR A 1 710 ? -0.476 3.640 -21.719 1.00 54.81 710 THR A CA 1
ATOM 5688 C C . THR A 1 710 ? 0.595 4.474 -21.007 1.00 54.81 710 THR A C 1
ATOM 5690 O O . THR A 1 710 ? 0.276 5.335 -20.191 1.00 54.81 710 THR A O 1
ATOM 5693 N N . LEU A 1 711 ? 1.884 4.295 -21.325 1.00 55.25 711 LEU A N 1
ATOM 5694 C CA . LEU A 1 711 ? 2.931 5.243 -20.923 1.00 55.25 711 LEU A CA 1
ATOM 5695 C C . LEU A 1 711 ? 2.850 6.553 -21.712 1.00 55.25 711 LEU A C 1
ATOM 5697 O O . LEU A 1 711 ? 3.331 7.576 -21.230 1.00 55.25 711 LEU A O 1
ATOM 5701 N N . THR A 1 712 ? 2.218 6.513 -22.887 1.00 46.12 712 THR A N 1
ATOM 5702 C CA . THR A 1 712 ? 1.953 7.679 -23.740 1.00 46.12 712 THR A CA 1
ATOM 5703 C C . THR A 1 712 ? 0.557 8.269 -23.521 1.00 46.12 712 THR A C 1
ATOM 5705 O O . THR A 1 712 ? 0.326 9.426 -23.869 1.00 46.12 712 THR A O 1
ATOM 5708 N N . SER A 1 713 ? -0.362 7.523 -22.892 1.00 50.00 713 SER A N 1
ATOM 5709 C CA . SER A 1 713 ? -1.650 8.054 -22.437 1.00 50.00 713 SER A CA 1
ATOM 5710 C C . SER A 1 713 ? -1.526 8.692 -21.053 1.00 50.00 713 SER A C 1
ATOM 5712 O O . SER A 1 713 ? -0.803 8.213 -20.178 1.00 50.00 713 SER A O 1
ATOM 5714 N N . ARG A 1 714 ? -2.258 9.785 -20.838 1.00 50.06 714 ARG A N 1
ATOM 5715 C CA . ARG A 1 714 ? -2.354 10.444 -19.531 1.00 50.06 714 ARG A CA 1
ATOM 5716 C C . ARG A 1 714 ? -3.136 9.548 -18.565 1.00 50.06 714 ARG A C 1
ATOM 5718 O O . ARG A 1 714 ? -4.221 9.089 -18.915 1.00 50.06 714 ARG A O 1
ATOM 5725 N N . ASP A 1 715 ? -2.625 9.366 -17.347 1.00 52.97 715 ASP A N 1
ATOM 5726 C CA . ASP A 1 715 ? -3.354 8.730 -16.239 1.00 52.97 715 ASP A CA 1
ATOM 5727 C C . ASP A 1 715 ? -4.421 9.734 -15.741 1.00 52.97 715 ASP A C 1
ATOM 5729 O O . ASP A 1 715 ? -4.262 10.410 -14.726 1.00 52.97 715 ASP A O 1
ATOM 5733 N N . PHE A 1 716 ? -5.468 9.947 -16.547 1.00 53.00 716 PHE A N 1
ATOM 5734 C CA . PHE A 1 716 ? -6.402 11.073 -16.407 1.00 53.00 716 PHE A CA 1
ATOM 5735 C C . PHE A 1 716 ? -7.425 10.897 -15.283 1.00 53.00 716 PHE A C 1
ATOM 5737 O O . PHE A 1 716 ? -7.988 11.890 -14.819 1.00 53.00 716 PHE A O 1
ATOM 5744 N N . ILE A 1 717 ? -7.667 9.659 -14.845 1.00 55.81 717 ILE A N 1
ATOM 5745 C CA . ILE A 1 717 ? -8.809 9.319 -13.986 1.00 55.81 717 ILE A CA 1
ATOM 5746 C C . ILE A 1 717 ? -8.784 10.100 -12.667 1.00 55.81 717 ILE A C 1
ATOM 5748 O O . ILE A 1 717 ? -9.832 10.546 -12.206 1.00 55.81 717 ILE A O 1
ATOM 5752 N N . TYR A 1 718 ? -7.590 10.369 -12.127 1.00 56.03 718 TYR A N 1
ATOM 5753 C CA . TYR A 1 718 ? -7.415 11.078 -10.856 1.00 56.03 718 TYR A CA 1
ATOM 5754 C C . TYR A 1 718 ? -6.861 12.498 -11.003 1.00 56.03 718 TYR A C 1
ATOM 5756 O O . TYR A 1 718 ? -6.550 13.120 -9.994 1.00 56.03 718 TYR A O 1
ATOM 5764 N N . GLN A 1 719 ? -6.716 13.049 -12.213 1.00 57.97 719 GLN A N 1
ATOM 5765 C CA . GLN A 1 719 ? -6.163 14.405 -12.413 1.00 57.97 719 GLN A CA 1
ATOM 5766 C C . GLN A 1 719 ? -7.223 15.475 -12.699 1.00 57.97 719 GLN A C 1
ATOM 5768 O O . GLN A 1 719 ? -6.925 16.664 -12.604 1.00 57.97 719 GLN A O 1
ATOM 5773 N N . GLY A 1 720 ? -8.459 15.071 -13.006 1.00 55.31 720 GLY A N 1
ATOM 5774 C CA . GLY A 1 720 ? -9.591 15.990 -13.114 1.00 55.31 720 GLY A CA 1
ATOM 5775 C C . GLY A 1 720 ? -9.992 16.582 -11.758 1.00 55.31 720 GLY A C 1
ATOM 5776 O O . GLY A 1 720 ? -9.820 15.950 -10.715 1.00 55.31 720 GLY A O 1
ATOM 5777 N N . ASN A 1 721 ? -10.535 17.802 -11.785 1.00 53.97 721 ASN A N 1
ATOM 5778 C CA . ASN A 1 721 ? -11.254 18.390 -10.646 1.00 53.97 721 ASN A CA 1
ATOM 5779 C C . ASN A 1 721 ? -12.727 17.937 -10.595 1.00 53.97 721 ASN A C 1
ATOM 5781 O O . ASN A 1 721 ? -13.412 18.248 -9.630 1.00 53.97 721 ASN A O 1
ATOM 5785 N N . ALA A 1 722 ? -13.214 17.254 -11.637 1.00 56.66 722 ALA A N 1
ATOM 5786 C CA . ALA A 1 722 ? -14.584 16.759 -11.727 1.00 56.66 722 ALA A CA 1
ATOM 5787 C C . ALA A 1 722 ? -14.715 15.370 -11.088 1.00 56.66 722 ALA A C 1
ATOM 5789 O O . ALA A 1 722 ? -13.781 14.564 -11.157 1.00 56.66 722 ALA A O 1
ATOM 5790 N N . SER A 1 723 ? -15.881 15.095 -10.501 1.00 67.38 723 SER A N 1
ATOM 5791 C CA . SER A 1 723 ? -16.255 13.765 -10.034 1.00 67.38 723 SER A CA 1
ATOM 5792 C C . SER A 1 723 ? -16.385 12.821 -11.241 1.00 67.38 723 SER A C 1
ATOM 5794 O O . SER A 1 723 ? -17.126 13.082 -12.188 1.00 67.38 723 SER A O 1
ATOM 5796 N N . ASN A 1 724 ? -15.601 11.740 -11.246 1.00 70.19 724 ASN A N 1
ATOM 5797 C CA . ASN A 1 724 ? -15.657 10.716 -12.287 1.00 70.19 724 ASN A CA 1
ATOM 5798 C C . ASN A 1 724 ? -16.399 9.496 -11.738 1.00 70.19 724 ASN A C 1
ATOM 5800 O O . ASN A 1 724 ? -15.967 8.915 -10.744 1.00 70.19 724 ASN A O 1
ATOM 5804 N N . ASN A 1 725 ? -17.481 9.102 -12.407 1.00 76.56 725 ASN A N 1
ATOM 5805 C CA . ASN A 1 725 ? -18.256 7.914 -12.062 1.00 76.56 725 ASN A CA 1
ATOM 5806 C C . ASN A 1 725 ? -17.894 6.762 -13.003 1.00 76.56 725 ASN A C 1
ATOM 5808 O O . ASN A 1 725 ? -17.838 6.947 -14.219 1.00 76.56 725 ASN A O 1
ATOM 5812 N N . PHE A 1 726 ? -17.653 5.582 -12.430 1.00 77.56 726 PHE A N 1
ATOM 5813 C CA . PHE A 1 726 ? -17.283 4.362 -13.149 1.00 77.56 726 PHE A CA 1
ATOM 5814 C C . PHE A 1 726 ? -18.241 3.225 -12.792 1.00 77.56 726 PHE A C 1
ATOM 5816 O O . PHE A 1 726 ? -18.732 3.160 -11.663 1.00 77.56 726 PHE A O 1
ATOM 5823 N N . HIS A 1 727 ? -18.471 2.316 -13.739 1.00 79.81 727 HIS A N 1
ATOM 5824 C CA . HIS A 1 727 ? -19.293 1.124 -13.542 1.00 79.81 727 HIS A CA 1
ATOM 5825 C C . HIS A 1 727 ? -18.421 -0.132 -13.476 1.00 79.81 727 HIS A C 1
ATOM 5827 O O . HIS A 1 727 ? -17.385 -0.233 -14.131 1.00 79.81 727 HIS A O 1
ATOM 5833 N N . TYR A 1 728 ? -18.822 -1.101 -12.654 1.00 81.69 728 TYR A N 1
ATOM 5834 C CA . TYR A 1 728 ? -18.102 -2.368 -12.552 1.00 81.69 728 TYR A CA 1
ATOM 5835 C C . TYR A 1 728 ? -18.190 -3.159 -13.852 1.00 81.69 728 TYR A C 1
ATOM 5837 O O . TYR A 1 728 ? -19.255 -3.254 -14.448 1.00 81.69 728 TYR A O 1
ATOM 5845 N N . GLY A 1 729 ? -17.073 -3.759 -14.264 1.00 75.12 729 GLY A N 1
ATOM 5846 C CA . GLY A 1 729 ? -16.980 -4.544 -15.495 1.00 75.12 729 GLY A CA 1
ATOM 5847 C C . GLY A 1 729 ? -16.897 -3.721 -16.782 1.00 75.12 729 GLY A C 1
ATOM 5848 O O . GLY A 1 729 ? -16.548 -4.290 -17.814 1.00 75.12 729 GLY A O 1
ATOM 5849 N N . GLU A 1 730 ? -17.134 -2.410 -16.725 1.00 79.38 730 GLU A N 1
ATOM 5850 C CA . GLU A 1 730 ? -17.081 -1.514 -17.879 1.00 79.38 730 GLU A CA 1
ATOM 5851 C C . GLU A 1 730 ? -15.817 -0.653 -17.830 1.00 79.38 730 GLU A C 1
ATOM 5853 O O . GLU A 1 730 ? -15.631 0.177 -16.939 1.00 79.38 730 GLU A O 1
ATOM 5858 N N . GLU A 1 731 ? -14.924 -0.858 -18.798 1.00 74.81 731 GLU A N 1
ATOM 5859 C CA . GLU A 1 731 ? -13.742 -0.014 -18.947 1.00 74.81 731 GLU A CA 1
ATOM 5860 C C . GLU A 1 731 ? -14.165 1.369 -19.474 1.00 74.81 731 GLU A C 1
ATOM 5862 O O . GLU A 1 731 ? -14.866 1.446 -20.488 1.00 74.81 731 GLU A O 1
ATOM 5867 N N . PRO A 1 732 ? -13.772 2.475 -18.815 1.00 72.25 732 PRO A N 1
ATOM 5868 C CA . PRO A 1 732 ? -14.204 3.801 -19.222 1.00 72.25 732 PRO A CA 1
ATOM 5869 C C . PRO A 1 732 ? -13.654 4.170 -20.597 1.00 72.25 732 PRO A C 1
ATOM 5871 O O . PRO A 1 732 ? -12.457 4.054 -20.868 1.00 72.25 732 PRO A O 1
ATOM 5874 N N . GLU A 1 733 ? -14.513 4.734 -21.445 1.00 60.38 733 GLU A N 1
ATOM 5875 C CA . GLU A 1 733 ? -14.082 5.353 -22.694 1.00 60.38 733 GLU A CA 1
ATOM 5876 C C . GLU A 1 733 ? -13.281 6.626 -22.385 1.00 60.38 733 GLU A C 1
ATOM 5878 O O . GLU A 1 733 ? -13.824 7.708 -22.142 1.00 60.38 733 GLU A O 1
ATOM 5883 N N . ILE A 1 734 ? -11.952 6.516 -22.375 1.00 57.88 734 ILE A N 1
ATOM 5884 C CA . ILE A 1 734 ? -11.065 7.664 -22.177 1.00 57.88 734 ILE A CA 1
ATOM 5885 C C . ILE A 1 734 ? -11.163 8.561 -23.424 1.00 57.88 734 ILE A C 1
ATOM 5887 O O . ILE A 1 734 ? -10.440 8.375 -24.405 1.00 57.88 734 ILE A O 1
ATOM 5891 N N . LYS A 1 735 ? -12.046 9.571 -23.370 1.00 43.59 735 LYS A N 1
ATOM 5892 C CA . LYS A 1 735 ? -12.413 10.505 -24.464 1.00 43.59 735 LYS A CA 1
ATOM 5893 C C . LYS A 1 735 ? -11.246 11.262 -25.132 1.00 43.59 735 LYS A C 1
ATOM 5895 O O . LYS A 1 735 ? -11.458 11.918 -26.144 1.00 43.59 735 LYS A O 1
ATOM 5900 N N . ASN A 1 736 ? -10.019 11.146 -24.614 1.00 41.88 736 ASN A N 1
ATOM 5901 C CA . ASN A 1 736 ? -8.804 11.764 -25.160 1.00 41.88 736 ASN A CA 1
ATOM 5902 C C . ASN A 1 736 ? -7.697 10.767 -25.558 1.00 41.88 736 ASN A C 1
ATOM 5904 O O . ASN A 1 736 ? -6.560 11.177 -25.788 1.00 41.88 736 ASN A O 1
ATOM 5908 N N . ALA A 1 737 ? -8.009 9.480 -25.750 1.00 41.16 737 ALA A N 1
ATOM 5909 C CA . ALA A 1 737 ? -7.172 8.593 -26.576 1.00 41.16 737 ALA A CA 1
ATOM 5910 C C . ALA A 1 737 ? -7.239 8.957 -28.085 1.00 41.16 737 ALA A C 1
ATOM 5912 O O . ALA A 1 737 ? -6.819 8.195 -28.955 1.00 41.16 737 ALA A O 1
ATOM 5913 N N . THR A 1 738 ? -7.773 10.134 -28.416 1.00 34.28 738 THR A N 1
ATOM 5914 C CA . THR A 1 738 ? -8.216 10.569 -29.744 1.00 34.28 738 THR A CA 1
ATOM 5915 C C . THR A 1 738 ? -7.109 11.022 -30.695 1.00 34.28 738 THR A C 1
ATOM 5917 O O . THR A 1 738 ? -7.425 11.498 -31.773 1.00 34.28 738 THR A O 1
ATOM 5920 N N . ASN A 1 739 ? -5.829 10.782 -30.390 1.00 34.44 739 ASN A N 1
ATOM 5921 C CA . ASN A 1 739 ? -4.745 10.899 -31.383 1.00 34.44 739 ASN A CA 1
ATOM 5922 C C . ASN A 1 739 ? -3.910 9.616 -31.552 1.00 34.44 739 ASN A C 1
ATOM 5924 O O . ASN A 1 739 ? -2.923 9.625 -32.281 1.00 34.44 739 ASN A O 1
ATOM 5928 N N . LEU A 1 740 ? -4.282 8.508 -30.897 1.00 40.53 740 LEU A N 1
ATOM 5929 C CA . LEU A 1 740 ? -3.590 7.218 -31.046 1.00 40.53 740 LEU A CA 1
ATOM 5930 C C . LEU A 1 740 ? -4.353 6.219 -31.924 1.00 40.53 740 LEU A C 1
ATOM 5932 O O . LEU A 1 740 ? -3.785 5.202 -32.305 1.00 40.53 740 LEU A O 1
ATOM 5936 N N . SER A 1 741 ? -5.589 6.522 -32.330 1.00 28.91 741 SER A N 1
ATOM 5937 C CA . SER A 1 741 ? -6.358 5.705 -33.282 1.00 28.91 741 SER A CA 1
ATOM 5938 C C . SER A 1 741 ? -5.754 5.659 -34.696 1.00 28.91 741 SER A C 1
ATOM 5940 O O . SER A 1 741 ? -6.125 4.791 -35.482 1.00 28.91 741 SER A O 1
ATOM 5942 N N . SER A 1 742 ? -4.791 6.530 -35.022 1.00 33.56 742 SER A N 1
ATOM 5943 C CA . SER A 1 742 ? -4.001 6.457 -36.261 1.00 33.56 742 SER A CA 1
ATOM 5944 C C . SER A 1 742 ? -2.752 5.570 -36.155 1.00 33.56 742 SER A C 1
ATOM 5946 O O . SER A 1 742 ? -2.162 5.231 -37.180 1.00 33.56 742 SER A O 1
ATOM 5948 N N . LEU A 1 743 ? -2.359 5.141 -34.950 1.00 41.69 743 LEU A N 1
ATOM 5949 C CA . LEU A 1 743 ? -1.393 4.061 -34.750 1.00 41.69 743 LEU A CA 1
ATOM 5950 C C . LEU A 1 743 ? -2.199 2.775 -34.583 1.00 41.69 743 LEU A C 1
ATOM 5952 O O . LEU A 1 743 ? -2.623 2.431 -33.482 1.00 41.69 743 LEU A O 1
ATOM 5956 N N . GLN A 1 744 ? -2.450 2.086 -35.704 1.00 39.09 744 GLN A N 1
ATOM 5957 C CA . GLN A 1 744 ? -2.990 0.723 -35.709 1.00 39.09 744 GLN A CA 1
ATOM 5958 C C . GLN A 1 744 ? -2.350 -0.059 -34.558 1.00 39.09 744 GLN A C 1
ATOM 5960 O O . GLN A 1 744 ? -1.118 -0.082 -34.473 1.00 39.09 744 GLN A O 1
ATOM 5965 N N . ARG A 1 745 ? -3.162 -0.676 -33.677 1.00 44.19 745 ARG A N 1
ATOM 5966 C CA . ARG A 1 745 ? -2.647 -1.652 -32.701 1.00 44.19 745 ARG A CA 1
ATOM 5967 C C . ARG A 1 745 ? -1.645 -2.521 -33.455 1.00 44.19 745 ARG A C 1
ATOM 5969 O O . ARG A 1 745 ? -2.023 -3.051 -34.510 1.00 44.19 745 ARG A O 1
ATOM 5976 N N . PRO A 1 746 ? -0.378 -2.591 -33.014 1.00 50.00 746 PRO A N 1
ATOM 5977 C CA . PRO A 1 746 ? 0.597 -3.361 -33.752 1.00 50.00 746 PRO A CA 1
ATOM 5978 C C . PRO A 1 746 ? 0.024 -4.769 -33.874 1.00 50.00 746 PRO A C 1
ATOM 5980 O O . PRO A 1 746 ? -0.441 -5.341 -32.891 1.00 50.00 746 PRO A O 1
ATOM 5983 N N . LYS A 1 747 ? 0.016 -5.323 -35.094 1.00 57.41 747 LYS A N 1
ATOM 5984 C CA . LYS A 1 747 ? -0.431 -6.707 -35.310 1.00 57.41 747 LYS A CA 1
ATOM 5985 C C . LYS A 1 747 ? 0.357 -7.688 -34.436 1.00 57.41 747 LYS A C 1
ATOM 5987 O O . LYS A 1 747 ? -0.068 -8.817 -34.312 1.00 57.41 747 LYS A O 1
ATOM 5992 N N . GLN A 1 748 ? 1.487 -7.278 -33.860 1.00 67.56 748 GLN A N 1
ATOM 5993 C CA . GLN A 1 748 ? 2.356 -8.060 -32.998 1.00 67.56 748 GLN A CA 1
ATOM 5994 C C . GLN A 1 748 ? 2.549 -7.341 -31.657 1.00 67.56 748 GLN A C 1
ATOM 5996 O O . GLN A 1 748 ? 3.047 -6.217 -31.613 1.00 67.56 748 GLN A O 1
ATOM 6001 N N . GLU A 1 749 ? 2.160 -7.993 -30.569 1.00 72.88 749 GLU A N 1
ATOM 6002 C CA . GLU A 1 749 ? 2.381 -7.535 -29.199 1.00 72.88 749 GLU A CA 1
ATOM 6003 C C . GLU A 1 749 ? 3.773 -7.952 -28.714 1.00 72.88 749 GLU A C 1
ATOM 6005 O O . GLU A 1 749 ? 4.350 -8.927 -29.203 1.00 72.88 749 GLU A O 1
ATOM 6010 N N . TYR A 1 750 ? 4.318 -7.219 -27.744 1.00 74.44 750 TYR A N 1
ATOM 6011 C CA . TYR A 1 750 ? 5.652 -7.454 -27.189 1.00 74.44 750 TYR A CA 1
ATOM 6012 C C . TYR A 1 750 ? 5.610 -7.473 -25.662 1.00 74.44 750 TYR A C 1
ATOM 6014 O O . TYR A 1 750 ? 4.833 -6.751 -25.036 1.00 74.44 750 TYR A O 1
ATOM 6022 N N . ASP A 1 751 ? 6.477 -8.286 -25.064 1.00 76.56 751 ASP A N 1
ATOM 6023 C CA . ASP A 1 751 ? 6.695 -8.312 -23.624 1.00 76.56 751 ASP A CA 1
ATOM 6024 C C . ASP A 1 751 ? 7.373 -7.005 -23.183 1.00 76.56 751 ASP A C 1
ATOM 6026 O O . ASP A 1 751 ? 8.469 -6.682 -23.626 1.00 76.56 751 ASP A O 1
ATOM 6030 N N . CYS A 1 752 ? 6.767 -6.242 -22.282 1.00 77.25 752 CYS A N 1
ATOM 6031 C CA . CYS A 1 752 ? 7.290 -4.945 -21.869 1.00 77.25 752 CYS A CA 1
ATOM 6032 C C . CYS A 1 752 ? 8.582 -5.032 -21.035 1.00 77.25 752 CYS A C 1
ATOM 6034 O O . CYS A 1 752 ? 9.275 -4.029 -20.882 1.00 77.25 752 CYS A O 1
ATOM 6036 N N . ILE A 1 753 ? 8.911 -6.199 -20.469 1.00 74.62 753 ILE A N 1
ATOM 6037 C CA . ILE A 1 753 ? 10.148 -6.435 -19.712 1.00 74.62 753 ILE A CA 1
ATOM 6038 C C . ILE A 1 753 ? 11.231 -6.992 -20.624 1.00 74.62 753 ILE A C 1
ATOM 6040 O O . ILE A 1 753 ? 12.359 -6.507 -20.589 1.00 74.62 753 ILE A O 1
ATOM 6044 N N . THR A 1 754 ? 10.929 -8.051 -21.372 1.00 71.50 754 THR A N 1
ATOM 6045 C CA . THR A 1 754 ? 11.939 -8.787 -22.151 1.00 71.50 754 THR A CA 1
ATOM 6046 C C . THR A 1 754 ? 12.017 -8.342 -23.603 1.00 71.50 754 THR A C 1
ATOM 6048 O O . THR A 1 754 ? 13.001 -8.664 -24.262 1.00 71.50 754 THR A O 1
ATOM 6051 N N . GLN A 1 755 ? 11.014 -7.597 -24.077 1.00 74.31 755 GLN A N 1
ATOM 6052 C CA . GLN A 1 755 ? 10.860 -7.126 -25.456 1.00 74.31 755 GLN A CA 1
ATOM 6053 C C . GLN A 1 755 ? 10.777 -8.277 -26.473 1.00 74.31 755 GLN A C 1
ATOM 6055 O O . GLN A 1 755 ? 10.957 -8.087 -27.672 1.00 74.31 755 GLN A O 1
ATOM 6060 N N . MET A 1 756 ? 10.440 -9.483 -25.997 1.00 73.19 756 MET A N 1
ATOM 6061 C CA . MET A 1 756 ? 10.117 -10.636 -26.833 1.00 73.19 756 MET A CA 1
ATOM 6062 C C . MET A 1 756 ? 8.753 -10.431 -27.497 1.00 73.19 756 MET A C 1
ATOM 6064 O O . MET A 1 756 ? 7.798 -10.023 -26.839 1.00 73.19 756 MET A O 1
ATOM 6068 N N . ALA A 1 757 ? 8.636 -10.762 -28.781 1.00 73.19 757 ALA A N 1
ATOM 6069 C CA . ALA A 1 757 ? 7.345 -10.754 -29.452 1.00 73.19 757 ALA A CA 1
ATOM 6070 C C . ALA A 1 757 ? 6.408 -11.846 -28.903 1.00 73.19 757 ALA A C 1
ATOM 6072 O O . ALA A 1 757 ? 6.761 -13.024 -28.884 1.00 73.19 757 ALA A O 1
ATOM 6073 N N . LEU A 1 758 ? 5.199 -11.449 -28.515 1.00 71.00 758 LEU A N 1
ATOM 6074 C CA . LEU A 1 758 ? 4.142 -12.306 -27.970 1.00 71.00 758 LEU A CA 1
ATOM 6075 C C . LEU A 1 758 ? 3.157 -12.805 -29.044 1.00 71.00 758 LEU A C 1
ATOM 6077 O O . LEU A 1 758 ? 2.382 -13.723 -28.787 1.00 71.00 758 LEU A O 1
ATOM 6081 N N . GLY A 1 759 ? 3.207 -12.246 -30.258 1.00 70.81 759 GLY A N 1
ATOM 6082 C CA . GLY A 1 759 ? 2.314 -12.604 -31.366 1.00 70.81 759 GLY A CA 1
ATOM 6083 C C . GLY A 1 759 ? 1.100 -11.677 -31.482 1.00 70.81 759 GLY A C 1
ATOM 6084 O O . GLY A 1 759 ? 1.108 -10.581 -30.938 1.00 70.81 759 GLY A O 1
ATOM 6085 N N . CYS A 1 760 ? 0.088 -12.078 -32.260 1.00 59.88 760 CYS A N 1
ATOM 6086 C CA . CYS A 1 760 ? -1.026 -11.200 -32.660 1.00 59.88 760 CYS A CA 1
ATOM 6087 C C . CYS A 1 760 ? -2.260 -11.243 -31.746 1.00 59.88 760 CYS A C 1
ATOM 6089 O O . CYS A 1 760 ? -3.221 -10.517 -31.988 1.00 59.88 760 CYS A O 1
ATOM 6091 N N . ILE A 1 761 ? -2.282 -12.142 -30.761 1.00 55.16 761 ILE A N 1
ATOM 6092 C CA . ILE A 1 761 ? -3.441 -12.403 -29.903 1.00 55.16 761 ILE A CA 1
ATOM 6093 C C . ILE A 1 761 ? -2.913 -12.675 -28.496 1.00 55.16 761 ILE A C 1
ATOM 6095 O O . ILE A 1 761 ? -2.091 -13.581 -28.327 1.00 55.16 761 ILE A O 1
ATOM 6099 N N . SER A 1 762 ? -3.408 -11.937 -27.500 1.00 53.78 762 SER A N 1
ATOM 6100 C CA . SER A 1 762 ? -3.174 -12.205 -26.081 1.00 53.78 762 SER A CA 1
ATOM 6101 C C . SER A 1 762 ? -3.682 -13.613 -25.739 1.00 53.78 762 SER A C 1
ATOM 6103 O O . SER A 1 762 ? -4.869 -13.848 -25.506 1.00 53.78 762 SER A O 1
ATOM 6105 N N . THR A 1 763 ? -2.796 -14.603 -25.794 1.00 55.84 763 THR A N 1
ATOM 6106 C CA . THR A 1 763 ? -3.094 -15.985 -25.401 1.00 55.84 763 THR A CA 1
ATOM 6107 C C . THR A 1 763 ? -3.190 -16.082 -23.872 1.00 55.84 763 THR A C 1
ATOM 6109 O O . THR A 1 763 ? -2.648 -15.233 -23.162 1.00 55.84 763 THR A O 1
ATOM 6112 N N . LYS A 1 764 ? -3.829 -17.142 -23.338 1.00 57.25 764 LYS A N 1
ATOM 6113 C CA . LYS A 1 764 ? -3.953 -17.433 -21.882 1.00 57.25 764 LYS A CA 1
ATOM 6114 C C . LYS A 1 764 ? -2.613 -17.440 -21.112 1.00 57.25 764 LYS A C 1
ATOM 6116 O O . LYS A 1 764 ? -2.596 -17.476 -19.888 1.00 57.25 764 LYS A O 1
ATOM 6121 N N . SER A 1 765 ? -1.492 -17.427 -21.828 1.00 68.31 765 SER A N 1
ATOM 6122 C CA . SER A 1 765 ? -0.119 -17.344 -21.331 1.00 6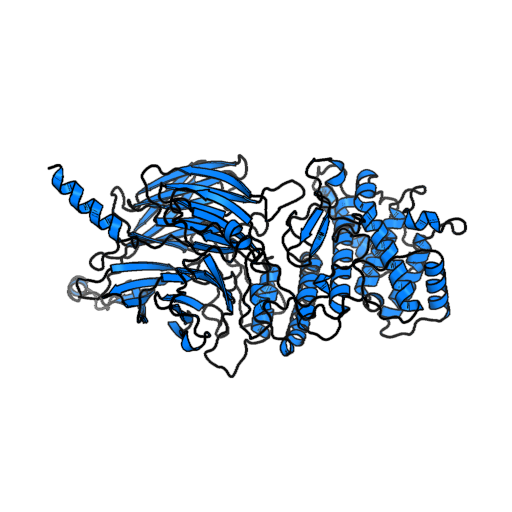8.31 765 SER A CA 1
ATOM 6123 C C . SER A 1 765 ? 0.437 -15.911 -21.320 1.00 68.31 765 SER A C 1
ATOM 6125 O O . SER A 1 765 ? 1.637 -15.708 -21.501 1.00 68.31 765 SER A O 1
ATOM 6127 N N . THR A 1 766 ? -0.407 -14.891 -21.155 1.00 76.50 766 THR A N 1
ATOM 6128 C CA . THR A 1 766 ? 0.025 -13.488 -21.042 1.00 76.50 766 THR A CA 1
ATOM 6129 C C . THR A 1 766 ? -0.577 -12.833 -19.805 1.00 76.50 766 THR A C 1
ATOM 6131 O O . THR A 1 766 ? -1.697 -13.136 -19.395 1.00 76.50 766 THR A O 1
ATOM 6134 N N . ARG A 1 767 ? 0.197 -11.942 -19.184 1.00 80.56 767 ARG A N 1
ATOM 6135 C CA . ARG A 1 767 ? -0.229 -11.096 -18.065 1.00 80.56 767 ARG A CA 1
ATOM 6136 C C . ARG A 1 767 ? -0.119 -9.632 -18.461 1.00 80.56 767 ARG A C 1
ATOM 6138 O O . ARG A 1 767 ? 0.819 -9.256 -19.161 1.00 80.56 767 ARG A O 1
ATOM 6145 N N . GLN A 1 768 ? -1.032 -8.806 -17.977 1.00 83.06 768 GLN A N 1
ATOM 6146 C CA . GLN A 1 768 ? -1.070 -7.370 -18.225 1.00 83.06 768 GLN A CA 1
ATOM 6147 C C . GLN A 1 768 ? -0.771 -6.595 -16.942 1.00 83.06 768 GLN A C 1
ATOM 6149 O O . GLN A 1 768 ? -1.165 -7.003 -15.848 1.00 83.06 768 GLN A O 1
ATOM 6154 N N . CYS A 1 769 ? -0.065 -5.476 -17.066 1.00 82.88 769 CYS A N 1
ATOM 6155 C CA . CYS A 1 769 ? 0.142 -4.546 -15.968 1.00 82.88 769 CYS A CA 1
ATOM 6156 C C . CYS A 1 769 ? -1.053 -3.594 -15.803 1.00 82.88 769 CYS A C 1
ATOM 6158 O O . CYS A 1 769 ? -1.403 -2.911 -16.759 1.00 82.88 769 CYS A O 1
ATOM 6160 N N . THR A 1 770 ? -1.575 -3.455 -14.581 1.00 78.94 770 THR A N 1
ATOM 6161 C CA . THR A 1 770 ? -2.705 -2.565 -14.215 1.00 78.94 770 THR A CA 1
ATOM 6162 C C . THR A 1 770 ? -2.404 -1.063 -14.287 1.00 78.94 770 THR A C 1
ATOM 6164 O O . THR A 1 770 ? -3.258 -0.234 -14.013 1.00 78.94 770 THR A O 1
ATOM 6167 N N . ARG A 1 771 ? -1.157 -0.672 -14.592 1.00 77.94 771 ARG A N 1
ATOM 6168 C CA . ARG A 1 771 ? -0.741 0.743 -14.622 1.00 77.94 771 ARG A CA 1
ATOM 6169 C C . ARG A 1 771 ? -0.222 1.195 -15.972 1.00 77.94 771 ARG A C 1
ATOM 6171 O O . ARG A 1 771 ? -0.611 2.243 -16.469 1.00 77.94 771 ARG A O 1
ATOM 6178 N N . CYS A 1 772 ? 0.708 0.436 -16.553 1.00 74.81 772 CYS A N 1
ATOM 6179 C CA . CYS A 1 772 ? 1.250 0.759 -17.874 1.00 74.81 772 CYS A CA 1
ATOM 6180 C C . CYS A 1 772 ? 0.579 -0.019 -19.016 1.00 74.81 772 CYS A C 1
ATOM 6182 O O . CYS A 1 772 ? 1.011 0.115 -20.161 1.00 74.81 772 CYS A O 1
ATOM 6184 N N . GLY A 1 773 ? -0.399 -0.886 -18.723 1.00 76.56 773 GLY A N 1
ATOM 6185 C CA . GLY A 1 773 ? -1.028 -1.761 -19.716 1.00 76.56 773 GLY A CA 1
ATOM 6186 C C . GLY A 1 773 ? -0.061 -2.742 -20.390 1.00 76.56 773 GLY A C 1
ATOM 6187 O O . GLY A 1 773 ? -0.464 -3.471 -21.290 1.00 76.56 773 GLY A O 1
ATOM 6188 N N . GLY A 1 774 ? 1.215 -2.752 -19.984 1.00 77.94 774 GLY A N 1
ATOM 6189 C CA . GLY A 1 774 ? 2.271 -3.547 -20.591 1.00 77.94 774 GLY A CA 1
ATOM 6190 C C . GLY A 1 774 ? 1.995 -5.032 -20.425 1.00 77.94 774 GLY A C 1
ATOM 6191 O O . GLY A 1 774 ? 1.577 -5.474 -19.355 1.00 77.94 774 GLY A O 1
ATOM 6192 N N . LEU A 1 775 ? 2.234 -5.788 -21.488 1.00 79.31 775 LEU A N 1
ATOM 6193 C CA . LEU A 1 775 ? 2.048 -7.230 -21.508 1.00 79.31 775 LEU A CA 1
ATOM 6194 C C . LEU A 1 775 ? 3.356 -7.922 -21.146 1.00 79.31 775 LEU A C 1
ATOM 6196 O O . LEU A 1 775 ? 4.433 -7.420 -21.442 1.00 79.31 775 LEU A O 1
ATOM 6200 N N . SER A 1 776 ? 3.287 -9.076 -20.505 1.00 79.38 776 SER A N 1
ATOM 6201 C CA . SER A 1 776 ? 4.444 -9.936 -20.281 1.00 79.38 776 SER A CA 1
ATOM 6202 C C . SER A 1 776 ? 4.035 -11.391 -20.442 1.00 79.38 776 SER A C 1
ATOM 6204 O O . SER A 1 776 ? 2.897 -11.763 -20.146 1.00 79.38 776 SER A O 1
ATOM 6206 N N . TYR A 1 777 ? 4.956 -12.218 -20.926 1.00 75.50 777 TYR A N 1
ATOM 6207 C CA . TYR A 1 777 ? 4.730 -13.649 -21.051 1.00 75.50 777 TYR A CA 1
ATOM 6208 C C . TYR A 1 777 ? 4.543 -14.303 -19.672 1.00 75.50 777 TYR A C 1
ATOM 6210 O O . TYR A 1 777 ? 5.223 -13.965 -18.697 1.00 75.50 777 TYR A O 1
ATOM 6218 N N . TYR A 1 778 ? 3.622 -15.262 -19.609 1.00 69.62 778 TYR A N 1
ATOM 6219 C CA . TYR A 1 778 ? 3.247 -16.033 -18.430 1.00 69.62 778 TYR A CA 1
ATOM 6220 C C . TYR A 1 778 ? 3.165 -17.524 -18.793 1.00 69.62 778 TYR A C 1
ATOM 6222 O O . TYR A 1 778 ? 2.302 -17.933 -19.561 1.00 69.62 778 TYR A O 1
ATOM 6230 N N . SER A 1 779 ? 4.041 -18.358 -18.220 1.00 62.31 779 SER A N 1
ATOM 6231 C CA . SER A 1 779 ? 3.919 -19.821 -18.314 1.00 62.31 779 SER A CA 1
ATOM 6232 C C . SER A 1 779 ? 3.435 -20.387 -16.978 1.00 62.31 779 SER A C 1
ATOM 6234 O O . SER A 1 779 ? 4.170 -20.277 -15.995 1.00 62.31 779 SER A O 1
ATOM 6236 N N . PRO A 1 780 ? 2.249 -21.020 -16.917 1.00 55.34 780 PRO A N 1
ATOM 6237 C CA . PRO A 1 780 ? 1.766 -21.678 -15.703 1.00 55.34 780 PRO A CA 1
ATOM 6238 C C . PRO A 1 780 ? 2.544 -22.965 -15.373 1.00 55.34 780 PRO A C 1
ATOM 6240 O O . PRO A 1 780 ? 2.553 -23.395 -14.223 1.00 55.34 780 PRO A O 1
ATOM 6243 N N . THR A 1 781 ? 3.212 -23.578 -16.358 1.00 52.59 781 THR A N 1
ATOM 6244 C CA . THR A 1 781 ? 4.029 -24.788 -16.184 1.00 52.59 781 THR A CA 1
ATOM 6245 C C . THR A 1 781 ? 5.513 -24.433 -16.112 1.00 52.59 781 THR A C 1
ATOM 6247 O O . THR A 1 781 ? 6.075 -23.851 -17.044 1.00 52.59 781 THR A O 1
ATOM 6250 N N . GLU A 1 782 ? 6.141 -24.771 -14.988 1.00 50.47 782 GLU A N 1
ATOM 6251 C CA . GLU A 1 782 ? 7.535 -24.477 -14.660 1.00 50.47 782 GLU A CA 1
ATOM 6252 C C . GLU A 1 782 ? 8.519 -25.196 -15.602 1.00 50.47 782 GLU A C 1
ATOM 6254 O O . GLU A 1 782 ? 8.711 -26.408 -15.517 1.00 50.47 782 GLU A O 1
ATOM 6259 N N . GLN A 1 783 ? 9.223 -24.451 -16.457 1.00 44.31 783 GLN A N 1
ATOM 6260 C CA . GLN A 1 783 ? 10.498 -24.906 -17.017 1.00 44.31 783 GLN A CA 1
ATOM 6261 C C . GLN A 1 783 ? 11.640 -24.132 -16.356 1.00 44.31 783 GLN A C 1
ATOM 6263 O O . GLN A 1 783 ? 11.654 -22.903 -16.324 1.00 44.31 783 GLN A O 1
ATOM 6268 N N . LYS A 1 784 ? 12.621 -24.867 -15.813 1.00 45.19 784 LYS A N 1
ATOM 6269 C CA . LYS A 1 784 ? 13.757 -24.315 -15.053 1.00 45.19 784 LYS A CA 1
ATOM 6270 C C . LYS A 1 784 ? 14.628 -23.324 -15.844 1.00 45.19 784 LYS A C 1
ATOM 6272 O O . LYS A 1 784 ? 15.352 -22.536 -15.250 1.00 45.19 784 LYS A O 1
ATOM 6277 N N . SER A 1 785 ? 14.545 -23.332 -17.173 1.00 39.78 785 SER A N 1
ATOM 6278 C CA . SER A 1 785 ? 15.318 -22.463 -18.067 1.00 39.78 785 SER A CA 1
ATOM 6279 C C . SER A 1 785 ? 14.741 -21.049 -18.209 1.00 39.78 785 SER A C 1
ATOM 6281 O O . SER A 1 785 ? 15.512 -20.101 -18.305 1.00 39.78 785 SER A O 1
ATOM 6283 N N . SER A 1 786 ? 13.419 -20.849 -18.136 1.00 43.81 786 SER A N 1
ATOM 6284 C CA . SER A 1 786 ? 12.793 -19.512 -18.220 1.00 43.81 786 SER A CA 1
ATOM 6285 C C . SER A 1 786 ? 12.828 -18.732 -16.898 1.00 43.81 786 SER A C 1
ATOM 6287 O O . SER A 1 786 ? 12.351 -17.600 -16.815 1.00 43.81 786 SER A O 1
ATOM 6289 N N . GLN A 1 787 ? 13.412 -19.326 -15.852 1.00 47.12 787 GLN A N 1
ATOM 6290 C CA . GLN A 1 787 ? 13.468 -18.785 -14.493 1.00 47.12 787 GLN A CA 1
ATOM 6291 C C . GLN A 1 787 ? 14.347 -17.541 -14.366 1.00 47.12 787 GLN A C 1
ATOM 6293 O O . GLN A 1 787 ? 14.249 -16.840 -13.367 1.00 47.12 787 GLN A O 1
ATOM 6298 N N . TYR A 1 788 ? 15.217 -17.247 -15.334 1.00 44.75 788 TYR A N 1
ATOM 6299 C CA . TYR A 1 788 ? 16.236 -16.228 -15.118 1.00 44.75 788 TYR A CA 1
ATOM 6300 C C . TYR A 1 788 ? 15.758 -14.812 -15.461 1.00 44.75 788 TYR A C 1
ATOM 6302 O O . TYR A 1 788 ? 16.046 -13.905 -14.688 1.00 44.75 788 TYR A O 1
ATOM 6310 N N . THR A 1 789 ? 15.046 -14.543 -16.560 1.00 42.91 789 THR A N 1
ATOM 6311 C CA . THR A 1 789 ? 14.740 -13.161 -17.018 1.00 42.91 789 THR A CA 1
ATOM 6312 C C . THR A 1 789 ? 13.538 -12.485 -16.363 1.00 42.91 789 THR A C 1
ATOM 6314 O O . THR A 1 789 ? 13.534 -11.260 -16.285 1.00 42.91 789 THR A O 1
ATOM 6317 N N . CYS A 1 790 ? 12.562 -13.238 -15.852 1.00 43.41 790 CYS A N 1
ATOM 6318 C CA . CYS A 1 790 ? 11.239 -12.697 -15.513 1.00 43.41 790 CYS A CA 1
ATOM 6319 C C . CYS A 1 790 ? 10.896 -12.709 -14.008 1.00 43.41 790 CYS A C 1
ATOM 6321 O O . CYS A 1 790 ? 9.723 -12.672 -13.646 1.00 43.41 790 CYS A O 1
ATOM 6323 N N . THR A 1 791 ? 11.893 -12.740 -13.114 1.00 47.31 791 THR A N 1
ATOM 6324 C CA . THR A 1 791 ? 11.709 -12.770 -11.645 1.00 47.31 791 THR A CA 1
ATOM 6325 C C . THR A 1 791 ? 11.374 -11.392 -11.065 1.00 47.31 791 THR A C 1
ATOM 6327 O O . THR A 1 791 ? 12.063 -10.894 -10.170 1.00 47.31 791 THR A O 1
ATOM 6330 N N . ARG A 1 792 ? 10.352 -10.717 -11.597 1.00 55.69 792 ARG A N 1
ATOM 6331 C CA . ARG A 1 792 ? 9.840 -9.476 -11.003 1.00 55.69 792 ARG A CA 1
ATOM 6332 C C . ARG A 1 792 ? 8.375 -9.626 -10.624 1.00 55.69 792 ARG A C 1
ATOM 6334 O O . ARG A 1 792 ? 7.515 -9.907 -11.459 1.00 55.69 792 ARG A O 1
ATOM 6341 N N . TRP A 1 793 ? 8.122 -9.400 -9.336 1.00 58.75 793 TRP A N 1
ATOM 6342 C CA . TRP A 1 793 ? 6.808 -9.506 -8.705 1.00 58.75 793 TRP A CA 1
ATOM 6343 C C . TRP A 1 793 ? 5.885 -8.337 -9.094 1.00 58.75 793 TRP A C 1
ATOM 6345 O O . TRP A 1 793 ? 4.671 -8.453 -8.982 1.00 58.75 793 TRP A O 1
ATOM 6355 N N . ARG A 1 794 ? 6.446 -7.238 -9.624 1.00 70.69 794 ARG A N 1
ATOM 6356 C CA . ARG A 1 794 ? 5.734 -6.071 -10.174 1.00 70.69 794 ARG A CA 1
ATOM 6357 C C . ARG A 1 794 ? 6.304 -5.670 -11.535 1.00 70.69 794 ARG A C 1
ATOM 6359 O O . ARG A 1 794 ? 7.408 -6.082 -11.898 1.00 70.69 794 ARG A O 1
ATOM 6366 N N . CYS A 1 795 ? 5.552 -4.891 -12.303 1.00 78.25 795 CYS A N 1
ATOM 6367 C CA . CYS A 1 795 ? 6.052 -4.287 -13.536 1.00 78.25 795 CYS A CA 1
ATOM 6368 C C . CYS A 1 795 ? 7.175 -3.278 -13.236 1.00 78.25 795 CYS A C 1
ATOM 6370 O O . CYS A 1 795 ? 7.279 -2.788 -12.111 1.00 78.25 795 CYS A O 1
ATOM 6372 N N . LEU A 1 796 ? 7.995 -2.917 -14.235 1.00 78.19 796 LEU A N 1
ATOM 6373 C CA . LEU A 1 796 ? 8.968 -1.823 -14.084 1.00 78.19 796 LEU A CA 1
ATOM 6374 C C . LEU A 1 796 ? 8.288 -0.541 -13.604 1.00 78.19 796 LEU A C 1
ATOM 6376 O O . LEU A 1 796 ? 8.835 0.152 -12.761 1.00 78.19 796 LEU A O 1
ATOM 6380 N N . CYS A 1 797 ? 7.064 -0.266 -14.062 1.00 75.62 797 CYS A N 1
ATOM 6381 C CA . CYS A 1 797 ? 6.312 0.906 -13.626 1.00 75.62 797 CYS A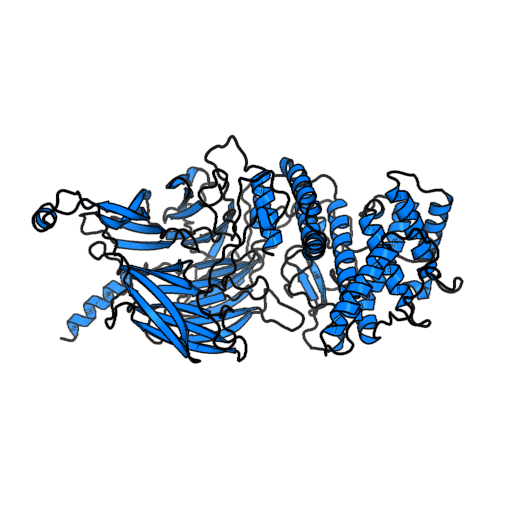 CA 1
ATOM 6382 C C . CYS A 1 797 ? 5.764 0.820 -12.201 1.00 75.62 797 CYS A C 1
ATOM 6384 O O . CYS A 1 797 ? 5.067 1.741 -11.785 1.00 75.62 797 CYS A O 1
ATOM 6386 N N . GLY A 1 798 ? 6.034 -0.261 -11.466 1.00 75.56 798 GLY A N 1
ATOM 6387 C CA . GLY A 1 798 ? 5.522 -0.509 -10.120 1.00 75.56 798 GLY A CA 1
ATOM 6388 C C . GLY A 1 798 ? 4.075 -1.003 -10.071 1.00 75.56 798 GLY A C 1
ATOM 6389 O O . GLY A 1 798 ? 3.607 -1.320 -8.984 1.00 75.56 798 GLY A O 1
ATOM 6390 N N . GLY A 1 799 ? 3.395 -1.096 -11.220 1.00 77.31 799 GLY A N 1
ATOM 6391 C CA . GLY A 1 799 ? 2.036 -1.625 -11.319 1.00 77.31 799 GLY A CA 1
ATOM 6392 C C . GLY A 1 799 ? 1.978 -3.140 -11.145 1.00 77.31 799 GLY A C 1
ATOM 6393 O O . GLY A 1 799 ? 2.989 -3.849 -11.267 1.00 77.31 799 GLY A O 1
ATOM 6394 N N . GLN A 1 800 ? 0.778 -3.629 -10.865 1.00 80.12 800 GLN A N 1
ATOM 6395 C CA . GLN A 1 800 ? 0.529 -5.023 -10.531 1.00 80.12 800 GLN A CA 1
ATOM 6396 C C . GLN A 1 800 ? 0.254 -5.841 -11.787 1.00 80.12 800 GLN A C 1
ATOM 6398 O O . GLN A 1 800 ? -0.124 -5.294 -12.819 1.00 80.12 800 GLN A O 1
ATOM 6403 N N . TRP A 1 801 ? 0.484 -7.150 -11.713 1.00 82.56 801 TRP A N 1
ATOM 6404 C CA . TRP A 1 801 ? 0.209 -8.064 -12.817 1.00 82.56 801 TRP A CA 1
ATOM 6405 C C . TRP A 1 801 ? -1.158 -8.713 -12.648 1.00 82.56 801 TRP A C 1
ATOM 6407 O O . TRP A 1 801 ? -1.473 -9.195 -11.563 1.00 82.56 801 TRP A O 1
ATOM 6417 N N . ARG A 1 802 ? -1.930 -8.800 -13.726 1.00 82.00 802 ARG A N 1
ATOM 6418 C CA . ARG A 1 802 ? -3.171 -9.581 -13.812 1.00 82.00 802 ARG A CA 1
ATOM 6419 C C . ARG A 1 802 ? -3.132 -10.499 -15.030 1.00 82.00 802 ARG A C 1
ATOM 6421 O O . ARG A 1 802 ? -2.526 -10.136 -16.035 1.00 82.00 802 ARG A O 1
ATOM 6428 N N . CYS A 1 803 ? -3.762 -11.665 -14.949 1.00 79.06 803 CYS A N 1
ATOM 6429 C CA . CYS A 1 803 ? -3.995 -12.523 -16.119 1.00 79.06 803 CYS A CA 1
ATOM 6430 C C . CYS A 1 803 ? -5.410 -12.318 -16.676 1.00 79.06 803 CYS A C 1
ATOM 6432 O O . CYS A 1 803 ? -6.310 -11.970 -15.908 1.00 79.06 803 CYS A O 1
ATOM 6434 N N . PHE A 1 804 ? -5.572 -12.540 -17.983 1.00 63.56 804 PHE A N 1
ATOM 6435 C CA . PHE A 1 804 ? -6.862 -12.523 -18.684 1.00 63.56 804 PHE A CA 1
ATOM 6436 C C . PHE A 1 804 ? -7.685 -13.791 -18.450 1.00 63.56 804 PHE A C 1
ATOM 6438 O O . PHE A 1 804 ? -7.075 -14.883 -18.343 1.00 63.56 804 PHE A O 1
#

Secondary structure (DSSP, 8-state):
--TTTHHHHHHHTTSS-TT-----EEEETTEEEEEESS-HHHHHH-TT-----TT---EEEEEEETTSTT--EEEEEESSPEEEEEE--S-TT--EEEEEETTSEEEEEEEEE-SS-EEEEEEEEEEEEE-TT--EEEEEE---S-EE---TT-TT--SHHHHSPEE-PPPSSEETTEEEEEPEEEEEEETTSEEEEEEE-TTT--EEEEEEETBTTB----SEEEEEEETTTEEEEEEE-SBSSSPBEEEEEEEEEETTEEEEEEEE---B------TT-EEEEEEESSSEESS-EEEEEEEETTEEEEEEEEEEEEEEEPPHHHHTTSSS----EEEEEEEEEEEEEE-SS-EEEEE--SS---TT-TT-TT-EEEEEETTS-EEEEETTTTEEEEEGGGS----TT--EEEEEE-TTSSEEEEEETT--EEEEE----S-TT----HHHHHHHHHHHHHHT---HHHHTT--TTTHHHHHHHHHHHHHTS-HHHHHHHHHHHHHHHHHHHHHS-S-SHHHHHHHHHHHHHHHHHHHHHHTT-S----THHHHHHHHHHHHHHHHHHH---S-TTTSTT-TT-PPPHHHHHHHHHHHHHHHHHHHHHHHHHHTT--SS--GGG-HHHHHHHHHHHHHHHHHS-TT---HHHHTTTTS-S-HHHHHHHHHHHHHHHHHTSSPPPPHHHHHHHHHHHHHS--PPP---GGGTS---TTT-SSPPP--TT-----TT-TTTTTS---SSEEBTTT--EEESS--TTEEEETTT--EEE--SS--TTTTTT---SS-TTSPPEEE-

Mean predicted aligned error: 13.94 Å

Organism: NCBI:txid2664684

Foldseek 3Di:
DVVVVVVVVVVVVVLPPVPFADWAWDDAFQKIKIKALDPQVVCLVPVPPDDRPPPSLKIWIWMDGNLFRLDIATDDIDSFGWDDWYWDPPDPQWIWIWTATQQQKIWIKTFDDDLFAGFRRHIDTLDIDGPGPWGWADKDKWFFQWAWAAFLPCPPDQAPCVRTPIDRAQTLEAALVDGRTHFTWMWTATQFQKIKIWTQHPPPRDIDIDIDGLPNPHTDGFNHKDWADESVSWIKIWTDNFFLQDWTWIKIKGWYRDPSDIDIDIDTDDTHHDPDPDRAKTWNYKDAQENYDPWGKIWTWIDDPQKIKIWIKTWDWDFDFDDVVVVVVDPDPDRPTDTDIDIDTLDMDIGPGDWQEKEHAHHDYDLVRPLLLQGWMWIWGLQQKIWIAHPNRRDTQDICVPPDDDDSQFGFNYKYAYNSNQKIWTAGSNGDIDIDGDWRVNDPPDGRDLSVLLSVLVVCLVSVRHCVSSLLSDAQVSLVVSLVSNVSSLVSYDPVSCLVSVLVNLLVSLSSVLNNPDDLQSSVLSLLLSLLSVVLVLLLVQLPPPPDDDPVVVVVSVVVNVCLCVDQLPDLDLFLVVSDDVLVSAHDPLLCVLLLLVLVVLVLVLLVLLVCLLVVDPPHYPNLLPLSSLSSSLSSLSSSQSHDDQPDDRPQVVQLPPPDSRLSSLSSNLSSLSSVCNVVPPHRDDPVSSVSSVVSSVSTDHDPQDFQVCSSPRSVQSNDPDDDDDRHNDDDDPVPVVPCVVVPPPCWAAANNSRHTPGRDQDQQWKAFPRSRGIHGHDPDDDPSNSRRRNDHHDSSRTHIHTD

pLDDT: mean 72.37, std 16.1, range [23.89, 93.88]

Radius of gyration: 30.3 Å; Cα contacts (8 Å, |Δi|>4): 1496; chains: 1; bounding box: 78×56×105 Å

Nearest PDB structures (foldseek):
  7lbm-assembly1_0  TM=8.344E-01  e=2.769E-31  Homo sapiens
  8tqw-assembly1_P  TM=8.003E-01  e=6.217E-28  Homo sapiens
  7enc-assembly1_p  TM=8.649E-01  e=4.789E-21  Homo sapiens
  4zoz-assembly2_B  TM=5.388E-01  e=1.089E-05  Thermochaetoides thermophila
  4v5z-assembly1_Aa  TM=4.035E-01  e=6.854E-03  Canis lupus familiaris